Protein 3J0A (pdb70)

Organism: Homo sapiens (NCBI:txid9606)

Foldseek 3Di:
DPDPQAADEDDAPADAADDLPDAQSHAAYYDANYEPADQDAPRPLGHQNYAHAAPQHCNQHAEADANRCQSHQNHEEYANAQYAYDDDDQRRPPNHANYAEYHCHNNNPPVQDCQSPHCQSHQNHAEYEDELEAHAALQDHLSCLSNQNHAEYAAYNHEHAEDELNSQVSQLVDPDHEYAANHQAHYAYFAYDADDPAQSQAPGEYEHYHNNHHYDDLQRVLRVLRRNAHHHYAEYEPEQFAQEFDPQDTPDPPSSVSNVVRCLRYAYAEYEYENRQHAEQDAAGQQSHCNHQEYEYEDYAYAHQDPRRVPNPQHYEYYEPEEHDDHDDDAARCQRYANYAYYHHADYDYEDDDQRHPPNYENHAEAEQHLNYQDEADPDYLHQEYEYENHEEYDAHDYAQSHQYYEYEQYAYEQHNQQNVQQHHLNHEAYDYAQHAYDEDDQARGNPHHANHAEEEDHRYEYDQAQAHAHCQRHANYAYEAHAHAHDQVNVVPHPLNRCQNHAQYAEYEYELYEHAADDDDQNHANHAEYHYENYAYEHDDPDDHDNYFEYHDFHYAYAQAQPDPPRLVVQVVCPPRRYYPQQRHWHDPDPVGTRDGSVPRDNDHPCVVVVVVVVVVVVVVPVVPVCVVVPQADQVVDPDRADALEEEQEDPVPVVCCVPPVCCLQCVPCVVVCGHGYHYQPVDFDPPDDNLCRVVVVLVRYQAYEYEDEQVCLVPVCVSVLVCCVPDNDDDAPKLRYAYEYADDHDDVSDDPRPVVVRNVVSPRYQYDDPDPVCVPVSSVVVSVSSSDDIDDDDD/DPDPQAADEDDADADQADDLPHAQSHAAYHDANYEHQDQDAPRPLGHQNYAHYAPQHCNAHAEADANRCQSHQNHAEYANALYAYDDDDQRRPPNHANYAEYHCHNNNPPVQDCQSPHCQNYQNHAEYEDELEAHAALQDHLSVLSNQNHAEYAAYNHEHAEDELNSQDSQQVDPDHEYAANHLAPYAYQAYDADDPAASQAPGEYEHYHNNHHYDDLQRVLRVLQRNAHHRYAEYEDEDFAQEFDPQDTPDPPSRVSNVVRCLRHAYQEYEYENRQHEEQDADGQASHQNNQEYEYHDYAYQEADPRRPPRHQHYEEYENEEHDDNDYDAARPQRYANYAHYHHADYDYEDDDQRHPPNYENHAEAEQHLNYQDEAHPDYQHQEYEDEVHEEYDAHDYAQSHQYYEYEHYAYEQRNQQNVQQHHLNHEAYDYAQHAYDEDDQARGNPHHANYAEEEDHHYEYDQAQAHAHCQNHANYAYEAHAHAHDQVRVVPHDLNRCQRHAQYAEYENELYEHAEDDDDQNHANHAEYAYENYAYEYDDPDDHDNYFEYHDAHYAYALAQPRPVRLVVQVVCPPRRYYPQQRHWYDPDDQRTGDGSVPRDHDHPVPSNVVSVVVVVCVVVPVVPPVPDD

Radius of gyration: 40.68 Å; Cα contacts (8 Å, |Δi|>4): 3605; chains: 2; bounding box: 82×103×115 Å

Nearest PDB structures (foldseek):
  3j0a-assembly1_A  TM=1.001E+00  e=0.000E+00  Homo sapiens
  3j0a-assembly1_B  TM=9.655E-01  e=2.016E-99  Homo sapiens
  7nuw-assembly1_A  TM=9.642E-01  e=1.017E-09  Homo sapiens
  3v47-assembly1_B  TM=5.702E-01  e=4.342E-14  Danio rerio
  1fyw-assembly1_A  TM=8.691E-01  e=1.331E-07  Homo sapiens

B-factor: mean 50.0, std 0.0, range [50.0, 50.0]

Sequence (1429 aa):
SCSFDGRIAFYRFCNLTQVPQVLNTTERLLLSFNYIRTVTASSFPFLEQLQLLELGSQYTPLTIDKEAFRNLPNLRILDLGSSKIYFLHPDAFQGLFHLFELRLYFCGLSDAVLKDGYFRNLKALTRLDLSKNQIRSLYLHPSFGKLNSLKSIDFSSNQIFLVCEHELEPLQGKTLSFFSLAANSLYSRVSVDWGKCMNPFRNMVLEILDVSGNGWTVDITGNFSNAISKSQAFSLILAHHIMGAGFGFHNIKDPDQNTFAGLARSSVRHLDLSHGFVFSLNSRVFETLKDLKVLNLAYNKINKIADEAFYGLDNLQVLNLSYNLLGELYSSNFYGLPKVAYIDLQKNHIAIIQDQTFKFLEKLQTLDLRDNALTTIHFIPSIPDIFLSGNKLVTLPKINLTANLIHLSENRLENLDILYFLLRVPHLQILILNQNRFSSCSGDQTPSENPSLEQLFLGENMLQLAWETELCWDVFEGLSHLQVLYLNHNYLNSLPPGVFSHLTALRGLSLNSNRLTVLSHNDLPANLEILDISRNQLLAPNPDVFVSLSVLDITHNKFICECELSTFINWLNHTNVTIAGPPADIYCVYPDSFSGVSLFSLSTEGCFSLFIVCTVTLTLFLMTILTVTKFRDHPQGTEPDMYKYDAYLCFSSKDFTWVQNALLKHLDTQYSDQNRFNLCFEERDFVPGENRIANIQDAIWNSRKIVCLVSRHFLRDGWCLEAFSYAQGRCLSDLNSALIMVVVGSLSQYQLMKHQSIRGFVQKQQYLRWPEDFQDVGWFLHKLSQQILKKEKEKKKSCSFDGRIAFYRFCNLTQVPQVLNTTERLLLSFNYIRTVTASSFPFLEQLQLLELGSQYTPLTIDKEAFRNLPNLRILDLGSSKIYFLHPDAFQGLFHLFELRLYFCGLSDAVLKDGYFRNLKALTRLDLSKNQIRSLYLHPSFGKLNSLKSIDFSSNQIFLVCEHELEPLQGKTLSFFSLAANSLYSRVSVDWGKCMNPFRNMVLEILDVSGNGWTVDITGNFSNAISKSQAFSLILAHHIMGAGFGFHNIKDPDQNTFAGLARSSVRHLDLSHGFVFSLNSRVFETLKDLKVLNLAYNKINKIADEAFYGLDNLQVLNLSYNLLGELYSSNFYGLPKVAYIDLQKNHIAIIQDQTFKFLEKLQTLDLRDNALTTIHFIPSIPDIFLSGNKLVTLPKINLTANLIHLSENRLENLDILYFLLRVPHLQILILNQNRFSSCSGDQTPSENPSLEQLFLGENMLQLAWETELCWDVFEGLSHLQVLYLNHNYLNSLPPGVFSHLTALRGLSLNSNRLTVLSHNDLPANLEILDISRNQLLAPNPDVFVSLSVLDITHNKFICECELSTFINWLNHTNVTIAGPPADIYCVYPDSFSGVSLFSLSTEGCFSLFIVCTVTLTLFLMTILTVTKFR

Secondary structure (DSSP, 8-state):
--BTTTEEEEES---SS---SS-TT--EEEEES----EE-SSS-SS--S-SEEEE-TT----EE-TTTTSS-TT--EEE-TT----EE-TTSS-S-SS---EE-TT---SS--STT---SS-SS--EEEEES---------GGGGT-SS--EEEEESS------SGGGHHHHH-SS---EE--SBS---------SSS-TTTT--BSEEB-SS--SSTTTTSGGGGTS-S--BSEEE--SS--B-SSS-SSSTTGGGTTTTTTTTS---EEE-TT----EE-S--SSS-----EEEEES----EE-TTTTTT-SS--EEEEES---S---S-S-SS-TT--EEE--S-------SS-S-S-----EEEEET--S---SS--S-SEEEEES----------TT--EEE--S----SSTTHHHHTT-TT--EEEEES-------SSSSS-S-TT--B-EEES---SSS--S---SS-SS-B--EE-----HHHHTT--TTSSSS--S-SEEEEES---SS-------S---EEEEEEE------S---SS--EEEEEEE----SSS--SHHHHHHHTTTTT---GGG---SS-SSS-S--TTT-------HHHHHHHHHHHHHHHTTTSHHHH----GGGSSS----SEEEE--STTHHHIIIIIHHHHHSTTTTTT-S-EE-SSSS--SSS-HHHHHHHHHHHSSEEEEEE-TTHHHHTSTTHHHHHHHS----SS-TTEEEEESS---SSS--S-SSTTHHHHTT------SSSTTTTHHHHHHTTTTTSPPPPS--/--SSSSEEEEES---SS--TTS-TT--EEEEES----EE-SSS-SS--S-SEEEE-TT----EE-SSTTSS-TT--EEE-TT----B--TTSS-S-SS---EE-TT---SS--STT---SS-SS--EEEEES---------GGGGT-SS--EEEEESS------SGGGHHHHH-SS---EE--SBS---------SSS-TTTT--BSEEB-SS--SSHHHHTTGGGTS-S--BSEEE--S---B-SSS-SSSTTTTTTTHHHHTTS---EEE-TT----BB-S--SSS-----EEE--S-----B-TTTTTT-SS--EEE--S---S---S-S-SS-TT--EEE--S-------SSSS-S-----EEEEET--S---SS----SEEEEES----------TT--EEE--S----SSHHHHHHTT-TT--EEE-SS-------SSSSS-S-TT--EEE--S---SSS--S---SS-SS-B--EE-----HHHHTT--TTSTTT--S--EEEEES---SS-------S---EEEEEEE------S---SS--EEEEEEE----SSS--HHHHHHHHTTGGG---GGG----S-SSS-S--TTT-------HHHHHHHHHHHTTTHHHHHHSS--

InterPro domains:
  IPR000157 Toll/interleukin-1 receptor homology (TIR) domain [PF01582] (692-846)
  IPR000157 Toll/interleukin-1 receptor homology (TIR) domain [PS50104] (691-836)
  IPR000157 Toll/interleukin-1 receptor homology (TIR) domain [SM00255] (692-837)
  IPR000483 Cysteine-rich flanking region, C-terminal [SM00082] (579-630)
  IPR001611 Leucine-rich repeat [PF00560] (549-570)
  IPR001611 Leucine-rich repeat [PF13855] (85-128)
  IPR001611 Leucine-rich repeat [PF13855] (135-182)
  IPR001611 Leucine-rich repeat [PF13855] (289-348)
  IPR001611 Leucine-rich repeat [PF13855] (360-415)
  IPR001611 Leucine-rich repeat [PF13855] (491-538)
  IPR001611 Leucine-rich repeat [PS51450] (313-334)
  IPR001611 Leucine-rich repeat [PS51450] (337-358)
  IPR001611 Leucine-rich repeat [PS51450] (385-406)
  IPR001611 Leucine-rich repeat [PS51450] (503-524)
  IPR003591 Leucine-rich repeat, typical subtype [SM00369] (94-117)
  IPR003591 Leucine-rich repeat, typical subtype [SM00369] (144-163)
  IPR003591 Leucine-rich repeat, typical subtype [SM00369] (169-192)
  IPR003591 Leucine-rich repeat, typical subtype [SM00369] (311-334)
  IPR003591 Leucine-rich repeat, typical subtype [SM00369] (335-358)
  IPR003591 Leucine-rich repeat, typical subtype [SM00369] (359-382)

Solvent-accessible surface area: 75652 Å² total; per-residue (Å²): 104,98,47,202,101,4,109,30,31,38,136,118,128,64,59,105,81,40,23,77,170,15,92,78,66,1,57,77,5,51,7,3,60,6,100,40,112,85,24,88,23,67,8,21,61,94,4,77,94,0,56,59,0,57,14,4,22,85,14,54,10,79,49,12,55,90,56,3,12,124,57,2,55,75,1,98,32,1,27,15,10,42,0,105,15,128,121,44,51,86,82,0,14,62,14,3,152,82,0,64,72,1,93,10,87,84,10,24,24,92,57,21,48,18,102,59,19,32,26,165,105,3,103,20,0,17,97,6,7,8,10,93,2,98,0,143,18,9,83,5,11,99,18,22,30,108,6,87,44,11,117,28,3,36,2,14,31,12,75,1,94,68,11,41,49,112,23,3,87,24,32,120,62,60,124,152,45,141,16,6,9,9,6,9,14,121,25,66,7,74,38,6,45,111,41,143,122,108,27,2,12,99,102,16,109,6,50,66,16,38,17,19,16,13,20,239,55,7,88,46,26,8,61,23,14,72,4,18,20,120,12,73,13,96,10,13,33,42,4,84,63,14,114,4,8,4,126,12,77,22,50,96,170,114,30,8,141,88,14,36,56,7,14,40,178,11,53,9,63,41,5,13,12,14,82,2,107,3,109,36,14,58,34,87,8,21,65,37,5,105,48,0,106,26,2,28,10,19,127,5,109,18,47,93,37,18,88,71,2,22,108,18,3,92,48,1,68,49,1,38,15,21,84,4,29,71,31,145,42,54,42,20,16,6,63,22,1,50,80,0,12,74,1,17,13,59,121,11,108,27,33,112,11,81,83,88,3,6,39,118,15,108,111,2,103,26,1,21,2,114,65,7,8,53,4,20,20,56,98,18,26,62,5,35,30,12,66,15,22,32,19,127,77,31,56,93,20,111,34,94,63,44,1,48,53,8,34,17,25,84,6,97,5,64,35,89,9,7,22,124,13,4,64,141,1,46,117,2,88,69,3,33,8,41,90,3,155,17,63,44,18,22,34,71,113,8,8,9,81,2,69,50,1,55,54,10,63,26,0,47,12,105,17,110,119,4,25,80,38,68,25,3,126,25,0,107,82,0,36,11,28,6,55,28,2,118,6,39,27,66,95,10,104,90,42,34,97,20,4,40,42,50,5,74,36,1,155,10,2,21,29,23,34,8,44,22,41,54,9,60,21,61,50,123,4,55,81,4,82,84,13,43,0,8,154,7,41,4,41,19,41,41,124,73,58,30,124,41,19,60,85,12,29,4,14,121,4,69,3,27,18,102,61,129,44,49,94,8,28,95,39,7,99,141,12,92,126,94,50,18,8,79,54,73,72,2,122,7,68,106,19,140,99,137,77,43,48,29,15,79,76,54,77,104,131,73,144,183,84,102,67,86,87,41,47,69,59,25,71,116,127,52,98,70,118,72,65,70,115,163,189,213,52,76,62,58,76,98,16,128,87,179,37,117,42,10,0,0,0,6,18,6,101,149,33,91,110,40,2,62,84,22,4,31,121,83,6,62,92,94,114,51,121,106,92,99,5,43,14,7,11,55,83,147,77,114,78,120,68,76,104,154,86,18,18,21,112,75,4,40,185,19,2,35,3,12,0,8,6,7,5,102,43,2,1,144,84,13,9,48,66,18,14,133,47,45,82,154,43,223,88,23,64,90,121,50,46,16,20,7,4,0,27,36,26,101,43,33,154,165,24,44,98,198,44,158,22,2,154,27,14,60,154,40,132,97,76,17,169,70,29,150,76,187,155,59,58,36,183,7,41,116,80,3,31,74,53,1,61,112,169,66,124,114,194,158,232,98,103,45,200,98,3,111,28,28,36,132,28,104,37,65,107,85,38,23,82,168,16,97,82,67,0,61,77,6,51,8,2,49,8,70,34,119,85,22,88,23,68,6,20,61,92,4,73,95,1,60,59,0,58,12,4,20,67,16,50,8,81,52,11,56,93,55,4,11,118,60,1,55,72,1,100,28,0,26,14,9,41,0,106,16,127,116,44,51,87,87,0,14,56,11,3,152,80,1,67,72,0,96,10,89,83,9,24,24,90,58,21,52,16,102,53,19,34,24,166,107,2,105,17,0,14,99,6,7,10,10,91,3,97,1,139,18,8,84,4,10,100,18,22,30,103,6,88,45,11,121,27,2,36,2,16,30,13,75,1,94,70,10,45,42,111,22,4,84,26,31,122,62,64,124,153,44,140,15,6,8,8,5,7,14,121,26,60,7,77,28,6,46,115,44,139,124,95,30,3,10,96,97,16,109,5,49,68,14,40,16,20,15,13,19,169,53,8,88,43,27,9,54,22,15,71,4,19,19,116,12,73,10,98,9,14,31,44,6,84,63,14,104,4,10,3,125,9,79,25,50,49,171,110,30,12,143,85,14,35,54,7,14,35,175,13,54,9,68,44,6,15,12,16,78,1,99,5,124,42,20,74,36,85,11,22,67,39,5,106,46,0,106,27,2,26,13,17,124,4,122,9,58,144,24,31,84,70,2,21,110,18,6,89,42,1,66,50,1,39,14,21,85,6,23,95,25,154,42,51,44,22,13,8,63,22,1,52,80,0,12,76,2,17,11,62,122,11,116,28,79,108,13,80,83,85,4,8,38,120,14,101,110,2,105,27,2,20,4,116,62,7,9,45,5,21,23,57,99,21,25,62,5,35,30,13,69,14,20,34,16,129,77,30,61,93,21,112,34,88,64,43,1,49,51,8,30,16,25,84,7,103,5,65,35,90,8,8,24,120,12,4,65,140,1,46,118,0,88,68,2,34,8,41,88,3,162,19,62,49,18,19,32,73,114,9,7,8,80,1,65,50,1,52,56,10,63,24,0,45,13,103,16,107,119,3,24,85,35,72,25,4,125,24,0,106,84,0,37,10,28,6,53,32,2,126,6,53,78,96,94,8,106,88,35,32,99,21,3,36,40,48,6,74,40,1,158,8,2,23,24,20,35,8,120,19,41,54,9,55,23,55,52,118,3,58,81,3,78,88,11,47,0,4,147,8,80,2,37,19,41,42,125,77,58,31,122,43,16,59,88,15,29,7,14,128,6,75,3,26,16,91,54,128,47,49,98,6,32,95,48,14,98,151,14,95,136,92,49,21,7,80,58,74,76,2,125,8,70,123,17,139,67,135,48,35,31,26,16,88,75,48,85,103,135,72,146,188,82,64,111,72,18,52,66,47,39,106,62,74,111,99,95,26,131,110,82,45,123,168,167,218

GO terms:
  GO:0034146 toll-like receptor 5 signaling pathway (P, IDA)
  GO:0005886 plasma membrane (C, IDA)
  GO:0038187 pattern recognition receptor activity (F, IDA)
  GO:0005886 plasma membrane (C, TAS)
  GO:0005515 protein binding (F, IPI)
  GO:0032757 positive regulation of interleukin-8 production (P, IDA)
  GO:0071260 cellular response to mechanical stimulus (P, IEP)
  GO:0005149 interleukin-1 receptor binding (F, IPI)

Structure (mmCIF, N/CA/C/O backbone):
data_3J0A
#
_entry.id   3J0A
#
_cell.length_a   1.000
_cell.length_b   1.000
_cell.length_c   1.000
_cell.angle_alpha   90.00
_cell.angle_beta   90.00
_cell.angle_gamma   90.00
#
_symmetry.space_group_name_H-M   'P 1'
#
loop_
_entity.id
_entity.type
_entity.pdbx_description
1 polymer 'Toll-like receptor 5'
2 branched alpha-L-fucopyranose-(1-6)-2-acetamido-2-deoxy-beta-D-glucopyranose
#
loop_
_atom_site.group_PDB
_atom_site.id
_atom_site.type_symbol
_atom_site.label_atom_id
_atom_site.label_alt_id
_atom_site.label_comp_id
_atom_site.label_asym_id
_atom_site.label_entity_id
_atom_site.label_seq_id
_atom_site.pdbx_PDB_ins_code
_atom_site.Cartn_x
_atom_site.Cartn_y
_atom_site.Cartn_z
_atom_site.occupancy
_atom_site.B_iso_or_equiv
_atom_site.auth_seq_id
_atom_site.auth_comp_id
_atom_site.auth_asym_id
_atom_site.auth_atom_id
_atom_site.pdbx_PDB_model_num
ATOM 1 N N . SER A 1 1 ? 116.700 103.969 82.882 1.00 50.00 23 SER A N 1
ATOM 2 C CA . SER A 1 1 ? 116.383 105.353 82.425 1.00 50.00 23 SER A CA 1
ATOM 3 C C . SER A 1 1 ? 115.268 105.949 83.281 1.00 50.00 23 SER A C 1
ATOM 4 O O . SER A 1 1 ? 114.338 105.243 83.675 1.00 50.00 23 SER A O 1
ATOM 7 N N . CYS A 1 2 ? 115.368 107.246 83.567 1.00 50.00 24 CYS A N 1
ATOM 8 C CA . CYS A 1 2 ? 114.371 107.923 84.378 1.00 50.00 24 CYS A CA 1
ATOM 9 C C . CYS A 1 2 ? 113.148 108.306 83.552 1.00 50.00 24 CYS A C 1
ATOM 10 O O . CYS A 1 2 ? 112.032 107.861 83.837 1.00 50.00 24 CYS A O 1
ATOM 13 N N . SER A 1 3 ? 113.361 109.134 82.534 1.00 50.00 25 SER A N 1
ATOM 14 C CA . SER A 1 3 ? 112.282 109.578 81.655 1.00 50.00 25 SER A CA 1
ATOM 15 C C . SER A 1 3 ? 112.575 109.225 80.201 1.00 50.00 25 SER A C 1
ATOM 16 O O . SER A 1 3 ? 113.718 109.293 79.771 1.00 50.00 25 SER A O 1
ATOM 19 N N . PHE A 1 4 ? 111.536 108.842 79.460 1.00 50.00 26 PHE A N 1
ATOM 20 C CA . PHE A 1 4 ? 111.697 108.485 78.055 1.00 50.00 26 PHE A CA 1
ATOM 21 C C . PHE A 1 4 ? 112.019 109.728 77.224 1.00 50.00 26 PHE A C 1
ATOM 22 O O . PHE A 1 4 ? 111.318 110.739 77.311 1.00 50.00 26 PHE A O 1
ATOM 30 N N . ASP A 1 5 ? 113.070 109.633 76.412 1.00 50.00 27 ASP A N 1
ATOM 31 C CA . ASP A 1 5 ? 113.511 110.730 75.556 1.00 50.00 27 ASP A CA 1
ATOM 32 C C . ASP A 1 5 ? 113.749 112.005 76.364 1.00 50.00 27 ASP A C 1
ATOM 33 O O . ASP A 1 5 ? 112.924 112.916 76.367 1.00 50.00 27 ASP A O 1
ATOM 38 N N . GLY A 1 6 ? 114.882 112.051 77.066 1.00 50.00 28 GLY A N 1
ATOM 39 C CA . GLY A 1 6 ? 115.221 113.219 77.872 1.00 50.00 28 GLY A CA 1
ATOM 40 C C . GLY A 1 6 ? 116.139 112.934 79.046 1.00 50.00 28 GLY A C 1
ATOM 41 O O . GLY A 1 6 ? 117.258 113.444 79.111 1.00 50.00 28 GLY A O 1
ATOM 42 N N . ARG A 1 7 ? 115.661 112.114 79.976 1.00 50.00 29 ARG A N 1
ATOM 43 C CA . ARG A 1 7 ? 116.433 111.768 81.167 1.00 50.00 29 ARG A CA 1
ATOM 44 C C . ARG A 1 7 ? 116.918 110.330 81.159 1.00 50.00 29 ARG A C 1
ATOM 45 O O . ARG A 1 7 ? 116.119 109.395 81.258 1.00 50.00 29 ARG A O 1
ATOM 53 N N . ILE A 1 8 ? 118.226 110.157 81.045 1.00 50.00 30 ILE A N 1
ATOM 54 C CA . ILE A 1 8 ? 118.851 108.838 81.022 1.00 50.00 30 ILE A CA 1
ATOM 55 C C . ILE A 1 8 ? 119.999 108.788 82.030 1.00 50.00 30 ILE A C 1
ATOM 56 O O . ILE A 1 8 ? 120.863 109.673 82.044 1.00 50.00 30 ILE A O 1
ATOM 61 N N . ALA A 1 9 ? 120.012 107.746 82.861 1.00 50.00 31 ALA A N 1
ATOM 62 C CA . ALA A 1 9 ? 121.048 107.593 83.869 1.00 50.00 31 ALA A CA 1
ATOM 63 C C . ALA A 1 9 ? 121.797 106.270 83.741 1.00 50.00 31 ALA A C 1
ATOM 64 O O . ALA A 1 9 ? 121.236 105.276 83.286 1.00 50.00 31 ALA A O 1
ATOM 66 N N . PHE A 1 10 ? 123.073 106.287 84.119 1.00 50.00 32 PHE A N 1
ATOM 67 C CA . PHE A 1 10 ? 123.925 105.109 84.074 1.00 50.00 32 PHE A CA 1
ATOM 68 C C . PHE A 1 10 ? 124.701 105.069 85.394 1.00 50.00 32 PHE A C 1
ATOM 69 O O . PHE A 1 10 ? 125.820 105.607 85.509 1.00 50.00 32 PHE A O 1
ATOM 77 N N . TYR A 1 11 ? 124.075 104.463 86.397 1.00 50.00 33 TYR A N 1
ATOM 78 C CA . TYR A 1 11 ? 124.658 104.371 87.729 1.00 50.00 33 TYR A CA 1
ATOM 79 C C . TYR A 1 11 ? 125.477 103.098 87.902 1.00 50.00 33 TYR A C 1
ATOM 80 O O . TYR A 1 11 ? 124.921 102.020 88.148 1.00 50.00 33 TYR A O 1
ATOM 89 N N . ARG A 1 12 ? 126.798 103.239 87.780 1.00 50.00 34 ARG A N 1
ATOM 90 C CA . ARG A 1 12 ? 127.725 102.112 87.888 1.00 50.00 34 ARG A CA 1
ATOM 91 C C . ARG A 1 12 ? 127.429 100.971 86.934 1.00 50.00 34 ARG A C 1
ATOM 92 O O . ARG A 1 12 ? 126.568 100.116 87.190 1.00 50.00 34 ARG A O 1
ATOM 100 N N . PHE A 1 13 ? 128.137 100.948 85.819 1.00 50.00 35 PHE A N 1
ATOM 101 C CA . PHE A 1 13 ? 127.970 99.903 84.799 1.00 50.00 35 PHE A CA 1
ATOM 102 C C . PHE A 1 13 ? 129.373 99.519 84.267 1.00 50.00 35 PHE A C 1
ATOM 103 O O . PHE A 1 13 ? 129.488 98.661 83.371 1.00 50.00 35 PHE A O 1
ATOM 111 N N . CYS A 1 14 ? 130.393 100.184 84.831 1.00 50.00 36 CYS A N 1
ATOM 112 C CA . CYS A 1 14 ? 131.794 99.934 84.476 1.00 50.00 36 CYS A CA 1
ATOM 113 C C . CYS A 1 14 ? 132.119 100.005 82.984 1.00 50.00 36 CYS A C 1
ATOM 114 O O . CYS A 1 14 ? 132.574 99.003 82.411 1.00 50.00 36 CYS A O 1
ATOM 117 N N . ASN A 1 15 ? 131.838 101.143 82.385 1.00 50.00 37 ASN A N 1
ATOM 118 C CA . ASN A 1 15 ? 132.143 101.254 80.968 1.00 50.00 37 ASN A CA 1
ATOM 119 C C . ASN A 1 15 ? 133.474 101.991 80.714 1.00 50.00 37 ASN A C 1
ATOM 120 O O . ASN A 1 15 ? 133.954 102.751 81.575 1.00 50.00 37 ASN A O 1
ATOM 125 N N . LEU A 1 16 ? 134.064 101.718 79.547 1.00 50.00 38 LEU A N 1
ATOM 126 C CA . LEU A 1 16 ? 135.353 102.323 79.223 1.00 50.00 38 LEU A CA 1
ATOM 127 C C . LEU A 1 16 ? 135.137 103.671 78.458 1.00 50.00 38 LEU A C 1
ATOM 128 O O . LEU A 1 16 ? 135.659 104.684 78.844 1.00 50.00 38 LEU A O 1
ATOM 133 N N . THR A 1 17 ? 134.360 103.579 77.389 1.00 50.00 39 THR A N 1
ATOM 134 C CA . THR A 1 17 ? 134.061 104.788 76.605 1.00 50.00 39 THR A CA 1
ATOM 135 C C . THR A 1 17 ? 132.601 105.179 76.860 1.00 50.00 39 THR A C 1
ATOM 136 O O . THR A 1 17 ? 131.802 104.362 77.335 1.00 50.00 39 THR A O 1
ATOM 140 N N . GLN A 1 18 ? 132.299 106.435 76.571 1.00 50.00 40 GLN A N 1
ATOM 141 C CA . GLN A 1 18 ? 130.945 106.961 76.748 1.00 50.00 40 GLN A CA 1
ATOM 142 C C . GLN A 1 18 ? 129.892 106.150 75.995 1.00 50.00 40 GLN A C 1
ATOM 143 O O . GLN A 1 18 ? 130.203 105.442 75.029 1.00 50.00 40 GLN A O 1
ATOM 149 N N . VAL A 1 19 ? 128.643 106.271 76.423 1.00 50.00 41 VAL A N 1
ATOM 150 C CA . VAL A 1 19 ? 127.535 105.553 75.808 1.00 50.00 41 VAL A CA 1
ATOM 151 C C . VAL A 1 19 ? 126.981 106.282 74.585 1.00 50.00 41 VAL A C 1
ATOM 152 O O . VAL A 1 19 ? 126.388 107.362 74.711 1.00 50.00 41 VAL A O 1
ATOM 156 N N . PRO A 1 20 ? 127.173 105.704 73.375 1.00 50.00 42 PRO A N 1
ATOM 157 C CA . PRO A 1 20 ? 126.661 106.336 72.156 1.00 50.00 42 PRO A CA 1
ATOM 158 C C . PRO A 1 20 ? 125.188 106.037 71.879 1.00 50.00 42 PRO A C 1
ATOM 159 O O . PRO A 1 20 ? 124.523 106.794 71.172 1.00 50.00 42 PRO A O 1
ATOM 163 N N . GLN A 1 21 ? 124.688 104.939 72.449 1.00 50.00 43 GLN A N 1
ATOM 164 C CA . GLN A 1 21 ? 123.308 104.514 72.270 1.00 50.00 43 GLN A CA 1
ATOM 165 C C . GLN A 1 21 ? 122.272 105.578 72.649 1.00 50.00 43 GLN A C 1
ATOM 166 O O . GLN A 1 21 ? 121.131 105.539 72.186 1.00 50.00 43 GLN A O 1
ATOM 172 N N . VAL A 1 22 ? 122.677 106.520 73.495 1.00 50.00 44 VAL A N 1
ATOM 173 C CA . VAL A 1 22 ? 121.788 107.600 73.931 1.00 50.00 44 VAL A CA 1
ATOM 174 C C . VAL A 1 22 ? 121.407 108.514 72.758 1.00 50.00 44 VAL A C 1
ATOM 175 O O . VAL A 1 22 ? 122.152 108.620 71.791 1.00 50.00 44 VAL A O 1
ATOM 179 N N . LEU A 1 23 ? 120.256 109.182 72.861 1.00 50.00 45 LEU A N 1
ATOM 180 C CA . LEU A 1 23 ? 119.810 110.075 71.796 1.00 50.00 45 LEU A CA 1
ATOM 181 C C . LEU A 1 23 ? 120.410 111.451 71.951 1.00 50.00 45 LEU A C 1
ATOM 182 O O . LEU A 1 23 ? 120.939 111.804 73.007 1.00 50.00 45 LEU A O 1
ATOM 187 N N . ASN A 1 24 ? 120.349 112.243 70.882 1.00 50.00 46 ASN A N 1
ATOM 188 C CA . ASN A 1 24 ? 120.887 113.591 70.917 1.00 50.00 46 ASN A CA 1
ATOM 189 C C . ASN A 1 24 ? 120.004 114.586 71.645 1.00 50.00 46 ASN A C 1
ATOM 190 O O . ASN A 1 24 ? 120.395 115.723 71.860 1.00 50.00 46 ASN A O 1
ATOM 195 N N . THR A 1 25 ? 118.823 114.129 72.065 1.00 50.00 47 THR A N 1
ATOM 196 C CA . THR A 1 25 ? 117.904 115.017 72.771 1.00 50.00 47 THR A CA 1
ATOM 197 C C . THR A 1 25 ? 117.980 114.809 74.279 1.00 50.00 47 THR A C 1
ATOM 198 O O . THR A 1 25 ? 117.209 115.414 75.027 1.00 50.00 47 THR A O 1
ATOM 202 N N . THR A 1 26 ? 118.901 113.954 74.715 1.00 50.00 48 THR A N 1
ATOM 203 C CA . THR A 1 26 ? 119.062 113.670 76.135 1.00 50.00 48 THR A CA 1
ATOM 204 C C . THR A 1 26 ? 119.514 114.926 76.888 1.00 50.00 48 THR A C 1
ATOM 205 O O . THR A 1 26 ? 120.641 115.387 76.694 1.00 50.00 48 THR A O 1
ATOM 209 N N . GLU A 1 27 ? 118.651 115.476 77.735 1.00 50.00 49 GLU A N 1
ATOM 210 C CA . GLU A 1 27 ? 119.008 116.676 78.493 1.00 50.00 49 GLU A CA 1
ATOM 211 C C . GLU A 1 27 ? 119.754 116.380 79.792 1.00 50.00 49 GLU A C 1
ATOM 212 O O . GLU A 1 27 ? 120.635 117.144 80.178 1.00 50.00 49 GLU A O 1
ATOM 218 N N . ARG A 1 28 ? 119.413 115.276 80.458 1.00 50.00 50 ARG A N 1
ATOM 219 C CA . ARG A 1 28 ? 120.062 114.896 81.710 1.00 50.00 50 ARG A CA 1
ATOM 220 C C . ARG A 1 28 ? 120.810 113.564 81.584 1.00 50.00 50 ARG A C 1
ATOM 221 O O . ARG A 1 28 ? 120.187 112.501 81.506 1.00 50.00 50 ARG A O 1
ATOM 229 N N . LEU A 1 29 ? 122.140 113.644 81.587 1.00 50.00 51 LEU A N 1
ATOM 230 C CA . LEU A 1 29 ? 122.990 112.459 81.471 1.00 50.00 51 LEU A CA 1
ATOM 231 C C . LEU A 1 29 ? 123.801 112.297 82.749 1.00 50.00 51 LEU A C 1
ATOM 232 O O . LEU A 1 29 ? 124.339 113.277 83.272 1.00 50.00 51 LEU A O 1
ATOM 237 N N . LEU A 1 30 ? 123.889 111.063 83.241 1.00 50.00 52 LEU A N 1
ATOM 238 C CA . LEU A 1 30 ? 124.636 110.786 84.458 1.00 50.00 52 LEU A CA 1
ATOM 239 C C . LEU A 1 30 ? 125.576 109.587 84.335 1.00 50.00 52 LEU A C 1
ATOM 240 O O . LEU A 1 30 ? 125.127 108.443 84.279 1.00 50.00 52 LEU A O 1
ATOM 245 N N . LEU A 1 31 ? 126.875 109.871 84.286 1.00 50.00 53 LEU A N 1
ATOM 246 C CA . LEU A 1 31 ? 127.888 108.829 84.187 1.00 50.00 53 LEU A CA 1
ATOM 247 C C . LEU A 1 31 ? 128.784 108.901 85.416 1.00 50.00 53 LEU A C 1
ATOM 248 O O . LEU A 1 31 ? 129.666 109.751 85.503 1.00 50.00 53 LEU A O 1
ATOM 253 N N . SER A 1 32 ? 128.527 108.015 86.374 1.00 50.00 54 SER A N 1
ATOM 254 C CA . SER A 1 32 ? 129.307 107.964 87.605 1.00 50.00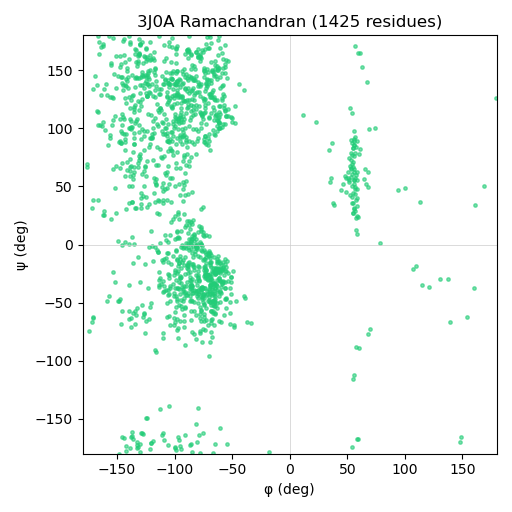 54 SER A CA 1
ATOM 255 C C . SER A 1 32 ? 129.698 106.525 87.917 1.00 50.00 54 SER A C 1
ATOM 256 O O . SER A 1 32 ? 129.174 105.593 87.306 1.00 50.00 54 SER A O 1
ATOM 259 N N . PHE A 1 33 ? 130.623 106.364 88.857 1.00 50.00 55 PHE A N 1
ATOM 260 C CA . PHE A 1 33 ? 131.097 105.039 89.258 1.00 50.00 55 PHE A CA 1
ATOM 261 C C . PHE A 1 33 ? 131.689 104.257 88.088 1.00 50.00 55 PHE A C 1
ATOM 262 O O . PHE A 1 33 ? 131.589 103.035 88.032 1.00 50.00 55 PHE A O 1
ATOM 270 N N . ASN A 1 34 ? 132.312 104.970 87.150 1.00 50.00 56 ASN A N 1
ATOM 271 C CA . ASN A 1 34 ? 132.916 104.345 85.979 1.00 50.00 56 ASN A CA 1
ATOM 272 C C . ASN A 1 34 ? 134.345 104.846 85.802 1.00 50.00 56 ASN A C 1
ATOM 273 O O . ASN A 1 34 ? 134.874 105.540 86.676 1.00 50.00 56 ASN A O 1
ATOM 278 N N . TYR A 1 35 ? 134.969 104.492 84.679 1.00 50.00 57 TYR A N 1
ATOM 279 C CA . TYR A 1 35 ? 136.331 104.929 84.411 1.00 50.00 57 TYR A CA 1
ATOM 280 C C . TYR A 1 35 ? 136.578 105.199 82.926 1.00 50.00 57 TYR A C 1
ATOM 281 O O . TYR A 1 35 ? 136.193 104.406 82.068 1.00 50.00 57 TYR A O 1
ATOM 290 N N . ILE A 1 36 ? 137.194 106.347 82.644 1.00 50.00 58 ILE A N 1
ATOM 291 C CA . ILE A 1 36 ? 137.503 106.740 81.273 1.00 50.00 58 ILE A CA 1
ATOM 292 C C . ILE A 1 36 ? 138.979 107.150 81.252 1.00 50.00 58 ILE A C 1
ATOM 293 O O . ILE A 1 36 ? 139.670 106.957 80.247 1.00 50.00 58 ILE A O 1
ATOM 298 N N . ARG A 1 37 ? 139.445 107.709 82.374 1.00 50.00 59 ARG A N 1
ATOM 299 C CA . ARG A 1 37 ? 140.829 108.152 82.536 1.00 50.00 59 ARG A CA 1
ATOM 300 C C . ARG A 1 37 ? 141.257 109.226 81.551 1.00 50.00 59 ARG A C 1
ATOM 301 O O . ARG A 1 37 ? 141.136 110.415 81.836 1.00 50.00 59 ARG A O 1
ATOM 309 N N . THR A 1 38 ? 141.767 108.812 80.389 1.00 50.00 60 THR A N 1
ATOM 310 C CA . THR A 1 38 ? 142.215 109.767 79.371 1.00 50.00 60 THR A CA 1
ATOM 311 C C . THR A 1 38 ? 141.064 110.394 78.579 1.00 50.00 60 THR A C 1
ATOM 312 O O . THR A 1 38 ? 140.381 109.716 77.801 1.00 50.00 60 THR A O 1
ATOM 316 N N . VAL A 1 39 ? 140.861 111.693 78.788 1.00 50.00 61 VAL A N 1
ATOM 317 C CA . VAL A 1 39 ? 139.800 112.413 78.106 1.00 50.00 61 VAL A CA 1
ATOM 318 C C . VAL A 1 39 ? 140.373 113.176 76.913 1.00 50.00 61 VAL A C 1
ATOM 319 O O . VAL A 1 39 ? 140.978 114.237 77.069 1.00 50.00 61 VAL A O 1
ATOM 323 N N . THR A 1 40 ? 140.181 112.622 75.716 1.00 50.00 62 THR A N 1
ATOM 324 C CA . THR A 1 40 ? 140.676 113.237 74.490 1.00 50.00 62 THR A CA 1
ATOM 325 C C . THR A 1 40 ? 139.642 114.179 73.868 1.00 50.00 62 THR A C 1
ATOM 326 O O . THR A 1 40 ? 138.462 114.133 74.214 1.00 50.00 62 THR A O 1
ATOM 330 N N . ALA A 1 41 ? 140.100 115.035 72.958 1.00 50.00 63 ALA A N 1
ATOM 331 C CA . ALA A 1 41 ? 139.232 115.994 72.288 1.00 50.00 63 ALA A CA 1
ATOM 332 C C . ALA A 1 41 ? 138.036 115.293 71.637 1.00 50.00 63 ALA A C 1
ATOM 333 O O . ALA A 1 41 ? 138.090 114.095 71.346 1.00 50.00 63 ALA A O 1
ATOM 335 N N . SER A 1 42 ? 136.965 116.055 71.409 1.00 50.00 64 SER A N 1
ATOM 336 C CA . SER A 1 42 ? 135.741 115.532 70.797 1.00 50.00 64 SER A CA 1
ATOM 337 C C . SER A 1 42 ? 135.211 114.353 71.616 1.00 50.00 64 SER A C 1
ATOM 338 O O . SER A 1 42 ? 135.029 113.242 71.107 1.00 50.00 64 SER A O 1
ATOM 341 N N . SER A 1 43 ? 134.965 114.604 72.893 1.00 50.00 65 SER A N 1
ATOM 342 C CA . SER A 1 43 ? 134.470 113.574 73.801 1.00 50.00 65 SER A CA 1
ATOM 343 C C . SER A 1 43 ? 132.995 113.262 73.595 1.00 50.00 65 SER A C 1
ATOM 344 O O . SER A 1 43 ? 132.610 112.103 73.469 1.00 50.00 65 SER A O 1
ATOM 347 N N . PHE A 1 44 ? 132.172 114.304 73.557 1.00 50.00 66 PHE A N 1
ATOM 348 C CA . PHE A 1 44 ? 130.730 114.128 73.397 1.00 50.00 66 PHE A CA 1
ATOM 349 C C . PHE A 1 44 ? 130.136 114.935 72.244 1.00 50.00 66 PHE A C 1
ATOM 350 O O . PHE A 1 44 ? 129.284 115.803 72.455 1.00 50.00 66 PHE A O 1
ATOM 358 N N . PRO A 1 45 ? 130.563 114.642 70.998 1.00 50.00 67 PRO A N 1
ATOM 359 C CA . PRO A 1 45 ? 129.973 115.402 69.876 1.00 50.00 67 PRO A CA 1
ATOM 360 C C . PRO A 1 45 ? 128.578 114.883 69.554 1.00 50.00 67 PRO A C 1
ATOM 361 O O . PRO A 1 45 ? 127.924 115.383 68.624 1.00 50.00 67 PRO A O 1
ATOM 365 N N . PHE A 1 46 ? 128.133 113.885 70.309 1.00 50.00 68 PHE A N 1
ATOM 366 C CA . PHE A 1 46 ? 126.812 113.284 70.116 1.00 50.00 68 PHE A CA 1
ATOM 367 C C . PHE A 1 46 ? 125.722 114.163 70.713 1.00 50.00 68 PHE A C 1
ATOM 368 O O . PHE A 1 46 ? 124.968 114.826 69.992 1.00 50.00 68 PHE A O 1
ATOM 376 N N . LEU A 1 47 ? 125.628 114.156 72.041 1.00 50.00 69 LEU A N 1
ATOM 377 C CA . LEU A 1 47 ? 124.628 114.934 72.757 1.00 50.00 69 LEU A CA 1
ATOM 378 C C . LEU A 1 47 ? 125.003 116.412 72.694 1.00 50.00 69 LEU A C 1
ATOM 379 O O . LEU A 1 47 ? 126.160 116.778 72.901 1.00 50.00 69 LEU A O 1
ATOM 384 N N . GLU A 1 48 ? 124.023 117.262 72.407 1.00 50.00 70 GLU A N 1
ATOM 385 C CA . GLU A 1 48 ? 124.256 118.704 72.317 1.00 50.00 70 GLU A CA 1
ATOM 386 C C . GLU A 1 48 ? 123.171 119.491 73.044 1.00 50.00 70 GLU A C 1
ATOM 387 O O . GLU A 1 48 ? 123.194 120.724 73.065 1.00 50.00 70 GLU A O 1
ATOM 393 N N . GLN A 1 49 ? 122.223 118.763 73.630 1.00 50.00 71 GLN A N 1
ATOM 394 C CA . GLN A 1 49 ? 121.118 119.373 74.357 1.00 50.00 71 GLN A CA 1
ATOM 395 C C . GLN A 1 49 ? 121.188 119.048 75.845 1.00 50.00 71 GLN A C 1
ATOM 396 O O . GLN A 1 49 ? 120.167 118.848 76.501 1.00 50.00 71 GLN A O 1
ATOM 402 N N . LEU A 1 50 ? 122.415 119.014 76.370 1.00 50.00 72 LEU A N 1
ATOM 403 C CA . LEU A 1 50 ? 122.646 118.699 77.773 1.00 50.00 72 LEU A CA 1
ATOM 404 C C . LEU A 1 50 ? 122.533 119.893 78.702 1.00 50.00 72 LEU A C 1
ATOM 405 O O . LEU A 1 50 ? 122.747 121.029 78.303 1.00 50.00 72 LEU A O 1
ATOM 410 N N . GLN A 1 51 ? 122.202 119.596 79.956 1.00 50.00 73 GLN A N 1
ATOM 411 C CA . GLN A 1 51 ? 122.048 120.601 81.000 1.00 50.00 73 GLN A CA 1
ATOM 412 C C . GLN A 1 51 ? 122.660 120.040 82.287 1.00 50.00 73 GLN A C 1
ATOM 413 O O . GLN A 1 51 ? 123.565 120.629 82.878 1.00 50.00 73 GLN A O 1
ATOM 419 N N . LEU A 1 52 ? 122.157 118.885 82.705 1.00 50.00 74 LEU A N 1
ATOM 420 C CA . LEU A 1 52 ? 122.653 118.215 83.905 1.00 50.00 74 LEU A CA 1
ATOM 421 C C . LEU A 1 52 ? 123.634 117.112 83.491 1.00 50.00 74 LEU A C 1
ATOM 422 O O . LEU A 1 52 ? 123.251 115.945 83.328 1.00 50.00 74 LEU A O 1
ATOM 427 N N . LEU A 1 53 ? 124.898 117.487 83.327 1.00 50.00 75 LEU A N 1
ATOM 428 C CA . LEU A 1 53 ? 125.931 116.546 82.922 1.00 50.00 75 LEU A CA 1
ATOM 429 C C . LEU A 1 53 ? 126.911 116.285 84.065 1.00 50.00 75 LEU A C 1
ATOM 430 O O . LEU A 1 53 ? 128.044 116.771 84.052 1.00 50.00 75 LEU A O 1
ATOM 435 N N . GLU A 1 54 ? 126.457 115.517 85.049 1.00 50.00 76 GLU A N 1
ATOM 436 C CA . GLU A 1 54 ? 127.277 115.175 86.208 1.00 50.00 76 GLU A CA 1
ATOM 437 C C . GLU A 1 54 ? 128.369 114.174 85.843 1.00 50.00 76 GLU A C 1
ATOM 438 O O . GLU A 1 54 ? 128.185 112.957 85.957 1.00 50.00 76 GLU A O 1
ATOM 444 N N . LEU A 1 55 ? 129.500 114.701 85.380 1.00 50.00 77 LEU A N 1
ATOM 445 C CA . LEU A 1 55 ? 130.638 113.878 84.988 1.00 50.00 77 LEU A CA 1
ATOM 446 C C . LEU A 1 55 ? 131.831 114.185 85.885 1.00 50.00 77 LEU A C 1
ATOM 447 O O . LEU A 1 55 ? 132.228 115.340 86.026 1.00 50.00 77 LEU A O 1
ATOM 452 N N . GLY A 1 56 ? 132.399 113.141 86.482 1.00 50.00 78 GLY A N 1
ATOM 453 C CA . GLY A 1 56 ? 133.531 113.324 87.368 1.00 50.00 78 GLY A CA 1
ATOM 454 C C . GLY A 1 56 ? 133.449 112.484 88.632 1.00 50.00 78 GLY A C 1
ATOM 455 O O . GLY A 1 56 ? 134.479 112.111 89.194 1.00 50.00 78 GLY A O 1
ATOM 456 N N . SER A 1 57 ? 132.221 112.212 89.085 1.00 50.00 79 SER A N 1
ATOM 457 C CA . SER A 1 57 ? 131.972 111.423 90.283 1.00 50.00 79 SER A CA 1
ATOM 458 C C . SER A 1 57 ? 132.808 110.142 90.257 1.00 50.00 79 SER A C 1
ATOM 459 O O . SER A 1 57 ? 132.484 109.195 89.541 1.00 50.00 79 SER A O 1
ATOM 462 N N . GLN A 1 58 ? 133.872 110.133 91.058 1.00 50.00 80 GLN A N 1
ATOM 463 C CA . GLN A 1 58 ? 134.819 109.022 91.155 1.00 50.00 80 GLN A CA 1
ATOM 464 C C . GLN A 1 58 ? 135.111 108.326 89.822 1.00 50.00 80 GLN A C 1
ATOM 465 O O . GLN A 1 58 ? 135.305 107.108 89.760 1.00 50.00 80 GLN A O 1
ATOM 471 N N . TYR A 1 59 ? 135.150 109.118 88.754 1.00 50.00 81 TYR A N 1
ATOM 472 C CA . TYR A 1 59 ? 135.414 108.618 87.407 1.00 50.00 81 TYR A CA 1
ATOM 473 C C . TYR A 1 59 ? 136.924 108.535 87.215 1.00 50.00 81 TYR A C 1
ATOM 474 O O . TYR A 1 59 ? 137.403 108.266 86.107 1.00 50.00 81 TYR A O 1
ATOM 483 N N . THR A 1 60 ? 137.652 108.765 88.303 1.00 50.00 82 THR A N 1
ATOM 484 C CA . THR A 1 60 ? 139.120 108.738 88.327 1.00 50.00 82 THR A CA 1
ATOM 485 C C . THR A 1 60 ? 139.825 109.247 87.060 1.00 50.00 82 THR A C 1
ATOM 486 O O . THR A 1 60 ? 140.674 108.559 86.472 1.00 50.00 82 THR A O 1
ATOM 490 N N . PRO A 1 61 ? 139.486 110.480 86.619 1.00 50.00 83 PRO A N 1
ATOM 491 C CA . PRO A 1 61 ? 140.124 111.016 85.410 1.00 50.00 83 PRO A CA 1
ATOM 492 C C . PRO A 1 61 ? 141.563 111.429 85.675 1.00 50.00 83 PRO A C 1
ATOM 493 O O . PRO A 1 61 ? 141.847 112.115 86.653 1.00 50.00 83 PRO A O 1
ATOM 497 N N . LEU A 1 62 ? 142.467 111.002 84.797 1.00 50.00 84 LEU A N 1
ATOM 498 C CA . LEU A 1 62 ? 143.885 111.316 84.930 1.00 50.00 84 LEU A CA 1
ATOM 499 C C . LEU A 1 62 ? 144.231 112.667 84.310 1.00 50.00 84 LEU A C 1
ATOM 500 O O . LEU A 1 62 ? 144.763 113.558 84.990 1.00 50.00 84 LEU A O 1
ATOM 505 N N . THR A 1 63 ? 143.929 112.821 83.022 1.00 50.00 85 THR A N 1
ATOM 506 C CA . THR A 1 63 ? 144.207 114.067 82.327 1.00 50.00 85 THR A CA 1
ATOM 507 C C . THR A 1 63 ? 142.998 114.570 81.549 1.00 50.00 85 THR A C 1
ATOM 508 O O . THR A 1 63 ? 142.043 113.829 81.307 1.00 50.00 85 THR A O 1
ATOM 512 N N . ILE A 1 64 ? 143.055 115.838 81.156 1.00 50.00 86 ILE A N 1
ATOM 513 C CA . ILE A 1 64 ? 141.967 116.450 80.402 1.00 50.00 86 ILE A CA 1
ATOM 514 C C . ILE A 1 64 ? 142.500 117.277 79.230 1.00 50.00 86 ILE A C 1
ATOM 515 O O . ILE A 1 64 ? 143.215 118.265 79.414 1.00 50.00 86 ILE A O 1
ATOM 520 N N . ASP A 1 65 ? 142.148 116.863 78.020 1.00 50.00 87 ASP A N 1
ATOM 521 C CA . ASP A 1 65 ? 142.577 117.553 76.810 1.00 50.00 87 ASP A CA 1
ATOM 522 C C . ASP A 1 65 ? 141.607 118.652 76.406 1.00 50.00 87 ASP A C 1
ATOM 523 O O . ASP A 1 65 ? 140.487 118.712 76.911 1.00 50.00 87 ASP A O 1
ATOM 528 N N . LYS A 1 66 ? 142.042 119.499 75.482 1.00 50.00 88 LYS A N 1
ATOM 529 C CA . LYS A 1 66 ? 141.222 120.595 74.977 1.00 50.00 88 LYS A CA 1
ATOM 530 C C . LYS A 1 66 ? 140.074 120.082 74.110 1.00 50.00 88 LYS A C 1
ATOM 531 O O . LYS A 1 66 ? 140.031 118.909 73.745 1.00 50.00 88 LYS A O 1
ATOM 537 N N . GLU A 1 67 ? 139.143 120.984 73.795 1.00 50.00 89 GLU A N 1
ATOM 538 C CA . GLU A 1 67 ? 137.981 120.668 72.968 1.00 50.00 89 GLU A CA 1
ATOM 539 C C . GLU A 1 67 ? 137.151 119.525 73.556 1.00 50.00 89 GLU A C 1
ATOM 540 O O . GLU A 1 67 ? 136.409 118.852 72.840 1.00 50.00 89 GLU A O 1
ATOM 546 N N . ALA A 1 68 ? 137.283 119.313 74.861 1.00 50.00 90 ALA A N 1
ATOM 547 C CA . ALA A 1 68 ? 136.541 118.259 75.548 1.00 50.00 90 ALA A CA 1
ATOM 548 C C . ALA A 1 68 ? 135.046 118.545 75.520 1.00 50.00 90 ALA A C 1
ATOM 549 O O . ALA A 1 68 ? 134.251 117.668 75.170 1.00 50.00 90 ALA A O 1
ATOM 551 N N . PHE A 1 69 ? 134.675 119.771 75.886 1.00 50.00 91 PHE A N 1
ATOM 552 C CA . PHE A 1 69 ? 133.278 120.183 75.911 1.00 50.00 91 PHE A CA 1
ATOM 553 C C . PHE A 1 69 ? 133.003 121.332 74.926 1.00 50.00 91 PHE A C 1
ATOM 554 O O . PHE A 1 69 ? 132.528 122.405 75.302 1.00 50.00 91 PHE A O 1
ATOM 562 N N . ARG A 1 70 ? 133.315 121.075 73.660 1.00 50.00 92 ARG A N 1
ATOM 563 C CA . ARG A 1 70 ? 133.125 122.044 72.585 1.00 50.00 92 ARG A CA 1
ATOM 564 C C . ARG A 1 70 ? 131.691 122.045 72.060 1.00 50.00 92 ARG A C 1
ATOM 565 O O . ARG A 1 70 ? 131.144 123.095 71.730 1.00 50.00 92 ARG A O 1
ATOM 573 N N . ASN A 1 71 ? 131.103 120.854 71.967 1.00 50.00 93 ASN A N 1
ATOM 574 C CA . ASN A 1 71 ? 129.737 120.723 71.465 1.00 50.00 93 ASN A CA 1
ATOM 575 C C . ASN A 1 71 ? 128.698 120.678 72.583 1.00 50.00 93 ASN A C 1
ATOM 576 O O . ASN A 1 71 ? 127.757 119.878 72.543 1.00 50.00 93 ASN A O 1
ATOM 581 N N . LEU A 1 72 ? 128.864 121.542 73.581 1.00 50.00 94 LEU A N 1
ATOM 582 C CA . LEU A 1 72 ? 127.923 121.615 74.700 1.00 50.00 94 LEU A CA 1
ATOM 583 C C . LEU A 1 72 ? 127.629 123.068 75.102 1.00 50.00 94 LEU A C 1
ATOM 584 O O . LEU A 1 72 ? 127.942 123.485 76.210 1.00 50.00 94 LEU A O 1
ATOM 589 N N . PRO A 1 73 ? 127.030 123.860 74.190 1.00 50.00 95 PRO A N 1
ATOM 590 C CA . PRO A 1 73 ? 126.726 125.262 74.520 1.00 50.00 95 PRO A CA 1
ATOM 591 C C . PRO A 1 73 ? 125.698 125.397 75.651 1.00 50.00 95 PRO A C 1
ATOM 592 O O . PRO A 1 73 ? 125.892 126.169 76.592 1.00 50.00 95 PRO A O 1
ATOM 596 N N . ASN A 1 74 ? 124.609 124.634 75.539 1.00 50.00 96 ASN A N 1
ATOM 597 C CA . ASN A 1 74 ? 123.539 124.665 76.528 1.00 50.00 96 ASN A CA 1
ATOM 598 C C . ASN A 1 74 ? 123.894 123.939 77.822 1.00 50.00 96 ASN A C 1
ATOM 599 O O . ASN A 1 74 ? 123.022 123.705 78.661 1.00 50.00 96 ASN A O 1
ATOM 604 N N . LEU A 1 75 ? 125.162 123.585 77.978 1.00 50.00 97 LEU A N 1
ATOM 605 C CA . LEU A 1 75 ? 125.615 122.891 79.178 1.00 50.00 97 LEU A CA 1
ATOM 606 C C . LEU A 1 75 ? 125.437 123.809 80.388 1.00 50.00 97 LEU A C 1
ATOM 607 O O . LEU A 1 75 ? 126.124 124.829 80.506 1.00 50.00 97 LEU A O 1
ATOM 612 N N . ARG A 1 76 ? 124.519 123.440 81.278 1.00 50.00 98 ARG A N 1
ATOM 613 C CA . ARG A 1 76 ? 124.241 124.231 82.473 1.00 50.00 98 ARG A CA 1
ATOM 614 C C . ARG A 1 76 ? 125.312 124.018 83.535 1.00 50.00 98 ARG A C 1
ATOM 615 O O . ARG A 1 76 ? 126.168 124.888 83.748 1.00 50.00 98 ARG A O 1
ATOM 623 N N . ILE A 1 77 ? 125.250 122.869 84.205 1.00 50.00 99 ILE A N 1
ATOM 624 C CA . ILE A 1 77 ? 126.207 122.554 85.262 1.00 50.00 99 ILE A CA 1
ATOM 625 C C . ILE A 1 77 ? 127.018 121.290 84.996 1.00 50.00 99 ILE A C 1
ATOM 626 O O . ILE A 1 77 ? 126.618 120.431 84.200 1.00 50.00 99 ILE A O 1
ATOM 631 N N . LEU A 1 78 ? 128.157 121.182 85.679 1.00 50.00 100 LEU A N 1
ATOM 632 C CA . LEU A 1 78 ? 129.059 120.044 85.536 1.00 50.00 100 LEU A CA 1
ATOM 633 C C . LEU A 1 78 ? 129.638 119.754 86.919 1.00 50.00 100 LEU A C 1
ATOM 634 O O . LEU A 1 78 ? 130.193 120.644 87.564 1.00 50.00 100 LEU A O 1
ATOM 639 N N . ASP A 1 79 ? 129.507 118.512 87.372 1.00 50.00 101 ASP A N 1
ATOM 640 C CA . ASP A 1 79 ? 129.989 118.134 88.694 1.00 50.00 101 ASP A CA 1
ATOM 641 C C . ASP A 1 79 ? 131.140 117.140 88.641 1.00 50.00 101 ASP A C 1
ATOM 642 O O . ASP A 1 79 ? 130.937 115.951 88.406 1.00 50.00 101 ASP A O 1
ATOM 647 N N . LEU A 1 80 ? 132.350 117.645 88.839 1.00 50.00 102 LEU A N 1
ATOM 648 C CA . LEU A 1 80 ? 133.556 116.818 88.839 1.00 50.00 102 LEU A CA 1
ATOM 649 C C . LEU A 1 80 ? 133.911 116.426 90.274 1.00 50.00 102 LEU A C 1
ATOM 650 O O . LEU A 1 80 ? 134.939 116.839 90.810 1.00 50.00 102 LEU A O 1
ATOM 655 N N . GLY A 1 81 ? 133.045 115.627 90.887 1.00 50.00 103 GLY A N 1
ATOM 656 C CA . GLY A 1 81 ? 133.237 115.210 92.266 1.00 50.00 103 GLY A CA 1
ATOM 657 C C . GLY A 1 81 ? 134.163 114.024 92.439 1.00 50.00 103 GLY A C 1
ATOM 658 O O . GLY A 1 81 ? 134.144 113.088 91.636 1.00 50.00 103 GLY A O 1
ATOM 659 N N . SER A 1 82 ? 134.963 114.075 93.499 1.00 50.00 104 SER A N 1
ATOM 660 C CA . SER A 1 82 ? 135.926 113.026 93.841 1.00 50.00 104 SER A CA 1
ATOM 661 C C . SER A 1 82 ? 136.760 112.544 92.653 1.00 50.00 104 SER A C 1
ATOM 662 O O . SER A 1 82 ? 136.837 111.345 92.377 1.00 50.00 104 SER A O 1
ATOM 665 N N . SER A 1 83 ? 137.372 113.490 91.952 1.00 50.00 105 SER A N 1
ATOM 666 C CA . SER A 1 83 ? 138.205 113.189 90.798 1.00 50.00 105 SER A CA 1
ATOM 667 C C . SER A 1 83 ? 139.670 113.333 91.167 1.00 50.00 105 SER A C 1
ATOM 668 O O . SER A 1 83 ? 139.997 113.819 92.249 1.00 50.00 105 SER A O 1
ATOM 671 N N . LYS A 1 84 ? 140.557 112.905 90.276 1.00 50.00 106 LYS A N 1
ATOM 672 C CA . LYS A 1 84 ? 141.993 112.996 90.523 1.00 50.00 106 LYS A CA 1
ATOM 673 C C . LYS A 1 84 ? 142.745 113.458 89.279 1.00 50.00 106 LYS A C 1
ATOM 674 O O . LYS A 1 84 ? 143.523 112.697 88.695 1.00 50.00 106 LYS A O 1
ATOM 680 N N . ILE A 1 85 ? 142.520 114.703 88.886 1.00 50.00 107 ILE A N 1
ATOM 681 C CA . ILE A 1 85 ? 143.175 115.276 87.715 1.00 50.00 107 ILE A CA 1
ATOM 682 C C . ILE A 1 85 ? 144.552 115.823 88.087 1.00 50.00 107 ILE A C 1
ATOM 683 O O . ILE A 1 85 ? 144.696 116.543 89.072 1.00 50.00 107 ILE A O 1
ATOM 688 N N . TYR A 1 86 ? 145.555 115.488 87.280 1.00 50.00 108 TYR A N 1
ATOM 689 C CA . TYR A 1 86 ? 146.924 115.947 87.502 1.00 50.00 108 TYR A CA 1
ATOM 690 C C . TYR A 1 86 ? 147.261 117.128 86.598 1.00 50.00 108 TYR A C 1
ATOM 691 O O . TYR A 1 86 ? 147.632 118.203 87.078 1.00 50.00 108 TYR A O 1
ATOM 700 N N . PHE A 1 87 ? 147.133 116.919 85.290 1.00 50.00 109 PHE A N 1
ATOM 701 C CA . PHE A 1 87 ? 147.436 117.948 84.302 1.00 50.00 109 PHE A CA 1
ATOM 702 C C . PHE A 1 87 ? 146.189 118.737 83.921 1.00 50.00 109 PHE A C 1
ATOM 703 O O . PHE A 1 87 ? 145.158 118.159 83.560 1.00 50.00 109 PHE A O 1
ATOM 711 N N . LEU A 1 88 ? 146.273 120.056 84.022 1.00 50.00 110 LEU A N 1
ATOM 712 C CA . LEU A 1 88 ? 145.162 120.933 83.686 1.00 50.00 110 LEU A CA 1
ATOM 713 C C . LEU A 1 88 ? 145.503 121.736 82.436 1.00 50.00 110 LEU A C 1
ATOM 714 O O . LEU A 1 88 ? 146.430 122.546 82.439 1.00 50.00 110 LEU A O 1
ATOM 719 N N . HIS A 1 89 ? 144.739 121.509 81.361 1.00 50.00 111 HIS A N 1
ATOM 720 C CA . HIS A 1 89 ? 144.974 122.199 80.102 1.00 50.00 111 HIS A CA 1
ATOM 721 C C . HIS A 1 89 ? 144.239 123.542 80.050 1.00 50.00 111 HIS A C 1
ATOM 722 O O . HIS A 1 89 ? 143.048 123.607 80.347 1.00 50.00 111 HIS A O 1
ATOM 729 N N . PRO A 1 90 ? 144.946 124.632 79.682 1.00 50.00 112 PRO A N 1
ATOM 730 C CA . PRO A 1 90 ? 144.359 125.975 79.599 1.00 50.00 112 PRO A CA 1
ATOM 731 C C . PRO A 1 90 ? 143.010 126.083 78.870 1.00 50.00 112 PRO A C 1
ATOM 732 O O . PRO A 1 90 ? 142.074 126.694 79.394 1.00 50.00 112 PRO A O 1
ATOM 736 N N . ASP A 1 91 ? 142.917 125.499 77.682 1.00 50.00 113 ASP A N 1
ATOM 737 C CA . ASP A 1 91 ? 141.685 125.555 76.901 1.00 50.00 113 ASP A CA 1
ATOM 738 C C . ASP A 1 91 ? 140.894 124.252 76.970 1.00 50.00 113 ASP A C 1
ATOM 739 O O . ASP A 1 91 ? 140.602 123.636 75.942 1.00 50.00 113 ASP A O 1
ATOM 744 N N . ALA A 1 92 ? 140.539 123.836 78.180 1.00 50.00 114 ALA A N 1
ATOM 745 C CA . ALA A 1 92 ? 139.785 122.599 78.367 1.00 50.00 114 ALA A CA 1
ATOM 746 C C . ALA A 1 92 ? 138.289 122.882 78.398 1.00 50.00 114 ALA A C 1
ATOM 747 O O . ALA A 1 92 ? 137.516 122.214 77.728 1.00 50.00 114 ALA A O 1
ATOM 749 N N . PHE A 1 93 ? 137.885 123.875 79.188 1.00 50.00 115 PHE A N 1
ATOM 750 C CA . PHE A 1 93 ? 136.482 124.247 79.298 1.00 50.00 115 PHE A CA 1
ATOM 751 C C . PHE A 1 93 ? 136.088 125.335 78.306 1.00 50.00 115 PHE A C 1
ATOM 752 O O . PHE A 1 93 ? 135.483 126.343 78.676 1.00 50.00 115 PHE A O 1
ATOM 760 N N . GLN A 1 94 ? 136.417 125.121 77.036 1.00 50.00 116 GLN A N 1
ATOM 761 C CA . GLN A 1 94 ? 136.076 126.096 76.001 1.00 50.00 116 GLN A CA 1
ATOM 762 C C . GLN A 1 94 ? 134.806 125.655 75.271 1.00 50.00 116 GLN A C 1
ATOM 763 O O . GLN A 1 94 ? 134.649 124.472 74.961 1.00 50.00 116 GLN A O 1
ATOM 769 N N . GLY A 1 95 ? 133.905 126.594 75.018 1.00 50.00 117 GLY A N 1
ATOM 770 C CA . GLY A 1 95 ? 132.657 126.268 74.346 1.00 50.00 117 GLY A CA 1
ATOM 771 C C . GLY A 1 95 ? 131.472 126.358 75.293 1.00 50.00 117 GLY A C 1
ATOM 772 O O . GLY A 1 95 ? 130.325 126.456 74.849 1.00 50.00 117 GLY A O 1
ATOM 773 N N . LEU A 1 96 ? 131.751 126.322 76.600 1.00 50.00 118 LEU A N 1
ATOM 774 C CA . LEU A 1 96 ? 130.693 126.398 77.607 1.00 50.00 118 LEU A CA 1
ATOM 775 C C . LEU A 1 96 ? 130.268 127.848 77.782 1.00 50.00 118 LEU A C 1
ATOM 776 O O . LEU A 1 96 ? 130.900 128.603 78.513 1.00 50.00 118 LEU A O 1
ATOM 781 N N . PHE A 1 97 ? 129.186 128.236 77.116 1.00 50.00 119 PHE A N 1
ATOM 782 C CA . PHE A 1 97 ? 128.693 129.601 77.215 1.00 50.00 119 PHE A CA 1
ATOM 783 C C . PHE A 1 97 ? 127.613 129.759 78.280 1.00 50.00 119 PHE A C 1
ATOM 784 O O . PHE A 1 97 ? 127.507 130.808 78.918 1.00 50.00 119 PHE A O 1
ATOM 792 N N . HIS A 1 98 ? 126.816 128.713 78.461 1.00 50.00 120 HIS A N 1
ATOM 793 C CA . HIS A 1 98 ? 125.724 128.734 79.432 1.00 50.00 120 HIS A CA 1
ATOM 794 C C . HIS A 1 98 ? 126.085 127.960 80.707 1.00 50.00 120 HIS A C 1
ATOM 795 O O . HIS A 1 98 ? 125.232 127.307 81.314 1.00 50.00 120 HIS A O 1
ATOM 802 N N . LEU A 1 99 ? 127.350 128.047 81.110 1.00 50.00 121 LEU A N 1
ATOM 803 C CA . LEU A 1 99 ? 127.813 127.352 82.308 1.00 50.00 121 LEU A CA 1
ATOM 804 C C . LEU A 1 99 ? 127.654 128.233 83.540 1.00 50.00 121 LEU A C 1
ATOM 805 O O . LEU A 1 99 ? 128.318 129.277 83.659 1.00 50.00 121 LEU A O 1
ATOM 810 N N . PHE A 1 100 ? 126.769 127.828 84.446 1.00 50.00 122 PHE A N 1
ATOM 811 C CA . PHE A 1 100 ? 126.523 128.574 85.662 1.00 50.00 122 PHE A CA 1
ATOM 812 C C . PHE A 1 100 ? 127.330 128.005 86.831 1.00 50.00 122 PHE A C 1
ATOM 813 O O . PHE A 1 100 ? 128.384 128.538 87.170 1.00 50.00 122 PHE A O 1
ATOM 821 N N . GLU A 1 101 ? 126.835 126.928 87.438 1.00 50.00 123 GLU A N 1
ATOM 822 C CA . GLU A 1 101 ? 127.517 126.300 88.569 1.00 50.00 123 GLU A CA 1
ATOM 823 C C . GLU A 1 101 ? 128.561 125.300 88.086 1.00 50.00 123 GLU A C 1
ATOM 824 O O . GLU A 1 101 ? 128.535 124.875 86.930 1.00 50.00 123 GLU A O 1
ATOM 830 N N . LEU A 1 102 ? 129.477 124.927 88.975 1.00 50.00 124 LEU A N 1
ATOM 831 C CA . LEU A 1 102 ? 130.539 123.975 88.658 1.00 50.00 124 LEU A CA 1
ATOM 832 C C . LEU A 1 102 ? 131.124 123.426 89.955 1.00 50.00 124 LEU A C 1
ATOM 833 O O . LEU A 1 102 ? 131.870 124.111 90.649 1.00 50.00 124 LEU A O 1
ATOM 838 N N . ARG A 1 103 ? 130.789 122.181 90.273 1.00 50.00 125 ARG A N 1
ATOM 839 C CA . ARG A 1 103 ? 131.271 121.542 91.494 1.00 50.00 125 ARG A CA 1
ATOM 840 C C . ARG A 1 103 ? 132.614 120.847 91.285 1.00 50.00 125 ARG A C 1
ATOM 841 O O . ARG A 1 103 ? 132.722 119.915 90.489 1.00 50.00 125 ARG A O 1
ATOM 849 N N . LEU A 1 104 ? 133.632 121.302 92.006 1.00 50.00 126 LEU A N 1
ATOM 850 C CA . LEU A 1 104 ? 134.971 120.734 91.916 1.00 50.00 126 LEU A CA 1
ATOM 851 C C . LEU A 1 104 ? 135.355 120.071 93.244 1.00 50.00 126 LEU A C 1
ATOM 852 O O . LEU A 1 104 ? 136.505 120.156 93.691 1.00 50.00 126 LEU A O 1
ATOM 857 N N . TYR A 1 105 ? 134.374 119.418 93.860 1.00 50.00 127 TYR A N 1
ATOM 858 C CA . TYR A 1 105 ? 134.578 118.733 95.130 1.00 50.00 127 TYR A CA 1
ATOM 859 C C . TYR A 1 105 ? 135.637 117.650 94.952 1.00 50.00 127 TYR A C 1
ATOM 860 O O . TYR A 1 105 ? 135.461 116.725 94.155 1.00 50.00 127 TYR A O 1
ATOM 869 N N . PHE A 1 106 ? 136.738 117.778 95.695 1.00 50.00 128 PHE A N 1
ATOM 870 C CA . PHE A 1 106 ? 137.839 116.820 95.659 1.00 50.00 128 PHE A CA 1
ATOM 871 C C . PHE A 1 106 ? 138.258 116.487 94.226 1.00 50.00 128 PHE A C 1
ATOM 872 O O . PHE A 1 106 ? 138.228 115.327 93.811 1.00 50.00 128 PHE A O 1
ATOM 880 N N . CYS A 1 107 ? 138.655 117.514 93.480 1.00 50.00 129 CYS A N 1
ATOM 881 C CA . CYS A 1 107 ? 139.084 117.335 92.099 1.00 50.00 129 CYS A CA 1
ATOM 882 C C . CYS A 1 107 ? 140.547 116.910 92.064 1.00 50.00 129 CYS A C 1
ATOM 883 O O . CYS A 1 107 ? 141.142 116.734 90.995 1.00 50.00 129 CYS A O 1
ATOM 886 N N . GLY A 1 108 ? 141.129 116.729 93.254 1.00 50.00 130 GLY A N 1
ATOM 887 C CA . GLY A 1 108 ? 142.524 116.324 93.343 1.00 50.00 130 GLY A CA 1
ATOM 888 C C . GLY A 1 108 ? 143.458 117.411 92.854 1.00 50.00 130 GLY A C 1
ATOM 889 O O . GLY A 1 108 ? 144.194 117.222 91.883 1.00 50.00 130 GLY A O 1
ATOM 890 N N . LEU A 1 109 ? 143.441 118.551 93.540 1.00 50.00 131 LEU A N 1
ATOM 891 C CA . LEU A 1 109 ? 144.269 119.690 93.166 1.00 50.00 131 LEU A CA 1
ATOM 892 C C . LEU A 1 109 ? 145.706 119.598 93.653 1.00 50.00 131 LEU A C 1
ATOM 893 O O . LEU A 1 109 ? 146.085 120.229 94.656 1.00 50.00 131 LEU A O 1
ATOM 898 N N . SER A 1 110 ? 146.518 118.802 92.956 1.00 50.00 132 SER A N 1
ATOM 899 C CA . SER A 1 110 ? 147.931 118.651 93.293 1.00 50.00 132 SER A CA 1
ATOM 900 C C . SER A 1 110 ? 148.650 119.919 92.840 1.00 50.00 132 SER A C 1
ATOM 901 O O . SER A 1 110 ? 149.806 120.142 93.208 1.00 50.00 132 SER A O 1
ATOM 904 N N . ASP A 1 111 ? 147.950 120.729 92.051 1.00 50.00 133 ASP A N 1
ATOM 905 C CA . ASP A 1 111 ? 148.465 121.992 91.555 1.00 50.00 133 ASP A CA 1
ATOM 906 C C . ASP A 1 111 ? 147.574 123.051 92.214 1.00 50.00 133 ASP A C 1
ATOM 907 O O . ASP A 1 111 ? 146.785 123.743 91.557 1.00 50.00 133 ASP A O 1
ATOM 912 N N . ALA A 1 112 ? 147.736 123.163 93.528 1.00 50.00 134 ALA A N 1
ATOM 913 C CA . ALA A 1 112 ? 146.979 124.072 94.377 1.00 50.00 134 ALA A CA 1
ATOM 914 C C . ALA A 1 112 ? 146.612 125.447 93.824 1.00 50.00 134 ALA A C 1
ATOM 915 O O . ALA A 1 112 ? 145.441 125.724 93.581 1.00 50.00 134 ALA A O 1
ATOM 917 N N . VAL A 1 113 ? 147.622 126.285 93.602 1.00 50.00 135 VAL A N 1
ATOM 918 C CA . VAL A 1 113 ? 147.427 127.652 93.108 1.00 50.00 135 VAL A CA 1
ATOM 919 C C . VAL A 1 113 ? 146.352 127.796 92.030 1.00 50.00 135 VAL A C 1
ATOM 920 O O . VAL A 1 113 ? 146.304 127.029 91.071 1.00 50.00 135 VAL A O 1
ATOM 924 N N . LEU A 1 114 ? 145.482 128.784 92.204 1.00 50.00 136 LEU A N 1
ATOM 925 C CA . LEU A 1 114 ? 144.384 129.040 91.294 1.00 50.00 136 LEU A CA 1
ATOM 926 C C . LEU A 1 114 ? 144.735 129.962 90.138 1.00 50.00 136 LEU A C 1
ATOM 927 O O . LEU A 1 114 ? 143.902 130.214 89.274 1.00 50.00 136 LEU A O 1
ATOM 932 N N . LYS A 1 115 ? 145.971 130.458 90.116 1.00 50.00 137 LYS A N 1
ATOM 933 C CA . LYS A 1 115 ? 146.421 131.339 89.046 1.00 50.00 137 LYS A CA 1
ATOM 934 C C . LYS A 1 115 ? 146.326 130.632 87.697 1.00 50.00 137 LYS A C 1
ATOM 935 O O . LYS A 1 115 ? 145.904 131.219 86.702 1.00 50.00 137 LYS A O 1
ATOM 941 N N . ASP A 1 116 ? 146.714 129.365 87.685 1.00 50.00 138 ASP A N 1
ATOM 942 C CA . ASP A 1 116 ? 146.698 128.557 86.473 1.00 50.00 138 ASP A CA 1
ATOM 943 C C . ASP A 1 116 ? 145.268 128.195 86.076 1.00 50.00 138 ASP A 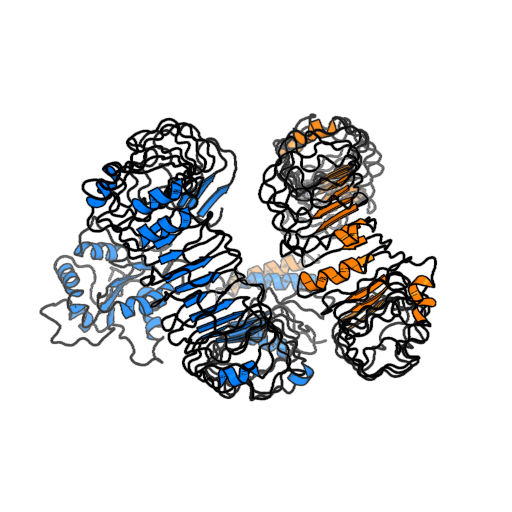C 1
ATOM 944 O O . ASP A 1 116 ? 145.046 127.628 84.997 1.00 50.00 138 ASP A O 1
ATOM 949 N N . GLY A 1 117 ? 144.311 128.502 86.954 1.00 50.00 139 GLY A N 1
ATOM 950 C CA . GLY A 1 117 ? 142.916 128.204 86.676 1.00 50.00 139 GLY A CA 1
ATOM 951 C C . GLY A 1 117 ? 142.478 128.835 85.371 1.00 50.00 139 GLY A C 1
ATOM 952 O O . GLY A 1 117 ? 143.031 129.842 84.943 1.00 50.00 139 GLY A O 1
ATOM 953 N N . TYR A 1 118 ? 141.487 128.231 84.736 1.00 50.00 140 TYR A N 1
ATOM 954 C CA . TYR A 1 118 ? 140.978 128.732 83.471 1.00 50.00 140 TYR A CA 1
ATOM 955 C C . TYR A 1 118 ? 139.466 128.852 83.460 1.00 50.00 140 TYR A C 1
ATOM 956 O O . TYR A 1 118 ? 138.765 128.023 82.874 1.00 50.00 140 TYR A O 1
ATOM 965 N N . PHE A 1 119 ? 138.975 129.891 84.127 1.00 50.00 141 PHE A N 1
ATOM 966 C CA . PHE A 1 119 ? 137.544 130.158 84.221 1.00 50.00 141 PHE A CA 1
ATOM 967 C C . PHE A 1 119 ? 137.284 131.585 83.731 1.00 50.00 141 PHE A C 1
ATOM 968 O O . PHE A 1 119 ? 136.483 132.323 84.306 1.00 50.00 141 PHE A O 1
ATOM 976 N N . ARG A 1 120 ? 137.979 131.966 82.662 1.00 50.00 142 ARG A N 1
ATOM 977 C CA . ARG A 1 120 ? 137.866 133.301 82.099 1.00 50.00 142 ARG A CA 1
ATOM 978 C C . ARG A 1 120 ? 136.745 133.412 81.070 1.00 50.00 142 ARG A C 1
ATOM 979 O O . ARG A 1 120 ? 136.008 134.401 81.052 1.00 50.00 142 ARG A O 1
ATOM 987 N N . ASN A 1 121 ? 136.610 132.398 80.218 1.00 50.00 143 ASN A N 1
ATOM 988 C CA . ASN A 1 121 ? 135.574 132.406 79.193 1.00 50.00 143 ASN A CA 1
ATOM 989 C C . ASN A 1 121 ? 134.217 132.016 79.761 1.00 50.00 143 ASN A C 1
ATOM 990 O O . ASN A 1 121 ? 133.267 131.787 79.014 1.00 50.00 143 ASN A O 1
ATOM 995 N N . LEU A 1 122 ? 134.118 131.950 81.089 1.00 50.00 144 LEU A N 1
ATOM 996 C CA . LEU A 1 122 ? 132.863 131.590 81.745 1.00 50.00 144 LEU A CA 1
ATOM 997 C C . LEU A 1 122 ? 132.227 132.842 82.353 1.00 50.00 144 LEU A C 1
ATOM 998 O O . LEU A 1 122 ? 132.462 133.164 83.515 1.00 50.00 144 LEU A O 1
ATOM 1003 N N . LYS A 1 123 ? 131.421 133.546 81.559 1.00 50.00 145 LYS A N 1
ATOM 1004 C CA . LYS A 1 123 ? 130.758 134.766 82.020 1.00 50.00 145 LYS A CA 1
ATOM 1005 C C . LYS A 1 123 ? 129.520 134.452 82.844 1.00 50.00 145 LYS A C 1
ATOM 1006 O O . LYS A 1 123 ? 129.199 135.158 83.797 1.00 50.00 145 LYS A O 1
ATOM 1012 N N . ALA A 1 124 ? 128.825 133.385 82.467 1.00 50.00 146 ALA A N 1
ATOM 1013 C CA . ALA A 1 124 ? 127.619 132.973 83.176 1.00 50.00 146 ALA A CA 1
ATOM 1014 C C . ALA A 1 124 ? 127.963 132.177 84.428 1.00 50.00 146 ALA A C 1
ATOM 1015 O O . ALA A 1 124 ? 127.071 131.669 85.114 1.00 50.00 146 ALA A O 1
ATOM 1017 N N . LEU A 1 125 ? 129.258 132.072 84.718 1.00 50.00 147 LEU A N 1
ATOM 1018 C CA . LEU A 1 125 ? 129.725 131.351 85.889 1.00 50.00 147 LEU A CA 1
ATOM 1019 C C . LEU A 1 125 ? 129.204 132.036 87.146 1.00 50.00 147 LEU A C 1
ATOM 1020 O O . LEU A 1 125 ? 129.726 133.067 87.566 1.00 50.00 147 LEU A O 1
ATOM 1025 N N . THR A 1 126 ? 128.168 131.458 87.745 1.00 50.00 148 THR A N 1
ATOM 1026 C CA . THR A 1 126 ? 127.562 132.020 88.955 1.00 50.00 148 THR A CA 1
ATOM 1027 C C . THR A 1 126 ? 128.092 131.397 90.239 1.00 50.00 148 THR A C 1
ATOM 1028 O O . THR A 1 126 ? 128.739 132.064 91.039 1.00 50.00 148 THR A O 1
ATOM 1032 N N . ARG A 1 127 ? 127.816 130.113 90.430 1.00 50.00 149 ARG A N 1
ATOM 1033 C CA . ARG A 1 127 ? 128.266 129.416 91.632 1.00 50.00 149 ARG A CA 1
ATOM 1034 C C . ARG A 1 127 ? 129.419 128.457 91.358 1.00 50.00 149 ARG A C 1
ATOM 1035 O O . ARG A 1 127 ? 129.203 127.293 91.008 1.00 50.00 149 ARG A O 1
ATOM 1043 N N . LEU A 1 128 ? 130.634 128.956 91.533 1.00 50.00 150 LEU A N 1
ATOM 1044 C CA . LEU A 1 128 ? 131.832 128.155 91.319 1.00 50.00 150 LEU A CA 1
ATOM 1045 C C . LEU A 1 128 ? 132.265 127.577 92.668 1.00 50.00 150 LEU A C 1
ATOM 1046 O O . LEU A 1 128 ? 132.723 128.309 93.543 1.00 50.00 150 LEU A O 1
ATOM 1051 N N . ASP A 1 129 ? 132.102 126.269 92.833 1.00 50.00 151 ASP A N 1
ATOM 1052 C CA . ASP A 1 129 ? 132.449 125.599 94.078 1.00 50.00 151 ASP A CA 1
ATOM 1053 C C . ASP A 1 129 ? 133.826 124.938 94.041 1.00 50.00 151 ASP A C 1
ATOM 1054 O O . ASP A 1 129 ? 134.224 124.360 93.026 1.00 50.00 151 ASP A O 1
ATOM 1059 N N . LEU A 1 130 ? 134.543 125.039 95.159 1.00 50.00 152 LEU A N 1
ATOM 1060 C CA . LEU A 1 130 ? 135.871 124.456 95.286 1.00 50.00 152 LEU A CA 1
ATOM 1061 C C . LEU A 1 130 ? 136.052 123.919 96.706 1.00 50.00 152 LEU A C 1
ATOM 1062 O O . LEU A 1 130 ? 136.555 124.633 97.585 1.00 50.00 152 LEU A O 1
ATOM 1067 N N . SER A 1 131 ? 135.660 122.665 96.924 1.00 50.00 153 SER A N 1
ATOM 1068 C CA . SER A 1 131 ? 135.778 122.052 98.243 1.00 50.00 153 SER A CA 1
ATOM 1069 C C . SER A 1 131 ? 136.711 120.851 98.243 1.00 50.00 153 SER A C 1
ATOM 1070 O O . SER A 1 131 ? 136.971 120.258 97.202 1.00 50.00 153 SER A O 1
ATOM 1073 N N . LYS A 1 132 ? 137.209 120.512 99.428 1.00 50.00 154 LYS A N 1
ATOM 1074 C CA . LYS A 1 132 ? 138.115 119.382 99.618 1.00 50.00 154 LYS A CA 1
ATOM 1075 C C . LYS A 1 132 ? 139.395 119.490 98.779 1.00 50.00 154 LYS A C 1
ATOM 1076 O O . LYS A 1 132 ? 140.037 118.477 98.469 1.00 50.00 154 LYS A O 1
ATOM 1082 N N . ASN A 1 133 ? 139.769 120.708 98.413 1.00 50.00 155 ASN A N 1
ATOM 1083 C CA . ASN A 1 133 ? 140.965 120.952 97.605 1.00 50.00 155 ASN A CA 1
ATOM 1084 C C . ASN A 1 133 ? 142.196 121.190 98.496 1.00 50.00 155 ASN A C 1
ATOM 1085 O O . ASN A 1 133 ? 142.176 120.873 99.688 1.00 50.00 155 ASN A O 1
ATOM 1090 N N . GLN A 1 134 ? 143.268 121.735 97.921 1.00 50.00 156 GLN A N 1
ATOM 1091 C CA . GLN A 1 134 ? 144.495 122.001 98.669 1.00 50.00 156 GLN A CA 1
ATOM 1092 C C . GLN A 1 134 ? 145.051 123.401 98.399 1.00 50.00 156 GLN A C 1
ATOM 1093 O O . GLN A 1 134 ? 146.262 123.610 98.439 1.00 50.00 156 GLN A O 1
ATOM 1099 N N . ILE A 1 135 ? 144.153 124.337 98.128 1.00 50.00 157 ILE A N 1
ATOM 1100 C CA . ILE A 1 135 ? 144.516 125.722 97.841 1.00 50.00 157 ILE A CA 1
ATOM 1101 C C . ILE A 1 135 ? 145.279 126.319 99.021 1.00 50.00 157 ILE A C 1
ATOM 1102 O O . ILE A 1 135 ? 144.775 126.323 100.148 1.00 50.00 157 ILE A O 1
ATOM 1107 N N . ARG A 1 136 ? 146.482 126.834 98.766 1.00 50.00 158 ARG A N 1
ATOM 1108 C CA . ARG A 1 136 ? 147.304 127.431 99.811 1.00 50.00 158 ARG A CA 1
ATOM 1109 C C . ARG A 1 136 ? 147.169 128.946 99.898 1.00 50.00 158 ARG A C 1
ATOM 1110 O O . ARG A 1 136 ? 147.281 129.522 100.979 1.00 50.00 158 ARG A O 1
ATOM 1118 N N . SER A 1 137 ? 146.933 129.590 98.759 1.00 50.00 159 SER A N 1
ATOM 1119 C CA . SER A 1 137 ? 146.797 131.041 98.708 1.00 50.00 159 SER A CA 1
ATOM 1120 C C . SER A 1 137 ? 145.383 131.469 98.334 1.00 50.00 159 SER A C 1
ATOM 1121 O O . SER A 1 137 ? 144.815 130.991 97.354 1.00 50.00 159 SER A O 1
ATOM 1124 N N . LEU A 1 138 ? 144.825 132.368 99.137 1.00 50.00 160 LEU A N 1
ATOM 1125 C CA . LEU A 1 138 ? 143.481 132.890 98.928 1.00 50.00 160 LEU A CA 1
ATOM 1126 C C . LEU A 1 138 ? 143.536 133.999 97.884 1.00 50.00 160 LEU A C 1
ATOM 1127 O O . LEU A 1 138 ? 142.508 134.539 97.481 1.00 50.00 160 LEU A O 1
ATOM 1132 N N . TYR A 1 139 ? 144.755 134.305 97.441 1.00 50.00 161 TYR A N 1
ATOM 1133 C CA . TYR A 1 139 ? 145.008 135.342 96.449 1.00 50.00 161 TYR A CA 1
ATOM 1134 C C . TYR A 1 139 ? 144.118 135.180 95.225 1.00 50.00 161 TYR A C 1
ATOM 1135 O O . TYR A 1 139 ? 144.292 134.266 94.434 1.00 50.00 161 TYR A O 1
ATOM 1144 N N . LEU A 1 140 ? 143.163 136.091 95.087 1.00 50.00 162 LEU A N 1
ATOM 1145 C CA . LEU A 1 140 ? 142.222 136.068 93.969 1.00 50.00 162 LEU A CA 1
ATOM 1146 C C . LEU A 1 140 ? 142.904 136.506 92.678 1.00 50.00 162 LEU A C 1
ATOM 1147 O O . LEU A 1 140 ? 143.496 137.584 92.611 1.00 50.00 162 LEU A O 1
ATOM 1152 N N . HIS A 1 141 ? 142.816 135.665 91.652 1.00 50.00 163 HIS A N 1
ATOM 1153 C CA . HIS A 1 141 ? 143.424 135.986 90.366 1.00 50.00 163 HIS A CA 1
ATOM 1154 C C . HIS A 1 141 ? 142.595 137.050 89.643 1.00 50.00 163 HIS A C 1
ATOM 1155 O O . HIS A 1 141 ? 141.383 137.135 89.847 1.00 50.00 163 HIS A O 1
ATOM 1162 N N . PRO A 1 142 ? 143.239 137.896 88.807 1.00 50.00 164 PRO A N 1
ATOM 1163 C CA . PRO A 1 142 ? 142.523 138.951 88.074 1.00 50.00 164 PRO A CA 1
ATOM 1164 C C . PRO A 1 142 ? 141.346 138.468 87.229 1.00 50.00 164 PRO A C 1
ATOM 1165 O O . PRO A 1 142 ? 140.518 139.273 86.797 1.00 50.00 164 PRO A O 1
ATOM 1169 N N . SER A 1 143 ? 141.264 137.158 87.010 1.00 50.00 165 SER A N 1
ATOM 1170 C CA . SER A 1 143 ? 140.179 136.591 86.212 1.00 50.00 165 SER A CA 1
ATOM 1171 C C . SER A 1 143 ? 138.796 136.776 86.855 1.00 50.00 165 SER A C 1
ATOM 1172 O O . SER A 1 143 ? 137.775 136.776 86.155 1.00 50.00 165 SER A O 1
ATOM 1175 N N . PHE A 1 144 ? 138.762 136.948 88.183 1.00 50.00 166 PHE A N 1
ATOM 1176 C CA . PHE A 1 144 ? 137.507 137.147 88.911 1.00 50.00 166 PHE A CA 1
ATOM 1177 C C . PHE A 1 144 ? 136.857 138.459 88.459 1.00 50.00 166 PHE A C 1
ATOM 1178 O O . PHE A 1 144 ? 135.643 138.631 88.568 1.00 50.00 166 PHE A O 1
ATOM 1186 N N . GLY A 1 145 ? 137.679 139.365 87.936 1.00 50.00 167 GLY A N 1
ATOM 1187 C CA . GLY A 1 145 ? 137.181 140.649 87.463 1.00 50.00 167 GLY A CA 1
ATOM 1188 C C . GLY A 1 145 ? 136.160 140.501 86.353 1.00 50.00 167 GLY A C 1
ATOM 1189 O O . GLY A 1 145 ? 135.169 141.226 86.319 1.00 50.00 167 GLY A O 1
ATOM 1190 N N . LYS A 1 146 ? 136.401 139.560 85.448 1.00 50.00 168 LYS A N 1
ATOM 1191 C CA . LYS A 1 146 ? 135.501 139.309 84.338 1.00 50.00 168 LYS A CA 1
ATOM 1192 C C . LYS A 1 146 ? 134.239 138.611 84.826 1.00 50.00 168 LYS A C 1
ATOM 1193 O O . LYS A 1 146 ? 133.183 138.706 84.203 1.00 50.00 168 LYS A O 1
ATOM 1199 N N . LEU A 1 147 ? 134.369 137.912 85.949 1.00 50.00 169 LEU A N 1
ATOM 1200 C CA . LEU A 1 147 ? 133.249 137.196 86.539 1.00 50.00 169 LEU A CA 1
ATOM 1201 C C . LEU A 1 147 ? 132.272 138.165 87.198 1.00 50.00 169 LEU A C 1
ATOM 1202 O O . LEU A 1 147 ? 132.429 138.529 88.370 1.00 50.00 169 LEU A O 1
ATOM 1207 N N . ASN A 1 148 ? 131.260 138.568 86.438 1.00 50.00 170 ASN A N 1
ATOM 1208 C CA . ASN A 1 148 ? 130.238 139.493 86.914 1.00 50.00 170 ASN A CA 1
ATOM 1209 C C . ASN A 1 148 ? 129.080 138.733 87.554 1.00 50.00 170 ASN A C 1
ATOM 1210 O O . ASN A 1 148 ? 128.596 139.104 88.620 1.00 50.00 170 ASN A O 1
ATOM 1215 N N . SER A 1 149 ? 128.662 137.658 86.904 1.00 50.00 171 SER A N 1
ATOM 1216 C CA . SER A 1 149 ? 127.562 136.821 87.376 1.00 50.00 171 SER A CA 1
ATOM 1217 C C . SER A 1 149 ? 127.975 135.946 88.559 1.00 50.00 171 SER A C 1
ATOM 1218 O O . SER A 1 149 ? 127.145 135.234 89.131 1.00 50.00 171 SER A O 1
ATOM 1221 N N . LEU A 1 150 ? 129.260 135.998 88.902 1.00 50.00 172 LEU A N 1
ATOM 1222 C CA . LEU A 1 150 ? 129.807 135.226 90.015 1.00 50.00 172 LEU A CA 1
ATOM 1223 C C . LEU A 1 150 ? 129.124 135.640 91.318 1.00 50.00 172 LEU A C 1
ATOM 1224 O O . LEU A 1 150 ? 129.423 136.704 91.871 1.00 50.00 172 LEU A O 1
ATOM 1229 N N . LYS A 1 151 ? 128.214 134.794 91.804 1.00 50.00 173 LYS A N 1
ATOM 1230 C CA . LYS A 1 151 ? 127.465 135.083 93.021 1.00 50.00 173 LYS A CA 1
ATOM 1231 C C . LYS A 1 151 ? 127.975 134.380 94.270 1.00 50.00 173 LYS A C 1
ATOM 1232 O O . LYS A 1 151 ? 128.060 134.996 95.334 1.00 50.00 173 LYS A O 1
ATOM 1238 N N . SER A 1 152 ? 128.294 133.095 94.154 1.00 50.00 174 SER A N 1
ATOM 1239 C CA . SER A 1 152 ? 128.755 132.338 95.311 1.00 50.00 174 SER A CA 1
ATOM 1240 C C . SER A 1 152 ? 129.875 131.345 95.014 1.00 50.00 174 SER A C 1
ATOM 1241 O O . SER A 1 152 ? 129.964 130.785 93.920 1.00 50.00 174 SER A O 1
ATOM 1244 N N . ILE A 1 153 ? 130.718 131.130 96.019 1.00 50.00 175 ILE A N 1
ATOM 1245 C CA . ILE A 1 153 ? 131.838 130.201 95.944 1.00 50.00 175 ILE A CA 1
ATOM 1246 C C . ILE A 1 153 ? 132.007 129.598 97.343 1.00 50.00 175 ILE A C 1
ATOM 1247 O O . ILE A 1 153 ? 131.803 130.277 98.349 1.00 50.00 175 ILE A O 1
ATOM 1252 N N . ASP A 1 154 ? 132.368 128.321 97.408 1.00 50.00 176 ASP A N 1
ATOM 1253 C CA . ASP A 1 154 ? 132.545 127.647 98.698 1.00 50.00 176 ASP A CA 1
ATOM 1254 C C . ASP A 1 154 ? 133.977 127.133 98.881 1.00 50.00 176 ASP A C 1
ATOM 1255 O O . ASP A 1 154 ? 134.305 126.018 98.452 1.00 50.00 176 ASP A O 1
ATOM 1260 N N . PHE A 1 155 ? 134.832 127.956 99.489 1.00 50.00 177 PHE A N 1
ATOM 1261 C CA . PHE A 1 155 ? 136.218 127.570 99.732 1.00 50.00 177 PHE A CA 1
ATOM 1262 C C . PHE A 1 155 ? 136.303 126.831 101.055 1.00 50.00 177 PHE A C 1
ATOM 1263 O O . PHE A 1 155 ? 136.522 127.452 102.094 1.00 50.00 177 PHE A O 1
ATOM 1271 N N . SER A 1 156 ? 136.139 125.512 101.020 1.00 50.00 178 SER A N 1
ATOM 1272 C CA . SER A 1 156 ? 136.207 124.719 102.238 1.00 50.00 178 SER A CA 1
ATOM 1273 C C . SER A 1 156 ? 137.165 123.546 102.102 1.00 50.00 178 SER A C 1
ATOM 1274 O O . SER A 1 156 ? 137.312 122.960 101.027 1.00 50.00 178 SER A O 1
ATOM 1277 N N . SER A 1 157 ? 137.827 123.221 103.210 1.00 50.00 179 SER A N 1
ATOM 1278 C CA . SER A 1 157 ? 138.795 122.128 103.270 1.00 50.00 179 SER A CA 1
ATOM 1279 C C . SER A 1 157 ? 139.933 122.296 102.261 1.00 50.00 179 SER A C 1
ATOM 1280 O O . SER A 1 157 ? 140.133 121.448 101.402 1.00 50.00 179 SER A O 1
ATOM 1283 N N . ASN A 1 158 ? 140.666 123.394 102.375 1.00 50.00 180 ASN A N 1
ATOM 1284 C CA . ASN A 1 158 ? 141.791 123.657 101.484 1.00 50.00 180 ASN A CA 1
ATOM 1285 C C . ASN A 1 158 ? 143.093 123.704 102.290 1.00 50.00 180 ASN A C 1
ATOM 1286 O O . ASN A 1 158 ? 143.732 122.676 102.478 1.00 50.00 180 ASN A O 1
ATOM 1291 N N . GLN A 1 159 ? 143.475 124.894 102.765 1.00 50.00 181 GLN A N 1
ATOM 1292 C CA . GLN A 1 159 ? 144.695 125.065 103.557 1.00 50.00 181 GLN A CA 1
ATOM 1293 C C . GLN A 1 159 ? 144.784 126.510 104.058 1.00 50.00 181 GLN A C 1
ATOM 1294 O O . GLN A 1 159 ? 144.538 126.767 105.242 1.00 50.00 181 GLN A O 1
ATOM 1300 N N . ILE A 1 160 ? 145.125 127.421 103.145 1.00 50.00 182 ILE A N 1
ATOM 1301 C CA . ILE A 1 160 ? 145.264 128.865 103.375 1.00 50.00 182 ILE A CA 1
ATOM 1302 C C . ILE A 1 160 ? 145.539 129.321 104.820 1.00 50.00 182 ILE A C 1
ATOM 1303 O O . ILE A 1 160 ? 144.635 129.332 105.663 1.00 50.00 182 ILE A O 1
ATOM 1308 N N . PHE A 1 161 ? 146.780 129.724 105.084 1.00 50.00 183 PHE A N 1
ATOM 1309 C CA . PHE A 1 161 ? 147.173 130.186 106.409 1.00 50.00 183 PHE A CA 1
ATOM 1310 C C . PHE A 1 161 ? 147.032 131.699 106.616 1.00 50.00 183 PHE A C 1
ATOM 1311 O O . PHE A 1 161 ? 146.271 132.149 107.483 1.00 50.00 183 PHE A O 1
ATOM 1319 N N . LEU A 1 162 ? 147.753 132.481 105.819 1.00 50.00 184 LEU A N 1
ATOM 1320 C CA . LEU A 1 162 ? 147.698 133.933 105.938 1.00 50.00 184 LEU A CA 1
ATOM 1321 C C . LEU A 1 162 ? 146.759 134.546 104.899 1.00 50.00 184 LEU A C 1
ATOM 1322 O O . LEU A 1 162 ? 146.626 134.027 103.786 1.00 50.00 184 LEU A O 1
ATOM 1327 N N . VAL A 1 163 ? 146.108 135.643 105.272 1.00 50.00 185 VAL A N 1
ATOM 1328 C CA . VAL A 1 163 ? 145.191 136.347 104.380 1.00 50.00 185 VAL A CA 1
ATOM 1329 C C . VAL A 1 163 ? 145.585 137.819 104.290 1.00 50.00 185 VAL A C 1
ATOM 1330 O O . VAL A 1 163 ? 144.987 138.673 104.948 1.00 50.00 185 VAL A O 1
ATOM 1334 N N . CYS A 1 164 ? 146.575 138.119 103.459 1.00 50.00 186 CYS A N 1
ATOM 1335 C CA . CYS A 1 164 ? 147.037 139.490 103.289 1.00 50.00 186 CYS A CA 1
ATOM 1336 C C . CYS A 1 164 ? 145.987 140.380 102.637 1.00 50.00 186 CYS A C 1
ATOM 1337 O O . CYS A 1 164 ? 144.883 139.930 102.302 1.00 50.00 186 CYS A O 1
ATOM 1340 N N . GLU A 1 165 ? 146.357 141.638 102.454 1.00 50.00 187 GLU A N 1
ATOM 1341 C CA . GLU A 1 165 ? 145.491 142.634 101.837 1.00 50.00 187 GLU A CA 1
ATOM 1342 C C . GLU A 1 165 ? 145.573 142.489 100.327 1.00 50.00 187 GLU A C 1
ATOM 1343 O O . GLU A 1 165 ? 144.567 142.559 99.621 1.00 50.00 187 GLU A O 1
ATOM 1349 N N . HIS A 1 166 ? 146.786 142.268 99.841 1.00 50.00 188 HIS A N 1
ATOM 1350 C CA . HIS A 1 166 ? 147.041 142.107 98.416 1.00 50.00 188 HIS A CA 1
ATOM 1351 C C . HIS A 1 166 ? 146.276 140.942 97.798 1.00 50.00 188 HIS A C 1
ATOM 1352 O O . HIS A 1 166 ? 146.112 140.884 96.579 1.00 50.00 188 HIS A O 1
ATOM 1359 N N . GLU A 1 167 ? 145.788 140.030 98.643 1.00 50.00 189 GLU A N 1
ATOM 1360 C CA . GLU A 1 167 ? 145.026 138.884 98.159 1.00 50.00 189 GLU A CA 1
ATOM 1361 C C . GLU A 1 167 ? 143.536 139.211 98.031 1.00 50.00 189 GLU A C 1
ATOM 1362 O O . GLU A 1 167 ? 142.709 138.305 97.942 1.00 50.00 189 GLU A O 1
ATOM 1368 N N . LEU A 1 168 ? 143.196 140.495 98.025 1.00 50.00 190 LEU A N 1
ATOM 1369 C CA . LEU A 1 168 ? 141.806 140.907 97.912 1.00 50.00 190 LEU A CA 1
ATOM 1370 C C . LEU A 1 168 ? 141.664 142.154 97.039 1.00 50.00 190 LEU A C 1
ATOM 1371 O O . LEU A 1 168 ? 140.758 142.962 97.230 1.00 50.00 190 LEU A O 1
ATOM 1376 N N . GLU A 1 169 ? 142.566 142.289 96.069 1.00 50.00 191 GLU A N 1
ATOM 1377 C CA . GLU A 1 169 ? 142.548 143.438 95.158 1.00 50.00 191 GLU A CA 1
ATOM 1378 C C . GLU A 1 169 ? 141.375 143.394 94.160 1.00 50.00 191 GLU A C 1
ATOM 1379 O O . GLU A 1 169 ? 140.672 144.395 94.004 1.00 50.00 191 GLU A O 1
ATOM 1385 N N . PRO A 1 170 ? 141.150 142.249 93.479 1.00 50.00 192 PRO A N 1
ATOM 1386 C CA . PRO A 1 170 ? 140.036 142.183 92.523 1.00 50.00 192 PRO A CA 1
ATOM 1387 C C . PRO A 1 170 ? 138.679 142.525 93.140 1.00 50.00 192 PRO A C 1
ATOM 1388 O O . PRO A 1 170 ? 137.749 142.914 92.435 1.00 50.00 192 PRO A O 1
ATOM 1392 N N . LEU A 1 171 ? 138.574 142.374 94.460 1.00 50.00 193 LEU A N 1
ATOM 1393 C CA . LEU A 1 171 ? 137.334 142.660 95.173 1.00 50.00 193 LEU A CA 1
ATOM 1394 C C . LEU A 1 171 ? 136.929 144.119 95.084 1.00 50.00 193 LEU A C 1
ATOM 1395 O O . LEU A 1 171 ? 135.792 144.437 94.742 1.00 50.00 193 LEU A O 1
ATOM 1400 N N . GLN A 1 172 ? 137.870 145.002 95.396 1.00 50.00 194 GLN A N 1
ATOM 1401 C CA . GLN A 1 172 ? 137.611 146.439 95.372 1.00 50.00 194 GLN A CA 1
ATOM 1402 C C . GLN A 1 172 ? 137.417 146.936 93.944 1.00 50.00 194 GLN A C 1
ATOM 1403 O O . GLN A 1 172 ? 136.909 148.033 93.723 1.00 50.00 194 GLN A O 1
ATOM 1409 N N . GLY A 1 173 ? 137.812 146.115 92.976 1.00 50.00 195 GLY A N 1
ATOM 1410 C CA . GLY A 1 173 ? 137.667 146.488 91.579 1.00 50.00 195 GLY A CA 1
ATOM 1411 C C . GLY A 1 173 ? 136.227 146.549 91.095 1.00 50.00 195 GLY A C 1
ATOM 1412 O O . GLY A 1 173 ? 135.906 147.338 90.207 1.00 50.00 195 GLY A O 1
ATOM 1413 N N . LYS A 1 174 ? 135.359 145.737 91.687 1.00 50.00 196 LYS A N 1
ATOM 1414 C CA . LYS A 1 174 ? 133.952 145.707 91.311 1.00 50.00 196 LYS A CA 1
ATOM 1415 C C . LYS A 1 174 ? 133.122 146.575 92.242 1.00 50.00 196 LYS A C 1
ATOM 1416 O O . LYS A 1 174 ? 133.209 146.442 93.463 1.00 50.00 196 LYS A O 1
ATOM 1422 N N . THR A 1 175 ? 132.308 147.457 91.659 1.00 50.00 197 THR A N 1
ATOM 1423 C CA . THR A 1 175 ? 131.464 148.361 92.438 1.00 50.00 197 THR A CA 1
ATOM 1424 C C . THR A 1 175 ? 130.139 147.713 92.838 1.00 50.00 197 THR A C 1
ATOM 1425 O O . THR A 1 175 ? 129.573 148.032 93.884 1.00 50.00 197 THR A O 1
ATOM 1429 N N . LEU A 1 176 ? 129.662 146.795 92.008 1.00 50.00 198 LEU A N 1
ATOM 1430 C CA . LEU A 1 176 ? 128.412 146.097 92.263 1.00 50.00 198 LEU A CA 1
ATOM 1431 C C . LEU A 1 176 ? 128.502 144.613 91.913 1.00 50.00 198 LEU A C 1
ATOM 1432 O O . LEU A 1 176 ? 128.402 144.236 90.742 1.00 50.00 198 LEU A O 1
ATOM 1437 N N . SER A 1 177 ? 128.693 143.778 92.931 1.00 50.00 199 SER A N 1
ATOM 1438 C CA . SER A 1 177 ? 128.792 142.337 92.736 1.00 50.00 199 SER A CA 1
ATOM 1439 C C . SER A 1 177 ? 128.709 141.562 94.050 1.00 50.00 199 SER A C 1
ATOM 1440 O O . SER A 1 177 ? 129.583 141.693 94.920 1.00 50.00 199 SER A O 1
ATOM 1443 N N . PHE A 1 178 ? 127.650 140.765 94.193 1.00 50.00 200 PHE A N 1
ATOM 1444 C CA . PHE A 1 178 ? 127.455 139.960 95.399 1.00 50.00 200 PHE A CA 1
ATOM 1445 C C . PHE A 1 178 ? 128.534 138.880 95.466 1.00 50.00 200 PHE A C 1
ATOM 1446 O O . PHE A 1 178 ? 129.010 138.417 94.437 1.00 50.00 200 PHE A O 1
ATOM 1454 N N . PHE A 1 179 ? 128.926 138.480 96.674 1.00 50.00 201 PHE A N 1
ATOM 1455 C CA . PHE A 1 179 ? 129.955 137.457 96.831 1.00 50.00 201 PHE A CA 1
ATOM 1456 C C . PHE A 1 179 ? 129.772 136.691 98.133 1.00 50.00 201 PHE A C 1
ATOM 1457 O O . PHE A 1 179 ? 129.977 137.240 99.220 1.00 50.00 201 PHE A O 1
ATOM 1465 N N . SER A 1 180 ? 129.377 135.426 98.025 1.00 50.00 202 SER A N 1
ATOM 1466 C CA . SER A 1 180 ? 129.177 134.591 99.196 1.00 50.00 202 SER A CA 1
ATOM 1467 C C . SER A 1 180 ? 130.466 133.864 99.572 1.00 50.00 202 SER A C 1
ATOM 1468 O O . SER A 1 180 ? 130.570 132.639 99.438 1.00 50.00 202 SER A O 1
ATOM 1471 N N . LEU A 1 181 ? 131.449 134.629 100.039 1.00 50.00 203 LEU A N 1
ATOM 1472 C CA . LEU A 1 181 ? 132.742 134.079 100.440 1.00 50.00 203 LEU A CA 1
ATOM 1473 C C . LEU A 1 181 ? 132.548 133.088 101.583 1.00 50.00 203 LEU A C 1
ATOM 1474 O O . LEU A 1 181 ? 132.299 133.481 102.720 1.00 50.00 203 LEU A O 1
ATOM 1479 N N . ALA A 1 182 ? 132.659 131.804 101.260 1.00 50.00 204 ALA A N 1
ATOM 1480 C CA . ALA A 1 182 ? 132.497 130.744 102.252 1.00 50.00 204 ALA A CA 1
ATOM 1481 C C . ALA A 1 182 ? 133.837 130.078 102.532 1.00 50.00 204 ALA A C 1
ATOM 1482 O O . ALA A 1 182 ? 133.944 128.855 102.573 1.00 50.00 204 ALA A O 1
ATOM 1484 N N . ALA A 1 183 ? 134.857 130.907 102.729 1.00 50.00 205 ALA A N 1
ATOM 1485 C CA . ALA A 1 183 ? 136.209 130.428 102.998 1.00 50.00 205 ALA A CA 1
ATOM 1486 C C . ALA A 1 183 ? 136.426 130.137 104.474 1.00 50.00 205 ALA A C 1
ATOM 1487 O O . ALA A 1 183 ? 135.514 130.272 105.287 1.00 50.00 205 ALA A O 1
ATOM 1489 N N . ASN A 1 184 ? 137.654 129.730 104.810 1.00 50.00 206 ASN A N 1
ATOM 1490 C CA . ASN A 1 184 ? 138.037 129.413 106.178 1.00 50.00 206 ASN A CA 1
ATOM 1491 C C . ASN A 1 184 ? 137.143 128.372 106.850 1.00 50.00 206 ASN A C 1
ATOM 1492 O O . ASN A 1 184 ? 137.018 128.353 108.072 1.00 50.00 206 ASN A O 1
ATOM 1497 N N . SER A 1 185 ? 136.538 127.504 106.050 1.00 50.00 207 SER A N 1
ATOM 1498 C CA . SER A 1 185 ? 135.676 126.458 106.584 1.00 50.00 207 SER A CA 1
ATOM 1499 C C . SER A 1 185 ? 136.462 125.158 106.701 1.00 50.00 207 SER A C 1
ATOM 1500 O O . SER A 1 185 ? 136.780 124.527 105.693 1.00 50.00 207 SER A O 1
ATOM 1503 N N . LEU A 1 186 ? 136.769 124.780 107.945 1.00 50.00 208 LEU A N 1
ATOM 1504 C CA . LEU A 1 186 ? 137.522 123.565 108.262 1.00 50.00 208 LEU A CA 1
ATOM 1505 C C . LEU A 1 186 ? 138.948 123.658 107.743 1.00 50.00 208 LEU A C 1
ATOM 1506 O O . LEU A 1 186 ? 139.423 122.785 107.022 1.00 50.00 208 LEU A O 1
ATOM 1511 N N . TYR A 1 187 ? 139.623 124.746 108.101 1.00 50.00 209 TYR A N 1
ATOM 1512 C CA . TYR A 1 187 ? 141.004 124.983 107.691 1.00 50.00 209 TYR A CA 1
ATOM 1513 C C . TYR A 1 187 ? 141.923 124.831 108.902 1.00 50.00 209 TYR A C 1
ATOM 1514 O O . TYR A 1 187 ? 141.498 124.344 109.952 1.00 50.00 209 TYR A O 1
ATOM 1523 N N . SER A 1 188 ? 143.173 125.255 108.751 1.00 50.00 210 SER A N 1
ATOM 1524 C CA . SER A 1 188 ? 144.166 125.188 109.819 1.00 50.00 210 SER A CA 1
ATOM 1525 C C . SER A 1 188 ? 144.974 126.484 109.868 1.00 50.00 210 SER A C 1
ATOM 1526 O O . SER A 1 188 ? 146.170 126.469 110.142 1.00 50.00 210 SER A O 1
ATOM 1529 N N . ARG A 1 189 ? 144.299 127.605 109.606 1.00 50.00 211 ARG A N 1
ATOM 1530 C CA . ARG A 1 189 ? 144.920 128.932 109.614 1.00 50.00 211 ARG A CA 1
ATOM 1531 C C . ARG A 1 189 ? 145.538 129.279 110.961 1.00 50.00 211 ARG A C 1
ATOM 1532 O O . ARG A 1 189 ? 145.245 128.643 111.967 1.00 50.00 211 ARG A O 1
ATOM 1540 N N . VAL A 1 190 ? 146.384 130.303 110.973 1.00 50.00 212 VAL A N 1
ATOM 1541 C CA . VAL A 1 190 ? 147.054 130.749 112.200 1.00 50.00 212 VAL A CA 1
ATOM 1542 C C . VAL A 1 190 ? 146.842 132.241 112.460 1.00 50.00 212 VAL A C 1
ATOM 1543 O O . VAL A 1 190 ? 146.325 132.628 113.506 1.00 50.00 212 VAL A O 1
ATOM 1547 N N . SER A 1 191 ? 147.259 133.077 111.511 1.00 50.00 213 SER A N 1
ATOM 1548 C CA . SER A 1 191 ? 147.120 134.521 111.660 1.00 50.00 213 SER A CA 1
ATOM 1549 C C . SER A 1 191 ? 146.814 135.220 110.341 1.00 50.00 213 SER A C 1
ATOM 1550 O O . SER A 1 191 ? 146.793 134.591 109.281 1.00 50.00 213 SER A O 1
ATOM 1553 N N . VAL A 1 192 ? 146.569 136.526 110.425 1.00 50.00 214 VAL A N 1
ATOM 1554 C CA . VAL A 1 192 ? 146.258 137.355 109.268 1.00 50.00 214 VAL A CA 1
ATOM 1555 C C . VAL A 1 192 ? 146.909 138.735 109.401 1.00 50.00 214 VAL A C 1
ATOM 1556 O O . VAL A 1 192 ? 147.673 138.966 110.333 1.00 50.00 214 VAL A O 1
ATOM 1560 N N . ASP A 1 193 ? 146.597 139.640 108.476 1.00 50.00 215 ASP A N 1
ATOM 1561 C CA . ASP A 1 193 ? 147.137 140.992 108.515 1.00 50.00 215 ASP A CA 1
ATOM 1562 C C . ASP A 1 193 ? 146.079 142.019 108.911 1.00 50.00 215 ASP A C 1
ATOM 1563 O O . ASP A 1 193 ? 144.897 141.842 108.627 1.00 50.00 215 ASP A O 1
ATOM 1568 N N . TRP A 1 194 ? 146.514 143.084 109.586 1.00 50.00 216 TRP A N 1
ATOM 1569 C CA . TRP A 1 194 ? 145.615 144.141 110.042 1.00 50.00 216 TRP A CA 1
ATOM 1570 C C . TRP A 1 194 ? 146.198 145.508 109.684 1.00 50.00 216 TRP A C 1
ATOM 1571 O O . TRP A 1 194 ? 147.235 145.592 109.025 1.00 50.00 216 TRP A O 1
ATOM 1582 N N . GLY A 1 195 ? 145.527 146.571 110.128 1.00 50.00 217 GLY A N 1
ATOM 1583 C CA . GLY A 1 195 ? 145.997 147.919 109.866 1.00 50.00 217 GLY A CA 1
ATOM 1584 C C . GLY A 1 195 ? 146.245 148.279 108.412 1.00 50.00 217 GLY A C 1
ATOM 1585 O O . GLY A 1 195 ? 145.319 148.309 107.596 1.00 50.00 217 GLY A O 1
ATOM 1586 N N . LYS A 1 196 ? 147.511 148.551 108.101 1.00 50.00 218 LYS A N 1
ATOM 1587 C CA . LYS A 1 196 ? 147.946 148.926 106.752 1.00 50.00 218 LYS A CA 1
ATOM 1588 C C . LYS A 1 196 ? 147.226 150.196 106.292 1.00 50.00 218 LYS A C 1
ATOM 1589 O O . LYS A 1 196 ? 146.588 150.877 107.106 1.00 50.00 218 LYS A O 1
ATOM 1595 N N . CYS A 1 197 ? 147.322 150.511 105.003 1.00 50.00 219 CYS A N 1
ATOM 1596 C CA . CYS A 1 197 ? 146.670 151.685 104.440 1.00 50.00 219 CYS A CA 1
ATOM 1597 C C . CYS A 1 197 ? 145.157 151.514 104.531 1.00 50.00 219 CYS A C 1
ATOM 1598 O O . CYS A 1 197 ? 144.440 152.415 104.977 1.00 50.00 219 CYS A O 1
ATOM 1601 N N . MET A 1 198 ? 144.677 150.355 104.084 1.00 50.00 220 MET A N 1
ATOM 1602 C CA . MET A 1 198 ? 143.246 150.034 104.128 1.00 50.00 220 MET A CA 1
ATOM 1603 C C . MET A 1 198 ? 143.079 148.568 104.523 1.00 50.00 220 MET A C 1
ATOM 1604 O O . MET A 1 198 ? 143.787 147.693 104.015 1.00 50.00 220 MET A O 1
ATOM 1609 N N . ASN A 1 199 ? 142.155 148.300 105.437 1.00 50.00 221 ASN A N 1
ATOM 1610 C CA . ASN A 1 199 ? 141.889 146.938 105.914 1.00 50.00 221 ASN A CA 1
ATOM 1611 C C . ASN A 1 199 ? 141.550 146.012 104.748 1.00 50.00 221 ASN A C 1
ATOM 1612 O O . ASN A 1 199 ? 140.983 146.453 103.739 1.00 50.00 221 ASN A O 1
ATOM 1617 N N . PRO A 1 200 ? 141.918 144.719 104.845 1.00 50.00 222 PRO A N 1
ATOM 1618 C CA . PRO A 1 200 ? 141.621 143.769 103.764 1.00 50.00 222 PRO A CA 1
ATOM 1619 C C . PRO A 1 200 ? 140.132 143.693 103.447 1.00 50.00 222 PRO A C 1
ATOM 1620 O O . PRO A 1 200 ? 139.741 143.347 102.334 1.00 50.00 222 PRO A O 1
ATOM 1624 N N . PHE A 1 201 ? 139.303 144.003 104.443 1.00 50.00 223 PHE A N 1
ATOM 1625 C CA . PHE A 1 201 ? 137.858 143.971 104.263 1.00 50.00 223 PHE A CA 1
ATOM 1626 C C . PHE A 1 201 ? 137.256 145.366 104.356 1.00 50.00 223 PHE A C 1
ATOM 1627 O O . PHE A 1 201 ? 136.087 145.522 104.698 1.00 50.00 223 PHE A O 1
ATOM 1635 N N . ARG A 1 202 ? 138.060 146.373 104.037 1.00 50.00 224 ARG A N 1
ATOM 1636 C CA . ARG A 1 202 ? 137.617 147.757 104.059 1.00 50.00 224 ARG A CA 1
ATOM 1637 C C . ARG A 1 202 ? 137.013 148.103 102.700 1.00 50.00 224 ARG A C 1
ATOM 1638 O O . ARG A 1 202 ? 137.572 147.758 101.662 1.00 50.00 224 ARG A O 1
ATOM 1646 N N . ASN A 1 203 ? 135.864 148.772 102.725 1.00 50.00 225 ASN A N 1
ATOM 1647 C CA . ASN A 1 203 ? 135.156 149.178 101.517 1.00 50.00 225 ASN A CA 1
ATOM 1648 C C . ASN A 1 203 ? 134.855 147.969 100.632 1.00 50.00 225 ASN A C 1
ATOM 1649 O O . ASN A 1 203 ? 135.102 147.979 99.418 1.00 50.00 225 ASN A O 1
ATOM 1654 N N . MET A 1 204 ? 134.328 146.918 101.250 1.00 50.00 226 MET A N 1
ATOM 1655 C CA . MET A 1 204 ? 133.989 145.695 100.539 1.00 50.00 226 MET A CA 1
ATOM 1656 C C . MET A 1 204 ? 132.725 145.024 101.073 1.00 50.00 226 MET A C 1
ATOM 1657 O O . MET A 1 204 ? 132.723 144.451 102.168 1.00 50.00 226 MET A O 1
ATOM 1662 N N . VAL A 1 205 ? 131.660 145.107 100.283 1.00 50.00 227 VAL A N 1
ATOM 1663 C CA . VAL A 1 205 ? 130.380 144.513 100.644 1.00 50.00 227 VAL A CA 1
ATOM 1664 C C . VAL A 1 205 ? 130.287 143.082 100.103 1.00 50.00 227 VAL A C 1
ATOM 1665 O O . VAL A 1 205 ? 130.441 142.851 98.903 1.00 50.00 227 VAL A O 1
ATOM 1669 N N . LEU A 1 206 ? 130.046 142.134 101.006 1.00 50.00 228 LEU A N 1
ATOM 1670 C CA . LEU A 1 206 ? 129.932 140.736 100.627 1.00 50.00 228 LEU A CA 1
ATOM 1671 C C . LEU A 1 206 ? 128.538 140.214 100.937 1.00 50.00 228 LEU A C 1
ATOM 1672 O O . LEU A 1 206 ? 127.876 140.701 101.854 1.00 50.00 228 LEU A O 1
ATOM 1677 N N . GLU A 1 207 ? 128.093 139.230 100.159 1.00 50.00 229 GLU A N 1
ATOM 1678 C CA . GLU A 1 207 ? 126.775 138.641 100.340 1.00 50.00 229 GLU A CA 1
ATOM 1679 C C . GLU A 1 207 ? 126.747 137.738 101.563 1.00 50.00 229 GLU A C 1
ATOM 1680 O O . GLU A 1 207 ? 125.976 137.967 102.495 1.00 50.00 229 GLU A O 1
ATOM 1686 N N . ILE A 1 208 ? 127.599 136.716 101.554 1.00 50.00 230 ILE A N 1
ATOM 1687 C CA . ILE A 1 208 ? 127.670 135.762 102.657 1.00 50.00 230 ILE A CA 1
ATOM 1688 C C . ILE A 1 208 ? 129.117 135.507 103.071 1.00 50.00 230 ILE A C 1
ATOM 1689 O O . ILE A 1 208 ? 130.012 135.478 102.232 1.00 50.00 230 ILE A O 1
ATOM 1694 N N . LEU A 1 209 ? 129.330 135.319 104.370 1.00 50.00 231 LEU A N 1
ATOM 1695 C CA . LEU A 1 209 ? 130.667 135.053 104.894 1.00 50.00 231 LEU A CA 1
ATOM 1696 C C . LEU A 1 209 ? 130.620 133.951 105.959 1.00 50.00 231 LEU A C 1
ATOM 1697 O O . LEU A 1 209 ? 130.181 134.184 107.083 1.00 50.00 231 LEU A O 1
ATOM 1702 N N . ASP A 1 210 ? 131.090 132.760 105.599 1.00 50.00 232 ASP A N 1
ATOM 1703 C CA . ASP A 1 210 ? 131.088 131.630 106.519 1.00 50.00 232 ASP A CA 1
ATOM 1704 C C . ASP A 1 210 ? 132.466 131.382 107.114 1.00 50.00 232 ASP A C 1
ATOM 1705 O O . ASP A 1 210 ? 133.483 131.520 106.432 1.00 50.00 232 ASP A O 1
ATOM 1710 N N . VAL A 1 211 ? 132.489 131.015 108.393 1.00 50.00 233 VAL A N 1
ATOM 1711 C CA . VAL A 1 211 ? 133.734 130.706 109.102 1.00 50.00 233 VAL A CA 1
ATOM 1712 C C . VAL A 1 211 ? 133.540 129.452 109.959 1.00 50.00 233 VAL A C 1
ATOM 1713 O O . VAL A 1 211 ? 133.852 129.431 111.154 1.00 50.00 233 VAL A O 1
ATOM 1717 N N . SER A 1 212 ? 133.009 128.416 109.322 1.00 50.00 234 SER A N 1
ATOM 1718 C CA . SER A 1 212 ? 132.751 127.147 109.985 1.00 50.00 234 SER A CA 1
ATOM 1719 C C . SER A 1 212 ? 134.065 126.484 110.405 1.00 50.00 234 SER A C 1
ATOM 1720 O O . SER A 1 212 ? 134.685 125.777 109.615 1.00 50.00 234 SER A O 1
ATOM 1723 N N . GLY A 1 213 ? 134.472 126.707 111.652 1.00 50.00 235 GLY A N 1
ATOM 1724 C CA . GLY A 1 213 ? 135.713 126.128 112.141 1.00 50.00 235 GLY A CA 1
ATOM 1725 C C . GLY A 1 213 ? 136.929 126.754 111.476 1.00 50.00 235 GLY A C 1
ATOM 1726 O O . GLY A 1 213 ? 137.285 126.387 110.355 1.00 50.00 235 GLY A O 1
ATOM 1727 N N . ASN A 1 214 ? 137.569 127.689 112.172 1.00 50.00 236 ASN A N 1
ATOM 1728 C CA . ASN A 1 214 ? 138.737 128.381 111.635 1.00 50.00 236 ASN A CA 1
ATOM 1729 C C . ASN A 1 214 ? 140.043 128.010 112.330 1.00 50.00 236 ASN A C 1
ATOM 1730 O O . ASN A 1 214 ? 140.846 127.240 111.800 1.00 50.00 236 ASN A O 1
ATOM 1735 N N . GLY A 1 215 ? 140.242 128.551 113.527 1.00 50.00 237 GLY A N 1
ATOM 1736 C CA . GLY A 1 215 ? 141.454 128.301 114.285 1.00 50.00 237 GLY A CA 1
ATOM 1737 C C . GLY A 1 215 ? 141.446 127.053 115.139 1.00 50.00 237 GLY A C 1
ATOM 1738 O O . GLY A 1 215 ? 140.536 126.230 115.045 1.00 50.00 237 GLY A O 1
ATOM 1739 N N . TRP A 1 216 ? 142.475 126.911 115.973 1.00 50.00 238 TRP A N 1
ATOM 1740 C CA . TRP A 1 216 ? 142.630 125.760 116.856 1.00 50.00 238 TRP A CA 1
ATOM 1741 C C . TRP A 1 216 ? 142.311 126.184 118.287 1.00 50.00 238 TRP A C 1
ATOM 1742 O O . TRP A 1 216 ? 141.673 125.438 119.032 1.00 50.00 238 TRP A O 1
ATOM 1753 N N . THR A 1 217 ? 142.747 127.389 118.653 1.00 50.00 239 THR A N 1
ATOM 1754 C CA . THR A 1 217 ? 142.526 127.935 119.985 1.00 50.00 239 THR 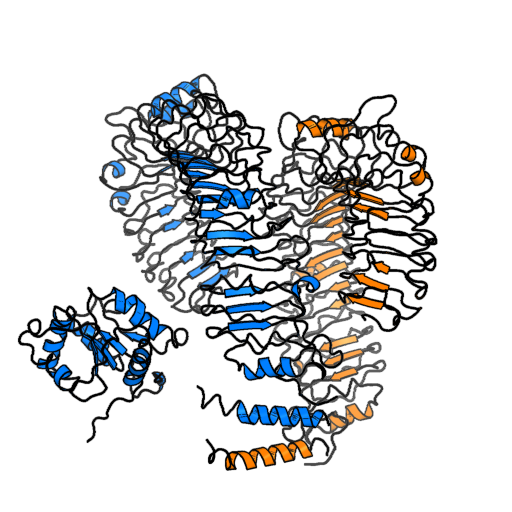A CA 1
ATOM 1755 C C . THR A 1 217 ? 141.894 129.319 119.922 1.00 50.00 239 THR A C 1
ATOM 1756 O O . THR A 1 217 ? 142.023 130.028 118.917 1.00 50.00 239 THR A O 1
ATOM 1760 N N . VAL A 1 218 ? 141.219 129.696 120.999 1.00 50.00 240 VAL A N 1
ATOM 1761 C CA . VAL A 1 218 ? 140.546 130.988 121.087 1.00 50.00 240 VAL A CA 1
ATOM 1762 C C . VAL A 1 218 ? 141.500 132.183 121.047 1.00 50.00 240 VAL A C 1
ATOM 1763 O O . VAL A 1 218 ? 141.110 133.287 120.668 1.00 50.00 240 VAL A O 1
ATOM 1767 N N . ASP A 1 219 ? 142.748 131.953 121.419 1.00 50.00 241 ASP A N 1
ATOM 1768 C CA . ASP A 1 219 ? 143.741 133.027 121.425 1.00 50.00 241 ASP A CA 1
ATOM 1769 C C . ASP A 1 219 ? 144.134 133.491 120.024 1.00 50.00 241 ASP A C 1
ATOM 1770 O O . ASP A 1 219 ? 144.314 134.689 119.788 1.00 50.00 241 ASP A O 1
ATOM 1775 N N . ILE A 1 220 ? 144.272 132.541 119.095 1.00 50.00 242 ILE A N 1
ATOM 1776 C CA . ILE A 1 220 ? 144.633 132.879 117.727 1.00 50.00 242 ILE A CA 1
ATOM 1777 C C . ILE A 1 220 ? 143.463 133.283 116.851 1.00 50.00 242 ILE A C 1
ATOM 1778 O O . ILE A 1 220 ? 143.655 133.764 115.728 1.00 50.00 242 ILE A O 1
ATOM 1783 N N . THR A 1 221 ? 142.250 133.075 117.357 1.00 50.00 243 THR A N 1
ATOM 1784 C CA . THR A 1 221 ? 141.037 133.401 116.601 1.00 50.00 243 THR A CA 1
ATOM 1785 C C . THR A 1 221 ? 140.551 134.817 116.947 1.00 50.00 243 THR A C 1
ATOM 1786 O O . THR A 1 221 ? 139.567 135.303 116.369 1.00 50.00 243 THR A O 1
ATOM 1790 N N . GLY A 1 222 ? 141.253 135.495 117.845 1.00 50.00 244 GLY A N 1
ATOM 1791 C CA . GLY A 1 222 ? 140.869 136.838 118.225 1.00 50.00 244 GLY A CA 1
ATOM 1792 C C . GLY A 1 222 ? 141.466 137.848 117.265 1.00 50.00 244 GLY A C 1
ATOM 1793 O O . GLY A 1 222 ? 140.807 138.865 116.946 1.00 50.00 244 GLY A O 1
ATOM 1794 N N . ASN A 1 223 ? 142.662 137.561 116.810 1.00 50.00 245 ASN A N 1
ATOM 1795 C CA . ASN A 1 223 ? 143.410 138.449 115.838 1.00 50.00 245 ASN A CA 1
ATOM 1796 C C . ASN A 1 223 ? 142.651 138.541 114.539 1.00 50.00 245 ASN A C 1
ATOM 1797 O O . ASN A 1 223 ? 142.757 139.546 113.831 1.00 50.00 245 ASN A O 1
ATOM 1802 N N . PHE A 1 224 ? 141.930 137.473 114.198 1.00 50.00 246 PHE A N 1
ATOM 1803 C CA . PHE A 1 224 ? 141.174 137.430 112.940 1.00 50.00 246 PHE A CA 1
ATOM 1804 C C . PHE A 1 224 ? 139.989 138.352 112.981 1.00 50.00 246 PHE A C 1
ATOM 1805 O O . PHE A 1 224 ? 139.561 138.865 111.961 1.00 50.00 246 PHE A O 1
ATOM 1813 N N . SER A 1 225 ? 139.443 138.541 114.179 1.00 50.00 247 SER A N 1
ATOM 1814 C CA . SER A 1 225 ? 138.270 139.403 114.348 1.00 50.00 247 SER A CA 1
ATOM 1815 C C . SER A 1 225 ? 138.686 140.868 114.316 1.00 50.00 247 SER A C 1
ATOM 1816 O O . SER A 1 225 ? 137.843 141.749 114.235 1.00 50.00 247 SER A O 1
ATOM 1819 N N . ASN A 1 226 ? 139.996 141.094 114.375 1.00 50.00 248 ASN A N 1
ATOM 1820 C CA . ASN A 1 226 ? 140.548 142.440 114.337 1.00 50.00 248 ASN A CA 1
ATOM 1821 C C . ASN A 1 226 ? 140.839 142.827 112.885 1.00 50.00 248 ASN A C 1
ATOM 1822 O O . ASN A 1 226 ? 141.134 143.986 112.611 1.00 50.00 248 ASN A O 1
ATOM 1827 N N . ALA A 1 227 ? 140.760 141.850 111.978 1.00 50.00 249 ALA A N 1
ATOM 1828 C CA . ALA A 1 227 ? 141.025 142.098 110.566 1.00 50.00 249 ALA A CA 1
ATOM 1829 C C . ALA A 1 227 ? 139.743 142.261 109.764 1.00 50.00 249 ALA A C 1
ATOM 1830 O O . ALA A 1 227 ? 139.742 142.853 108.685 1.00 50.00 249 ALA A O 1
ATOM 1832 N N . ILE A 1 228 ? 138.653 141.725 110.299 1.00 50.00 250 ILE A N 1
ATOM 1833 C CA . ILE A 1 228 ? 137.350 141.809 109.638 1.00 50.00 250 ILE A CA 1
ATOM 1834 C C . ILE A 1 228 ? 136.645 143.102 110.017 1.00 50.00 250 ILE A C 1
ATOM 1835 O O . ILE A 1 228 ? 135.443 143.258 109.777 1.00 50.00 250 ILE A O 1
ATOM 1840 N N . SER A 1 229 ? 137.394 144.025 110.614 1.00 50.00 251 SER A N 1
ATOM 1841 C CA . SER A 1 229 ? 136.862 145.311 111.032 1.00 50.00 251 SER A CA 1
ATOM 1842 C C . SER A 1 229 ? 136.483 146.171 109.830 1.00 50.00 251 SER A C 1
ATOM 1843 O O . SER A 1 229 ? 137.089 146.067 108.755 1.00 50.00 251 SER A O 1
ATOM 1846 N N . LYS A 1 230 ? 135.480 147.026 110.016 1.00 50.00 252 LYS A N 1
ATOM 1847 C CA . LYS A 1 230 ? 135.001 147.923 108.961 1.00 50.00 252 LYS A CA 1
ATOM 1848 C C . LYS A 1 230 ? 134.645 147.163 107.686 1.00 50.00 252 LYS A C 1
ATOM 1849 O O . LYS A 1 230 ? 135.223 147.394 106.622 1.00 50.00 252 LYS A O 1
ATOM 1855 N N . SER A 1 231 ? 133.681 146.255 107.796 1.00 50.00 253 SER A N 1
ATOM 1856 C CA . SER A 1 231 ? 133.233 145.458 106.658 1.00 50.00 253 SER A CA 1
ATOM 1857 C C . SER A 1 231 ? 131.714 145.352 106.617 1.00 50.00 253 SER A C 1
ATOM 1858 O O . SER A 1 231 ? 131.084 144.988 107.614 1.00 50.00 253 SER A O 1
ATOM 1861 N N . GLN A 1 232 ? 131.126 145.677 105.471 1.00 50.00 254 GLN A N 1
ATOM 1862 C CA . GLN A 1 232 ? 129.675 145.615 105.306 1.00 50.00 254 GLN A CA 1
ATOM 1863 C C . GLN A 1 232 ? 129.235 144.281 104.725 1.00 50.00 254 GLN A C 1
ATOM 1864 O O . GLN A 1 232 ? 129.190 144.108 103.504 1.00 50.00 254 GLN A O 1
ATOM 1870 N N . ALA A 1 233 ? 128.905 143.336 105.597 1.00 50.00 255 ALA A N 1
ATOM 1871 C CA . ALA A 1 233 ? 128.462 142.010 105.161 1.00 50.00 255 ALA A CA 1
ATOM 1872 C C . ALA A 1 233 ? 127.023 141.735 105.568 1.00 50.00 255 ALA A C 1
ATOM 1873 O O . ALA A 1 233 ? 126.603 142.088 106.666 1.00 50.00 255 ALA A O 1
ATOM 1875 N N . PHE A 1 234 ? 126.276 141.098 104.673 1.00 50.00 256 PHE A N 1
ATOM 1876 C CA . PHE A 1 234 ? 124.873 140.778 104.938 1.00 50.00 256 PHE A CA 1
ATOM 1877 C C . PHE A 1 234 ? 124.764 139.758 106.060 1.00 50.00 256 PHE A C 1
ATOM 1878 O O . PHE A 1 234 ? 124.106 139.995 107.069 1.00 50.00 256 PHE A O 1
ATOM 1886 N N . SER A 1 235 ? 125.421 138.616 105.865 1.00 50.00 257 SER A N 1
ATOM 1887 C CA . SER A 1 235 ? 125.417 137.531 106.844 1.00 50.00 257 SER A CA 1
ATOM 1888 C C . SER A 1 235 ? 126.803 137.190 107.374 1.00 50.00 257 SER A C 1
ATOM 1889 O O . SER A 1 235 ? 127.816 137.503 106.745 1.00 50.00 257 SER A O 1
ATOM 1892 N N . LEU A 1 236 ? 126.829 136.516 108.520 1.00 50.00 258 LEU A N 1
ATOM 1893 C CA . LEU A 1 236 ? 128.065 136.108 109.170 1.00 50.00 258 LEU A CA 1
ATOM 1894 C C . LEU A 1 236 ? 127.782 134.970 110.161 1.00 50.00 258 LEU A C 1
ATOM 1895 O O . LEU A 1 236 ? 127.351 135.219 111.289 1.00 50.00 258 LEU A O 1
ATOM 1900 N N . ILE A 1 237 ? 128.039 133.736 109.726 1.00 50.00 259 ILE A N 1
ATOM 1901 C CA . ILE A 1 237 ? 127.803 132.554 110.556 1.00 50.00 259 ILE A CA 1
ATOM 1902 C C . ILE A 1 237 ? 129.058 132.121 111.317 1.00 50.00 259 ILE A C 1
ATOM 1903 O O . ILE A 1 237 ? 130.089 131.844 110.718 1.00 50.00 259 ILE A O 1
ATOM 1908 N N . LEU A 1 238 ? 128.954 132.070 112.643 1.00 50.00 260 LEU A N 1
ATOM 1909 C CA . LEU A 1 238 ? 130.072 131.636 113.476 1.00 50.00 260 LEU A CA 1
ATOM 1910 C C . LEU A 1 238 ? 129.669 130.263 114.013 1.00 50.00 260 LEU A C 1
ATOM 1911 O O . LEU A 1 238 ? 129.311 130.115 115.176 1.00 50.00 260 LEU A O 1
ATOM 1916 N N . ALA A 1 239 ? 129.756 129.259 113.150 1.00 50.00 261 ALA A N 1
ATOM 1917 C CA . ALA A 1 239 ? 129.367 127.904 113.507 1.00 50.00 261 ALA A CA 1
ATOM 1918 C C . ALA A 1 239 ? 130.510 126.998 113.914 1.00 50.00 261 ALA A C 1
ATOM 1919 O O . ALA A 1 239 ? 131.674 127.353 113.761 1.00 50.00 261 ALA A O 1
ATOM 1921 N N . HIS A 1 240 ? 130.155 125.820 114.431 1.00 50.00 262 HIS A N 1
ATOM 1922 C CA . HIS A 1 240 ? 131.119 124.808 114.862 1.00 50.00 262 HIS A CA 1
ATOM 1923 C C . HIS A 1 240 ? 132.223 125.284 115.792 1.00 50.00 262 HIS A C 1
ATOM 1924 O O . HIS A 1 240 ? 133.413 125.118 115.495 1.00 50.00 262 HIS A O 1
ATOM 1931 N N . HIS A 1 241 ? 131.835 125.860 116.920 1.00 50.00 263 HIS A N 1
ATOM 1932 C CA . HIS A 1 241 ? 132.801 126.361 117.900 1.00 50.00 263 HIS A CA 1
ATOM 1933 C C . HIS A 1 241 ? 132.138 126.806 119.205 1.00 50.00 263 HIS A C 1
ATOM 1934 O O . HIS A 1 241 ? 132.355 126.204 120.262 1.00 50.00 263 HIS A O 1
ATOM 1941 N N . ILE A 1 242 ? 131.341 127.871 119.127 1.00 50.00 264 ILE A N 1
ATOM 1942 C CA . ILE A 1 242 ? 130.656 128.430 120.291 1.00 50.00 264 ILE A CA 1
ATOM 1943 C C . ILE A 1 242 ? 129.808 127.387 121.006 1.00 50.00 264 ILE A C 1
ATOM 1944 O O . ILE A 1 242 ? 128.805 126.930 120.469 1.00 50.00 264 ILE A O 1
ATOM 1949 N N . MET A 1 243 ? 130.234 127.001 122.207 1.00 50.00 265 MET A N 1
ATOM 1950 C CA . MET A 1 243 ? 129.522 126.007 123.014 1.00 50.00 265 MET A CA 1
ATOM 1951 C C . MET A 1 243 ? 128.632 126.696 124.055 1.00 50.00 265 MET A C 1
ATOM 1952 O O . MET A 1 243 ? 127.783 126.054 124.675 1.00 50.00 265 MET A O 1
ATOM 1957 N N . GLY A 1 244 ? 128.836 127.999 124.236 1.00 50.00 266 GLY A N 1
ATOM 1958 C CA . GLY A 1 244 ? 128.048 128.754 125.187 1.00 50.00 266 GLY A CA 1
ATOM 1959 C C . GLY A 1 244 ? 127.922 130.217 124.812 1.00 50.00 266 GLY A C 1
ATOM 1960 O O . GLY A 1 244 ? 128.837 130.790 124.219 1.00 50.00 266 GLY A O 1
ATOM 1961 N N . ALA A 1 245 ? 126.770 130.808 125.137 1.00 50.00 267 ALA A N 1
ATOM 1962 C CA . ALA A 1 245 ? 126.510 132.210 124.834 1.00 50.00 267 ALA A CA 1
ATOM 1963 C C . ALA A 1 245 ? 126.864 133.079 126.039 1.00 50.00 267 ALA A C 1
ATOM 1964 O O . ALA A 1 245 ? 127.373 132.580 127.045 1.00 50.00 267 ALA A O 1
ATOM 1966 N N . GLY A 1 246 ? 126.597 134.374 125.936 1.00 50.00 268 GLY A N 1
ATOM 1967 C CA . GLY A 1 246 ? 126.912 135.282 127.020 1.00 50.00 268 GLY A CA 1
ATOM 1968 C C . GLY A 1 246 ? 127.296 136.691 126.603 1.00 50.00 268 GLY A C 1
ATOM 1969 O O . GLY A 1 246 ? 127.135 137.066 125.439 1.00 50.00 268 GLY A O 1
ATOM 1970 N N . PHE A 1 247 ? 127.787 137.470 127.564 1.00 50.00 269 PHE A N 1
ATOM 1971 C CA . PHE A 1 247 ? 128.208 138.854 127.339 1.00 50.00 269 PHE A CA 1
ATOM 1972 C C . PHE A 1 247 ? 129.209 138.917 126.191 1.00 50.00 269 PHE A C 1
ATOM 1973 O O . PHE A 1 247 ? 129.291 139.909 125.457 1.00 50.00 269 PHE A O 1
ATOM 1981 N N . GLY A 1 248 ? 129.970 137.839 126.069 1.00 50.00 270 GLY A N 1
ATOM 1982 C CA . GLY A 1 248 ? 130.969 137.719 125.028 1.00 50.00 270 GLY A CA 1
ATOM 1983 C C . GLY A 1 248 ? 131.823 136.516 125.363 1.00 50.00 270 GLY A C 1
ATOM 1984 O O . GLY A 1 248 ? 133.046 136.589 125.414 1.00 50.00 270 GLY A O 1
ATOM 1985 N N . PHE A 1 249 ? 131.161 135.397 125.625 1.00 50.00 271 PHE A N 1
ATOM 1986 C CA . PHE A 1 249 ? 131.839 134.162 125.986 1.00 50.00 271 PHE A CA 1
ATOM 1987 C C . PHE A 1 249 ? 131.946 133.197 124.810 1.00 50.00 271 PHE A C 1
ATOM 1988 O O . PHE A 1 249 ? 130.994 133.023 124.047 1.00 50.00 271 PHE A O 1
ATOM 1996 N N . HIS A 1 250 ? 133.110 132.577 124.679 1.00 50.00 272 HIS A N 1
ATOM 1997 C CA . HIS A 1 250 ? 133.360 131.621 123.606 1.00 50.00 272 HIS A CA 1
ATOM 1998 C C . HIS A 1 250 ? 134.031 130.362 124.142 1.00 50.00 272 HIS A C 1
ATOM 1999 O O . HIS A 1 250 ? 133.481 129.263 124.048 1.00 50.00 272 HIS A O 1
ATOM 2006 N N . ASN A 1 251 ? 135.215 130.537 124.719 1.00 50.00 273 ASN A N 1
ATOM 2007 C CA . ASN A 1 251 ? 135.969 129.410 125.277 1.00 50.00 273 ASN A CA 1
ATOM 2008 C C . ASN A 1 251 ? 136.588 129.771 126.629 1.00 50.00 273 ASN A C 1
ATOM 2009 O O . ASN A 1 251 ? 136.154 129.280 127.670 1.00 50.00 273 ASN A O 1
ATOM 2014 N N . ILE A 1 252 ? 137.601 130.634 126.601 1.00 50.00 274 ILE A N 1
ATOM 2015 C CA . ILE A 1 252 ? 138.261 131.079 127.816 1.00 50.00 274 ILE A CA 1
ATOM 2016 C C . ILE A 1 252 ? 137.738 132.475 128.158 1.00 50.00 274 ILE A C 1
ATOM 2017 O O . ILE A 1 252 ? 137.660 133.351 127.292 1.00 50.00 274 ILE A O 1
ATOM 2022 N N . LYS A 1 253 ? 137.400 132.676 129.431 1.00 50.00 275 LYS A N 1
ATOM 2023 C CA . LYS A 1 253 ? 136.845 133.934 129.910 1.00 50.00 275 LYS A CA 1
ATOM 2024 C C . LYS A 1 253 ? 137.744 135.157 129.782 1.00 50.00 275 LYS A C 1
ATOM 2025 O O . LYS A 1 253 ? 137.294 136.285 129.978 1.00 50.00 275 LYS A O 1
ATOM 2031 N N . ASP A 1 254 ? 139.020 134.942 129.442 1.00 50.00 276 ASP A N 1
ATOM 2032 C CA . ASP A 1 254 ? 139.935 136.067 129.308 1.00 50.00 276 ASP A CA 1
ATOM 2033 C C . ASP A 1 254 ? 140.101 136.585 127.875 1.00 50.00 276 ASP A C 1
ATOM 2034 O O . ASP A 1 254 ? 139.928 137.789 127.636 1.00 50.00 276 ASP A O 1
ATOM 2039 N N . PRO A 1 255 ? 140.408 135.716 126.887 1.00 50.00 277 PRO A N 1
ATOM 2040 C CA . PRO A 1 255 ? 140.554 136.254 125.522 1.00 50.00 277 PRO A CA 1
ATOM 2041 C C . PRO A 1 255 ? 139.252 136.364 124.737 1.00 50.00 277 PRO A C 1
ATOM 2042 O O . PRO A 1 255 ? 139.258 136.757 123.570 1.00 50.00 277 PRO A O 1
ATOM 2046 N N . ASP A 1 256 ? 138.130 136.031 125.393 1.00 50.00 278 ASP A N 1
ATOM 2047 C CA . ASP A 1 256 ? 136.826 136.074 124.745 1.00 50.00 278 ASP A CA 1
ATOM 2048 C C . ASP A 1 256 ? 136.220 137.478 124.695 1.00 50.00 278 ASP A C 1
ATOM 2049 O O . ASP A 1 256 ? 135.129 137.667 124.157 1.00 50.00 278 ASP A O 1
ATOM 2054 N N . GLN A 1 257 ? 136.932 138.452 125.255 1.00 50.00 279 GLN A N 1
ATOM 2055 C CA . GLN A 1 257 ? 136.448 139.831 125.271 1.00 50.00 279 GLN A CA 1
ATOM 2056 C C . GLN A 1 257 ? 136.923 140.616 124.043 1.00 50.00 279 GLN A C 1
ATOM 2057 O O . GLN A 1 257 ? 136.278 141.584 123.626 1.00 50.00 279 GLN A O 1
ATOM 2063 N N . ASN A 1 258 ? 138.048 140.195 123.466 1.00 50.00 280 ASN A N 1
ATOM 2064 C CA . ASN A 1 258 ? 138.610 140.856 122.287 1.00 50.00 280 ASN A CA 1
ATOM 2065 C C . ASN A 1 258 ? 137.937 140.439 120.987 1.00 50.00 280 ASN A C 1
ATOM 2066 O O . ASN A 1 258 ? 138.277 140.939 119.918 1.00 50.00 280 ASN A O 1
ATOM 2071 N N . THR A 1 259 ? 136.986 139.516 121.081 1.00 50.00 281 THR A N 1
ATOM 2072 C CA . THR A 1 259 ? 136.255 139.033 119.912 1.00 50.00 281 THR A CA 1
ATOM 2073 C C . THR A 1 259 ? 135.177 140.023 119.470 1.00 50.00 281 THR A C 1
ATOM 2074 O O . THR A 1 259 ? 135.220 140.528 118.346 1.00 50.00 281 THR A O 1
ATOM 2078 N N . PHE A 1 260 ? 134.236 140.310 120.369 1.00 50.00 282 PHE A N 1
ATOM 2079 C CA . PHE A 1 260 ? 133.150 141.238 120.071 1.00 50.00 282 PHE A CA 1
ATOM 2080 C C . PHE A 1 260 ? 133.649 142.677 119.967 1.00 50.00 282 PHE A C 1
ATOM 2081 O O . PHE A 1 260 ? 132.894 143.584 119.613 1.00 50.00 282 PHE A O 1
ATOM 2089 N N . ALA A 1 261 ? 134.926 142.881 120.276 1.00 50.00 283 ALA A N 1
ATOM 2090 C CA . ALA A 1 261 ? 135.522 144.205 120.232 1.00 50.00 283 ALA A CA 1
ATOM 2091 C C . ALA A 1 261 ? 135.726 144.682 118.798 1.00 50.00 283 ALA A C 1
ATOM 2092 O O . ALA A 1 261 ? 135.754 145.879 118.532 1.00 50.00 283 ALA A O 1
ATOM 2094 N N . GLY A 1 262 ? 135.877 143.732 117.875 1.00 50.00 284 GLY A N 1
ATOM 2095 C CA . GLY A 1 262 ? 136.084 144.077 116.476 1.00 50.00 284 GLY A CA 1
ATOM 2096 C C . GLY A 1 262 ? 134.802 144.083 115.672 1.00 50.00 284 GLY A C 1
ATOM 2097 O O . GLY A 1 262 ? 134.695 144.784 114.666 1.00 50.00 284 GLY A O 1
ATOM 2098 N N . LEU A 1 263 ? 133.833 143.285 116.103 1.00 50.00 285 LEU A N 1
ATOM 2099 C CA . LEU A 1 263 ? 132.540 143.200 115.429 1.00 50.00 285 LEU A CA 1
ATOM 2100 C C . LEU A 1 263 ? 131.579 144.281 115.921 1.00 50.00 285 LEU A C 1
ATOM 2101 O O . LEU A 1 263 ? 130.445 144.364 115.459 1.00 50.00 285 LEU A O 1
ATOM 2106 N N . ALA A 1 264 ? 132.050 145.107 116.853 1.00 50.00 286 ALA A N 1
ATOM 2107 C CA . ALA A 1 264 ? 131.242 146.180 117.411 1.00 50.00 286 ALA A CA 1
ATOM 2108 C C . ALA A 1 264 ? 131.172 147.359 116.438 1.00 50.00 286 ALA A C 1
ATOM 2109 O O . ALA A 1 264 ? 130.135 148.013 116.320 1.00 50.00 286 ALA A O 1
ATOM 2111 N N . ARG A 1 265 ? 132.275 147.635 115.759 1.00 50.00 287 ARG A N 1
ATOM 2112 C CA . ARG A 1 265 ? 132.322 148.733 114.795 1.00 50.00 287 ARG A CA 1
ATOM 2113 C C . ARG A 1 265 ? 131.538 148.374 113.539 1.00 50.00 287 ARG A C 1
ATOM 2114 O O . ARG A 1 265 ? 130.787 149.195 113.001 1.00 50.00 287 ARG A O 1
ATOM 2122 N N . SER A 1 266 ? 131.711 147.142 113.069 1.00 50.00 288 SER A N 1
ATOM 2123 C CA . SER A 1 266 ? 131.007 146.668 111.883 1.00 50.00 288 SER A CA 1
ATOM 2124 C C . SER A 1 266 ? 129.539 146.452 112.197 1.00 50.00 288 SER A C 1
ATOM 2125 O O . SER A 1 266 ? 129.187 145.986 113.278 1.00 50.00 288 SER A O 1
ATOM 2128 N N . SER A 1 267 ? 128.676 146.799 111.250 1.00 50.00 289 SER A N 1
ATOM 2129 C CA . SER A 1 267 ? 127.238 146.651 111.437 1.00 50.00 289 SER A CA 1
ATOM 2130 C C . SER A 1 267 ? 126.748 145.337 110.843 1.00 50.00 289 SER A C 1
ATOM 2131 O O . SER A 1 267 ? 126.452 145.251 109.650 1.00 50.00 289 SER A O 1
ATOM 2134 N N . VAL A 1 268 ? 126.664 144.315 111.694 1.00 50.00 290 VAL A N 1
ATOM 2135 C CA . VAL A 1 268 ? 126.211 142.996 111.279 1.00 50.00 290 VAL A CA 1
ATOM 2136 C C . VAL A 1 268 ? 124.692 142.980 111.142 1.00 50.00 290 VAL A C 1
ATOM 2137 O O . VAL A 1 268 ? 123.981 143.527 111.983 1.00 50.00 290 VAL A O 1
ATOM 2141 N N . ARG A 1 269 ? 124.212 142.360 110.069 1.00 50.00 291 ARG A N 1
ATOM 2142 C CA . ARG A 1 269 ? 122.783 142.285 109.803 1.00 50.00 291 ARG A CA 1
ATOM 2143 C C . ARG A 1 269 ? 122.240 140.888 110.086 1.00 50.00 291 ARG A C 1
ATOM 2144 O O . ARG A 1 269 ? 121.179 140.729 110.688 1.00 50.00 291 ARG A O 1
ATOM 2152 N N . HIS A 1 270 ? 122.987 139.877 109.641 1.00 50.00 292 HIS A N 1
ATOM 2153 C CA . HIS A 1 270 ? 122.603 138.487 109.824 1.00 50.00 292 HIS A CA 1
ATOM 2154 C C . HIS A 1 270 ? 123.669 137.713 110.593 1.00 50.00 292 HIS A C 1
ATOM 2155 O O . HIS A 1 270 ? 124.844 137.762 110.269 1.00 50.00 292 HIS A O 1
ATOM 2162 N N . LEU A 1 271 ? 123.220 136.999 111.623 1.00 50.00 293 LEU A N 1
ATOM 2163 C CA . LEU A 1 271 ? 124.121 136.201 112.444 1.00 50.00 293 LEU A CA 1
ATOM 2164 C C . LEU A 1 271 ? 123.527 134.819 112.689 1.00 50.00 293 LEU A C 1
ATOM 2165 O O . LEU A 1 271 ? 122.437 134.694 113.255 1.00 50.00 293 LEU A O 1
ATOM 2170 N N . ASP A 1 272 ? 124.237 133.785 112.253 1.00 50.00 294 ASP A N 1
ATOM 2171 C CA . ASP A 1 272 ? 123.770 132.409 112.423 1.00 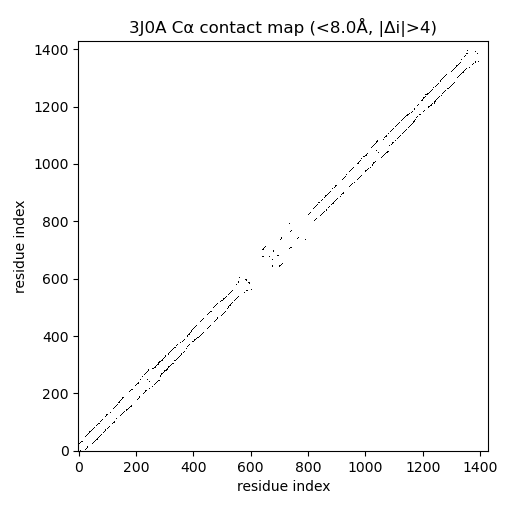50.00 294 ASP A CA 1
ATOM 2172 C C . ASP A 1 272 ? 124.778 131.560 113.183 1.00 50.00 294 ASP A C 1
ATOM 2173 O O . ASP A 1 272 ? 125.985 131.746 113.039 1.00 50.00 294 ASP A O 1
ATOM 2178 N N . LEU A 1 273 ? 124.263 130.639 114.003 1.00 50.00 295 LEU A N 1
ATOM 2179 C CA . LEU A 1 273 ? 125.110 129.753 114.793 1.00 50.00 295 LEU A CA 1
ATOM 2180 C C . LEU A 1 273 ? 124.561 128.333 114.697 1.00 50.00 295 LEU A C 1
ATOM 2181 O O . LEU A 1 273 ? 124.090 127.765 115.680 1.00 50.00 295 LEU A O 1
ATOM 2186 N N . SER A 1 274 ? 124.633 127.768 113.496 1.00 50.00 296 SER A N 1
ATOM 2187 C CA . SER A 1 274 ? 124.139 126.417 113.240 1.00 50.00 296 SER A CA 1
ATOM 2188 C C . SER A 1 274 ? 125.184 125.357 113.560 1.00 50.00 296 SER A C 1
ATOM 2189 O O . SER A 1 274 ? 126.370 125.570 113.332 1.00 50.00 296 SER A O 1
ATOM 2192 N N . HIS A 1 275 ? 124.741 124.219 114.087 1.00 50.00 297 HIS A N 1
ATOM 2193 C CA . HIS A 1 275 ? 125.630 123.108 114.458 1.00 50.00 297 HIS A CA 1
ATOM 2194 C C . HIS A 1 275 ? 126.694 123.571 115.456 1.00 50.00 297 HIS A C 1
ATOM 2195 O O . HIS A 1 275 ? 127.801 123.021 115.498 1.00 50.00 297 HIS A O 1
ATOM 2202 N N . GLY A 1 276 ? 126.357 124.574 116.257 1.00 50.00 298 GLY A N 1
ATOM 2203 C CA . GLY A 1 276 ? 127.305 125.091 117.226 1.00 50.00 298 GLY A CA 1
ATOM 2204 C C . GLY A 1 276 ? 127.292 124.381 118.564 1.00 50.00 298 GLY A C 1
ATOM 2205 O O . GLY A 1 276 ? 128.228 124.528 119.348 1.00 50.00 298 GLY A O 1
ATOM 2206 N N . PHE A 1 277 ? 126.241 123.601 118.807 1.00 50.00 299 PHE A N 1
ATOM 2207 C CA . PHE A 1 277 ? 126.090 122.846 120.049 1.00 50.00 299 PHE A CA 1
ATOM 2208 C C . PHE A 1 277 ? 126.093 123.788 121.258 1.00 50.00 299 PHE A C 1
ATOM 2209 O O . PHE A 1 277 ? 126.785 123.543 122.253 1.00 50.00 299 PHE A O 1
ATOM 2217 N N . VAL A 1 278 ? 125.300 124.855 121.171 1.00 50.00 300 VAL A N 1
ATOM 2218 C CA . VAL A 1 278 ? 125.199 125.832 122.251 1.00 50.00 300 VAL A CA 1
ATOM 2219 C C . VAL A 1 278 ? 124.323 125.252 123.364 1.00 50.00 300 VAL A C 1
ATOM 2220 O O . VAL A 1 278 ? 123.096 125.251 123.255 1.00 50.00 300 VAL A O 1
ATOM 2224 N N . PHE A 1 279 ? 124.971 124.747 124.415 1.00 50.00 301 PHE A N 1
ATOM 2225 C CA . PHE A 1 279 ? 124.267 124.154 125.548 1.00 50.00 301 PHE A CA 1
ATOM 2226 C C . PHE A 1 279 ? 123.499 125.214 126.342 1.00 50.00 301 PHE A C 1
ATOM 2227 O O . PHE A 1 279 ? 122.265 125.190 126.383 1.00 50.00 301 PHE A O 1
ATOM 2235 N N . SER A 1 280 ? 124.233 126.139 126.958 1.00 50.00 302 SER A N 1
ATOM 2236 C CA . SER A 1 280 ? 123.624 127.200 127.766 1.00 50.00 302 SER A CA 1
ATOM 2237 C C . SER A 1 280 ? 123.719 128.541 127.062 1.00 50.00 302 SER A C 1
ATOM 2238 O O . SER A 1 280 ? 124.724 128.844 126.419 1.00 50.00 302 SER A O 1
ATOM 2241 N N . LEU A 1 281 ? 122.669 129.344 127.187 1.00 50.00 303 LEU A N 1
ATOM 2242 C CA . LEU A 1 281 ? 122.630 130.662 126.558 1.00 50.00 303 LEU A CA 1
ATOM 2243 C C . LEU A 1 281 ? 122.458 131.707 127.649 1.00 50.00 303 LEU A C 1
ATOM 2244 O O . LEU A 1 281 ? 121.339 132.069 128.031 1.00 50.00 303 LEU A O 1
ATOM 2249 N N . ASN A 1 282 ? 123.589 132.204 128.128 1.00 50.00 304 ASN A N 1
ATOM 2250 C CA . ASN A 1 282 ? 123.621 133.201 129.198 1.00 50.00 304 ASN A CA 1
ATOM 2251 C C . ASN A 1 282 ? 122.827 134.450 128.894 1.00 50.00 304 ASN A C 1
ATOM 2252 O O . ASN A 1 282 ? 122.355 134.641 127.784 1.00 50.00 304 ASN A O 1
ATOM 2257 N N . SER A 1 283 ? 122.691 135.303 129.906 1.00 50.00 305 SER A N 1
ATOM 2258 C CA . SER A 1 283 ? 121.950 136.548 129.782 1.00 50.00 305 SER A CA 1
ATOM 2259 C C . SER A 1 283 ? 122.691 137.586 128.947 1.00 50.00 305 SER A C 1
ATOM 2260 O O . SER A 1 283 ? 123.905 137.762 129.086 1.00 50.00 305 SER A O 1
ATOM 2263 N N . ARG A 1 284 ? 121.942 138.271 128.084 1.00 50.00 306 ARG A N 1
ATOM 2264 C CA . ARG A 1 284 ? 122.474 139.306 127.210 1.00 50.00 306 ARG A CA 1
ATOM 2265 C C . ARG A 1 284 ? 123.636 138.807 126.340 1.00 50.00 306 ARG A C 1
ATOM 2266 O O . ARG A 1 284 ? 124.803 138.865 126.736 1.00 50.00 306 ARG A O 1
ATOM 2274 N N . VAL A 1 285 ? 123.299 138.315 125.153 1.00 50.00 307 VAL A N 1
ATOM 2275 C CA . VAL A 1 285 ? 124.287 137.793 124.213 1.00 50.00 307 VAL A CA 1
ATOM 2276 C C . VAL A 1 285 ? 124.591 138.832 123.135 1.00 50.00 307 VAL A C 1
ATOM 2277 O O . VAL A 1 285 ? 125.686 139.404 123.094 1.00 50.00 307 VAL A O 1
ATOM 2281 N N . PHE A 1 286 ? 123.604 139.081 122.280 1.00 50.00 308 PHE A N 1
ATOM 2282 C CA . PHE A 1 286 ? 123.740 140.044 121.196 1.00 50.00 308 PHE A CA 1
ATOM 2283 C C . PHE A 1 286 ? 123.300 141.424 121.688 1.00 50.00 308 PHE A C 1
ATOM 2284 O O . PHE A 1 286 ? 122.136 141.803 121.564 1.00 50.00 308 PHE A O 1
ATOM 2292 N N . GLU A 1 287 ? 124.252 142.167 122.248 1.00 50.00 309 GLU A N 1
ATOM 2293 C CA . GLU A 1 287 ? 123.980 143.496 122.778 1.00 50.00 309 GLU A CA 1
ATOM 2294 C C . GLU A 1 287 ? 124.703 144.547 121.956 1.00 50.00 309 GLU A C 1
ATOM 2295 O O . GLU A 1 287 ? 124.194 145.642 121.751 1.00 50.00 309 GLU A O 1
ATOM 2301 N N . THR A 1 288 ? 125.890 144.193 121.477 1.00 50.00 310 THR A N 1
ATOM 2302 C CA . THR A 1 288 ? 126.694 145.098 120.662 1.00 50.00 310 THR A CA 1
ATOM 2303 C C . THR A 1 288 ? 126.128 145.209 119.251 1.00 50.00 310 THR A C 1
ATOM 2304 O O . THR A 1 288 ? 126.319 146.218 118.574 1.00 50.00 310 THR A O 1
ATOM 2308 N N . LEU A 1 289 ? 125.443 144.156 118.806 1.00 50.00 311 LEU A N 1
ATOM 2309 C CA . LEU A 1 289 ? 124.860 144.120 117.470 1.00 50.00 311 LEU A CA 1
ATOM 2310 C C . LEU A 1 289 ? 123.353 144.347 117.524 1.00 50.00 311 LEU A C 1
ATOM 2311 O O . LEU A 1 289 ? 122.566 143.399 117.649 1.00 50.00 311 LEU A O 1
ATOM 2316 N N . LYS A 1 290 ? 122.949 145.607 117.413 1.00 50.00 312 LYS A N 1
ATOM 2317 C CA . LYS A 1 290 ? 121.540 145.970 117.458 1.00 50.00 312 LYS A CA 1
ATOM 2318 C C . LYS A 1 290 ? 120.991 146.093 116.038 1.00 50.00 312 LYS A C 1
ATOM 2319 O O . LYS A 1 290 ? 119.777 146.114 115.823 1.00 50.00 312 LYS A O 1
ATOM 2325 N N . ASP A 1 291 ? 121.901 146.184 115.072 1.00 50.00 313 ASP A N 1
ATOM 2326 C CA . ASP A 1 291 ? 121.531 146.313 113.672 1.00 50.00 313 ASP A CA 1
ATOM 2327 C C . ASP A 1 291 ? 121.174 144.965 113.066 1.00 50.00 313 ASP A C 1
ATOM 2328 O O . ASP A 1 291 ? 120.848 144.890 111.883 1.00 50.00 313 ASP A O 1
ATOM 2333 N N . LEU A 1 292 ? 121.244 143.916 113.875 1.00 50.00 314 LEU A N 1
ATOM 2334 C CA . LEU A 1 292 ? 120.915 142.572 113.415 1.00 50.00 314 LEU A CA 1
ATOM 2335 C C . LEU A 1 292 ? 119.457 142.534 112.964 1.00 50.00 314 LEU A C 1
ATOM 2336 O O . LEU A 1 292 ? 118.544 142.446 113.790 1.00 50.00 314 LEU A O 1
ATOM 2341 N N . LYS A 1 293 ? 119.239 142.611 111.656 1.00 50.00 315 LYS A N 1
ATOM 2342 C CA . LYS A 1 293 ? 117.892 142.582 111.096 1.00 50.00 315 LYS A CA 1
ATOM 2343 C C . LYS A 1 293 ? 117.314 141.168 111.156 1.00 50.00 315 LYS A C 1
ATOM 2344 O O . LYS A 1 293 ? 116.124 140.991 111.396 1.00 50.00 315 LYS A O 1
ATOM 2350 N N . VAL A 1 294 ? 118.162 140.166 110.925 1.00 50.00 316 VAL A N 1
ATOM 2351 C CA . VAL A 1 294 ? 117.735 138.767 110.958 1.00 50.00 316 VAL A CA 1
ATOM 2352 C C . VAL A 1 294 ? 118.768 137.838 111.592 1.00 50.00 316 VAL A C 1
ATOM 2353 O O . VAL A 1 294 ? 119.968 137.996 111.379 1.00 50.00 316 VAL A O 1
ATOM 2357 N N . LEU A 1 295 ? 118.291 136.875 112.377 1.00 50.00 317 LEU A N 1
ATOM 2358 C CA . LEU A 1 295 ? 119.165 135.916 113.054 1.00 50.00 317 LEU A CA 1
ATOM 2359 C C . LEU A 1 295 ? 118.821 134.490 112.640 1.00 50.00 317 LEU A C 1
ATOM 2360 O O . LEU A 1 295 ? 117.832 134.266 111.939 1.00 50.00 317 LEU A O 1
ATOM 2365 N N . ASN A 1 296 ? 119.620 133.520 113.088 1.00 50.00 318 ASN A N 1
ATOM 2366 C CA . ASN A 1 296 ? 119.369 132.123 112.756 1.00 50.00 318 ASN A CA 1
ATOM 2367 C C . ASN A 1 296 ? 120.076 131.149 113.704 1.00 50.00 318 ASN A C 1
ATOM 2368 O O . ASN A 1 296 ? 121.255 131.321 114.019 1.00 50.00 318 ASN A O 1
ATOM 2373 N N . LEU A 1 297 ? 119.348 130.136 114.168 1.00 50.00 319 LEU A N 1
ATOM 2374 C CA . LEU A 1 297 ? 119.901 129.140 115.079 1.00 50.00 319 LEU A CA 1
ATOM 2375 C C . LEU A 1 297 ? 119.335 127.755 114.754 1.00 50.00 319 LEU A C 1
ATOM 2376 O O . LEU A 1 297 ? 118.288 127.375 115.267 1.00 50.00 319 LEU A O 1
ATOM 2381 N N . ALA A 1 298 ? 120.026 127.018 113.887 1.00 50.00 320 ALA A N 1
ATOM 2382 C CA . ALA A 1 298 ? 119.579 125.684 113.501 1.00 50.00 320 ALA A CA 1
ATOM 2383 C C . ALA A 1 298 ? 120.424 124.581 114.144 1.00 50.00 320 ALA A C 1
ATOM 2384 O O . ALA A 1 298 ? 121.649 124.690 114.213 1.00 50.00 320 ALA A O 1
ATOM 2386 N N . TYR A 1 299 ? 119.753 123.517 114.586 1.00 50.00 321 TYR A N 1
ATOM 2387 C CA . TYR A 1 299 ? 120.390 122.365 115.217 1.00 50.00 321 TYR A CA 1
ATOM 2388 C C . TYR A 1 299 ? 121.255 122.724 116.427 1.00 50.00 321 TYR A C 1
ATOM 2389 O O . TYR A 1 299 ? 122.491 122.753 116.349 1.00 50.00 321 TYR A O 1
ATOM 2398 N N . ASN A 1 300 ? 120.599 123.006 117.548 1.00 50.00 322 ASN A N 1
ATOM 2399 C CA . ASN A 1 300 ? 121.307 123.347 118.770 1.00 50.00 322 ASN A CA 1
ATOM 2400 C C . ASN A 1 300 ? 120.643 122.669 119.983 1.00 50.00 322 ASN A C 1
ATOM 2401 O O . ASN A 1 300 ? 119.747 121.842 119.804 1.00 50.00 322 ASN A O 1
ATOM 2406 N N . LYS A 1 301 ? 121.117 122.970 121.191 1.00 50.00 323 LYS A N 1
ATOM 2407 C CA . LYS A 1 301 ? 120.572 122.397 122.426 1.00 50.00 323 LYS A CA 1
ATOM 2408 C C . LYS A 1 301 ? 120.554 123.466 123.509 1.00 50.00 323 LYS A C 1
ATOM 2409 O O . LYS A 1 301 ? 121.337 123.429 124.446 1.00 50.00 323 LYS A O 1
ATOM 2415 N N . ILE A 1 302 ? 119.662 124.428 123.350 1.00 50.00 324 ILE A N 1
ATOM 2416 C CA . ILE A 1 302 ? 119.528 125.523 124.285 1.00 50.00 324 ILE A CA 1
ATOM 2417 C C . ILE A 1 302 ? 118.895 124.981 125.564 1.00 50.00 324 ILE A C 1
ATOM 2418 O O . ILE A 1 302 ? 118.108 124.021 125.531 1.00 50.00 324 ILE A O 1
ATOM 2423 N N . ASN A 1 303 ? 119.204 125.603 126.693 1.00 50.00 325 ASN A N 1
ATOM 2424 C CA . ASN A 1 303 ? 118.601 125.140 127.932 1.00 50.00 325 ASN A CA 1
ATOM 2425 C C . ASN A 1 303 ? 118.510 126.285 128.882 1.00 50.00 325 ASN A C 1
ATOM 2426 O O . ASN A 1 303 ? 117.591 126.335 129.679 1.00 50.00 325 ASN A O 1
ATOM 2431 N N . LYS A 1 304 ? 119.462 127.195 128.811 1.00 50.00 326 LYS A N 1
ATOM 2432 C CA . LYS A 1 304 ? 119.505 128.379 129.685 1.00 50.00 326 LYS A CA 1
ATOM 2433 C C . LYS A 1 304 ? 118.955 129.536 128.867 1.00 50.00 326 LYS A C 1
ATOM 2434 O O . LYS A 1 304 ? 119.643 129.962 127.916 1.00 50.00 326 LYS A O 1
ATOM 2440 N N . ILE A 1 305 ? 117.757 130.024 129.210 1.00 50.00 327 ILE A N 1
ATOM 2441 C CA . ILE A 1 305 ? 117.130 131.153 128.516 1.00 50.00 327 ILE A CA 1
ATOM 2442 C C . ILE A 1 305 ? 116.747 132.248 129.558 1.00 50.00 327 ILE A C 1
ATOM 2443 O O . ILE A 1 305 ? 115.711 132.131 130.251 1.00 50.00 327 ILE A O 1
ATOM 2448 N N . ALA A 1 306 ? 117.596 133.273 129.706 1.00 50.00 328 ALA A N 1
ATOM 2449 C CA . ALA A 1 306 ? 117.327 134.381 130.630 1.00 50.00 328 ALA A CA 1
ATOM 2450 C C . ALA A 1 306 ? 116.287 135.363 130.093 1.00 50.00 328 ALA A C 1
ATOM 2451 O O . ALA A 1 306 ? 115.931 135.336 128.917 1.00 50.00 328 ALA A O 1
ATOM 2453 N N . ASP A 1 307 ? 115.794 136.233 130.961 1.00 50.00 329 ASP A N 1
ATOM 2454 C CA . ASP A 1 307 ? 114.830 137.213 130.537 1.00 50.00 329 ASP A CA 1
ATOM 2455 C C . ASP A 1 307 ? 115.573 138.387 129.862 1.00 50.00 329 ASP A C 1
ATOM 2456 O O . ASP A 1 307 ? 114.972 139.335 129.348 1.00 50.00 329 ASP A O 1
ATOM 2461 N N . GLU A 1 308 ? 116.899 138.314 129.831 1.00 50.00 330 GLU A N 1
ATOM 2462 C CA . GLU A 1 308 ? 117.692 139.384 129.208 1.00 50.00 330 GLU A CA 1
ATOM 2463 C C . GLU A 1 308 ? 118.537 138.815 128.064 1.00 50.00 330 GLU A C 1
ATOM 2464 O O . GLU A 1 308 ? 119.402 139.499 127.524 1.00 50.00 330 GLU A O 1
ATOM 2470 N N . ALA A 1 309 ? 118.255 137.574 127.677 1.00 50.00 331 ALA A N 1
ATOM 2471 C CA . ALA A 1 309 ? 118.978 136.878 126.626 1.00 50.00 331 ALA A CA 1
ATOM 2472 C C . ALA A 1 309 ? 118.835 137.470 125.218 1.00 50.00 331 ALA A C 1
ATOM 2473 O O . ALA A 1 309 ? 119.845 137.734 124.557 1.00 50.00 331 ALA A O 1
ATOM 2475 N N . PHE A 1 310 ? 117.601 137.667 124.760 1.00 50.00 332 PHE A N 1
ATOM 2476 C CA . PHE A 1 310 ? 117.372 138.223 123.421 1.00 50.00 332 PHE A CA 1
ATOM 2477 C C . PHE A 1 310 ? 117.450 139.746 123.398 1.00 50.00 332 PHE A C 1
ATOM 2478 O O . PHE A 1 310 ? 117.106 140.377 122.390 1.00 50.00 332 PHE A O 1
ATOM 2486 N N . TYR A 1 311 ? 117.893 140.329 124.507 1.00 50.00 333 TYR A N 1
ATOM 2487 C CA . TYR A 1 311 ? 118.030 141.784 124.663 1.00 50.00 333 TYR A CA 1
ATOM 2488 C C . TYR A 1 311 ? 119.146 142.320 123.761 1.00 50.00 333 TYR A C 1
ATOM 2489 O O . TYR A 1 311 ? 120.200 141.689 123.639 1.00 50.00 333 TYR A O 1
ATOM 2498 N N . GLY A 1 312 ? 118.902 143.468 123.133 1.00 50.00 334 GLY A N 1
ATOM 2499 C CA . GLY A 1 312 ? 119.885 144.047 122.239 1.00 50.00 334 GLY A CA 1
ATOM 2500 C C . GLY A 1 312 ? 119.318 144.037 120.835 1.00 50.00 334 GLY A C 1
ATOM 2501 O O . GLY A 1 312 ? 119.570 144.943 120.035 1.00 50.00 334 GLY A O 1
ATOM 2502 N N . LEU A 1 313 ? 118.545 142.994 120.534 1.00 50.00 335 LEU A N 1
ATOM 2503 C CA . LEU A 1 313 ? 117.906 142.859 119.226 1.00 50.00 335 LEU A CA 1
ATOM 2504 C C . LEU A 1 313 ? 116.746 143.850 119.209 1.00 50.00 335 LEU A C 1
ATOM 2505 O O . LEU A 1 313 ? 115.631 143.531 119.630 1.00 50.00 335 LEU A O 1
ATOM 2510 N N . ASP A 1 314 ? 117.021 145.062 118.743 1.00 50.00 336 ASP A N 1
ATOM 2511 C CA . ASP A 1 314 ? 116.004 146.109 118.689 1.00 50.00 336 ASP A CA 1
ATOM 2512 C C . ASP A 1 314 ? 115.102 145.975 117.465 1.00 50.00 336 ASP A C 1
ATOM 2513 O O . ASP A 1 314 ? 113.925 146.345 117.509 1.00 50.00 336 ASP A O 1
ATOM 2518 N N . ASN A 1 315 ? 115.662 145.452 116.372 1.00 50.00 337 ASN A N 1
ATOM 2519 C CA . ASN A 1 315 ? 114.906 145.278 115.135 1.00 50.00 337 ASN A CA 1
ATOM 2520 C C . ASN A 1 315 ? 115.148 143.928 114.470 1.00 50.00 337 ASN A C 1
ATOM 2521 O O . ASN A 1 315 ? 115.923 143.817 113.515 1.00 50.00 337 ASN A O 1
ATOM 2526 N N . LEU A 1 316 ? 114.476 142.894 114.980 1.00 50.00 338 LEU A N 1
ATOM 2527 C CA . LEU A 1 316 ? 114.606 141.546 114.436 1.00 50.00 338 LEU A CA 1
ATOM 2528 C C . LEU A 1 316 ? 113.393 141.255 113.556 1.00 50.00 338 LEU A C 1
ATOM 2529 O O . LEU A 1 316 ? 112.300 141.766 113.817 1.00 50.00 338 LEU A O 1
ATOM 2534 N N . GLN A 1 317 ? 113.590 140.434 112.525 1.00 50.00 339 GLN A N 1
ATOM 2535 C CA . GLN A 1 317 ? 112.526 140.066 111.602 1.00 50.00 339 GLN A CA 1
ATOM 2536 C C . GLN A 1 317 ? 112.418 138.547 111.492 1.00 50.00 339 GLN A C 1
ATOM 2537 O O . GLN A 1 317 ? 111.370 137.975 111.801 1.00 50.00 339 GLN A O 1
ATOM 2543 N N . VAL A 1 318 ? 113.504 137.911 111.059 1.00 50.00 340 VAL A N 1
ATOM 2544 C CA . VAL A 1 318 ? 113.547 136.463 110.901 1.00 50.00 340 VAL A CA 1
ATOM 2545 C C . VAL A 1 318 ? 114.309 135.799 112.056 1.00 50.00 340 VAL A C 1
ATOM 2546 O O . VAL A 1 318 ? 115.266 136.374 112.581 1.00 50.00 340 VAL A O 1
ATOM 2550 N N . LEU A 1 319 ? 113.892 134.592 112.421 1.00 50.00 341 LEU A N 1
ATOM 2551 C CA . LEU A 1 319 ? 114.548 133.826 113.493 1.00 50.00 341 LEU A CA 1
ATOM 2552 C C . LEU A 1 319 ? 114.095 132.359 113.481 1.00 50.00 341 LEU A C 1
ATOM 2553 O O . LEU A 1 319 ? 112.990 132.025 113.929 1.00 50.00 341 LEU A O 1
ATOM 2558 N N . ASN A 1 320 ? 114.959 131.482 112.959 1.00 50.00 342 ASN A N 1
ATOM 2559 C CA . ASN A 1 320 ? 114.618 130.071 112.905 1.00 50.00 342 ASN A CA 1
ATOM 2560 C C . ASN A 1 320 ? 115.246 129.300 114.048 1.00 50.00 342 ASN A C 1
ATOM 2561 O O . ASN A 1 320 ? 116.444 129.081 114.069 1.00 50.00 342 ASN A O 1
ATOM 2566 N N . LEU A 1 321 ? 114.404 128.927 115.025 1.00 50.00 343 LEU A N 1
ATOM 2567 C CA . LEU A 1 321 ? 114.863 128.180 116.175 1.00 50.00 343 LEU A CA 1
ATOM 2568 C C . LEU A 1 321 ? 114.539 126.701 115.916 1.00 50.00 343 LEU A C 1
ATOM 2569 O O . LEU A 1 321 ? 113.672 126.104 116.592 1.00 50.00 343 LEU A O 1
ATOM 2574 N N . SER A 1 322 ? 115.195 126.141 114.929 1.00 50.00 344 SER A N 1
ATOM 2575 C CA . SER A 1 322 ? 114.976 124.746 114.530 1.00 50.00 344 SER A CA 1
ATOM 2576 C C . SER A 1 322 ? 115.750 123.722 115.340 1.00 50.00 344 SER A C 1
ATOM 2577 O O . SER A 1 322 ? 116.986 123.697 115.304 1.00 50.00 344 SER A O 1
ATOM 2580 N N . TYR A 1 323 ? 115.025 122.877 116.050 1.00 50.00 345 TYR A N 1
ATOM 2581 C CA . TYR A 1 323 ? 115.599 121.811 116.881 1.00 50.00 345 TYR A CA 1
ATOM 2582 C C . TYR A 1 323 ? 116.641 122.324 117.860 1.00 50.00 345 TYR A C 1
ATOM 2583 O O . TYR A 1 323 ? 117.837 122.107 117.703 1.00 50.00 345 TYR A O 1
ATOM 2592 N N . ASN A 1 324 ? 116.167 123.020 118.898 1.00 50.00 346 ASN A N 1
ATOM 2593 C CA . ASN A 1 324 ? 117.059 123.566 119.918 1.00 50.00 346 ASN A CA 1
ATOM 2594 C C . ASN A 1 324 ? 116.314 123.905 121.206 1.00 50.00 346 ASN A C 1
ATOM 2595 O O . ASN A 1 324 ? 116.705 124.807 121.938 1.00 50.00 346 ASN A O 1
ATOM 2600 N N . LEU A 1 325 ? 115.236 123.170 121.471 1.00 50.00 347 LEU A N 1
ATOM 2601 C CA . LEU A 1 325 ? 114.434 123.376 122.673 1.00 50.00 347 LEU A CA 1
ATOM 2602 C C . LEU A 1 325 ? 114.691 122.273 123.704 1.00 50.00 347 LEU A C 1
ATOM 2603 O O . LEU A 1 325 ? 115.836 121.871 123.899 1.00 50.00 347 LEU A O 1
ATOM 2608 N N . LEU A 1 326 ? 113.627 121.800 124.352 1.00 50.00 348 LEU A N 1
ATOM 2609 C CA . LEU A 1 326 ? 113.686 120.729 125.355 1.00 50.00 348 LEU A CA 1
ATOM 2610 C C . LEU A 1 326 ? 114.435 121.173 126.607 1.00 50.00 348 LEU A C 1
ATOM 2611 O O . LEU A 1 326 ? 115.439 121.879 126.535 1.00 50.00 348 LEU A O 1
ATOM 2616 N N . GLY A 1 327 ? 113.911 120.769 127.760 1.00 50.00 349 GLY A N 1
ATOM 2617 C CA . GLY A 1 327 ? 114.530 121.111 129.025 1.00 50.00 349 GLY A CA 1
ATOM 2618 C C . GLY A 1 327 ? 113.852 122.276 129.722 1.00 50.00 349 GLY A C 1
ATOM 2619 O O . GLY A 1 327 ? 114.525 123.196 130.185 1.00 50.00 349 GLY A O 1
ATOM 2620 N N . GLU A 1 328 ? 112.524 122.217 129.817 1.00 50.00 350 GLU A N 1
ATOM 2621 C CA . GLU A 1 328 ? 111.724 123.248 130.470 1.00 50.00 350 GLU A CA 1
ATOM 2622 C C . GLU A 1 328 ? 111.846 124.628 129.808 1.00 50.00 350 GLU A C 1
ATOM 2623 O O . GLU A 1 328 ? 112.759 124.869 129.020 1.00 50.00 350 GLU A O 1
ATOM 2629 N N . LEU A 1 329 ? 110.923 125.531 130.143 1.00 50.00 351 LEU A N 1
ATOM 2630 C CA . LEU A 1 329 ? 110.919 126.880 129.581 1.00 50.00 351 LEU A CA 1
ATOM 2631 C C . LEU A 1 329 ? 110.375 127.837 130.638 1.00 50.00 351 LEU A C 1
ATOM 2632 O O . LEU A 1 329 ? 109.719 127.403 131.596 1.00 50.00 351 LEU A O 1
ATOM 2637 N N . TYR A 1 330 ? 110.625 129.134 130.462 1.00 50.00 352 TYR A N 1
ATOM 2638 C CA . TYR A 1 330 ? 110.141 130.129 131.412 1.00 50.00 352 TYR A CA 1
ATOM 2639 C C . TYR A 1 330 ? 109.018 130.977 130.789 1.00 50.00 352 TYR A C 1
ATOM 2640 O O . TYR A 1 330 ? 108.421 130.571 129.790 1.00 50.00 352 TYR A O 1
ATOM 2649 N N . SER A 1 331 ? 108.723 132.137 131.373 1.00 50.00 353 SER A N 1
ATOM 2650 C CA . SER A 1 331 ? 107.654 132.992 130.868 1.00 50.00 353 SER A CA 1
ATOM 2651 C C . SER A 1 331 ? 108.222 134.165 130.091 1.00 50.00 353 SER A C 1
ATOM 2652 O O . SER A 1 331 ? 109.266 134.694 130.452 1.00 50.00 353 SER A O 1
ATOM 2655 N N . SER A 1 332 ? 107.533 134.561 129.022 1.00 50.00 354 SER A N 1
ATOM 2656 C CA . SER A 1 332 ? 107.947 135.703 128.215 1.00 50.00 354 SER A CA 1
ATOM 2657 C C . SER A 1 332 ? 109.334 135.527 127.593 1.00 50.00 354 SER A C 1
ATOM 2658 O O . SER A 1 332 ? 110.329 136.083 128.076 1.00 50.00 354 SER A O 1
ATOM 2661 N N . ASN A 1 333 ? 109.388 134.749 126.515 1.00 50.00 355 ASN A N 1
ATOM 2662 C CA . ASN A 1 333 ? 110.637 134.480 125.811 1.00 50.00 355 ASN A CA 1
ATOM 2663 C C . ASN A 1 333 ? 111.202 135.744 125.165 1.00 50.00 355 ASN A C 1
ATOM 2664 O O . ASN A 1 333 ? 112.224 136.267 125.604 1.00 50.00 355 ASN A O 1
ATOM 2669 N N . PHE A 1 334 ? 110.514 136.234 124.137 1.00 50.00 356 PHE A N 1
ATOM 2670 C CA . PHE A 1 334 ? 110.951 137.424 123.411 1.00 50.00 356 PHE A CA 1
ATOM 2671 C C . PHE A 1 334 ? 110.246 138.659 123.969 1.00 50.00 356 PHE A C 1
ATOM 2672 O O . PHE A 1 334 ? 109.146 139.010 123.532 1.00 50.00 356 PHE A O 1
ATOM 2680 N N . TYR A 1 335 ? 110.872 139.325 124.938 1.00 50.00 357 TYR A N 1
ATOM 2681 C CA . TYR A 1 335 ? 110.291 140.511 125.551 1.00 50.00 357 TYR A CA 1
ATOM 2682 C C . TYR A 1 335 ? 110.759 141.765 124.832 1.00 50.00 357 TYR A C 1
ATOM 2683 O O . TYR A 1 335 ? 110.175 142.842 124.986 1.00 50.00 357 TYR A O 1
ATOM 2692 N N . GLY A 1 336 ? 111.842 141.620 124.077 1.00 50.00 358 GLY A N 1
ATOM 2693 C CA . GLY A 1 336 ? 112.407 142.743 123.354 1.00 50.00 358 GLY A CA 1
ATOM 2694 C C . GLY A 1 336 ? 112.399 142.590 121.840 1.00 50.00 358 GLY A C 1
ATOM 2695 O O . GLY A 1 336 ? 113.335 143.025 121.170 1.00 50.00 358 GLY A O 1
ATOM 2696 N N . LEU A 1 337 ? 111.347 141.985 121.308 1.00 50.00 359 LEU A N 1
ATOM 2697 C CA . LEU A 1 337 ? 111.235 141.792 119.862 1.00 50.00 359 LEU A CA 1
ATOM 2698 C C . LEU A 1 337 ? 109.861 142.213 119.337 1.00 50.00 359 LEU A C 1
ATOM 2699 O O . LEU A 1 337 ? 109.076 141.377 118.899 1.00 50.00 359 LEU A O 1
ATOM 2704 N N . PRO A 1 338 ? 109.547 143.522 119.390 1.00 50.00 360 PRO A N 1
ATOM 2705 C CA . PRO A 1 338 ? 108.242 143.981 118.893 1.00 50.00 360 PRO A CA 1
ATOM 2706 C C . PRO A 1 338 ? 108.102 143.824 117.379 1.00 50.00 360 PRO A C 1
ATOM 2707 O O . PRO A 1 338 ? 107.024 143.491 116.879 1.00 50.00 360 PRO A O 1
ATOM 2711 N N . LYS A 1 339 ? 109.197 144.046 116.666 1.00 50.00 361 LYS A N 1
ATOM 2712 C CA . LYS A 1 339 ? 109.211 143.947 115.216 1.00 50.00 361 LYS A CA 1
ATOM 2713 C C . LYS A 1 339 ? 109.420 142.541 114.660 1.00 50.00 361 LYS A C 1
ATOM 2714 O O . LYS A 1 339 ? 109.517 142.370 113.441 1.00 50.00 361 LYS A O 1
ATOM 2720 N N . VAL A 1 340 ? 109.463 141.536 115.538 1.00 50.00 362 VAL A N 1
ATOM 2721 C CA . VAL A 1 340 ? 109.658 140.156 115.087 1.00 50.00 362 VAL A CA 1
ATOM 2722 C C . VAL A 1 340 ? 108.483 139.778 114.182 1.00 50.00 362 VAL A C 1
ATOM 2723 O O . VAL A 1 340 ? 107.386 140.302 114.328 1.00 50.00 362 VAL A O 1
ATOM 2727 N N . ALA A 1 341 ? 108.729 138.858 113.256 1.00 50.00 363 ALA A N 1
ATOM 2728 C CA . ALA A 1 341 ? 107.685 138.429 112.340 1.00 50.00 363 ALA A CA 1
ATOM 2729 C C . ALA A 1 341 ? 107.714 136.924 112.092 1.00 50.00 363 ALA A C 1
ATOM 2730 O O . ALA A 1 341 ? 106.757 136.221 112.428 1.00 50.00 363 ALA A O 1
ATOM 2732 N N . TYR A 1 342 ? 108.795 136.429 111.490 1.00 50.00 364 TYR A N 1
ATOM 2733 C CA . TYR A 1 342 ? 108.932 134.999 111.190 1.00 50.00 364 TYR A CA 1
ATOM 2734 C C . TYR A 1 342 ? 109.817 134.244 112.186 1.00 50.00 364 TYR A C 1
ATOM 2735 O O . TYR A 1 342 ? 110.959 134.611 112.424 1.00 50.00 364 TYR A O 1
ATOM 2744 N N . ILE A 1 343 ? 109.250 133.177 112.749 1.00 50.00 365 ILE A N 1
ATOM 2745 C CA . ILE A 1 343 ? 109.933 132.319 113.700 1.00 50.00 365 ILE A CA 1
ATOM 2746 C C . ILE A 1 343 ? 109.675 130.863 113.328 1.00 50.00 365 ILE A C 1
ATOM 2747 O O . ILE A 1 343 ? 108.539 130.486 113.006 1.00 50.00 365 ILE A O 1
ATOM 2752 N N . ASP A 1 344 ? 110.723 130.044 113.350 1.00 50.00 366 ASP A N 1
ATOM 2753 C CA . ASP A 1 344 ? 110.580 128.640 112.984 1.00 50.00 366 ASP A CA 1
ATOM 2754 C C . ASP A 1 344 ? 111.064 127.705 114.080 1.00 50.00 366 ASP A C 1
ATOM 2755 O O . ASP A 1 344 ? 112.261 127.422 114.183 1.00 50.00 366 ASP A O 1
ATOM 2760 N N . LEU A 1 345 ? 110.135 127.197 114.887 1.00 50.00 367 LEU A N 1
ATOM 2761 C CA . LEU A 1 345 ? 110.456 126.278 115.980 1.00 50.00 367 LEU A CA 1
ATOM 2762 C C . LEU A 1 345 ? 110.003 124.872 115.593 1.00 50.00 367 LEU A C 1
ATOM 2763 O O . LEU A 1 345 ? 109.144 124.276 116.235 1.00 50.00 367 LEU A O 1
ATOM 2768 N N . GLN A 1 346 ? 110.603 124.355 114.527 1.00 50.00 368 GLN A N 1
ATOM 2769 C CA . GLN A 1 346 ? 110.277 123.029 114.024 1.00 50.00 368 GLN A CA 1
ATOM 2770 C C . GLN A 1 346 ? 111.114 121.946 114.700 1.00 50.00 368 GLN A C 1
ATOM 2771 O O . GLN A 1 346 ? 112.282 122.158 115.037 1.00 50.00 368 GLN A O 1
ATOM 2777 N N . LYS A 1 347 ? 110.495 120.787 114.900 1.00 50.00 369 LYS A N 1
ATOM 2778 C CA . LYS A 1 347 ? 111.129 119.619 115.512 1.00 50.00 369 LYS A CA 1
ATOM 2779 C C . LYS A 1 347 ? 111.743 119.908 116.884 1.00 50.00 369 LYS A C 1
ATOM 2780 O O . LYS A 1 347 ? 112.948 120.138 117.008 1.00 50.00 369 LYS A O 1
ATOM 2786 N N . ASN A 1 348 ? 110.910 119.868 117.919 1.00 50.00 370 ASN A N 1
ATOM 2787 C CA . ASN A 1 348 ? 111.375 120.121 119.282 1.00 50.00 370 ASN A CA 1
ATOM 2788 C C . ASN A 1 348 ? 110.725 119.152 120.263 1.00 50.00 370 ASN A C 1
ATOM 2789 O O . ASN A 1 348 ? 109.828 118.398 119.904 1.00 50.00 370 ASN A O 1
ATOM 2794 N N . HIS A 1 349 ? 111.186 119.189 121.512 1.00 50.00 371 HIS A N 1
ATOM 2795 C CA . HIS A 1 349 ? 110.664 118.322 122.563 1.00 50.00 371 HIS A CA 1
ATOM 2796 C C . HIS A 1 349 ? 110.219 119.104 123.787 1.00 50.00 371 HIS A C 1
ATOM 2797 O O . HIS A 1 349 ? 110.603 118.792 124.910 1.00 50.00 371 HIS A O 1
ATOM 2804 N N . ILE A 1 350 ? 109.397 120.132 123.562 1.00 50.00 372 ILE A N 1
ATOM 2805 C CA . ILE A 1 350 ? 108.881 120.972 124.641 1.00 50.00 372 ILE A CA 1
ATOM 2806 C C . ILE A 1 350 ? 107.731 120.229 125.311 1.00 50.00 372 ILE A C 1
ATOM 2807 O O . ILE A 1 350 ? 106.896 119.623 124.637 1.00 50.00 372 ILE A O 1
ATOM 2812 N N . ALA A 1 351 ? 107.686 120.286 126.637 1.00 50.00 373 ALA A N 1
ATOM 2813 C CA . ALA A 1 351 ? 106.636 119.615 127.400 1.00 50.00 373 ALA A CA 1
ATOM 2814 C C . ALA A 1 351 ? 105.312 120.377 127.341 1.00 50.00 373 ALA A C 1
ATOM 2815 O O . ALA A 1 351 ? 104.445 120.065 126.521 1.00 50.00 373 ALA A O 1
ATOM 2817 N N . ILE A 1 352 ? 105.158 121.371 128.216 1.00 50.00 374 ILE A N 1
ATOM 2818 C CA . ILE A 1 352 ? 103.942 122.166 128.264 1.00 50.00 374 ILE A CA 1
ATOM 2819 C C . ILE A 1 352 ? 104.271 123.663 128.249 1.00 50.00 374 ILE A C 1
ATOM 2820 O O . ILE A 1 352 ? 104.995 124.160 129.117 1.00 50.00 374 ILE A O 1
ATOM 2825 N N . ILE A 1 353 ? 103.730 124.368 127.264 1.00 50.00 375 ILE A N 1
ATOM 2826 C CA . ILE A 1 353 ? 103.960 125.800 127.124 1.00 50.00 375 ILE A CA 1
ATOM 2827 C C . ILE A 1 353 ? 103.070 126.557 128.112 1.00 50.00 375 ILE A C 1
ATOM 2828 O O . ILE A 1 353 ? 101.863 126.305 128.205 1.00 50.00 375 ILE A O 1
ATOM 2833 N N . GLN A 1 354 ? 103.673 127.492 128.843 1.00 50.00 376 GLN A N 1
ATOM 2834 C CA . GLN A 1 354 ? 102.952 128.282 129.833 1.00 50.00 376 GLN A CA 1
ATOM 2835 C C . GLN A 1 354 ? 101.986 129.265 129.174 1.00 50.00 376 GLN A C 1
ATOM 2836 O O . GLN A 1 354 ? 101.884 129.320 127.944 1.00 50.00 376 GLN A O 1
ATOM 2842 N N . ASP A 1 355 ? 101.277 130.033 129.994 1.00 50.00 377 ASP A N 1
ATOM 2843 C CA . ASP A 1 355 ? 100.315 131.023 129.500 1.00 50.00 377 ASP A CA 1
ATOM 2844 C C . ASP A 1 355 ? 101.068 132.152 128.805 1.00 50.00 377 ASP A C 1
ATOM 2845 O O . ASP A 1 355 ? 101.072 132.247 127.572 1.00 50.00 377 ASP A O 1
ATOM 2850 N N . GLN A 1 356 ? 101.697 133.017 129.598 1.00 50.00 378 GLN A N 1
ATOM 2851 C CA . GLN A 1 356 ? 102.460 134.137 129.062 1.00 50.00 378 GLN A CA 1
ATOM 2852 C C . GLN A 1 356 ? 103.759 133.619 128.462 1.00 50.00 378 GLN A C 1
ATOM 2853 O O . GLN A 1 356 ? 104.755 133.452 129.169 1.00 50.00 378 GLN A O 1
ATOM 2859 N N . THR A 1 357 ? 103.744 133.351 127.164 1.00 50.00 379 THR A N 1
ATOM 2860 C CA . THR A 1 357 ? 104.925 132.839 126.490 1.00 50.00 379 THR A CA 1
ATOM 2861 C C . THR A 1 357 ? 105.354 133.775 125.363 1.00 50.00 379 THR A C 1
ATOM 2862 O O . THR A 1 357 ? 106.510 134.196 125.310 1.00 50.00 379 THR A O 1
ATOM 2866 N N . PHE A 1 358 ? 104.427 134.091 124.464 1.00 50.00 380 PHE A N 1
ATOM 2867 C CA . PHE A 1 358 ? 104.705 134.981 123.341 1.00 50.00 380 PHE A CA 1
ATOM 2868 C C . PHE A 1 358 ? 104.355 136.421 123.713 1.00 50.00 380 PHE A C 1
ATOM 2869 O O . PHE A 1 358 ? 103.610 137.107 123.012 1.00 50.00 380 PHE A O 1
ATOM 2877 N N . LYS A 1 359 ? 104.923 136.880 124.825 1.00 50.00 381 LYS A N 1
ATOM 2878 C CA . LYS A 1 359 ? 104.692 138.226 125.336 1.00 50.00 381 LYS A CA 1
ATOM 2879 C C . LYS A 1 359 ? 105.531 139.267 124.598 1.00 50.00 381 LYS A C 1
ATOM 2880 O O . LYS A 1 359 ? 106.516 138.933 123.938 1.00 50.00 381 LYS A O 1
ATOM 2886 N N . PHE A 1 360 ? 105.117 140.527 124.713 1.00 50.00 382 PHE A N 1
ATOM 2887 C CA . PHE A 1 360 ? 105.794 141.671 124.105 1.00 50.00 382 PHE A CA 1
ATOM 2888 C C . PHE A 1 360 ? 106.068 141.488 122.614 1.00 50.00 382 PHE A C 1
ATOM 2889 O O . PHE A 1 360 ? 107.208 141.596 122.153 1.00 50.00 382 PHE A O 1
ATOM 2897 N N . LEU A 1 361 ? 105.009 141.218 121.855 1.00 50.00 383 LEU A N 1
ATOM 2898 C CA . LEU A 1 361 ? 105.135 141.032 120.415 1.00 50.00 383 LEU A CA 1
ATOM 2899 C C . LEU A 1 361 ? 103.953 141.700 119.731 1.00 50.00 383 LEU A C 1
ATOM 2900 O O . LEU A 1 361 ? 102.918 141.939 120.361 1.00 50.00 383 LEU A O 1
ATOM 2905 N N . GLU A 1 362 ? 104.101 142.005 118.443 1.00 50.00 384 GLU A N 1
ATOM 2906 C CA . GLU A 1 362 ? 103.031 142.668 117.696 1.00 50.00 384 GLU A CA 1
ATOM 2907 C C . GLU A 1 362 ? 103.087 142.458 116.178 1.00 50.00 384 GLU A C 1
ATOM 2908 O O . GLU A 1 362 ? 102.056 142.182 115.555 1.00 50.00 384 GLU A O 1
ATOM 2914 N N . LYS A 1 363 ? 104.274 142.572 115.591 1.00 50.00 385 LYS A N 1
ATOM 2915 C CA . LYS A 1 363 ? 104.428 142.418 114.142 1.00 50.00 385 LYS A CA 1
ATOM 2916 C C . LYS A 1 363 ? 104.652 140.964 113.704 1.00 50.00 385 LYS A C 1
ATOM 2917 O O . LYS A 1 363 ? 105.161 140.709 112.609 1.00 50.00 385 LYS A O 1
ATOM 2923 N N . LEU A 1 364 ? 104.272 140.014 114.547 1.00 50.00 386 LEU A N 1
ATOM 2924 C CA . LEU A 1 364 ? 104.428 138.599 114.237 1.00 50.00 386 LEU A CA 1
ATOM 2925 C C . LEU A 1 364 ? 103.364 138.225 113.216 1.00 50.00 386 LEU A C 1
ATOM 2926 O O . LEU A 1 364 ? 102.168 138.235 113.518 1.00 50.00 386 LEU A O 1
ATOM 2931 N N . GLN A 1 365 ? 103.798 137.888 112.001 1.00 50.00 387 GLN A N 1
ATOM 2932 C CA . GLN A 1 365 ? 102.871 137.556 110.926 1.00 50.00 387 GLN A CA 1
ATOM 2933 C C . GLN A 1 365 ? 102.941 136.116 110.432 1.00 50.00 387 GLN A C 1
ATOM 2934 O O . GLN A 1 365 ? 102.136 135.704 109.598 1.00 50.00 387 GLN A O 1
ATOM 2940 N N . THR A 1 366 ? 103.892 135.342 110.944 1.00 50.00 388 THR A N 1
ATOM 2941 C CA . THR A 1 366 ? 104.033 133.950 110.519 1.00 50.00 388 THR A CA 1
ATOM 2942 C C . THR A 1 366 ? 104.681 133.083 111.591 1.00 50.00 388 THR A C 1
ATOM 2943 O O . THR A 1 366 ? 105.884 133.171 111.850 1.00 50.00 388 THR A O 1
ATOM 2947 N N . LEU A 1 367 ? 103.855 132.240 112.208 1.00 50.00 389 LEU A N 1
ATOM 2948 C CA . LEU A 1 367 ? 104.291 131.345 113.276 1.00 50.00 389 LEU A CA 1
ATOM 2949 C C . LEU A 1 367 ? 104.286 129.889 112.821 1.00 50.00 389 LEU A C 1
ATOM 2950 O O . LEU A 1 367 ? 103.224 129.277 112.693 1.00 50.00 389 LEU A O 1
ATOM 2955 N N . ASP A 1 368 ? 105.473 129.345 112.567 1.00 50.00 390 ASP A N 1
ATOM 2956 C CA . ASP A 1 368 ? 105.599 127.957 112.133 1.00 50.00 390 ASP A CA 1
ATOM 2957 C C . ASP A 1 368 ? 106.024 127.071 113.295 1.00 50.00 390 ASP A C 1
ATOM 2958 O O . ASP A 1 368 ? 107.194 127.076 113.699 1.00 50.00 390 ASP A O 1
ATOM 2963 N N . LEU A 1 369 ? 105.066 126.326 113.843 1.00 50.00 391 LEU A N 1
ATOM 2964 C CA . LEU A 1 369 ? 105.327 125.431 114.968 1.00 50.00 391 LEU A CA 1
ATOM 2965 C C . LEU A 1 369 ? 105.033 123.974 114.625 1.00 50.00 391 LEU A C 1
ATOM 2966 O O . LEU A 1 369 ? 104.039 123.408 115.071 1.00 50.00 391 LEU A O 1
ATOM 2971 N N . ARG A 1 370 ? 105.904 123.379 113.811 1.00 50.00 392 ARG A N 1
ATOM 2972 C CA . ARG A 1 370 ? 105.747 121.988 113.412 1.00 50.00 392 ARG A CA 1
ATOM 2973 C C . ARG A 1 370 ? 106.391 121.097 114.465 1.00 50.00 392 ARG A C 1
ATOM 2974 O O . ARG A 1 370 ? 107.589 121.194 114.716 1.00 50.00 392 ARG A O 1
ATOM 2982 N N . ASP A 1 371 ? 105.583 120.226 115.073 1.00 50.00 393 ASP A N 1
ATOM 2983 C CA . ASP A 1 371 ? 106.056 119.318 116.121 1.00 50.00 393 ASP A CA 1
ATOM 2984 C C . ASP A 1 371 ? 106.705 120.108 117.253 1.00 50.00 393 ASP A C 1
ATOM 2985 O O . ASP A 1 371 ? 107.625 119.633 117.913 1.00 50.00 393 ASP A O 1
ATOM 2990 N N . ASN A 1 372 ? 106.216 121.324 117.463 1.00 50.00 394 ASN A N 1
ATOM 2991 C CA . ASN A 1 372 ? 106.730 122.205 118.506 1.00 50.00 394 ASN A CA 1
ATOM 2992 C C . ASN A 1 372 ? 106.397 121.704 119.910 1.00 50.00 394 ASN A C 1
ATOM 2993 O O . ASN A 1 372 ? 107.223 121.055 120.553 1.00 50.00 394 ASN A O 1
ATOM 2998 N N . ALA A 1 373 ? 105.191 122.015 120.387 1.00 50.00 395 ALA A N 1
ATOM 2999 C CA . ALA A 1 373 ? 104.760 121.608 121.728 1.00 50.00 395 ALA A CA 1
ATOM 3000 C C . ALA A 1 373 ? 103.268 121.295 121.788 1.00 50.00 395 ALA A C 1
ATOM 3001 O O . ALA A 1 373 ? 102.606 121.150 120.750 1.00 50.00 395 ALA A O 1
ATOM 3003 N N . LEU A 1 374 ? 102.737 121.204 123.005 1.00 50.00 396 LEU A N 1
ATOM 3004 C CA . LEU A 1 374 ? 101.320 120.912 123.213 1.00 50.00 396 LEU A CA 1
ATOM 3005 C C . LEU A 1 374 ? 100.457 122.106 122.808 1.00 50.00 396 LEU A C 1
ATOM 3006 O O . LEU A 1 374 ? 99.233 122.008 122.790 1.00 50.00 396 LEU A O 1
ATOM 3011 N N . THR A 1 375 ? 101.116 123.218 122.487 1.00 50.00 397 THR A N 1
ATOM 3012 C CA . THR A 1 375 ? 100.473 124.453 122.058 1.00 50.00 397 THR A CA 1
ATOM 3013 C C . THR A 1 375 ? 99.368 125.010 122.963 1.00 50.00 397 THR A C 1
ATOM 3014 O O . THR A 1 375 ? 98.315 124.393 123.150 1.00 50.00 397 THR A O 1
ATOM 3018 N N . THR A 1 376 ? 99.614 126.206 123.498 1.00 50.00 398 THR A N 1
ATOM 3019 C CA . THR A 1 376 ? 98.666 126.885 124.380 1.00 50.00 398 THR A CA 1
ATOM 3020 C C . THR A 1 376 ? 98.578 128.356 123.957 1.00 50.00 398 THR A C 1
ATOM 3021 O O . THR A 1 376 ? 99.399 129.182 124.378 1.00 50.00 398 THR A O 1
ATOM 3025 N N . ILE A 1 377 ? 97.579 128.675 123.138 1.00 50.00 399 ILE A N 1
ATOM 3026 C CA . ILE A 1 377 ? 97.393 130.033 122.629 1.00 50.00 399 ILE A CA 1
ATOM 3027 C C . ILE A 1 377 ? 96.610 130.922 123.590 1.00 50.00 399 ILE A C 1
ATOM 3028 O O . ILE A 1 377 ? 95.507 130.583 124.010 1.00 50.00 399 ILE A O 1
ATOM 3033 N N . HIS A 1 378 ? 97.208 132.059 123.927 1.00 50.00 400 HIS A N 1
ATOM 3034 C CA . HIS A 1 378 ? 96.602 133.044 124.823 1.00 50.00 400 HIS A CA 1
ATOM 3035 C C . HIS A 1 378 ? 96.983 134.468 124.415 1.00 50.00 400 HIS A C 1
ATOM 3036 O O . HIS A 1 378 ? 96.108 135.297 124.152 1.00 50.00 400 HIS A O 1
ATOM 3043 N N . PHE A 1 379 ? 98.275 134.743 124.360 1.00 50.00 401 PHE A N 1
ATOM 3044 C CA . PHE A 1 379 ? 98.763 136.060 123.995 1.00 50.00 401 PHE A CA 1
ATOM 3045 C C . PHE A 1 379 ? 99.558 135.994 122.680 1.00 50.00 401 PHE A C 1
ATOM 3046 O O . PHE A 1 379 ? 100.748 136.383 122.617 1.00 50.00 401 PHE A O 1
ATOM 3054 N N . ILE A 1 380 ? 98.896 135.472 121.633 1.00 50.00 402 ILE A N 1
ATOM 3055 C CA . ILE A 1 380 ? 99.506 135.339 120.309 1.00 50.00 402 ILE A CA 1
ATOM 3056 C C . ILE A 1 380 ? 99.028 136.497 119.425 1.00 50.00 402 ILE A C 1
ATOM 3057 O O . ILE A 1 380 ? 97.831 136.579 119.110 1.00 50.00 402 ILE A O 1
ATOM 3062 N N . PRO A 1 381 ? 99.936 137.422 119.055 1.00 50.00 403 PRO A N 1
ATOM 3063 C CA . PRO A 1 381 ? 99.597 138.583 118.201 1.00 50.00 403 PRO A CA 1
ATOM 3064 C C . PRO A 1 381 ? 98.928 138.292 116.857 1.00 50.00 403 PRO A C 1
ATOM 3065 O O . PRO A 1 381 ? 98.539 137.157 116.565 1.00 50.00 403 PRO A O 1
ATOM 3069 N N . SER A 1 382 ? 98.797 139.325 116.040 1.00 50.00 404 SER A N 1
ATOM 3070 C CA . SER A 1 382 ? 98.175 139.227 114.727 1.00 50.00 404 SER A CA 1
ATOM 3071 C C . SER A 1 382 ? 98.970 138.438 113.690 1.00 50.00 404 SER A C 1
ATOM 3072 O O . SER A 1 382 ? 99.668 138.991 112.855 1.00 50.00 404 SER A O 1
ATOM 3075 N N . ILE A 1 383 ? 98.846 137.095 113.762 1.00 50.00 405 ILE A N 1
ATOM 3076 C CA . ILE A 1 383 ? 99.553 136.218 112.843 1.00 50.00 405 ILE A CA 1
ATOM 3077 C C . ILE A 1 383 ? 98.577 135.605 111.837 1.00 50.00 405 ILE A C 1
ATOM 3078 O O . ILE A 1 383 ? 97.757 134.754 112.195 1.00 50.00 405 ILE A O 1
ATOM 3083 N N . PRO A 1 384 ? 98.629 136.042 110.565 1.00 50.00 406 PRO A N 1
ATOM 3084 C CA . PRO A 1 384 ? 97.737 135.511 109.529 1.00 50.00 406 PRO A CA 1
ATOM 3085 C C . PRO A 1 384 ? 97.815 133.993 109.354 1.00 50.00 406 PRO A C 1
ATOM 3086 O O . PRO A 1 384 ? 96.794 133.310 109.317 1.00 50.00 406 PRO A O 1
ATOM 3090 N N . ASP A 1 385 ? 99.037 133.455 109.276 1.00 50.00 407 ASP A N 1
ATOM 3091 C CA . ASP A 1 385 ? 99.224 132.017 109.087 1.00 50.00 407 ASP A CA 1
ATOM 3092 C C . ASP A 1 385 ? 100.043 131.350 110.183 1.00 50.00 407 ASP A C 1
ATOM 3093 O O . ASP A 1 385 ? 101.066 131.880 110.620 1.00 50.00 407 ASP A O 1
ATOM 3098 N N . ILE A 1 386 ? 99.579 130.185 110.624 1.00 50.00 408 ILE A N 1
ATOM 3099 C CA . ILE A 1 386 ? 100.250 129.412 111.666 1.00 50.00 408 ILE A CA 1
ATOM 3100 C C . ILE A 1 386 ? 100.135 127.917 111.375 1.00 50.00 408 ILE A C 1
ATOM 3101 O O . ILE A 1 386 ? 99.075 127.433 110.975 1.00 50.00 408 ILE A O 1
ATOM 3106 N N . PHE A 1 387 ? 101.237 127.195 111.577 1.00 50.00 409 PHE A N 1
ATOM 3107 C CA . PHE A 1 387 ? 101.276 125.757 111.336 1.00 50.00 409 PHE A CA 1
ATOM 3108 C C . PHE A 1 387 ? 101.451 125.006 112.652 1.00 50.00 409 PHE A C 1
ATOM 3109 O O . PHE A 1 387 ? 102.467 125.158 113.339 1.00 50.00 409 PHE A O 1
ATOM 3117 N N . LEU A 1 388 ? 100.459 124.185 112.991 1.00 50.00 410 LEU A N 1
ATOM 3118 C CA . LEU A 1 388 ? 100.493 123.399 114.219 1.00 50.00 410 LEU A CA 1
ATOM 3119 C C . LEU A 1 388 ? 100.208 121.930 113.921 1.00 50.00 410 LEU A C 1
ATOM 3120 O O . LEU A 1 388 ? 99.050 121.505 113.912 1.00 50.00 410 LEU A O 1
ATOM 3125 N N . SER A 1 389 ? 101.261 121.159 113.673 1.00 50.00 411 SER A N 1
ATOM 3126 C CA . SER A 1 389 ? 101.124 119.732 113.389 1.00 50.00 411 SER A CA 1
ATOM 3127 C C . SER A 1 389 ? 101.975 118.911 114.356 1.00 50.00 411 SER A C 1
ATOM 3128 O O . SER A 1 389 ? 102.800 119.456 115.090 1.00 50.00 411 SER A O 1
ATOM 3131 N N . GLY A 1 390 ? 101.756 117.598 114.349 1.00 50.00 412 GLY A N 1
ATOM 3132 C CA . GLY A 1 390 ? 102.487 116.700 115.220 1.00 50.00 412 GLY A CA 1
ATOM 3133 C C . GLY A 1 390 ? 102.364 117.082 116.685 1.00 50.00 412 GLY A C 1
ATOM 3134 O O . GLY A 1 390 ? 103.368 117.274 117.364 1.00 50.00 412 GLY A O 1
ATOM 3135 N N . ASN A 1 391 ? 101.129 117.178 117.170 1.00 50.00 413 ASN A N 1
ATOM 3136 C CA . ASN A 1 391 ? 100.868 117.557 118.549 1.00 50.00 413 ASN A CA 1
ATOM 3137 C C . ASN A 1 391 ? 99.787 116.680 119.167 1.00 50.00 413 ASN A C 1
ATOM 3138 O O . ASN A 1 391 ? 99.413 115.654 118.599 1.00 50.00 413 ASN A O 1
ATOM 3143 N N . LYS A 1 392 ? 99.287 117.094 120.330 1.00 50.00 414 LYS A N 1
ATOM 3144 C CA . LYS A 1 392 ? 98.242 116.361 121.043 1.00 50.00 414 LYS A CA 1
ATOM 3145 C C . LYS A 1 392 ? 97.035 117.261 121.313 1.00 50.00 414 LYS A C 1
ATOM 3146 O O . LYS A 1 392 ? 96.738 118.160 120.524 1.00 50.00 414 LYS A O 1
ATOM 3152 N N . LEU A 1 393 ? 96.325 117.011 122.411 1.00 50.00 415 LEU A N 1
ATOM 3153 C CA . LEU A 1 393 ? 95.146 117.789 122.784 1.00 50.00 415 LEU A CA 1
ATOM 3154 C C . LEU A 1 393 ? 95.492 119.270 122.928 1.00 50.00 415 LEU A C 1
ATOM 3155 O O . LEU A 1 393 ? 96.442 119.619 123.621 1.00 50.00 415 LEU A O 1
ATOM 3160 N N . VAL A 1 394 ? 94.705 120.123 122.277 1.00 50.00 416 VAL A N 1
ATOM 3161 C CA . VAL A 1 394 ? 94.925 121.561 122.302 1.00 50.00 416 VAL A CA 1
ATOM 3162 C C . VAL A 1 394 ? 93.894 122.265 123.184 1.00 50.00 416 VAL A C 1
ATOM 3163 O O . VAL A 1 394 ? 92.716 121.889 123.219 1.00 50.00 416 VAL A O 1
ATOM 3167 N N . THR A 1 395 ? 94.359 123.279 123.914 1.00 50.00 417 THR A N 1
ATOM 3168 C CA . THR A 1 395 ? 93.506 124.067 124.827 1.00 50.00 417 THR A CA 1
ATOM 3169 C C . THR A 1 395 ? 92.819 125.232 124.113 1.00 50.00 417 THR A C 1
ATOM 3170 O O . THR A 1 395 ? 93.033 125.434 122.923 1.00 50.00 417 THR A O 1
ATOM 3174 N N . LEU A 1 396 ? 92.029 125.985 124.860 1.00 50.00 418 LEU A N 1
ATOM 3175 C CA . LEU A 1 396 ? 91.308 127.120 124.309 1.00 50.00 418 LEU A CA 1
ATOM 3176 C C . LEU A 1 396 ? 92.167 128.053 123.436 1.00 50.00 418 LEU A C 1
ATOM 3177 O O . LEU A 1 396 ? 93.056 128.699 123.996 1.00 50.00 418 LEU A O 1
ATOM 3182 N N . PRO A 1 397 ? 91.820 128.193 122.215 1.00 50.00 419 PRO A N 1
ATOM 3183 C CA . PRO A 1 397 ? 92.592 129.081 121.348 1.00 50.00 419 PRO A CA 1
ATOM 3184 C C . PRO A 1 397 ? 92.246 130.553 121.544 1.00 50.00 419 PRO A C 1
ATOM 3185 O O . PRO A 1 397 ? 91.178 130.900 122.069 1.00 50.00 419 PRO A O 1
ATOM 3189 N N . LYS A 1 398 ? 93.144 131.429 121.103 1.00 50.00 420 LYS A N 1
ATOM 3190 C CA . LYS A 1 398 ? 92.920 132.863 121.197 1.00 50.00 420 LYS A CA 1
ATOM 3191 C C . LYS A 1 398 ? 93.544 133.645 120.032 1.00 50.00 420 LYS A C 1
ATOM 3192 O O . LYS A 1 398 ? 94.659 134.088 120.127 1.00 50.00 420 LYS A O 1
ATOM 3198 N N . ILE A 1 399 ? 92.794 133.791 118.930 1.00 50.00 421 ILE A N 1
ATOM 3199 C CA . ILE A 1 399 ? 93.252 134.469 117.753 1.00 50.00 421 ILE A CA 1
ATOM 3200 C C . ILE A 1 399 ? 92.265 135.497 117.280 1.00 50.00 421 ILE A C 1
ATOM 3201 O O . ILE A 1 399 ? 91.170 135.631 117.811 1.00 50.00 421 ILE A O 1
ATOM 3206 N N . ASN A 1 400 ? 92.654 136.315 116.274 1.00 50.00 422 ASN A N 1
ATOM 3207 C CA . ASN A 1 400 ? 91.798 137.359 115.741 1.00 50.00 422 ASN A CA 1
ATOM 3208 C C . ASN A 1 400 ? 91.488 137.223 114.227 1.00 50.00 422 ASN A C 1
ATOM 3209 O O . ASN A 1 400 ? 91.752 136.121 113.665 1.00 50.00 422 ASN A O 1
ATOM 3214 N N . LEU A 1 401 ? 90.896 138.198 113.654 1.00 50.00 423 LEU A N 1
ATOM 3215 C CA . LEU A 1 401 ? 90.501 138.246 112.253 1.00 50.00 423 LEU A CA 1
ATOM 3216 C C . LEU A 1 401 ? 91.640 138.031 111.285 1.00 50.00 423 LEU A C 1
ATOM 3217 O O . LEU A 1 401 ? 91.506 137.407 110.237 1.00 50.00 423 LEU A O 1
ATOM 3222 N N . THR A 1 402 ? 92.790 138.572 111.652 1.00 50.00 424 THR A N 1
ATOM 3223 C CA . THR A 1 402 ? 93.996 138.498 110.849 1.00 50.00 424 THR A CA 1
ATOM 3224 C C . THR A 1 402 ? 94.408 137.105 110.354 1.00 50.00 424 THR A C 1
ATOM 3225 O O . THR A 1 402 ? 94.957 136.954 109.261 1.00 50.00 424 THR A O 1
ATOM 3229 N N . ALA A 1 403 ? 94.027 136.105 111.124 1.00 50.00 425 ALA A N 1
ATOM 3230 C CA . ALA A 1 403 ? 94.313 134.739 110.737 1.00 50.00 425 ALA A CA 1
ATOM 3231 C C . ALA A 1 403 ? 93.486 134.302 109.542 1.00 50.00 425 ALA A C 1
ATOM 3232 O O . ALA A 1 403 ? 92.283 134.160 109.663 1.00 50.00 425 ALA A O 1
ATOM 3234 N N . ASN A 1 404 ? 94.174 134.150 108.405 1.00 50.00 426 ASN A N 1
ATOM 3235 C CA . ASN A 1 404 ? 93.521 133.754 107.166 1.00 50.00 426 ASN A CA 1
ATOM 3236 C C . ASN A 1 404 ? 93.998 132.381 106.702 1.00 50.00 426 ASN A C 1
ATOM 3237 O O . ASN A 1 404 ? 93.477 131.829 105.731 1.00 50.00 426 ASN A O 1
ATOM 3242 N N . LEU A 1 405 ? 94.998 131.850 107.402 1.00 50.00 427 LEU A N 1
ATOM 3243 C CA . LEU A 1 405 ? 95.578 130.545 107.093 1.00 50.00 427 LEU A CA 1
ATOM 3244 C C . LEU A 1 405 ? 95.923 129.813 108.384 1.00 50.00 427 LEU A C 1
ATOM 3245 O O . LEU A 1 405 ? 96.459 130.418 109.320 1.00 50.00 427 LEU A O 1
ATOM 3250 N N . ILE A 1 406 ? 95.725 128.510 108.406 1.00 50.00 428 ILE A N 1
ATOM 3251 C CA . ILE A 1 406 ? 95.962 127.702 109.602 1.00 50.00 428 ILE A CA 1
ATOM 3252 C C . ILE A 1 406 ? 95.948 126.219 109.223 1.00 50.00 428 ILE A C 1
ATOM 3253 O O . ILE A 1 406 ? 95.095 125.773 108.452 1.00 50.00 428 ILE A O 1
ATOM 3258 N N . HIS A 1 407 ? 96.898 125.460 109.768 1.00 50.00 429 HIS A N 1
ATOM 3259 C CA . HIS A 1 407 ? 96.994 124.037 109.484 1.00 50.00 429 HIS A CA 1
ATOM 3260 C C . HIS A 1 407 ? 97.081 123.198 110.746 1.00 50.00 429 HIS A C 1
ATOM 3261 O O . HIS A 1 407 ? 97.677 123.607 111.754 1.00 50.00 429 HIS A O 1
ATOM 3268 N N . LEU A 1 408 ? 96.461 122.022 110.690 1.00 50.00 430 LEU A N 1
ATOM 3269 C CA . LEU A 1 408 ? 96.447 121.079 111.809 1.00 50.00 430 LEU A CA 1
ATOM 3270 C C . LEU A 1 408 ? 96.439 119.647 111.283 1.00 50.00 430 LEU A C 1
ATOM 3271 O O . LEU A 1 408 ? 95.384 119.127 110.905 1.00 50.00 430 LEU A O 1
ATOM 3276 N N . SER A 1 409 ? 97.612 119.026 111.230 1.00 50.00 431 SER A N 1
ATOM 3277 C CA . SER A 1 409 ? 97.731 117.655 110.750 1.00 50.00 431 SER A CA 1
ATOM 3278 C C . SER A 1 409 ? 98.403 116.765 111.781 1.00 50.00 431 SER A C 1
ATOM 3279 O O . SER A 1 409 ? 99.276 117.213 112.523 1.00 50.00 431 SER A O 1
ATOM 3282 N N . GLU A 1 410 ? 97.975 115.507 111.823 1.00 50.00 432 GLU A N 1
ATOM 3283 C CA . GLU A 1 410 ? 98.522 114.516 112.740 1.00 50.00 432 GLU A CA 1
ATOM 3284 C C . GLU A 1 410 ? 98.408 115.007 114.186 1.00 50.00 432 GLU A C 1
ATOM 3285 O O . GLU A 1 410 ? 99.410 115.239 114.860 1.00 50.00 432 GLU A O 1
ATOM 3291 N N . ASN A 1 411 ? 97.176 115.158 114.656 1.00 50.00 433 ASN A N 1
ATOM 3292 C CA . ASN A 1 411 ? 96.923 115.637 116.011 1.00 50.00 433 ASN A CA 1
ATOM 3293 C C . ASN A 1 411 ? 95.811 114.878 116.727 1.00 50.00 433 ASN A C 1
ATOM 3294 O O . ASN A 1 411 ? 95.402 113.798 116.306 1.00 50.00 433 ASN A O 1
ATOM 3299 N N . ARG A 1 412 ? 95.345 115.447 117.831 1.00 50.00 434 ARG A N 1
ATOM 3300 C CA . ARG A 1 412 ? 94.279 114.872 118.635 1.00 50.00 434 ARG A CA 1
ATOM 3301 C C . ARG A 1 412 ? 93.489 116.043 119.226 1.00 50.00 434 ARG A C 1
ATOM 3302 O O . ARG A 1 412 ? 93.791 116.520 120.321 1.00 50.00 434 ARG A O 1
ATOM 3310 N N . LEU A 1 413 ? 92.484 116.501 118.485 1.00 50.00 435 LEU A N 1
ATOM 3311 C CA . LEU A 1 413 ? 91.646 117.628 118.895 1.00 50.00 435 LEU A CA 1
ATOM 3312 C C . LEU A 1 413 ? 90.278 117.236 119.435 1.00 50.00 435 LEU A C 1
ATOM 3313 O O . LEU A 1 413 ? 89.902 116.065 119.441 1.00 50.00 435 LEU A O 1
ATOM 3318 N N . GLU A 1 414 ? 89.526 118.242 119.863 1.00 50.00 436 GLU A N 1
ATOM 3319 C CA . GLU A 1 414 ? 88.186 118.063 120.411 1.00 50.00 436 GLU A CA 1
ATOM 3320 C C . GLU A 1 414 ? 87.226 119.000 119.684 1.00 50.00 436 GLU A C 1
ATOM 3321 O O . GLU A 1 414 ? 87.547 119.504 118.605 1.00 50.00 436 GLU A O 1
ATOM 3327 N N . ASN A 1 415 ? 86.060 119.247 120.268 1.00 50.00 437 ASN A N 1
ATOM 3328 C CA . ASN A 1 415 ? 85.085 120.134 119.652 1.00 50.00 437 ASN A CA 1
ATOM 3329 C C . ASN A 1 415 ? 85.035 121.520 120.305 1.00 50.00 437 ASN A C 1
ATOM 3330 O O . ASN A 1 415 ? 84.062 122.259 120.154 1.00 50.00 437 ASN A O 1
ATOM 3335 N N . LEU A 1 416 ? 86.102 121.861 121.022 1.00 50.00 438 LEU A N 1
ATOM 3336 C CA . LEU A 1 416 ? 86.207 123.152 121.706 1.00 50.00 438 LEU A CA 1
ATOM 3337 C C . LEU A 1 416 ? 87.184 124.070 120.990 1.00 50.00 438 LEU A C 1
ATOM 3338 O O . LEU A 1 416 ? 86.807 125.131 120.503 1.00 50.00 438 LEU A O 1
ATOM 3343 N N . ASP A 1 417 ? 88.443 123.644 120.927 1.00 50.00 439 ASP A N 1
ATOM 3344 C CA . ASP A 1 417 ? 89.489 124.415 120.266 1.00 50.00 439 ASP A CA 1
ATOM 3345 C C . ASP A 1 417 ? 89.268 124.752 118.802 1.00 50.00 439 ASP A C 1
ATOM 3346 O O . ASP A 1 417 ? 89.946 125.625 118.269 1.00 50.00 439 ASP A O 1
ATOM 3351 N N . ILE A 1 418 ? 88.320 124.080 118.149 1.00 50.00 440 ILE A N 1
ATOM 3352 C CA . ILE A 1 418 ? 88.038 124.345 116.740 1.00 50.00 440 ILE A CA 1
ATOM 3353 C C . ILE A 1 418 ? 86.931 125.387 116.593 1.00 50.00 440 ILE A C 1
ATOM 3354 O O . ILE A 1 418 ? 86.982 126.246 115.706 1.00 50.00 440 ILE A O 1
ATOM 3359 N N . LEU A 1 419 ? 85.934 125.318 117.465 1.00 50.00 441 LEU A N 1
ATOM 3360 C CA . LEU A 1 419 ? 84.820 126.261 117.438 1.00 50.00 441 LEU A CA 1
ATOM 3361 C C . LEU A 1 419 ? 85.287 127.695 117.655 1.00 50.00 441 LEU A C 1
ATOM 3362 O O . LEU A 1 419 ? 85.198 128.526 116.742 1.00 50.00 441 LEU A O 1
ATOM 3367 N N . TYR A 1 420 ? 85.800 127.974 118.851 1.00 50.00 442 TYR A N 1
ATOM 3368 C CA . TYR A 1 420 ? 86.279 129.309 119.199 1.00 50.00 442 TYR A CA 1
ATOM 3369 C C . TYR A 1 420 ? 87.355 129.845 118.252 1.00 50.00 442 TYR A C 1
ATOM 3370 O O . TYR A 1 420 ? 87.439 131.053 118.025 1.00 50.00 442 TYR A O 1
ATOM 3379 N N . PHE A 1 421 ? 88.180 128.952 117.698 1.00 50.00 443 PHE A N 1
ATOM 3380 C CA . PHE A 1 421 ? 89.253 129.355 116.778 1.00 50.00 443 PHE A CA 1
ATOM 3381 C C . PHE A 1 421 ? 88.669 129.850 115.453 1.00 50.00 443 PHE A C 1
ATOM 3382 O O . PHE A 1 421 ? 89.237 130.733 114.804 1.00 50.00 443 PHE A O 1
ATOM 3390 N N . LEU A 1 422 ? 87.520 129.300 115.069 1.00 50.00 444 LEU A N 1
ATOM 3391 C CA . LEU A 1 422 ? 86.874 129.705 113.826 1.00 50.00 444 LEU A CA 1
ATOM 3392 C C . LEU A 1 422 ? 85.929 130.891 113.998 1.00 50.00 444 LEU A C 1
ATOM 3393 O O . LEU A 1 422 ? 85.594 131.562 113.023 1.00 50.00 444 LEU A O 1
ATOM 3398 N N . LEU A 1 423 ? 85.536 131.160 115.238 1.00 50.00 445 LEU A N 1
ATOM 3399 C CA . LEU A 1 423 ? 84.618 132.253 115.520 1.00 50.00 445 LEU A CA 1
ATOM 3400 C C . LEU A 1 423 ? 85.117 133.634 115.123 1.00 50.00 445 LEU A C 1
ATOM 3401 O O . LEU A 1 423 ? 84.331 134.575 115.027 1.00 50.00 445 LEU A O 1
ATOM 3406 N N . ARG A 1 424 ? 86.415 133.753 114.874 1.00 50.00 446 ARG A N 1
ATOM 3407 C CA . ARG A 1 424 ? 86.988 135.045 114.508 1.00 50.00 446 ARG A CA 1
ATOM 3408 C C . ARG A 1 424 ? 87.955 135.014 113.322 1.00 50.00 446 ARG A C 1
ATOM 3409 O O . ARG A 1 424 ? 88.902 135.808 113.268 1.00 50.00 446 ARG A O 1
ATOM 3417 N N . VAL A 1 425 ? 87.726 134.100 112.378 1.00 50.00 447 VAL A N 1
ATOM 3418 C CA . VAL A 1 425 ? 88.581 134.016 111.194 1.00 50.00 447 VAL A CA 1
ATOM 3419 C C . VAL A 1 425 ? 87.775 133.841 109.896 1.00 50.00 447 VAL A C 1
ATOM 3420 O O . VAL A 1 425 ? 87.939 132.848 109.183 1.00 50.00 447 VAL A O 1
ATOM 3424 N N . PRO A 1 426 ? 86.883 134.805 109.570 1.00 50.00 448 PRO A N 1
ATOM 3425 C CA . PRO A 1 426 ? 86.107 134.667 108.330 1.00 50.00 448 PRO A CA 1
ATOM 3426 C C . PRO A 1 426 ? 86.985 134.866 107.092 1.00 50.00 448 PRO A C 1
ATOM 3427 O O . PRO A 1 426 ? 86.542 134.634 105.967 1.00 50.00 448 PRO A O 1
ATOM 3431 N N . HIS A 1 427 ? 88.222 135.315 107.318 1.00 50.00 449 HIS A N 1
ATOM 3432 C CA . HIS A 1 427 ? 89.167 135.541 106.233 1.00 50.00 449 HIS A CA 1
ATOM 3433 C C . HIS A 1 427 ? 89.954 134.265 105.938 1.00 50.00 449 HIS A C 1
ATOM 3434 O O . HIS A 1 427 ? 90.836 134.248 105.073 1.00 50.00 449 HIS A O 1
ATOM 3441 N N . LEU A 1 428 ? 89.642 133.204 106.676 1.00 50.00 450 LEU A N 1
ATOM 3442 C CA . LEU A 1 428 ? 90.303 131.909 106.500 1.00 50.00 450 LEU A CA 1
ATOM 3443 C C . LEU A 1 428 ? 90.015 131.361 105.108 1.00 50.00 450 LEU A C 1
ATOM 3444 O O . LEU A 1 428 ? 88.911 131.532 104.586 1.00 50.00 450 LEU A O 1
ATOM 3449 N N . GLN A 1 429 ? 91.010 130.714 104.510 1.00 50.00 451 GLN A N 1
ATOM 3450 C CA . GLN A 1 429 ? 90.860 130.155 103.180 1.00 50.00 451 GLN A CA 1
ATOM 3451 C C . GLN A 1 429 ? 91.205 128.670 103.178 1.00 50.00 451 GLN A C 1
ATOM 3452 O O . GLN A 1 429 ? 90.342 127.825 102.949 1.00 50.00 451 GLN A O 1
ATOM 3458 N N . ILE A 1 430 ? 92.471 128.361 103.439 1.00 50.00 452 ILE A N 1
ATOM 3459 C CA . ILE A 1 430 ? 92.932 126.979 103.460 1.00 50.00 452 ILE A CA 1
ATOM 3460 C C . ILE A 1 430 ? 92.970 126.434 104.881 1.00 50.00 452 ILE A C 1
ATOM 3461 O O . ILE A 1 430 ? 93.407 127.117 105.810 1.00 50.00 452 ILE A O 1
ATOM 3466 N N . LEU A 1 431 ? 92.518 125.193 105.033 1.00 50.00 453 LEU A N 1
ATOM 3467 C CA . LEU A 1 431 ? 92.501 124.516 106.329 1.00 50.00 453 LEU A CA 1
ATOM 3468 C C . LEU A 1 431 ? 92.636 123.018 106.101 1.00 50.00 453 LEU A C 1
ATOM 3469 O O . LEU A 1 431 ? 91.980 122.448 105.224 1.00 50.00 453 LEU A O 1
ATOM 3474 N N . ILE A 1 432 ? 93.491 122.381 106.894 1.00 50.00 454 ILE A N 1
ATOM 3475 C CA . ILE A 1 432 ? 93.743 120.950 106.772 1.00 50.00 454 ILE A CA 1
ATOM 3476 C C . ILE A 1 432 ? 93.595 120.217 108.105 1.00 50.00 454 ILE A C 1
ATOM 3477 O O . ILE A 1 432 ? 94.045 120.706 109.142 1.00 50.00 454 ILE A O 1
ATOM 3482 N N . LEU A 1 433 ? 92.959 119.047 108.067 1.00 50.00 455 LEU A N 1
ATOM 3483 C CA . LEU A 1 433 ? 92.756 118.233 109.257 1.00 50.00 455 LEU A CA 1
ATOM 3484 C C . LEU A 1 433 ? 92.831 116.765 108.889 1.00 50.00 455 LEU A C 1
ATOM 3485 O O . LEU A 1 433 ? 91.817 116.055 108.894 1.00 50.00 455 LEU A O 1
ATOM 3490 N N . ASN A 1 434 ? 94.035 116.303 108.556 1.00 50.00 456 ASN A N 1
ATOM 3491 C CA . ASN A 1 434 ? 94.241 114.905 108.194 1.00 50.00 456 ASN A CA 1
ATOM 3492 C C . ASN A 1 434 ? 94.824 114.134 109.366 1.00 50.00 456 ASN A C 1
ATOM 3493 O O . ASN A 1 434 ? 95.825 114.546 109.956 1.00 50.00 456 ASN A O 1
ATOM 3498 N N . GLN A 1 435 ? 94.187 113.006 109.692 1.00 50.00 457 GLN A N 1
ATOM 3499 C CA . GLN A 1 435 ? 94.613 112.146 110.789 1.00 50.00 457 GLN A CA 1
ATOM 3500 C C . GLN A 1 435 ? 94.640 112.876 112.134 1.00 50.00 457 GLN A C 1
ATOM 3501 O O . GLN A 1 435 ? 95.667 112.907 112.816 1.00 50.00 457 GLN A O 1
ATOM 3507 N N . ASN A 1 436 ? 93.506 113.467 112.501 1.00 50.00 458 ASN A N 1
ATOM 3508 C CA . ASN A 1 436 ? 93.388 114.195 113.759 1.00 50.00 458 ASN A CA 1
ATOM 3509 C C . ASN A 1 436 ? 92.643 113.368 114.801 1.00 50.00 458 ASN A C 1
ATOM 3510 O O . ASN A 1 436 ? 92.717 113.664 115.998 1.00 50.00 458 ASN A O 1
ATOM 3515 N N . ARG A 1 437 ? 91.938 112.334 114.343 1.00 50.00 459 ARG A N 1
ATOM 3516 C CA . ARG A 1 437 ? 91.172 111.452 115.223 1.00 50.00 459 ARG A CA 1
ATOM 3517 C C . ARG A 1 437 ? 90.218 112.249 116.114 1.00 50.00 459 ARG A C 1
ATOM 3518 O O . ARG A 1 437 ? 90.373 112.295 117.339 1.00 50.00 459 ARG A O 1
ATOM 3526 N N . PHE A 1 438 ? 89.238 112.879 115.473 1.00 50.00 460 PHE A N 1
ATOM 3527 C CA . PHE A 1 438 ? 88.243 113.693 116.158 1.00 50.00 460 PHE A CA 1
ATOM 3528 C C . PHE A 1 438 ? 87.520 112.825 117.194 1.00 50.00 460 PHE A C 1
ATOM 3529 O O . PHE A 1 438 ? 87.169 111.681 116.917 1.00 50.00 460 PHE A O 1
ATOM 3537 N N . SER A 1 439 ? 87.305 113.372 118.388 1.00 50.00 461 SER A N 1
ATOM 3538 C CA . SER A 1 439 ? 86.643 112.643 119.460 1.00 50.00 461 SER A CA 1
ATOM 3539 C C . SER A 1 439 ? 85.114 112.741 119.407 1.00 50.00 461 SER A C 1
ATOM 3540 O O . SER A 1 439 ? 84.428 111.734 119.196 1.00 50.00 461 SER A O 1
ATOM 3543 N N . SER A 1 440 ? 84.588 113.952 119.596 1.00 50.00 462 SER A N 1
ATOM 3544 C CA . SER A 1 440 ? 83.153 114.187 119.576 1.00 50.00 462 SER A CA 1
ATOM 3545 C C . SER A 1 440 ? 82.794 115.282 118.579 1.00 50.00 462 SER A C 1
ATOM 3546 O O . SER A 1 440 ? 83.496 116.290 118.469 1.00 50.00 462 SER A O 1
ATOM 3549 N N . CYS A 1 441 ? 81.703 115.075 117.851 1.00 50.00 463 CYS A N 1
ATOM 3550 C CA . CYS A 1 441 ? 81.250 116.037 116.855 1.00 50.00 463 CYS A CA 1
ATOM 3551 C C . CYS A 1 441 ? 79.918 116.665 117.258 1.00 50.00 463 CYS A C 1
ATOM 3552 O O . CYS A 1 441 ? 78.890 115.981 117.328 1.00 50.00 463 CYS A O 1
ATOM 3555 N N . SER A 1 442 ? 79.946 117.967 117.522 1.00 50.00 464 SER A N 1
ATOM 3556 C CA . SER A 1 442 ? 78.750 118.695 117.920 1.00 50.00 464 SER A CA 1
ATOM 3557 C C . SER A 1 442 ? 77.793 118.834 116.744 1.00 50.00 464 SER A C 1
ATOM 3558 O O . SER A 1 442 ? 78.156 118.540 115.609 1.00 50.00 464 SER A O 1
ATOM 3561 N N . GLY A 1 443 ? 76.577 119.283 117.035 1.00 50.00 465 GLY A N 1
ATOM 3562 C CA . GLY A 1 443 ? 75.581 119.462 115.995 1.00 50.00 465 GLY A CA 1
ATOM 3563 C C . GLY A 1 443 ? 75.930 120.587 115.049 1.00 50.00 465 GLY A C 1
ATOM 3564 O O . GLY A 1 443 ? 75.941 120.397 113.837 1.00 50.00 465 GLY A O 1
ATOM 3565 N N . ASP A 1 444 ? 76.211 121.760 115.610 1.00 50.00 466 ASP A N 1
ATOM 3566 C CA . ASP A 1 444 ? 76.572 122.928 114.810 1.00 50.00 466 ASP A CA 1
ATOM 3567 C C . ASP A 1 444 ? 77.488 123.873 115.581 1.00 50.00 466 ASP A C 1
ATOM 3568 O O . ASP A 1 444 ? 77.518 125.080 115.312 1.00 50.00 466 ASP A O 1
ATOM 3573 N N . GLN A 1 445 ? 78.238 123.323 116.521 1.00 50.00 467 GLN A N 1
ATOM 3574 C CA . GLN A 1 445 ? 79.138 124.150 117.317 1.00 50.00 467 GLN A CA 1
ATOM 3575 C C . GLN A 1 445 ? 80.605 123.773 117.126 1.00 50.00 467 GLN A C 1
ATOM 3576 O O . GLN A 1 445 ? 81.317 123.530 118.098 1.00 50.00 467 GLN A O 1
ATOM 3582 N N . THR A 1 446 ? 81.061 123.743 115.876 1.00 50.00 468 THR A N 1
ATOM 3583 C CA . THR A 1 446 ? 82.451 123.423 115.582 1.00 50.00 468 THR A CA 1
ATOM 3584 C C . THR A 1 446 ? 82.942 124.158 114.334 1.00 50.00 468 THR A C 1
ATOM 3585 O O . THR A 1 446 ? 83.988 124.805 114.369 1.00 50.00 468 THR A O 1
ATOM 3589 N N . PRO A 1 447 ? 82.188 124.116 113.224 1.00 50.00 469 PRO A N 1
ATOM 3590 C CA . PRO A 1 447 ? 82.677 124.823 112.047 1.00 50.00 469 PRO A CA 1
ATOM 3591 C C . PRO A 1 447 ? 81.789 126.047 111.760 1.00 50.00 469 PRO A C 1
ATOM 3592 O O . PRO A 1 447 ? 81.322 126.233 110.631 1.00 50.00 469 PRO A O 1
ATOM 3596 N N . SER A 1 448 ? 81.545 126.847 112.780 1.00 50.00 470 SER A N 1
ATOM 3597 C CA . SER A 1 448 ? 80.700 128.036 112.669 1.00 50.00 470 SER A CA 1
ATOM 3598 C C . SER A 1 448 ? 81.501 129.291 112.343 1.00 50.00 470 SER A C 1
ATOM 3599 O O . SER A 1 448 ? 82.667 129.409 112.709 1.00 50.00 470 SER A O 1
ATOM 3602 N N . GLU A 1 449 ? 80.847 130.228 111.660 1.00 50.00 471 GLU A N 1
ATOM 3603 C CA . GLU A 1 449 ? 81.447 131.501 111.258 1.00 50.00 471 GLU A CA 1
ATOM 3604 C C . GLU A 1 449 ? 82.725 131.320 110.450 1.00 50.00 471 GLU A C 1
ATOM 3605 O O . GLU A 1 449 ? 83.830 131.324 111.001 1.00 50.00 471 GLU A O 1
ATOM 3611 N N . ASN A 1 450 ? 82.562 131.151 109.144 1.00 50.00 472 ASN A N 1
ATOM 3612 C CA . ASN A 1 450 ? 83.666 130.968 108.209 1.00 50.00 472 ASN A CA 1
ATOM 3613 C C . ASN A 1 450 ? 83.113 130.900 106.779 1.00 50.00 472 ASN A C 1
ATOM 3614 O O . ASN A 1 450 ? 83.151 129.848 106.136 1.00 50.00 472 ASN A O 1
ATOM 3619 N N . PRO A 1 451 ? 82.597 132.032 106.260 1.00 50.00 473 PRO A N 1
ATOM 3620 C CA . PRO A 1 451 ? 82.057 132.042 104.899 1.00 50.00 473 PRO A CA 1
ATOM 3621 C C . PRO A 1 451 ? 83.091 131.819 103.798 1.00 50.00 473 PRO A C 1
ATOM 3622 O O . PRO A 1 451 ? 82.832 131.082 102.837 1.00 50.00 473 PRO A O 1
ATOM 3626 N N . SER A 1 452 ? 84.257 132.453 103.942 1.00 50.00 474 SER A N 1
ATOM 3627 C CA . SER A 1 452 ? 85.322 132.337 102.948 1.00 50.00 474 SER A CA 1
ATOM 3628 C C . SER A 1 452 ? 86.070 131.002 103.067 1.00 50.00 474 SER A C 1
ATOM 3629 O O . SER A 1 452 ? 87.160 130.844 102.516 1.00 50.00 474 SER A O 1
ATOM 3632 N N . LEU A 1 453 ? 85.483 130.052 103.787 1.00 50.00 475 LEU A N 1
ATOM 3633 C CA . LEU A 1 453 ? 86.102 128.743 103.954 1.00 50.00 475 LEU A CA 1
ATOM 3634 C C . LEU A 1 453 ? 86.223 128.034 102.612 1.00 50.00 475 LEU A C 1
ATOM 3635 O O . LEU A 1 453 ? 85.229 127.565 102.056 1.00 50.00 475 LEU A O 1
ATOM 3640 N N . GLU A 1 454 ? 87.447 127.954 102.087 1.00 50.00 476 GLU A N 1
ATOM 3641 C CA . GLU A 1 454 ? 87.698 127.310 100.808 1.00 50.00 476 GLU A CA 1
ATOM 3642 C C . GLU A 1 454 ? 88.039 125.829 100.951 1.00 50.00 476 GLU A C 1
ATOM 3643 O O . GLU A 1 454 ? 87.240 124.964 100.582 1.00 50.00 476 GLU A O 1
ATOM 3649 N N . GLN A 1 455 ? 89.224 125.542 101.484 1.00 50.00 477 GLN A N 1
ATOM 3650 C CA . GLN A 1 455 ? 89.665 124.170 101.676 1.00 50.00 477 GLN A CA 1
ATOM 3651 C C . GLN A 1 455 ? 89.352 123.710 103.094 1.00 50.00 477 GLN A C 1
ATOM 3652 O O . GLN A 1 455 ? 89.564 124.444 104.064 1.00 50.00 477 GLN A O 1
ATOM 3658 N N . LEU A 1 456 ? 88.830 122.493 103.204 1.00 50.00 478 LEU A N 1
ATOM 3659 C CA . LEU A 1 456 ? 88.484 121.912 104.490 1.00 50.00 478 LEU A CA 1
ATOM 3660 C C . LEU A 1 456 ? 88.540 120.389 104.374 1.00 50.00 478 LEU A C 1
ATOM 3661 O O . LEU A 1 456 ? 87.635 119.765 103.815 1.00 50.00 478 LEU A O 1
ATOM 3666 N N . PHE A 1 457 ? 89.615 119.811 104.901 1.00 50.00 479 PHE A N 1
ATOM 3667 C CA . PHE A 1 457 ? 89.811 118.373 104.844 1.00 50.00 479 PHE A CA 1
ATOM 3668 C C . PHE A 1 457 ? 89.577 117.719 106.196 1.00 50.00 479 PHE A C 1
ATOM 3669 O O . PHE A 1 457 ? 90.164 118.127 107.191 1.00 50.00 479 PHE A O 1
ATOM 3677 N N . LEU A 1 458 ? 88.721 116.705 106.223 1.00 50.00 480 LEU A N 1
ATOM 3678 C CA . LEU A 1 458 ? 88.423 115.989 107.461 1.00 50.00 480 LEU A CA 1
ATOM 3679 C C . LEU A 1 458 ? 88.677 114.498 107.259 1.00 50.00 480 LEU A C 1
ATOM 3680 O O . LEU A 1 458 ? 87.782 113.674 107.429 1.00 50.00 480 LEU A O 1
ATOM 3685 N N . GLY A 1 459 ? 89.908 114.164 106.905 1.00 50.00 481 GLY A N 1
ATOM 3686 C CA . GLY A 1 459 ? 90.261 112.778 106.678 1.00 50.00 481 GLY A CA 1
ATOM 3687 C C . GLY A 1 459 ? 90.781 112.097 107.928 1.00 50.00 481 GLY A C 1
ATOM 3688 O O . GLY A 1 459 ? 91.461 112.714 108.743 1.00 50.00 481 GLY A O 1
ATOM 3689 N N . GLU A 1 460 ? 90.454 110.819 108.078 1.00 50.00 482 GLU A N 1
ATOM 3690 C CA . GLU A 1 460 ? 90.876 110.030 109.226 1.00 50.00 482 GLU A CA 1
ATOM 3691 C C . GLU A 1 460 ? 90.483 110.659 110.563 1.00 50.00 482 GLU A C 1
ATOM 3692 O O . GLU A 1 460 ? 91.287 111.340 111.191 1.00 50.00 482 GLU A O 1
ATOM 3698 N N . ASN A 1 461 ? 89.241 110.422 110.976 1.00 50.00 483 ASN A N 1
ATOM 3699 C CA . ASN A 1 461 ? 88.744 110.933 112.256 1.00 50.00 483 ASN A CA 1
ATOM 3700 C C . ASN A 1 461 ? 87.471 110.212 112.658 1.00 50.00 483 ASN A C 1
ATOM 3701 O O . ASN A 1 461 ? 86.892 109.463 111.874 1.00 50.00 483 ASN A O 1
ATOM 3706 N N . MET A 1 462 ? 87.039 110.439 113.893 1.00 50.00 484 MET A N 1
ATOM 3707 C CA . MET A 1 462 ? 85.838 109.799 114.419 1.00 50.00 484 MET A CA 1
ATOM 3708 C C . MET A 1 462 ? 84.827 110.856 114.859 1.00 50.00 484 MET A C 1
ATOM 3709 O O . MET A 1 462 ? 85.202 112.000 115.118 1.00 50.00 484 MET A O 1
ATOM 3714 N N . LEU A 1 463 ? 83.560 110.470 114.951 1.00 50.00 485 LEU A N 1
ATOM 3715 C CA . LEU A 1 463 ? 82.505 111.393 115.353 1.00 50.00 485 LEU A CA 1
ATOM 3716 C C . LEU A 1 463 ? 81.618 110.709 116.387 1.00 50.00 485 LEU A C 1
ATOM 3717 O O . LEU A 1 463 ? 81.727 109.503 116.588 1.00 50.00 485 LEU A O 1
ATOM 3722 N N . GLN A 1 464 ? 80.754 111.482 117.042 1.00 50.00 486 GLN A N 1
ATOM 3723 C CA . GLN A 1 464 ? 79.846 110.937 118.041 1.00 50.00 486 GLN A CA 1
ATOM 3724 C C . GLN A 1 464 ? 78.948 109.909 117.365 1.00 50.00 486 GLN A C 1
ATOM 3725 O O . GLN A 1 464 ? 77.986 110.278 116.691 1.00 50.00 486 GLN A O 1
ATOM 3731 N N . LEU A 1 465 ? 79.290 108.632 117.549 1.00 50.00 487 LEU A N 1
ATOM 3732 C CA . LEU A 1 465 ? 78.558 107.506 116.959 1.00 50.00 487 LEU A CA 1
ATOM 3733 C C . LEU A 1 465 ? 78.735 107.485 115.445 1.00 50.00 487 LEU A C 1
ATOM 3734 O O . LEU A 1 465 ? 79.502 106.675 114.905 1.00 50.00 487 LEU A O 1
ATOM 3739 N N . ALA A 1 466 ? 78.027 108.364 114.752 1.00 50.00 488 ALA A N 1
ATOM 3740 C CA . ALA A 1 466 ? 78.110 108.436 113.303 1.00 50.00 488 ALA A CA 1
ATOM 3741 C C . ALA A 1 466 ? 77.573 109.772 112.807 1.00 50.00 488 ALA A C 1
ATOM 3742 O O . ALA A 1 466 ? 77.008 110.532 113.584 1.00 50.00 488 ALA A O 1
ATOM 3744 N N . TRP A 1 467 ? 77.759 110.047 111.517 1.00 50.00 489 TRP A N 1
ATOM 3745 C CA . TRP A 1 467 ? 77.282 111.285 110.916 1.00 50.00 489 TRP A CA 1
ATOM 3746 C C . TRP A 1 467 ? 75.760 111.328 111.000 1.00 50.00 489 TRP A C 1
ATOM 3747 O O . TRP A 1 467 ? 75.075 110.418 110.528 1.00 50.00 489 TRP A O 1
ATOM 3758 N N . GLU A 1 468 ? 75.238 112.397 111.596 1.00 50.00 490 GLU A N 1
ATOM 3759 C CA . GLU A 1 468 ? 73.789 112.549 111.750 1.00 50.00 490 GLU A CA 1
ATOM 3760 C C . GLU A 1 468 ? 73.375 113.985 112.054 1.00 50.00 490 GLU A C 1
ATOM 3761 O O . GLU A 1 468 ? 72.327 114.214 112.649 1.00 50.00 490 GLU A O 1
ATOM 3767 N N . THR A 1 469 ? 74.201 114.936 111.635 1.00 50.00 491 THR A N 1
ATOM 3768 C CA . THR A 1 469 ? 73.916 116.346 111.863 1.00 50.00 491 THR A CA 1
ATOM 3769 C C . THR A 1 469 ? 74.615 117.211 110.824 1.00 50.00 491 THR A C 1
ATOM 3770 O O . THR A 1 469 ? 75.632 116.809 110.252 1.00 50.00 491 THR A O 1
ATOM 3774 N N . GLU A 1 470 ? 74.066 118.397 110.575 1.00 50.00 492 GLU A N 1
ATOM 3775 C CA . GLU A 1 470 ? 74.650 119.328 109.617 1.00 50.00 492 GLU A CA 1
ATOM 3776 C C . GLU A 1 470 ? 75.568 120.320 110.323 1.00 50.00 492 GLU A C 1
ATOM 3777 O O . GLU A 1 470 ? 75.128 121.078 111.196 1.00 50.00 492 GLU A O 1
ATOM 3783 N N . LEU A 1 471 ? 76.848 120.284 109.969 1.00 50.00 493 LEU A N 1
ATOM 3784 C CA . LEU A 1 471 ? 77.838 121.170 110.569 1.00 50.00 493 LEU A CA 1
ATOM 3785 C C . LEU A 1 471 ? 78.128 122.348 109.647 1.00 50.00 493 LEU A C 1
ATOM 3786 O O . LEU A 1 471 ? 78.327 123.477 110.106 1.00 50.00 493 LEU A O 1
ATOM 3791 N N . CYS A 1 472 ? 78.152 122.080 108.348 1.00 50.00 494 CYS A N 1
ATOM 3792 C CA . CYS A 1 472 ? 78.418 123.112 107.353 1.00 50.00 494 CYS A CA 1
ATOM 3793 C C . CYS A 1 472 ? 77.123 123.750 106.872 1.00 50.00 494 CYS A C 1
ATOM 3794 O O . CYS A 1 472 ? 76.653 123.466 105.771 1.00 50.00 494 CYS A O 1
ATOM 3797 N N . TRP A 1 473 ? 76.546 124.605 107.710 1.00 50.00 495 TRP A N 1
ATOM 3798 C CA . TRP A 1 473 ? 75.298 125.277 107.368 1.00 50.00 495 TRP A CA 1
ATOM 3799 C C . TRP A 1 473 ? 75.524 126.746 107.018 1.00 50.00 495 TRP A C 1
ATOM 3800 O O . TRP A 1 473 ? 74.608 127.434 106.566 1.00 50.00 495 TRP A O 1
ATOM 3811 N N . ASP A 1 474 ? 76.747 127.224 107.217 1.00 50.00 496 ASP A N 1
ATOM 3812 C CA . ASP A 1 474 ? 77.080 128.607 106.916 1.00 50.00 496 ASP A CA 1
ATOM 3813 C C . ASP A 1 474 ? 78.230 128.667 105.919 1.00 50.00 496 ASP A C 1
ATOM 3814 O O . ASP A 1 474 ? 78.626 129.755 105.490 1.00 50.00 496 ASP A O 1
ATOM 3819 N N . VAL A 1 475 ? 78.753 127.501 105.540 1.00 50.00 497 VAL A N 1
ATOM 3820 C CA . VAL A 1 475 ? 79.854 127.443 104.593 1.00 50.00 497 VAL A CA 1
ATOM 3821 C C . VAL A 1 475 ? 79.352 127.246 103.178 1.00 50.00 497 VAL A C 1
ATOM 3822 O O . VAL A 1 475 ? 78.879 126.163 102.823 1.00 50.00 497 VAL A O 1
ATOM 3826 N N . PHE A 1 476 ? 79.453 128.302 102.376 1.00 50.00 498 PHE A N 1
ATOM 3827 C CA . PHE A 1 476 ? 79.014 128.253 100.992 1.00 50.00 498 PHE A CA 1
ATOM 3828 C C . PHE A 1 476 ? 79.974 127.461 100.113 1.00 50.00 498 PHE A C 1
ATOM 3829 O O . PHE A 1 476 ? 79.606 126.429 99.539 1.00 50.00 498 PHE A O 1
ATOM 3837 N N . GLU A 1 477 ? 81.211 127.944 100.001 1.00 50.00 499 GLU A N 1
ATOM 3838 C CA . GLU A 1 477 ? 82.222 127.281 99.181 1.00 50.00 499 GLU A CA 1
ATOM 3839 C C . GLU A 1 477 ? 83.058 126.298 100.003 1.00 50.00 499 GLU A C 1
ATOM 3840 O O . GLU A 1 477 ? 84.289 126.292 99.915 1.00 50.00 499 GLU A O 1
ATOM 3846 N N . GLY A 1 478 ? 82.391 125.460 100.781 1.00 50.00 500 GLY A N 1
ATOM 3847 C CA . GLY A 1 478 ? 83.096 124.488 101.593 1.00 50.00 500 GLY A CA 1
ATOM 3848 C C . GLY A 1 478 ? 83.418 123.179 100.892 1.00 50.00 500 GLY A C 1
ATOM 3849 O O . GLY A 1 478 ? 82.530 122.361 100.639 1.00 50.00 500 GLY A O 1
ATOM 3850 N N . LEU A 1 479 ? 84.693 122.986 100.564 1.00 50.00 501 LEU A N 1
ATOM 3851 C CA . LEU A 1 479 ? 85.143 121.763 99.913 1.00 50.00 501 LEU A CA 1
ATOM 3852 C C . LEU A 1 479 ? 85.578 120.780 100.984 1.00 50.00 501 LEU A C 1
ATOM 3853 O O . LEU A 1 479 ? 86.717 120.810 101.446 1.00 50.00 501 LEU A O 1
ATOM 3858 N N . SER A 1 480 ? 84.654 119.915 101.389 1.00 50.00 502 SER A N 1
ATOM 3859 C CA . SER A 1 480 ? 84.925 118.926 102.423 1.00 50.00 502 SER A CA 1
ATOM 3860 C C . SER A 1 480 ? 85.683 117.719 101.902 1.00 50.00 502 SER A C 1
ATOM 3861 O O . SER A 1 480 ? 85.770 117.488 100.691 1.00 50.00 502 SER A O 1
ATOM 3864 N N . HIS A 1 481 ? 86.253 116.964 102.837 1.00 50.00 503 HIS A N 1
ATOM 3865 C CA . HIS A 1 481 ? 87.017 115.759 102.534 1.00 50.00 503 HIS A CA 1
ATOM 3866 C C . HIS A 1 481 ? 86.648 114.686 103.555 1.00 50.00 503 HIS A C 1
ATOM 3867 O O . HIS A 1 481 ? 87.159 114.695 104.671 1.00 50.00 503 HIS A O 1
ATOM 3874 N N . LEU A 1 482 ? 85.760 113.776 103.168 1.00 50.00 504 LEU A N 1
ATOM 3875 C CA . LEU A 1 482 ? 85.322 112.718 104.061 1.00 50.00 504 LEU A CA 1
ATOM 3876 C C . LEU A 1 482 ? 85.950 111.371 103.740 1.00 50.00 504 LEU A C 1
ATOM 3877 O O . LEU A 1 482 ? 85.340 110.538 103.063 1.00 50.00 504 LEU A O 1
ATOM 3882 N N . GLN A 1 483 ? 87.161 111.150 104.241 1.00 50.00 505 GLN A N 1
ATOM 3883 C CA . GLN A 1 483 ? 87.847 109.889 104.004 1.00 50.00 505 GLN A CA 1
ATOM 3884 C C . GLN A 1 483 ? 87.808 109.056 105.275 1.00 50.00 505 GLN A C 1
ATOM 3885 O O . GLN A 1 483 ? 88.280 109.491 106.321 1.00 50.00 505 GLN A O 1
ATOM 3891 N N . VAL A 1 484 ? 87.255 107.845 105.157 1.00 50.00 506 VAL A N 1
ATOM 3892 C CA . VAL A 1 484 ? 87.105 106.889 106.262 1.00 50.00 506 VAL A CA 1
ATOM 3893 C C . VAL A 1 484 ? 86.840 107.553 107.622 1.00 50.00 506 VAL A C 1
ATOM 3894 O O . VAL A 1 484 ? 87.740 107.726 108.450 1.00 50.00 506 VAL A O 1
ATOM 3898 N N . LEU A 1 485 ? 85.583 107.913 107.845 1.00 50.00 507 LEU A N 1
ATOM 3899 C CA . LEU A 1 485 ? 85.179 108.582 109.078 1.00 50.00 507 LEU A CA 1
ATOM 3900 C C . LEU A 1 485 ? 84.588 107.604 110.078 1.00 50.00 507 LEU A C 1
ATOM 3901 O O . LEU A 1 485 ? 84.028 108.015 111.093 1.00 50.00 507 LEU A O 1
ATOM 3906 N N . TYR A 1 486 ? 84.731 106.321 109.780 1.00 50.00 508 TYR A N 1
ATOM 3907 C CA . TYR A 1 486 ? 84.208 105.246 110.621 1.00 50.00 508 TYR A CA 1
ATOM 3908 C C . TYR A 1 486 ? 82.724 105.494 110.896 1.00 50.00 508 TYR A C 1
ATOM 3909 O O . TYR A 1 486 ? 82.254 105.316 112.025 1.00 50.00 508 TYR A O 1
ATOM 3918 N N . LEU A 1 487 ? 81.988 105.897 109.860 1.00 50.00 509 LEU A N 1
ATOM 3919 C CA . LEU A 1 487 ? 80.554 106.171 109.990 1.00 50.00 509 LEU A CA 1
ATOM 3920 C C . LEU A 1 487 ? 79.688 104.915 109.881 1.00 50.00 509 LEU A C 1
ATOM 3921 O O . LEU A 1 487 ? 79.753 104.184 108.888 1.00 50.00 509 LEU A O 1
ATOM 3926 N N . ASN A 1 488 ? 78.871 104.676 110.899 1.00 50.00 510 ASN A N 1
ATOM 3927 C CA . ASN A 1 488 ? 78.004 103.506 110.932 1.00 50.00 510 ASN A CA 1
ATOM 3928 C C . ASN A 1 488 ? 76.790 103.746 110.068 1.00 50.00 510 ASN A C 1
ATOM 3929 O O . ASN A 1 488 ? 76.010 104.665 110.302 1.00 50.00 510 ASN A O 1
ATOM 3934 N N . HIS A 1 489 ? 76.641 102.911 109.055 1.00 50.00 511 HIS A N 1
ATOM 3935 C CA . HIS A 1 489 ? 75.535 103.052 108.102 1.00 50.00 511 HIS A CA 1
ATOM 3936 C C . HIS A 1 489 ? 74.134 103.049 108.720 1.00 50.00 511 HIS A C 1
ATOM 3937 O O . HIS A 1 489 ? 73.173 103.470 108.080 1.00 50.00 511 HIS A O 1
ATOM 3944 N N . ASN A 1 490 ? 74.007 102.582 109.959 1.00 50.00 512 ASN A N 1
ATOM 3945 C CA . ASN A 1 490 ? 72.697 102.540 110.611 1.00 50.00 512 ASN A CA 1
ATOM 3946 C C . ASN A 1 490 ? 72.149 103.950 110.852 1.00 50.00 512 ASN A C 1
ATOM 3947 O O . ASN A 1 490 ? 70.939 104.173 110.800 1.00 50.00 512 ASN A O 1
ATOM 3952 N N . TYR A 1 491 ? 73.048 104.894 111.123 1.00 50.00 513 TYR A N 1
ATOM 3953 C CA . TYR A 1 491 ? 72.635 106.274 111.365 1.00 50.00 513 TYR A CA 1
ATOM 3954 C C . TYR A 1 491 ? 72.744 107.054 110.068 1.00 50.00 513 TYR A C 1
ATOM 3955 O O . TYR A 1 491 ? 72.288 108.192 109.973 1.00 50.00 513 TYR A O 1
ATOM 3964 N N . LEU A 1 492 ? 73.357 106.429 109.065 1.00 50.00 514 LEU A N 1
ATOM 3965 C CA . LEU A 1 492 ? 73.530 107.053 107.758 1.00 50.00 514 LEU A CA 1
ATOM 3966 C C . LEU A 1 492 ? 72.313 106.761 106.886 1.00 50.00 514 LEU A C 1
ATOM 3967 O O . LEU A 1 492 ? 72.110 107.413 105.859 1.00 50.00 514 LEU A O 1
ATOM 3972 N N . ASN A 1 493 ? 71.510 105.780 107.299 1.00 50.00 515 ASN A N 1
ATOM 3973 C CA . ASN A 1 493 ? 70.307 105.409 106.566 1.00 50.00 515 ASN A CA 1
ATOM 3974 C C . ASN A 1 493 ? 69.346 106.597 106.572 1.00 50.00 515 ASN A C 1
ATOM 3975 O O . ASN A 1 493 ? 68.695 106.878 105.570 1.00 50.00 515 ASN A O 1
ATOM 3980 N N . SER A 1 494 ? 69.284 107.275 107.705 1.00 50.00 516 SER A N 1
ATOM 3981 C CA . SER A 1 494 ? 68.433 108.443 107.874 1.00 50.00 516 SER A CA 1
ATOM 3982 C C . SER A 1 494 ? 69.346 109.662 107.970 1.00 50.00 516 SER A C 1
ATOM 3983 O O . SER A 1 494 ? 69.274 110.455 108.914 1.00 50.00 516 SER A O 1
ATOM 3986 N N . LEU A 1 495 ? 70.217 109.788 106.970 1.00 50.00 517 LEU A N 1
ATOM 3987 C CA . LEU A 1 495 ? 71.174 110.894 106.907 1.00 50.00 517 LEU A CA 1
ATOM 3988 C C . LEU A 1 495 ? 70.452 112.221 106.688 1.00 50.00 517 LEU A C 1
ATOM 3989 O O . LEU A 1 495 ? 69.669 112.363 105.744 1.00 50.00 517 LEU A O 1
ATOM 3994 N N . PRO A 1 496 ? 70.714 113.227 107.555 1.00 50.00 518 PRO A N 1
ATOM 3995 C CA . PRO A 1 496 ? 70.075 114.545 107.416 1.00 50.00 518 PRO A CA 1
ATOM 3996 C C . PRO A 1 496 ? 70.300 115.199 106.048 1.00 50.00 518 PRO A C 1
ATOM 3997 O O . PRO A 1 496 ? 71.424 115.535 105.698 1.00 50.00 518 PRO A O 1
ATOM 4001 N N . PRO A 1 497 ? 69.228 115.401 105.261 1.00 50.00 519 PRO A N 1
ATOM 4002 C CA . PRO A 1 497 ? 69.382 116.030 103.943 1.00 50.00 519 PRO A CA 1
ATOM 4003 C C . PRO A 1 497 ? 69.903 117.466 104.029 1.00 50.00 519 PRO A C 1
ATOM 4004 O O . PRO A 1 497 ? 70.312 118.055 103.024 1.00 50.00 519 PRO A O 1
ATOM 4008 N N . GLY A 1 498 ? 69.892 118.033 105.230 1.00 50.00 520 GLY A N 1
ATOM 4009 C CA . GLY A 1 498 ? 70.338 119.394 105.421 1.00 50.00 520 GLY A CA 1
ATOM 4010 C C . GLY A 1 498 ? 71.830 119.572 105.609 1.00 50.00 520 GLY A C 1
ATOM 4011 O O . GLY A 1 498 ? 72.279 120.610 106.110 1.00 50.00 520 GLY A O 1
ATOM 4012 N N . VAL A 1 499 ? 72.600 118.562 105.220 1.00 50.00 521 VAL A N 1
ATOM 4013 C CA . VAL A 1 499 ? 74.060 118.623 105.334 1.00 50.00 521 VAL A CA 1
ATOM 4014 C C . VAL A 1 499 ? 74.647 119.108 104.006 1.00 50.00 521 VAL A C 1
ATOM 4015 O O . VAL A 1 499 ? 75.495 120.001 103.976 1.00 50.00 521 VAL A O 1
ATOM 4019 N N . PHE A 1 500 ? 74.190 118.516 102.911 1.00 50.00 522 PHE A N 1
ATOM 4020 C CA . PHE A 1 500 ? 74.656 118.891 101.579 1.00 50.00 522 PHE A CA 1
ATOM 4021 C C . PHE A 1 500 ? 73.666 119.870 100.950 1.00 50.00 522 PHE A C 1
ATOM 4022 O O . PHE A 1 500 ? 73.573 119.971 99.725 1.00 50.00 522 PHE A O 1
ATOM 4030 N N . SER A 1 501 ? 72.941 120.595 101.793 1.00 50.00 523 SER A N 1
ATOM 4031 C CA . SER A 1 501 ? 71.947 121.552 101.325 1.00 50.00 523 SER A CA 1
ATOM 4032 C C . SER A 1 501 ? 72.507 122.966 101.149 1.00 50.00 523 SER A C 1
ATOM 4033 O O . SER A 1 501 ? 72.195 123.648 100.169 1.00 50.00 523 SER A O 1
ATOM 4036 N N . HIS A 1 502 ? 73.329 123.401 102.100 1.00 50.00 524 HIS A N 1
ATOM 4037 C CA . HIS A 1 502 ? 73.908 124.740 102.028 1.00 50.00 524 HIS A CA 1
ATOM 4038 C C . HIS A 1 502 ? 75.035 124.808 101.013 1.00 50.00 524 HIS A C 1
ATOM 4039 O O . HIS A 1 502 ? 75.202 125.815 100.324 1.00 50.00 524 HIS A O 1
ATOM 4046 N N . LEU A 1 503 ? 75.811 123.733 100.920 1.00 50.00 525 LEU A N 1
ATOM 4047 C CA . LEU A 1 503 ? 76.914 123.668 99.978 1.00 50.00 525 LEU A CA 1
ATOM 4048 C C . LEU A 1 503 ? 76.417 123.762 98.540 1.00 50.00 525 LEU A C 1
ATOM 4049 O O . LEU A 1 503 ? 75.818 122.829 98.008 1.00 50.00 525 LEU A O 1
ATOM 4054 N N . THR A 1 504 ? 76.685 124.900 97.909 1.00 50.00 526 THR A N 1
ATOM 4055 C CA . THR A 1 504 ? 76.261 125.137 96.533 1.00 50.00 526 THR A CA 1
ATOM 4056 C C . THR A 1 504 ? 77.456 125.196 95.582 1.00 50.00 526 THR A C 1
ATOM 4057 O O . THR A 1 504 ? 77.365 124.766 94.427 1.00 50.00 526 THR A O 1
ATOM 4061 N N . ALA A 1 505 ? 78.578 125.723 96.067 1.00 50.00 527 ALA A N 1
ATOM 4062 C CA . ALA A 1 505 ? 79.788 125.836 95.258 1.00 50.00 527 ALA A CA 1
ATOM 4063 C C . ALA A 1 505 ? 80.809 124.766 95.659 1.00 50.00 527 ALA A C 1
ATOM 4064 O O . ALA A 1 505 ? 81.945 125.068 96.043 1.00 50.00 527 ALA A O 1
ATOM 4066 N N . LEU A 1 506 ? 80.386 123.508 95.585 1.00 50.00 528 LEU A N 1
ATOM 4067 C CA . LEU A 1 506 ? 81.238 122.373 95.924 1.00 50.00 528 LEU A CA 1
ATOM 4068 C C . LEU A 1 506 ? 81.931 121.851 94.666 1.00 50.00 528 LEU A C 1
ATOM 4069 O O . LEU A 1 506 ? 81.282 121.533 93.679 1.00 50.00 528 LEU A O 1
ATOM 4074 N N . ARG A 1 507 ? 83.256 121.785 94.717 1.00 50.00 529 ARG A N 1
ATOM 4075 C CA . ARG A 1 507 ? 84.039 121.314 93.587 1.00 50.00 529 ARG A CA 1
ATOM 4076 C C . ARG A 1 507 ? 83.992 119.796 93.474 1.00 50.00 529 ARG A C 1
ATOM 4077 O O . ARG A 1 507 ? 83.916 119.250 92.373 1.00 50.00 529 ARG A O 1
ATOM 4085 N N . GLY A 1 508 ? 84.038 119.123 94.624 1.00 50.00 530 GLY A N 1
ATOM 4086 C CA . GLY A 1 508 ? 84.011 117.671 94.623 1.00 50.00 530 GLY A CA 1
ATOM 4087 C C . GLY A 1 508 ? 84.093 117.040 95.994 1.00 50.00 530 GLY A C 1
ATOM 4088 O O . GLY A 1 508 ? 85.017 117.310 96.769 1.00 50.00 530 GLY A O 1
ATOM 4089 N N . LEU A 1 509 ? 83.127 116.179 96.293 1.00 50.00 531 LEU A N 1
ATOM 4090 C CA . LEU A 1 509 ? 83.086 115.499 97.579 1.00 50.00 531 LEU A CA 1
ATOM 4091 C C . LEU A 1 509 ? 83.693 114.110 97.410 1.00 50.00 531 LEU A C 1
ATOM 4092 O O . LEU A 1 509 ? 83.310 113.363 96.508 1.00 50.00 531 LEU A O 1
ATOM 4097 N N . SER A 1 510 ? 84.623 113.773 98.299 1.00 50.00 532 SER A N 1
ATOM 4098 C CA . SER A 1 510 ? 85.285 112.479 98.249 1.00 50.00 532 SER A CA 1
ATOM 4099 C C . SER A 1 510 ? 84.911 111.562 99.406 1.00 50.00 532 SER A C 1
ATOM 4100 O O . SER A 1 510 ? 85.444 111.673 100.510 1.00 50.00 532 SER A O 1
ATOM 4103 N N . LEU A 1 511 ? 83.967 110.665 99.140 1.00 50.00 533 LEU A N 1
ATOM 4104 C CA . LEU A 1 511 ? 83.520 109.699 100.142 1.00 50.00 533 LEU A CA 1
ATOM 4105 C C . LEU A 1 511 ? 84.153 108.353 99.809 1.00 50.00 533 LEU A C 1
ATOM 4106 O O . LEU A 1 511 ? 83.518 107.495 99.194 1.00 50.00 533 LEU A O 1
ATOM 4111 N N . ASN A 1 512 ? 85.413 108.174 100.204 1.00 50.00 534 ASN A N 1
ATOM 4112 C CA . ASN A 1 512 ? 86.129 106.926 99.949 1.00 50.00 534 ASN A CA 1
ATOM 4113 C C . ASN A 1 512 ? 86.608 106.291 101.253 1.00 50.00 534 ASN A C 1
ATOM 4114 O O . ASN A 1 512 ? 86.654 106.949 102.292 1.00 50.00 534 ASN A O 1
ATOM 4119 N N . SER A 1 513 ? 86.947 105.006 101.182 1.00 50.00 535 SER A N 1
ATOM 4120 C CA . SER A 1 513 ? 87.418 104.243 102.333 1.00 50.00 535 SER A CA 1
ATOM 4121 C C . SER A 1 513 ? 86.400 104.248 103.471 1.00 50.00 535 SER A C 1
ATOM 4122 O O . SER A 1 513 ? 86.709 103.852 104.598 1.00 50.00 535 SER A O 1
ATOM 4125 N N . ASN A 1 514 ? 85.180 104.687 103.170 1.00 50.00 536 ASN A N 1
ATOM 4126 C CA . ASN A 1 514 ? 84.108 104.756 104.159 1.00 50.00 536 ASN A CA 1
ATOM 4127 C C . ASN A 1 514 ? 83.481 103.389 104.398 1.00 50.00 536 ASN A C 1
ATOM 4128 O O . ASN A 1 514 ? 84.053 102.363 104.039 1.00 50.00 536 ASN A O 1
ATOM 4133 N N . ARG A 1 515 ? 82.300 103.382 105.019 1.00 50.00 537 ARG A N 1
ATOM 4134 C CA . ARG A 1 515 ? 81.606 102.133 105.321 1.00 50.00 537 ARG A CA 1
ATOM 4135 C C . ARG A 1 515 ? 80.093 102.293 105.361 1.00 50.00 537 ARG A C 1
ATOM 4136 O O . ARG A 1 515 ? 79.470 102.182 106.416 1.00 50.00 537 ARG A O 1
ATOM 4144 N N . LEU A 1 516 ? 79.512 102.560 104.191 1.00 50.00 538 LEU A N 1
ATOM 4145 C CA . LEU A 1 516 ? 78.070 102.721 104.059 1.00 50.00 538 LEU A CA 1
ATOM 4146 C C . LEU A 1 516 ? 77.482 101.527 103.314 1.00 50.00 538 LEU A C 1
ATOM 4147 O O . LEU A 1 516 ? 78.219 100.690 102.800 1.00 50.00 538 LEU A O 1
ATOM 4152 N N . THR A 1 517 ? 76.153 101.449 103.266 1.00 50.00 539 THR A N 1
ATOM 4153 C CA . THR A 1 517 ? 75.470 100.349 102.591 1.00 50.00 539 THR A CA 1
ATOM 4154 C C . THR A 1 517 ? 74.537 100.885 101.519 1.00 50.00 539 THR A C 1
ATOM 4155 O O . THR A 1 517 ? 74.387 100.288 100.458 1.00 50.00 539 THR A O 1
ATOM 4159 N N . VAL A 1 518 ? 73.899 102.011 101.814 1.00 50.00 540 VAL A N 1
ATOM 4160 C CA . VAL A 1 518 ? 72.980 102.639 100.872 1.00 50.00 540 VAL A CA 1
ATOM 4161 C C . VAL A 1 518 ? 73.540 103.993 100.442 1.00 50.00 540 VAL A C 1
ATOM 4162 O O . VAL A 1 518 ? 73.773 104.872 101.265 1.00 50.00 540 VAL A O 1
ATOM 4166 N N . LEU A 1 519 ? 73.759 104.151 99.140 1.00 50.00 541 LEU A N 1
ATOM 4167 C CA . LEU A 1 519 ? 74.303 105.388 98.591 1.00 50.00 541 LEU A CA 1
ATOM 4168 C C . LEU A 1 519 ? 73.213 106.395 98.212 1.00 50.00 541 LEU A C 1
ATOM 4169 O O . LEU A 1 519 ? 72.700 106.381 97.099 1.00 50.00 541 LEU A O 1
ATOM 4174 N N . SER A 1 520 ? 72.888 107.279 99.150 1.00 50.00 542 SER A N 1
ATOM 4175 C CA . SER A 1 520 ? 71.880 108.314 98.918 1.00 50.00 542 SER A CA 1
ATOM 4176 C C . SER A 1 520 ? 72.386 109.322 97.897 1.00 50.00 542 SER A C 1
ATOM 4177 O O . SER A 1 520 ? 73.590 109.471 97.711 1.00 50.00 542 SER A O 1
ATOM 4180 N N . HIS A 1 521 ? 71.458 110.018 97.245 1.00 50.00 543 HIS A N 1
ATOM 4181 C CA . HIS A 1 521 ? 71.819 111.020 96.245 1.00 50.00 543 HIS A CA 1
ATOM 4182 C C . HIS A 1 521 ? 70.975 112.290 96.310 1.00 50.00 543 HIS A C 1
ATOM 4183 O O . HIS A 1 521 ? 69.845 112.331 95.826 1.00 50.00 543 HIS A O 1
ATOM 4190 N N . ASN A 1 522 ? 71.548 113.322 96.921 1.00 50.00 544 ASN A N 1
ATOM 4191 C CA . ASN A 1 522 ? 70.894 114.626 97.054 1.00 50.00 544 ASN A CA 1
ATOM 4192 C C . ASN A 1 522 ? 71.581 115.589 96.082 1.00 50.00 544 ASN A C 1
ATOM 4193 O O . ASN A 1 522 ? 72.524 116.288 96.452 1.00 50.00 544 ASN A O 1
ATOM 4198 N N . ASP A 1 523 ? 71.074 115.630 94.853 1.00 50.00 545 ASP A N 1
ATOM 4199 C CA . ASP A 1 523 ? 71.622 116.470 93.794 1.00 50.00 545 ASP A CA 1
ATOM 4200 C C . ASP A 1 523 ? 71.260 117.944 93.878 1.00 50.00 545 ASP A C 1
ATOM 4201 O O . ASP A 1 523 ? 71.192 118.625 92.844 1.00 50.00 545 ASP A O 1
ATOM 4206 N N . LEU A 1 524 ? 71.059 118.454 95.094 1.00 50.00 546 LEU A N 1
ATOM 4207 C CA . LEU A 1 524 ? 70.734 119.868 95.257 1.00 50.00 546 LEU A CA 1
ATOM 4208 C C . LEU A 1 524 ? 71.870 120.752 94.719 1.00 50.00 546 LEU A C 1
ATOM 4209 O O . LEU A 1 524 ? 71.600 121.737 94.030 1.00 50.00 546 LEU A O 1
ATOM 4214 N N . PRO A 1 525 ? 73.151 120.433 95.025 1.00 50.00 547 PRO A N 1
ATOM 4215 C CA . PRO A 1 525 ? 74.223 121.284 94.501 1.00 50.00 547 PRO A CA 1
ATOM 4216 C C . PRO A 1 525 ? 74.284 121.191 92.976 1.00 50.00 547 PRO A C 1
ATOM 4217 O O . PRO A 1 525 ? 74.030 120.140 92.403 1.00 50.00 547 PRO A O 1
ATOM 4221 N N . ALA A 1 526 ? 74.657 122.287 92.319 1.00 50.00 548 ALA A N 1
ATOM 4222 C CA . ALA A 1 526 ? 74.737 122.310 90.866 1.00 50.00 548 ALA A CA 1
ATOM 4223 C C . ALA A 1 526 ? 76.149 122.568 90.336 1.00 50.00 548 ALA A C 1
ATOM 4224 O O . ALA A 1 526 ? 76.369 122.559 89.118 1.00 50.00 548 ALA A O 1
ATOM 4226 N N . ASN A 1 527 ? 77.106 122.776 91.240 1.00 50.00 549 ASN A N 1
ATOM 4227 C CA . ASN A 1 527 ? 78.487 123.032 90.841 1.00 50.00 549 ASN A CA 1
ATOM 4228 C C . ASN A 1 527 ? 79.422 121.861 91.145 1.00 50.00 549 ASN A C 1
ATOM 4229 O O . ASN A 1 527 ? 80.637 121.979 91.008 1.00 50.00 549 ASN A O 1
ATOM 4234 N N . LEU A 1 528 ? 78.854 120.734 91.558 1.00 50.00 550 LEU A N 1
ATOM 4235 C CA . LEU A 1 528 ? 79.654 119.556 91.880 1.00 50.00 550 LEU A CA 1
ATOM 4236 C C . LEU A 1 528 ? 80.191 118.899 90.613 1.00 50.00 550 LEU A C 1
ATOM 4237 O O . LEU A 1 528 ? 79.432 118.424 89.775 1.00 50.00 550 LEU A O 1
ATOM 4242 N N . GLU A 1 529 ? 81.515 118.873 90.493 1.00 50.00 551 GLU A N 1
ATOM 4243 C CA . GLU A 1 529 ? 82.165 118.302 89.325 1.00 50.00 551 GLU A CA 1
ATOM 4244 C C . GLU A 1 529 ? 82.513 116.832 89.505 1.00 50.00 551 GLU A C 1
ATOM 4245 O O . GLU A 1 529 ? 82.375 116.040 88.582 1.00 50.00 551 GLU A O 1
ATOM 4251 N N . ILE A 1 530 ? 82.983 116.466 90.694 1.00 50.00 552 ILE A N 1
ATOM 4252 C CA . ILE A 1 530 ? 83.360 115.079 90.962 1.00 50.00 552 ILE A CA 1
ATOM 4253 C C . ILE A 1 530 ? 82.848 114.531 92.296 1.00 50.00 552 ILE A C 1
ATOM 4254 O O . ILE A 1 530 ? 82.441 115.295 93.182 1.00 50.00 552 ILE A O 1
ATOM 4259 N N . LEU A 1 531 ? 82.886 113.204 92.429 1.00 50.00 553 LEU A N 1
ATOM 4260 C CA . LEU A 1 531 ? 82.435 112.525 93.637 1.00 50.00 553 LEU A CA 1
ATOM 4261 C C . LEU A 1 531 ? 83.118 111.162 93.738 1.00 50.00 553 LEU A C 1
ATOM 4262 O O . LEU A 1 531 ? 82.648 110.177 93.165 1.00 50.00 553 LEU A O 1
ATOM 4267 N N . ASP A 1 532 ? 84.227 111.123 94.466 1.00 50.00 554 ASP A N 1
ATOM 4268 C CA . ASP A 1 532 ? 84.999 109.900 94.640 1.00 50.00 554 ASP A CA 1
ATOM 4269 C C . ASP A 1 532 ? 84.306 108.938 95.598 1.00 50.00 554 ASP A C 1
ATOM 4270 O O . ASP A 1 532 ? 84.017 109.276 96.745 1.00 50.00 554 ASP A O 1
ATOM 4275 N N . ILE A 1 533 ? 84.053 107.727 95.107 1.00 50.00 555 ILE A N 1
ATOM 4276 C CA . ILE A 1 533 ? 83.409 106.682 95.902 1.00 50.00 555 ILE A CA 1
ATOM 4277 C C . ILE A 1 533 ? 84.133 105.358 95.656 1.00 50.00 555 ILE A C 1
ATOM 4278 O O . ILE A 1 533 ? 83.942 104.715 94.621 1.00 50.00 555 ILE A O 1
ATOM 4283 N N . SER A 1 534 ? 84.982 104.979 96.606 1.00 50.00 556 SER A N 1
ATOM 4284 C CA . SER A 1 534 ? 85.757 103.741 96.503 1.00 50.00 556 SER A CA 1
ATOM 4285 C C . SER A 1 534 ? 85.906 103.107 97.885 1.00 50.00 556 SER A C 1
ATOM 4286 O O . SER A 1 5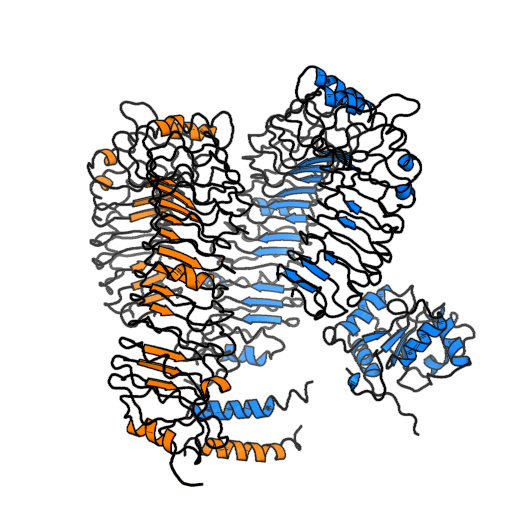34 ? 85.690 103.773 98.903 1.00 50.00 556 SER A O 1
ATOM 4289 N N . ARG A 1 535 ? 86.268 101.824 97.906 1.00 50.00 557 ARG A N 1
ATOM 4290 C CA . ARG A 1 535 ? 86.451 101.085 99.157 1.00 50.00 557 ARG A CA 1
ATOM 4291 C C . ARG A 1 535 ? 85.241 101.208 100.084 1.00 50.00 557 ARG A C 1
ATOM 4292 O O . ARG A 1 535 ? 85.380 101.587 101.252 1.00 50.00 557 ARG A O 1
ATOM 4300 N N . ASN A 1 536 ? 84.061 100.879 99.556 1.00 50.00 558 ASN A N 1
ATOM 4301 C CA . ASN A 1 536 ? 82.830 100.960 100.337 1.00 50.00 558 ASN A CA 1
ATOM 4302 C C . ASN A 1 536 ? 82.014 99.680 100.203 1.00 50.00 558 ASN A C 1
ATOM 4303 O O . ASN A 1 536 ? 82.466 98.697 99.607 1.00 50.00 558 ASN A O 1
ATOM 4308 N N . GLN A 1 537 ? 80.816 99.699 100.779 1.00 50.00 559 GLN A N 1
ATOM 4309 C CA . GLN A 1 537 ? 79.902 98.568 100.734 1.00 50.00 559 GLN A CA 1
ATOM 4310 C C . GLN A 1 537 ? 78.524 99.033 100.271 1.00 50.00 559 GLN A C 1
ATOM 4311 O O . GLN A 1 537 ? 77.504 98.594 100.785 1.00 50.00 559 GLN A O 1
ATOM 4317 N N . LEU A 1 538 ? 78.514 99.940 99.300 1.00 50.00 560 LEU A N 1
ATOM 4318 C CA . LEU A 1 538 ? 77.271 100.483 98.773 1.00 50.00 560 LEU A CA 1
ATOM 4319 C C . LEU A 1 538 ? 76.603 99.495 97.821 1.00 50.00 560 LEU A C 1
ATOM 4320 O O . LEU A 1 538 ? 77.257 98.602 97.284 1.00 50.00 560 LEU A O 1
ATOM 4325 N N . LEU A 1 539 ? 75.297 99.651 97.629 1.00 50.00 561 LEU A N 1
ATOM 4326 C CA . LEU A 1 539 ? 74.523 98.788 96.749 1.00 50.00 561 LEU A CA 1
ATOM 4327 C C . LEU A 1 539 ? 73.107 99.325 96.560 1.00 50.00 561 LEU A C 1
ATOM 4328 O O . LEU A 1 539 ? 72.161 98.566 96.362 1.00 50.00 561 LEU A O 1
ATOM 4333 N N . ALA A 1 540 ? 72.968 100.648 96.609 1.00 50.00 562 ALA A N 1
ATOM 4334 C CA . ALA A 1 540 ? 71.655 101.280 96.460 1.00 50.00 562 ALA A CA 1
ATOM 4335 C C . ALA A 1 540 ? 71.602 102.385 95.405 1.00 50.00 562 ALA A C 1
ATOM 4336 O O . ALA A 1 540 ? 72.369 103.344 95.458 1.00 50.00 562 ALA A O 1
ATOM 4338 N N . PRO A 1 541 ? 70.676 102.274 94.433 1.00 50.00 563 PRO A N 1
ATOM 4339 C CA . PRO A 1 541 ? 70.549 103.286 93.381 1.00 50.00 563 PRO A CA 1
ATOM 4340 C C . PRO A 1 541 ? 69.608 104.446 93.749 1.00 50.00 563 PRO A C 1
ATOM 4341 O O . PRO A 1 541 ? 68.857 104.359 94.718 1.00 50.00 563 PRO A O 1
ATOM 4345 N N . ASN A 1 542 ? 69.665 105.529 92.977 1.00 50.00 564 ASN A N 1
ATOM 4346 C CA . ASN A 1 542 ? 68.813 106.704 93.193 1.00 50.00 564 ASN A CA 1
ATOM 4347 C C . ASN A 1 542 ? 68.617 107.483 91.887 1.00 50.00 564 ASN A C 1
ATOM 4348 O O . ASN A 1 542 ? 69.592 107.843 91.221 1.00 50.00 564 ASN A O 1
ATOM 4353 N N . PRO A 1 543 ? 67.349 107.753 91.502 1.00 50.00 565 PRO A N 1
ATOM 4354 C CA . PRO A 1 543 ? 67.058 108.496 90.270 1.00 50.00 565 PRO A CA 1
ATOM 4355 C C . PRO A 1 543 ? 67.683 109.891 90.213 1.00 50.00 565 PRO A C 1
ATOM 4356 O O . PRO A 1 543 ? 68.049 110.378 89.138 1.00 50.00 565 PRO A O 1
ATOM 4360 N N . ASP A 1 544 ? 67.805 110.532 91.369 1.00 50.00 566 ASP A N 1
ATOM 4361 C CA . ASP A 1 544 ? 68.381 111.868 91.440 1.00 50.00 566 ASP A CA 1
ATOM 4362 C C . ASP A 1 544 ? 69.855 111.877 91.061 1.00 50.00 566 ASP A C 1
ATOM 4363 O O . ASP A 1 544 ? 70.682 111.273 91.736 1.00 50.00 566 ASP A O 1
ATOM 4368 N N . VAL A 1 545 ? 70.178 112.568 89.972 1.00 50.00 567 VAL A N 1
ATOM 4369 C CA . VAL A 1 545 ? 71.556 112.672 89.507 1.00 50.00 567 VAL A CA 1
ATOM 4370 C C . VAL A 1 545 ? 71.906 114.144 89.355 1.00 50.00 567 VAL A C 1
ATOM 4371 O O . VAL A 1 545 ? 71.046 114.955 89.007 1.00 50.00 567 VAL A O 1
ATOM 4375 N N . PHE A 1 546 ? 73.165 114.493 89.622 1.00 50.00 568 PHE A N 1
ATOM 4376 C CA . PHE A 1 546 ? 73.600 115.885 89.501 1.00 50.00 568 PHE A CA 1
ATOM 4377 C C . PHE A 1 546 ? 73.591 116.286 88.028 1.00 50.00 568 PHE A C 1
ATOM 4378 O O . PHE A 1 546 ? 73.361 115.450 87.151 1.00 50.00 568 PHE A O 1
ATOM 4386 N N . VAL A 1 547 ? 73.831 117.565 87.762 1.00 50.00 569 VAL A N 1
ATOM 4387 C CA . VAL A 1 547 ? 73.845 118.080 86.391 1.00 50.00 569 VAL A CA 1
ATOM 4388 C C . VAL A 1 547 ? 75.261 118.337 85.863 1.00 50.00 569 VAL A C 1
ATOM 4389 O O . VAL A 1 547 ? 75.534 118.139 84.679 1.00 50.00 569 VAL A O 1
ATOM 4393 N N . SER A 1 548 ? 76.148 118.791 86.745 1.00 50.00 570 SER A N 1
ATOM 4394 C CA . SER A 1 548 ? 77.527 119.079 86.360 1.00 50.00 570 SER A CA 1
ATOM 4395 C C . SER A 1 548 ? 78.475 117.933 86.697 1.00 50.00 570 SER A C 1
ATOM 4396 O O . SER A 1 548 ? 79.695 118.087 86.631 1.00 50.00 570 SER A O 1
ATOM 4399 N N . LEU A 1 549 ? 77.907 116.785 87.051 1.00 50.00 571 LEU A N 1
ATOM 4400 C CA . LEU A 1 549 ? 78.705 115.616 87.397 1.00 50.00 571 LEU A CA 1
ATOM 4401 C C . LEU A 1 549 ? 79.328 115.081 86.117 1.00 50.00 571 LEU A C 1
ATOM 4402 O O . LEU A 1 549 ? 78.665 114.994 85.081 1.00 50.00 571 LEU A O 1
ATOM 4407 N N . SER A 1 550 ? 80.606 114.721 86.186 1.00 50.00 572 SER A N 1
ATOM 4408 C CA . SER A 1 550 ? 81.311 114.194 85.030 1.00 50.00 572 SER A CA 1
ATOM 4409 C C . SER A 1 550 ? 82.097 112.933 85.378 1.00 50.00 572 SER A C 1
ATOM 4410 O O . SER A 1 550 ? 81.938 111.892 84.744 1.00 50.00 572 SER A O 1
ATOM 4413 N N . VAL A 1 551 ? 82.955 113.045 86.391 1.00 50.00 573 VAL A N 1
ATOM 4414 C CA . VAL A 1 551 ? 83.774 111.920 86.832 1.00 50.00 573 VAL A CA 1
ATOM 4415 C C . VAL A 1 551 ? 83.249 111.358 88.140 1.00 50.00 573 VAL A C 1
ATOM 4416 O O . VAL A 1 551 ? 83.451 111.944 89.208 1.00 50.00 573 VAL A O 1
ATOM 4420 N N . LEU A 1 552 ? 82.576 110.220 88.050 1.00 50.00 574 LEU A N 1
ATOM 4421 C CA . LEU A 1 552 ? 82.016 109.563 89.223 1.00 50.00 574 LEU A CA 1
ATOM 4422 C C . LEU A 1 552 ? 82.807 108.300 89.534 1.00 50.00 574 LEU A C 1
ATOM 4423 O O . LEU A 1 552 ? 82.615 107.259 88.906 1.00 50.00 574 LEU A O 1
ATOM 4428 N N . ASP A 1 553 ? 83.704 108.395 90.515 1.00 50.00 575 ASP A N 1
ATOM 4429 C CA . ASP A 1 553 ? 84.530 107.260 90.913 1.00 50.00 575 ASP A CA 1
ATOM 4430 C C . ASP A 1 553 ? 83.679 106.258 91.683 1.00 50.00 575 ASP A C 1
ATOM 4431 O O . ASP A 1 553 ? 83.120 106.590 92.724 1.00 50.00 575 ASP A O 1
ATOM 4436 N N . ILE A 1 554 ? 83.591 105.037 91.161 1.00 50.00 576 ILE A N 1
ATOM 4437 C CA . ILE A 1 554 ? 82.816 103.976 91.789 1.00 50.00 576 ILE A CA 1
ATOM 4438 C C . ILE A 1 554 ? 83.487 102.620 91.516 1.00 50.00 576 ILE A C 1
ATOM 4439 O O . ILE A 1 554 ? 82.953 101.751 90.809 1.00 50.00 576 ILE A O 1
ATOM 4444 N N . THR A 1 555 ? 84.688 102.457 92.070 1.00 50.00 577 THR A N 1
ATOM 4445 C CA . THR A 1 555 ? 85.459 101.235 91.893 1.00 50.00 577 THR A CA 1
ATOM 4446 C C . THR A 1 555 ? 85.780 100.565 93.225 1.00 50.00 577 THR A C 1
ATOM 4447 O O . THR A 1 555 ? 85.915 101.225 94.258 1.00 50.00 577 THR A O 1
ATOM 4451 N N . HIS A 1 556 ? 85.903 99.242 93.179 1.00 50.00 578 HIS A N 1
ATOM 4452 C CA . HIS A 1 556 ? 86.233 98.438 94.349 1.00 50.00 578 HIS A CA 1
ATOM 4453 C C . HIS A 1 556 ? 85.242 98.654 95.485 1.00 50.00 578 HIS A C 1
ATOM 4454 O O . HIS A 1 556 ? 85.495 99.392 96.434 1.00 50.00 578 HIS A O 1
ATOM 4461 N N . ASN A 1 557 ? 84.092 98.004 95.363 1.00 50.00 579 ASN A N 1
ATOM 4462 C CA . ASN A 1 557 ? 83.032 98.091 96.360 1.00 50.00 579 ASN A CA 1
ATOM 4463 C C . ASN A 1 557 ? 82.300 96.755 96.403 1.00 50.00 579 ASN A C 1
ATOM 4464 O O . ASN A 1 557 ? 82.274 96.008 95.425 1.00 50.00 579 ASN A O 1
ATOM 4469 N N . LYS A 1 558 ? 81.720 96.455 97.561 1.00 50.00 580 LYS A N 1
ATOM 4470 C CA . LYS A 1 558 ? 80.982 95.221 97.751 1.00 50.00 580 LYS A CA 1
ATOM 4471 C C . LYS A 1 558 ? 79.674 95.292 96.947 1.00 50.00 580 LYS A C 1
ATOM 4472 O O . LYS A 1 558 ? 78.639 95.654 97.505 1.00 50.00 580 LYS A O 1
ATOM 4478 N N . PHE A 1 559 ? 79.725 94.929 95.668 1.00 50.00 581 PHE A N 1
ATOM 4479 C CA . PHE A 1 559 ? 78.562 94.976 94.794 1.00 50.00 581 PHE A CA 1
ATOM 4480 C C . PHE A 1 559 ? 77.986 93.564 94.743 1.00 50.00 581 PHE A C 1
ATOM 4481 O O . PHE A 1 559 ? 78.713 92.591 94.512 1.00 50.00 581 PHE A O 1
ATOM 4489 N N . ILE A 1 560 ? 76.674 93.490 94.905 1.00 50.00 582 ILE A N 1
ATOM 4490 C CA . ILE A 1 560 ? 75.943 92.180 94.927 1.00 50.00 582 ILE A CA 1
ATOM 4491 C C . ILE A 1 560 ? 75.470 91.896 93.510 1.00 50.00 582 ILE A C 1
ATOM 4492 O O . ILE A 1 560 ? 74.473 92.669 92.984 1.00 50.00 582 ILE A O 1
ATOM 4497 N N . CYS A 1 561 ? 76.168 90.936 92.827 1.00 50.00 583 CYS A N 1
ATOM 4498 C CA . CYS A 1 561 ? 75.778 90.728 91.440 1.00 50.00 583 CYS A CA 1
ATOM 4499 C C . CYS A 1 561 ? 74.798 89.477 91.314 1.00 50.00 583 CYS A C 1
ATOM 4500 O O . CYS A 1 561 ? 75.283 88.375 90.905 1.00 50.00 583 CYS A O 1
ATOM 4503 N N . GLU A 1 562 ? 73.523 89.688 91.634 1.00 50.00 584 GLU A N 1
ATOM 4504 C CA . GLU A 1 562 ? 72.518 88.617 91.548 1.00 50.00 584 GLU A CA 1
ATOM 4505 C C . GLU A 1 562 ? 71.258 89.142 90.946 1.00 50.00 584 GLU A C 1
ATOM 4506 O O . GLU A 1 562 ? 71.265 90.171 90.250 1.00 50.00 584 GLU A O 1
ATOM 4512 N N . CYS A 1 563 ? 70.131 88.428 91.146 1.00 50.00 585 CYS A N 1
ATOM 4513 C CA . CYS A 1 563 ? 68.882 88.836 90.565 1.00 50.00 585 CYS A CA 1
ATOM 4514 C C . CYS A 1 563 ? 68.011 89.724 91.449 1.00 50.00 585 CYS A C 1
ATOM 4515 O O . CYS A 1 563 ? 66.949 90.157 91.030 1.00 50.00 585 CYS A O 1
ATOM 4518 N N . GLU A 1 564 ? 68.484 89.968 92.665 1.00 50.00 586 GLU A N 1
ATOM 4519 C CA . GLU A 1 564 ? 67.807 90.810 93.666 1.00 50.00 586 GLU A CA 1
ATOM 4520 C C . GLU A 1 564 ? 67.792 92.285 93.233 1.00 50.00 586 GLU A C 1
ATOM 4521 O O . GLU A 1 564 ? 66.733 92.877 93.005 1.00 50.00 586 GLU A O 1
ATOM 4527 N N . LEU A 1 565 ? 68.979 92.882 93.135 1.00 50.00 587 LEU A N 1
ATOM 4528 C CA . LEU A 1 565 ? 69.102 94.285 92.735 1.00 50.00 587 LEU A CA 1
ATOM 4529 C C . LEU A 1 565 ? 69.500 94.368 91.270 1.00 50.00 587 LEU A C 1
ATOM 4530 O O . LEU A 1 565 ? 70.671 94.194 90.916 1.00 50.00 587 LEU A O 1
ATOM 4535 N N . SER A 1 566 ? 68.521 94.620 90.416 1.00 50.00 588 SER A N 1
ATOM 4536 C CA . SER A 1 566 ? 68.772 94.744 88.985 1.00 50.00 588 SER A CA 1
ATOM 4537 C C . SER A 1 566 ? 68.623 96.197 88.537 1.00 50.00 588 SER A C 1
ATOM 4538 O O . SER A 1 566 ? 69.029 96.560 87.429 1.00 50.00 588 SER A O 1
ATOM 4541 N N . THR A 1 567 ? 68.053 97.023 89.411 1.00 50.00 589 THR A N 1
ATOM 4542 C CA . THR A 1 567 ? 67.832 98.433 89.140 1.00 50.00 589 THR A CA 1
ATOM 4543 C C . THR A 1 567 ? 69.116 99.246 89.315 1.00 50.00 589 THR A C 1
ATOM 4544 O O . THR A 1 567 ? 69.313 100.260 88.640 1.00 50.00 589 THR A O 1
ATOM 4548 N N . PHE A 1 568 ? 69.981 98.799 90.226 1.00 50.00 590 PHE A N 1
ATOM 4549 C CA . PHE A 1 568 ? 71.249 99.469 90.505 1.00 50.00 590 PHE A CA 1
ATOM 4550 C C . PHE A 1 568 ? 72.245 99.201 89.381 1.00 50.00 590 PHE A C 1
ATOM 4551 O O . PHE A 1 568 ? 72.907 100.116 88.892 1.00 50.00 590 PHE A O 1
ATOM 4559 N N . ILE A 1 569 ? 72.339 97.943 88.965 1.00 50.00 591 ILE A N 1
ATOM 4560 C CA . ILE A 1 569 ? 73.241 97.545 87.886 1.00 50.00 591 ILE A CA 1
ATOM 4561 C C . ILE A 1 569 ? 72.756 98.108 86.554 1.00 50.00 591 ILE A C 1
ATOM 4562 O O . ILE A 1 569 ? 73.497 98.146 85.563 1.00 50.00 591 ILE A O 1
ATOM 4567 N N . ASN A 1 570 ? 71.504 98.546 86.541 1.00 50.00 592 ASN A N 1
ATOM 4568 C CA . ASN A 1 570 ? 70.891 99.121 85.345 1.00 50.00 592 ASN A CA 1
ATOM 4569 C C . ASN A 1 570 ? 71.180 100.618 85.242 1.00 50.00 592 ASN A C 1
ATOM 4570 O O . ASN A 1 570 ? 71.281 101.158 84.143 1.00 50.00 592 ASN A O 1
ATOM 4575 N N . TRP A 1 571 ? 71.321 101.279 86.388 1.00 50.00 593 TRP A N 1
ATOM 4576 C CA . TRP A 1 571 ? 71.595 102.714 86.415 1.00 50.00 593 TRP A CA 1
ATOM 4577 C C . TRP A 1 571 ? 73.007 103.005 85.907 1.00 50.00 593 TRP A C 1
ATOM 4578 O O . TRP A 1 571 ? 73.213 103.861 85.035 1.00 50.00 593 TRP A O 1
ATOM 4589 N N . LEU A 1 572 ? 73.979 102.278 86.451 1.00 50.00 594 LEU A N 1
ATOM 4590 C CA . LEU A 1 572 ? 75.380 102.433 86.119 1.00 50.00 594 LEU A CA 1
ATOM 4591 C C . LEU A 1 572 ? 75.665 102.188 84.635 1.00 50.00 594 LEU A C 1
ATOM 4592 O O . LEU A 1 572 ? 76.657 102.655 84.096 1.00 50.00 594 LEU A O 1
ATOM 4597 N N . ASN A 1 573 ? 74.789 101.443 83.967 1.00 50.00 595 ASN A N 1
ATOM 4598 C CA . ASN A 1 573 ? 74.950 101.157 82.540 1.00 50.00 595 ASN A CA 1
ATOM 4599 C C . ASN A 1 573 ? 74.370 102.296 81.714 1.00 50.00 595 ASN A C 1
ATOM 4600 O O . ASN A 1 573 ? 74.870 102.647 80.648 1.00 50.00 595 ASN A O 1
ATOM 4605 N N . HIS A 1 574 ? 73.284 102.853 82.231 1.00 50.00 596 HIS A N 1
ATOM 4606 C CA . HIS A 1 574 ? 72.551 103.949 81.582 1.00 50.00 596 HIS A CA 1
ATOM 4607 C C . HIS A 1 574 ? 73.333 105.253 81.664 1.00 50.00 596 HIS A C 1
ATOM 4608 O O . HIS A 1 574 ? 73.180 106.147 80.826 1.00 50.00 596 HIS A O 1
ATOM 4615 N N . THR A 1 575 ? 74.188 105.352 82.684 1.00 50.00 597 THR A N 1
ATOM 4616 C CA . THR A 1 575 ? 75.017 106.540 82.917 1.00 50.00 597 THR A CA 1
ATOM 4617 C C . THR A 1 575 ? 76.180 106.625 81.928 1.00 50.00 597 THR A C 1
ATOM 4618 O O . THR A 1 575 ? 77.067 107.471 82.064 1.00 50.00 597 THR A O 1
ATOM 4622 N N . ASN A 1 576 ? 76.173 105.732 80.935 1.00 50.00 598 ASN A N 1
ATOM 4623 C CA . ASN A 1 576 ? 77.202 105.689 79.900 1.00 50.00 598 ASN A CA 1
ATOM 4624 C C . ASN A 1 576 ? 78.609 105.595 80.509 1.00 50.00 598 ASN A C 1
ATOM 4625 O O . ASN A 1 576 ? 78.772 105.428 81.713 1.00 50.00 598 ASN A O 1
ATOM 4630 N N . VAL A 1 577 ? 79.625 105.671 79.647 1.00 50.00 599 VAL A N 1
ATOM 4631 C CA . VAL A 1 577 ? 80.987 105.605 80.123 1.00 50.00 599 VAL A CA 1
ATOM 4632 C C . VAL A 1 577 ? 81.455 106.998 80.515 1.00 50.00 599 VAL A C 1
ATOM 4633 O O . VAL A 1 577 ? 82.374 107.140 81.320 1.00 50.00 599 VAL A O 1
ATOM 4637 N N . THR A 1 578 ? 80.827 108.019 79.941 1.00 50.00 600 THR A N 1
ATOM 4638 C CA . THR A 1 578 ? 81.155 109.409 80.239 1.00 50.00 600 THR A CA 1
ATOM 4639 C C . THR A 1 578 ? 80.922 109.766 81.701 1.00 50.00 600 THR A C 1
ATOM 4640 O O . THR A 1 578 ? 81.461 110.752 82.202 1.00 50.00 600 THR A O 1
ATOM 4644 N N . ILE A 1 579 ? 80.090 108.983 82.380 1.00 50.00 601 ILE A N 1
ATOM 4645 C CA . ILE A 1 579 ? 79.778 109.226 83.792 1.00 50.00 601 ILE A CA 1
ATOM 4646 C C . ILE A 1 579 ? 80.056 107.952 84.593 1.00 50.00 601 ILE A C 1
ATOM 4647 O O . ILE A 1 579 ? 79.139 107.296 85.108 1.00 50.00 601 ILE A O 1
ATOM 4652 N N . ALA A 1 580 ? 81.335 107.607 84.678 1.00 50.00 602 ALA A N 1
ATOM 4653 C CA . ALA A 1 580 ? 81.763 106.418 85.393 1.00 50.00 602 ALA A CA 1
ATOM 4654 C C . ALA A 1 580 ? 83.269 106.429 85.633 1.00 50.00 602 ALA A C 1
ATOM 4655 O O . ALA A 1 580 ? 84.008 107.187 85.003 1.00 50.00 602 ALA A O 1
ATOM 4657 N N . GLY A 1 581 ? 83.712 105.575 86.553 1.00 50.00 603 GLY A N 1
ATOM 4658 C CA . GLY A 1 581 ? 85.127 105.465 86.873 1.00 50.00 603 GLY A CA 1
ATOM 4659 C C . GLY A 1 581 ? 85.732 104.265 86.172 1.00 50.00 603 GLY A C 1
ATOM 4660 O O . GLY A 1 581 ? 85.040 103.620 85.378 1.00 50.00 603 GLY A O 1
ATOM 4661 N N . PRO A 1 582 ? 87.018 103.942 86.424 1.00 50.00 604 PRO A N 1
ATOM 4662 C CA . PRO A 1 582 ? 87.672 102.794 85.779 1.00 50.00 604 PRO A CA 1
ATOM 4663 C C . PRO A 1 582 ? 86.942 101.460 85.976 1.00 50.00 604 PRO A C 1
ATOM 4664 O O . PRO A 1 582 ? 86.903 100.924 87.079 1.00 50.00 604 PRO A O 1
ATOM 4668 N N . PRO A 1 583 ? 86.354 100.910 84.896 1.00 50.00 605 PRO A N 1
ATOM 4669 C CA . PRO A 1 583 ? 85.642 99.635 84.997 1.00 50.00 605 PRO A CA 1
ATOM 4670 C C . PRO A 1 583 ? 86.573 98.495 85.407 1.00 50.00 605 PRO A C 1
ATOM 4671 O O . PRO A 1 583 ? 86.137 97.475 85.934 1.00 50.00 605 PRO A O 1
ATOM 4675 N N . ALA A 1 584 ? 87.869 98.689 85.177 1.00 50.00 606 ALA A N 1
ATOM 4676 C CA . ALA A 1 584 ? 88.877 97.684 85.486 1.00 50.00 606 ALA A CA 1
ATOM 4677 C C . ALA A 1 584 ? 88.983 97.304 86.962 1.00 50.00 606 ALA A C 1
ATOM 4678 O O . ALA A 1 584 ? 89.311 96.147 87.295 1.00 50.00 606 ALA A O 1
ATOM 4680 N N . ASP A 1 585 ? 88.684 98.263 87.834 1.00 50.00 607 ASP A N 1
ATOM 4681 C CA . ASP A 1 585 ? 88.751 98.054 89.276 1.00 50.00 607 ASP A CA 1
ATOM 4682 C C . ASP A 1 585 ? 87.390 97.702 89.922 1.00 50.00 607 ASP A C 1
ATOM 4683 O O . ASP A 1 585 ? 87.203 97.973 91.117 1.00 50.00 607 ASP A O 1
ATOM 4688 N N . ILE A 1 586 ? 86.487 97.083 89.146 1.00 50.00 608 ILE A N 1
ATOM 4689 C CA . ILE A 1 586 ? 85.149 96.735 89.637 1.00 50.00 608 ILE A CA 1
ATOM 4690 C C . ILE A 1 586 ? 84.919 95.215 89.480 1.00 50.00 608 ILE A C 1
ATOM 4691 O O . ILE A 1 586 ? 84.856 94.731 88.311 1.00 50.00 608 ILE A O 1
ATOM 4696 N N . TYR A 1 587 ? 84.819 94.478 90.609 1.00 50.00 609 TYR A N 1
ATOM 4697 C CA . TYR A 1 587 ? 84.598 93.047 90.531 1.00 50.00 609 TYR A CA 1
ATOM 4698 C C . TYR A 1 587 ? 83.477 92.694 91.513 1.00 50.00 609 TYR A C 1
ATOM 4699 O O . TYR A 1 587 ? 83.363 93.312 92.584 1.00 50.00 609 TYR A O 1
ATOM 4708 N N . CYS A 1 588 ? 82.735 91.599 91.250 1.00 50.00 610 CYS A N 1
ATOM 4709 C CA . CYS A 1 588 ? 81.664 91.140 92.127 1.00 50.00 610 CYS A CA 1
ATOM 4710 C C . CYS A 1 588 ? 82.258 90.434 93.356 1.00 50.00 610 CYS A C 1
ATOM 4711 O O . CYS A 1 588 ? 83.289 89.702 93.212 1.00 50.00 610 CYS A O 1
ATOM 4714 N N . VAL A 1 589 ? 81.707 90.697 94.534 1.00 50.00 611 VAL A N 1
ATOM 4715 C CA . VAL A 1 589 ? 82.184 90.070 95.740 1.00 50.00 611 VAL A CA 1
ATOM 4716 C C . VAL A 1 589 ? 81.315 88.819 96.140 1.00 50.00 611 VAL A C 1
ATOM 4717 O O . VAL A 1 589 ? 81.854 87.699 96.101 1.00 50.00 611 VAL A O 1
ATOM 4721 N N . TYR A 1 590 ? 80.094 89.094 96.609 1.00 50.00 612 TYR A N 1
ATOM 4722 C CA . TYR A 1 590 ? 79.179 88.016 97.004 1.00 50.00 612 TYR A CA 1
ATOM 4723 C C . TYR A 1 590 ? 79.120 86.750 96.158 1.00 50.00 612 TYR A C 1
ATOM 4724 O O . TYR A 1 590 ? 79.192 85.644 96.710 1.00 50.00 612 TYR A O 1
ATOM 4733 N N . PRO A 1 591 ? 79.085 86.884 94.816 1.00 50.00 613 PRO A N 1
ATOM 4734 C CA . PRO A 1 591 ? 79.040 85.683 93.959 1.00 50.00 613 PRO A CA 1
ATOM 4735 C C . PRO A 1 591 ? 80.270 84.789 94.142 1.00 50.00 613 PRO A C 1
ATOM 4736 O O . PRO A 1 591 ? 81.421 85.206 93.900 1.00 50.00 613 PRO A O 1
ATOM 4740 N N . ASP A 1 592 ? 80.028 83.551 94.574 1.00 50.00 614 ASP A N 1
ATOM 4741 C CA . ASP A 1 592 ? 81.121 82.601 94.784 1.00 50.00 614 ASP A CA 1
ATOM 4742 C C . ASP A 1 592 ? 81.645 82.011 93.474 1.00 50.00 614 ASP A C 1
ATOM 4743 O O . ASP A 1 592 ? 82.851 81.862 93.300 1.00 50.00 614 ASP A O 1
ATOM 4748 N N . SER A 1 593 ? 80.729 81.700 92.568 1.00 50.00 615 SER A N 1
ATOM 4749 C CA . SER A 1 593 ? 81.097 81.119 91.281 1.00 50.00 615 SER A CA 1
ATOM 4750 C C . SER A 1 593 ? 81.843 82.116 90.416 1.00 50.00 615 SER A C 1
ATOM 4751 O O . SER A 1 593 ? 82.962 81.860 89.976 1.00 50.00 615 SER A O 1
ATOM 4754 N N . PHE A 1 594 ? 81.209 83.255 90.165 1.00 50.00 616 PHE A N 1
ATOM 4755 C CA . PHE A 1 594 ? 81.797 84.314 89.348 1.00 50.00 616 PHE A CA 1
ATOM 4756 C C . PHE A 1 594 ? 82.410 85.393 90.243 1.00 50.00 616 PHE A C 1
ATOM 4757 O O . PHE A 1 594 ? 81.703 86.145 90.912 1.00 50.00 616 PHE A O 1
ATOM 4765 N N . SER A 1 595 ? 83.735 85.443 90.253 1.00 50.00 617 SER A N 1
ATOM 4766 C CA . SER A 1 595 ? 84.464 86.424 91.049 1.00 50.00 617 SER A CA 1
ATOM 4767 C C . SER A 1 595 ? 85.578 87.039 90.219 1.00 50.00 617 SER A C 1
ATOM 4768 O O . SER A 1 595 ? 86.528 86.358 89.823 1.00 50.00 617 SER A O 1
ATOM 4771 N N . GLY A 1 596 ? 85.451 88.342 89.946 1.00 50.00 618 GLY A N 1
ATOM 4772 C CA . GLY A 1 596 ? 86.449 89.048 89.162 1.00 50.00 618 GLY A CA 1
ATOM 4773 C C . GLY A 1 596 ? 85.906 89.504 87.826 1.00 50.00 618 GLY A C 1
ATOM 4774 O O . GLY A 1 596 ? 86.626 89.488 86.819 1.00 50.00 618 GLY A O 1
ATOM 4775 N N . VAL A 1 597 ? 84.637 89.906 87.807 1.00 50.00 619 VAL A N 1
ATOM 4776 C CA . VAL A 1 597 ? 83.998 90.370 86.572 1.00 50.00 619 VAL A CA 1
ATOM 4777 C C . VAL A 1 597 ? 83.427 91.768 86.767 1.00 50.00 619 VAL A C 1
ATOM 4778 O O . VAL A 1 597 ? 82.820 92.065 87.802 1.00 50.00 619 VAL A O 1
ATOM 4782 N N . SER A 1 598 ? 83.604 92.614 85.759 1.00 50.00 620 SER A N 1
ATOM 4783 C CA . SER A 1 598 ? 83.109 93.981 85.835 1.00 50.00 620 SER A CA 1
ATOM 4784 C C . SER A 1 598 ? 81.601 94.025 85.672 1.00 50.00 620 SER A C 1
ATOM 4785 O O . SER A 1 598 ? 81.016 93.181 84.988 1.00 50.00 620 SER A O 1
ATOM 4788 N N . LEU A 1 599 ? 80.974 95.007 86.310 1.00 50.00 621 LEU A N 1
ATOM 4789 C CA . LEU A 1 599 ? 79.530 95.180 86.249 1.00 50.00 621 LEU A CA 1
ATOM 4790 C C . LEU A 1 599 ? 79.023 95.378 84.816 1.00 50.00 621 LEU A C 1
ATOM 4791 O O . LEU A 1 599 ? 77.840 95.138 84.525 1.00 50.00 621 LEU A O 1
ATOM 4796 N N . PHE A 1 600 ? 79.914 95.810 83.921 1.00 50.00 622 PHE A N 1
ATOM 4797 C CA . PHE A 1 600 ? 79.540 96.023 82.527 1.00 50.00 622 PHE A CA 1
ATOM 4798 C C . PHE A 1 600 ? 79.784 94.745 81.717 1.00 50.00 622 PHE A C 1
ATOM 4799 O O . PHE A 1 600 ? 80.269 94.801 80.569 1.00 50.00 622 PHE A O 1
ATOM 4807 N N . SER A 1 601 ? 79.420 93.597 82.295 1.00 50.00 623 SER A N 1
ATOM 4808 C CA . SER A 1 601 ? 79.615 92.285 81.645 1.00 50.00 623 SER A CA 1
ATOM 4809 C C . SER A 1 601 ? 78.585 91.258 82.156 1.00 50.00 623 SER A C 1
ATOM 4810 O O . SER A 1 601 ? 78.298 90.287 81.441 1.00 50.00 623 SER A O 1
ATOM 4813 N N . LEU A 1 602 ? 78.053 91.471 83.342 1.00 50.00 624 LEU A N 1
ATOM 4814 C CA . LEU A 1 602 ? 77.075 90.588 83.947 1.00 50.00 624 LEU A CA 1
ATOM 4815 C C . LEU A 1 602 ? 75.795 90.571 83.112 1.00 50.00 624 LEU A C 1
ATOM 4816 O O . LEU A 1 602 ? 75.408 91.581 82.549 1.00 50.00 624 LEU A O 1
ATOM 4821 N N . SER A 1 603 ? 75.155 89.408 83.059 1.00 50.00 625 SER A N 1
ATOM 4822 C CA . SER A 1 603 ? 73.914 89.221 82.324 1.00 50.00 625 SER A CA 1
ATOM 4823 C C . SER A 1 603 ? 72.714 89.416 83.226 1.00 50.00 625 SER A C 1
ATOM 4824 O O . SER A 1 603 ? 72.639 88.809 84.295 1.00 50.00 625 SER A O 1
ATOM 4827 N N . THR A 1 604 ? 71.791 90.263 82.805 1.00 50.00 626 THR A N 1
ATOM 4828 C CA . THR A 1 604 ? 70.588 90.496 83.592 1.00 50.00 626 THR A CA 1
ATOM 4829 C C . THR A 1 604 ? 69.526 89.444 83.259 1.00 50.00 626 THR A C 1
ATOM 4830 O O . THR A 1 604 ? 68.559 89.715 82.550 1.00 50.00 626 THR A O 1
ATOM 4834 N N . GLU A 1 605 ? 69.725 88.224 83.769 1.00 50.00 627 GLU A N 1
ATOM 4835 C CA . GLU A 1 605 ? 68.783 87.138 83.561 1.00 50.00 627 GLU A CA 1
ATOM 4836 C C . GLU A 1 605 ? 68.118 86.848 84.898 1.00 50.00 627 GLU A C 1
ATOM 4837 O O . GLU A 1 605 ? 68.749 86.958 85.960 1.00 50.00 627 GLU A O 1
ATOM 4843 N N . GLY A 1 606 ? 66.835 86.481 84.841 1.00 50.00 628 GLY A N 1
ATOM 4844 C CA . GLY A 1 606 ? 66.090 86.186 86.058 1.00 50.00 628 GLY A CA 1
ATOM 4845 C C . GLY A 1 606 ? 66.441 84.862 86.710 1.00 50.00 628 GLY A C 1
ATOM 4846 O O . GLY A 1 606 ? 66.710 83.877 85.959 1.00 50.00 628 GLY A O 1
ATOM 4847 N N . CYS A 1 607 ? 66.422 84.830 88.054 1.00 50.00 629 CYS A N 1
ATOM 4848 C CA . CYS A 1 607 ? 66.734 83.608 88.810 1.00 50.00 629 CYS A CA 1
ATOM 4849 C C . CYS A 1 607 ? 65.777 82.449 88.528 1.00 50.00 629 CYS A C 1
ATOM 4850 O O . CYS A 1 607 ? 66.275 81.407 88.057 1.00 50.00 629 CYS A O 1
ATOM 4853 N N . PHE A 1 618 ? 76.761 74.595 77.541 1.00 50.00 640 PHE A N 1
ATOM 4854 C CA . PHE A 1 618 ? 76.421 75.602 76.488 1.00 50.00 640 PHE A CA 1
ATOM 4855 C C . PHE A 1 618 ? 77.173 76.901 76.778 1.00 50.00 640 PHE A C 1
ATOM 4856 O O . PHE A 1 618 ? 77.037 77.886 76.047 1.00 50.00 640 PHE A O 1
ATOM 4864 N N . SER A 1 619 ? 77.968 76.897 77.835 1.00 50.00 641 SER A N 1
ATOM 4865 C CA . SER A 1 619 ? 78.752 78.063 78.219 1.00 50.00 641 SER A CA 1
ATOM 4866 C C . SER A 1 619 ? 79.841 78.350 77.195 1.00 50.00 641 SER A C 1
ATOM 4867 O O . SER A 1 619 ? 80.186 79.518 76.975 1.00 50.00 641 SER A O 1
ATOM 4870 N N . LEU A 1 620 ? 80.386 77.296 76.590 1.00 50.00 642 LEU A N 1
ATOM 4871 C CA . LEU A 1 620 ? 81.442 77.441 75.592 1.00 50.00 642 LEU A CA 1
ATOM 4872 C C . LEU A 1 620 ? 80.924 78.180 74.353 1.00 50.00 642 LEU A C 1
ATOM 4873 O O . LEU A 1 620 ? 81.701 78.801 73.626 1.00 50.00 642 LEU A O 1
ATOM 4878 N N . PHE A 1 621 ? 79.611 78.104 74.141 1.00 50.00 643 PHE A N 1
ATOM 4879 C CA . PHE A 1 621 ? 78.973 78.774 73.000 1.00 50.00 643 PHE A CA 1
ATOM 4880 C C . PHE A 1 621 ? 78.766 80.231 73.359 1.00 50.00 643 PHE A C 1
ATOM 4881 O O . PHE A 1 621 ? 78.930 81.112 72.516 1.00 50.00 643 PHE A O 1
ATOM 4889 N N . ILE A 1 622 ? 78.376 80.481 74.611 1.00 50.00 644 ILE A N 1
ATOM 4890 C CA . ILE A 1 622 ? 78.133 81.842 75.072 1.00 50.00 644 ILE A CA 1
ATOM 4891 C C . ILE A 1 622 ? 79.396 82.687 74.957 1.00 50.00 644 ILE A C 1
ATOM 4892 O O . ILE A 1 622 ? 79.387 83.775 74.414 1.00 50.00 644 ILE A O 1
ATOM 4897 N N . VAL A 1 623 ? 80.510 82.152 75.481 1.00 50.00 645 VAL A N 1
ATOM 4898 C CA . VAL A 1 623 ? 81.794 82.846 75.471 1.00 50.00 645 VAL A CA 1
ATOM 4899 C C . VAL A 1 623 ? 82.404 82.870 74.063 1.00 50.00 645 VAL A C 1
ATOM 4900 O O . VAL A 1 623 ? 83.399 83.590 73.864 1.00 50.00 645 VAL A O 1
ATOM 4904 N N . CYS A 1 624 ? 81.856 82.119 73.136 1.00 50.00 646 CYS A N 1
ATOM 4905 C CA . CYS A 1 624 ? 82.387 82.083 71.776 1.00 50.00 646 CYS A CA 1
ATOM 4906 C C . CYS A 1 624 ? 81.639 83.044 70.857 1.00 50.00 646 CYS A C 1
ATOM 4907 O O . CYS A 1 624 ? 82.176 83.531 69.861 1.00 50.00 646 CYS A O 1
ATOM 4910 N N . THR A 1 625 ? 80.362 83.286 71.171 1.00 50.00 647 THR A N 1
ATOM 4911 C CA . THR A 1 625 ? 79.538 84.185 70.386 1.00 50.00 647 THR A CA 1
ATOM 4912 C C . THR A 1 625 ? 79.770 85.631 70.833 1.00 50.00 647 THR A C 1
ATOM 4913 O O . THR A 1 625 ? 79.877 86.549 70.014 1.00 50.00 647 THR A O 1
ATOM 4917 N N . VAL A 1 626 ? 79.854 85.824 72.144 1.00 50.00 648 VAL A N 1
ATOM 4918 C CA . VAL A 1 626 ? 80.071 87.158 72.691 1.00 50.00 648 VAL A CA 1
ATOM 4919 C C . VAL A 1 626 ? 81.436 87.707 72.273 1.00 50.00 648 VAL A C 1
ATOM 4920 O O . VAL A 1 626 ? 81.580 88.903 72.040 1.00 50.00 648 VAL A O 1
ATOM 4924 N N . THR A 1 627 ? 82.433 86.832 72.153 1.00 50.00 649 THR A N 1
ATOM 4925 C CA . THR A 1 627 ? 83.760 87.292 71.756 1.00 50.00 649 THR A CA 1
ATOM 4926 C C . THR A 1 627 ? 83.739 87.633 70.259 1.00 50.00 649 THR A C 1
ATOM 4927 O O . THR A 1 627 ? 84.598 88.376 69.779 1.00 50.00 649 THR A O 1
ATOM 4931 N N . LEU A 1 628 ? 82.735 87.115 69.556 1.00 50.00 650 LEU A N 1
ATOM 4932 C CA . LEU A 1 628 ? 82.575 87.340 68.132 1.00 50.00 650 LEU A CA 1
ATOM 4933 C C . LEU A 1 628 ? 81.829 88.651 67.918 1.00 50.00 650 LEU A C 1
ATOM 4934 O O . LEU A 1 628 ? 82.105 89.407 66.980 1.00 50.00 650 LEU A O 1
ATOM 4939 N N . THR A 1 629 ? 80.885 88.920 68.816 1.00 50.00 651 THR A N 1
ATOM 4940 C CA . THR A 1 629 ? 80.093 90.143 68.752 1.00 50.00 651 THR A CA 1
ATOM 4941 C C . THR A 1 629 ? 81.009 91.270 69.200 1.00 50.00 651 THR A C 1
ATOM 4942 O O . THR A 1 629 ? 80.862 92.426 68.796 1.00 50.00 651 THR A O 1
ATOM 4946 N N . LEU A 1 630 ? 81.965 90.919 70.049 1.00 50.00 652 LEU A N 1
ATOM 4947 C CA . LEU A 1 630 ? 82.905 91.890 70.567 1.00 50.00 652 LEU A CA 1
ATOM 4948 C C . LEU A 1 630 ? 83.855 92.153 69.408 1.00 50.00 652 LEU A C 1
ATOM 4949 O O . LEU A 1 630 ? 84.182 93.299 69.095 1.00 50.00 652 LEU A O 1
ATOM 4954 N N . PHE A 1 631 ? 84.257 91.087 68.725 1.00 50.00 653 PHE A N 1
ATOM 4955 C CA . PHE A 1 631 ? 85.176 91.233 67.605 1.00 50.00 653 PHE A CA 1
ATOM 4956 C C . PHE A 1 631 ? 84.495 91.751 66.322 1.00 50.00 653 PHE A C 1
ATOM 4957 O O . PHE A 1 631 ? 85.154 91.971 65.300 1.00 50.00 653 PHE A O 1
ATOM 4965 N N . LEU A 1 632 ? 83.188 91.998 66.409 1.00 50.00 654 LEU A N 1
ATOM 4966 C CA . LEU A 1 632 ? 82.369 92.488 65.306 1.00 50.00 654 LEU A CA 1
ATOM 4967 C C . LEU A 1 632 ? 82.217 94.036 65.358 1.00 50.00 654 LEU A C 1
ATOM 4968 O O . LEU A 1 632 ? 82.069 94.725 64.318 1.00 50.00 654 LEU A O 1
ATOM 4973 N N . MET A 1 633 ? 82.290 94.548 66.592 1.00 50.00 655 MET A N 1
ATOM 4974 C CA . MET A 1 633 ? 82.205 95.978 66.896 1.00 50.00 655 MET A CA 1
ATOM 4975 C C . MET A 1 633 ? 83.548 96.692 67.241 1.00 50.00 655 MET A C 1
ATOM 4976 O O . MET A 1 633 ? 83.735 97.835 66.849 1.00 50.00 655 MET A O 1
ATOM 4981 N N . THR A 1 634 ? 84.459 96.022 67.955 1.00 50.00 656 THR A N 1
ATOM 4982 C CA . THR A 1 634 ? 85.732 96.642 68.357 1.00 50.00 656 THR A CA 1
ATOM 4983 C C . THR A 1 634 ? 86.652 96.906 67.177 1.00 50.00 656 THR A C 1
ATOM 4984 O O . THR A 1 634 ? 87.691 97.562 67.319 1.00 50.00 656 THR A O 1
ATOM 4988 N N . ILE A 1 635 ? 86.286 96.384 66.004 1.00 50.00 657 ILE A N 1
ATOM 4989 C CA . ILE A 1 635 ? 87.171 96.605 64.847 1.00 50.00 657 ILE A CA 1
ATOM 4990 C C . ILE A 1 635 ? 86.208 97.269 63.829 1.00 50.00 657 ILE A C 1
ATOM 4991 O O . ILE A 1 635 ? 86.238 96.977 62.634 1.00 50.00 657 ILE A O 1
ATOM 4996 N N . LEU A 1 636 ? 85.246 98.029 64.372 1.00 50.00 658 LEU A N 1
ATOM 4997 C CA . LEU A 1 636 ? 84.256 98.723 63.578 1.00 50.00 658 LEU A CA 1
ATOM 4998 C C . LEU A 1 636 ? 83.872 100.062 64.206 1.00 50.00 658 LEU A C 1
ATOM 4999 O O . LEU A 1 636 ? 83.026 100.862 63.680 1.00 50.00 658 LEU A O 1
ATOM 5004 N N . THR A 1 637 ? 84.478 100.341 65.340 1.00 50.00 659 THR A N 1
ATOM 5005 C CA . THR A 1 637 ? 84.141 101.555 66.007 1.00 50.00 659 THR A CA 1
ATOM 5006 C C . THR A 1 637 ? 85.353 102.408 66.292 1.00 50.00 659 THR A C 1
ATOM 5007 O O . THR A 1 637 ? 85.268 103.639 66.499 1.00 50.00 659 THR A O 1
ATOM 5011 N N . VAL A 1 638 ? 86.512 101.773 66.205 1.00 50.00 660 VAL A N 1
ATOM 5012 C CA . VAL A 1 638 ? 87.759 102.440 66.405 1.00 50.00 660 VAL A CA 1
ATOM 5013 C C . VAL A 1 638 ? 88.116 103.216 65.133 1.00 50.00 660 VAL A C 1
ATOM 5014 O O . VAL A 1 638 ? 88.930 104.135 65.169 1.00 50.00 660 VAL A O 1
ATOM 5018 N N . THR A 1 639 ? 87.480 102.798 64.050 1.00 50.00 661 THR A N 1
ATOM 5019 C CA . THR A 1 639 ? 87.734 103.488 62.823 1.00 50.00 661 THR A CA 1
ATOM 5020 C C . THR A 1 639 ? 86.834 104.685 62.690 1.00 50.00 661 THR A C 1
ATOM 5021 O O . THR A 1 639 ? 87.198 105.699 62.115 1.00 50.00 661 THR A O 1
ATOM 5025 N N . LYS A 1 640 ? 85.605 104.511 63.149 1.00 50.00 662 LYS A N 1
ATOM 5026 C CA . LYS A 1 640 ? 84.599 105.564 63.086 1.00 50.00 662 LYS A CA 1
ATOM 5027 C C . LYS A 1 640 ? 84.828 106.644 64.147 1.00 50.00 662 LYS A C 1
ATOM 5028 O O . LYS A 1 640 ? 84.800 107.828 63.852 1.00 50.00 662 LYS A O 1
ATOM 5034 N N . PHE A 1 641 ? 85.105 106.225 65.378 1.00 50.00 663 PHE A N 1
ATOM 5035 C CA . PHE A 1 641 ? 85.346 107.144 66.488 1.00 50.00 663 PHE A CA 1
ATOM 5036 C C . PHE A 1 641 ? 86.610 107.978 66.291 1.00 50.00 663 PHE A C 1
ATOM 5037 O O . PHE A 1 641 ? 86.567 109.211 66.372 1.00 50.00 663 PHE A O 1
ATOM 5045 N N . ARG A 1 642 ? 87.724 107.301 66.026 1.00 50.00 664 ARG A N 1
ATOM 5046 C CA . ARG A 1 642 ? 89.005 107.947 65.813 1.00 50.00 664 ARG A CA 1
ATOM 5047 C C . ARG A 1 642 ? 89.072 108.424 64.367 1.00 50.00 664 ARG A C 1
ATOM 5048 O O . ARG A 1 642 ? 88.064 108.206 63.660 1.00 50.00 664 ARG A O 1
ATOM 5056 N N . ASP A 1 659 ? 91.480 116.229 64.771 1.00 50.00 681 ASP A N 1
ATOM 5057 C CA . ASP A 1 659 ? 91.923 117.356 63.908 1.00 50.00 681 ASP A CA 1
ATOM 5058 C C . ASP A 1 659 ? 92.363 116.827 62.539 1.00 50.00 681 ASP A C 1
ATOM 5059 O O . ASP A 1 659 ? 92.298 115.619 62.290 1.00 50.00 681 ASP A O 1
ATOM 5064 N N . HIS A 1 660 ? 92.816 117.731 61.675 1.00 50.00 682 HIS A N 1
ATOM 5065 C CA . HIS A 1 660 ? 93.286 117.352 60.341 1.00 50.00 682 HIS A CA 1
ATOM 5066 C C . HIS A 1 660 ? 94.699 116.757 60.445 1.00 50.00 682 HIS A C 1
ATOM 5067 O O . HIS A 1 660 ? 95.635 117.464 60.799 1.00 50.00 682 HIS A O 1
ATOM 5074 N N . PRO A 1 661 ? 94.853 115.455 60.136 1.00 50.00 683 PRO A N 1
ATOM 5075 C CA . PRO A 1 661 ? 96.167 114.807 60.208 1.00 50.00 683 PRO A CA 1
ATOM 5076 C C . PRO A 1 661 ? 97.236 115.463 59.355 1.00 50.00 683 PRO A C 1
ATOM 5077 O O . PRO A 1 661 ? 97.095 115.575 58.145 1.00 50.00 683 PRO A O 1
ATOM 5081 N N . GLN A 1 662 ? 98.293 115.908 60.021 1.00 50.00 684 GLN A N 1
ATOM 5082 C CA . GLN A 1 662 ? 99.438 116.542 59.382 1.00 50.00 684 GLN A CA 1
ATOM 5083 C C . GLN A 1 662 ? 100.203 115.552 58.482 1.00 50.00 684 GLN A C 1
ATOM 5084 O O . GLN A 1 662 ? 100.741 115.936 57.444 1.00 50.00 684 GLN A O 1
ATOM 5090 N N . GLY A 1 663 ? 100.226 114.275 58.870 1.00 50.00 685 GLY A N 1
ATOM 5091 C CA . GLY A 1 663 ? 100.919 113.266 58.091 1.00 50.00 685 GLY A CA 1
ATOM 5092 C C . GLY A 1 663 ? 100.243 112.871 56.798 1.00 50.00 685 GLY A C 1
ATOM 5093 O O . GLY A 1 663 ? 100.860 112.247 55.936 1.00 50.00 685 GLY A O 1
ATOM 5094 N N . THR A 1 664 ? 98.961 113.220 56.646 1.00 50.00 686 THR A N 1
ATOM 5095 C CA . THR A 1 664 ? 98.220 112.881 55.427 1.00 50.00 686 THR A CA 1
ATOM 5096 C C . THR A 1 664 ? 98.183 114.088 54.478 1.00 50.00 686 THR A C 1
ATOM 5097 O O . THR A 1 664 ? 97.680 113.967 53.356 1.00 50.00 686 THR A O 1
ATOM 5101 N N . GLU A 1 665 ? 98.691 115.231 54.920 1.00 50.00 687 GLU A N 1
ATOM 5102 C CA . GLU A 1 665 ? 98.714 116.429 54.088 1.00 50.00 687 GLU A CA 1
ATOM 5103 C C . GLU A 1 665 ? 99.639 116.248 52.904 1.00 50.00 687 GLU A C 1
ATOM 5104 O O . GLU A 1 665 ? 100.643 115.541 52.991 1.00 50.00 687 GLU A O 1
ATOM 5110 N N . PRO A 1 666 ? 99.352 116.886 51.745 1.00 50.00 688 PRO A N 1
ATOM 5111 C CA . PRO A 1 666 ? 100.143 116.803 50.538 1.00 50.00 688 PRO A CA 1
ATOM 5112 C C . PRO A 1 666 ? 101.628 117.110 50.780 1.00 50.00 688 PRO A C 1
ATOM 5113 O O . PRO A 1 666 ? 102.522 116.329 50.470 1.00 50.00 688 PRO A O 1
ATOM 5117 N N . ASP A 1 667 ? 101.867 118.312 51.296 1.00 50.00 689 ASP A N 1
ATOM 5118 C CA . ASP A 1 667 ? 103.223 118.755 51.571 1.00 50.00 689 ASP A CA 1
ATOM 5119 C C . ASP A 1 667 ? 103.576 118.513 53.031 1.00 50.00 689 ASP A C 1
ATOM 5120 O O . ASP A 1 667 ? 102.842 117.825 53.753 1.00 50.00 689 ASP A O 1
ATOM 5125 N N . MET A 1 668 ? 104.698 119.091 53.462 1.00 50.00 690 MET A N 1
ATOM 5126 C CA . MET A 1 668 ? 105.164 118.931 54.834 1.00 50.00 690 MET A CA 1
ATOM 5127 C C . MET A 1 668 ? 104.952 120.173 55.687 1.00 50.00 690 MET A C 1
ATOM 5128 O O . MET A 1 668 ? 105.810 121.052 55.745 1.00 50.00 690 MET A O 1
ATOM 5133 N N . TYR A 1 669 ? 103.788 120.237 56.311 1.00 50.00 691 TYR A N 1
ATOM 5134 C CA . TYR A 1 669 ? 103.435 121.352 57.175 1.00 50.00 691 TYR A CA 1
ATOM 5135 C C . TYR A 1 669 ? 103.770 120.959 58.608 1.00 50.00 691 TYR A C 1
ATOM 5136 O O . TYR A 1 669 ? 103.579 119.815 59.020 1.00 50.00 691 TYR A O 1
ATOM 5145 N N . LYS A 1 670 ? 104.276 121.911 59.379 1.00 50.00 692 LYS A N 1
ATOM 5146 C CA . LYS A 1 670 ? 104.639 121.644 60.773 1.00 50.00 692 LYS A CA 1
ATOM 5147 C C . LYS A 1 670 ? 103.555 122.098 61.743 1.00 50.00 692 LYS A C 1
ATOM 5148 O O . LYS A 1 670 ? 103.389 121.518 62.829 1.00 50.00 692 LYS A O 1
ATOM 5154 N N . TYR A 1 671 ? 102.827 123.142 61.357 1.00 50.00 693 TYR A N 1
ATOM 5155 C CA . TYR A 1 671 ? 101.785 123.668 62.226 1.00 50.00 693 TYR A CA 1
ATOM 5156 C C . TYR A 1 671 ? 100.378 123.586 61.633 1.00 50.00 693 TYR A C 1
ATOM 5157 O O . TYR A 1 671 ? 100.213 123.343 60.434 1.00 50.00 693 TYR A O 1
ATOM 5166 N N . ASP A 1 672 ? 99.374 123.766 62.491 1.00 50.00 694 ASP A N 1
ATOM 5167 C CA . ASP A 1 672 ? 97.975 123.702 62.105 1.00 50.00 694 ASP A CA 1
ATOM 5168 C C . ASP A 1 672 ? 97.358 125.079 61.844 1.00 50.00 694 ASP A C 1
ATOM 5169 O O . ASP A 1 672 ? 96.538 125.232 60.931 1.00 50.00 694 ASP A O 1
ATOM 5174 N N . ALA A 1 673 ? 97.764 126.068 62.643 1.00 50.00 695 ALA A N 1
ATOM 5175 C CA . ALA A 1 673 ? 97.261 127.436 62.533 1.00 50.00 695 ALA A CA 1
ATOM 5176 C C . ALA A 1 673 ? 98.209 128.456 63.165 1.00 50.00 695 ALA A C 1
ATOM 5177 O O . ALA A 1 673 ? 98.597 128.291 64.335 1.00 50.00 695 ALA A O 1
ATOM 5179 N N . TYR A 1 674 ? 98.547 129.491 62.411 1.00 50.00 696 TYR A N 1
ATOM 5180 C CA . TYR A 1 674 ? 99.431 130.533 62.880 1.00 50.00 696 TYR A CA 1
ATOM 5181 C C . TYR A 1 674 ? 98.597 131.593 63.571 1.00 50.00 696 TYR A C 1
ATOM 5182 O O . TYR A 1 674 ? 97.703 132.186 62.969 1.00 50.00 696 TYR A O 1
ATOM 5191 N N . LEU A 1 675 ? 98.909 131.825 64.844 1.00 50.00 697 LEU A N 1
ATOM 5192 C CA . LEU A 1 675 ? 98.188 132.809 65.637 1.00 50.00 697 LEU A CA 1
ATOM 5193 C C . LEU A 1 675 ? 98.880 134.179 65.567 1.00 50.00 697 LEU A C 1
ATOM 5194 O O . LEU A 1 675 ? 99.920 134.419 66.192 1.00 50.00 697 LEU A O 1
ATOM 5199 N N . CYS A 1 676 ? 98.228 135.104 64.843 1.00 50.00 698 CYS A N 1
ATOM 5200 C CA . CYS A 1 676 ? 98.730 136.467 64.684 1.00 50.00 698 CYS A CA 1
ATOM 5201 C C . CYS A 1 676 ? 97.957 137.405 65.591 1.00 50.00 698 CYS A C 1
ATOM 5202 O O . CYS A 1 676 ? 96.736 137.505 65.463 1.00 50.00 698 CYS A O 1
ATOM 5205 N N . PHE A 1 677 ? 98.651 138.037 66.533 1.00 50.00 699 PHE A N 1
ATOM 5206 C CA . PHE A 1 677 ? 98.039 138.962 67.489 1.00 50.00 699 PHE A CA 1
ATOM 5207 C C . PHE A 1 677 ? 98.962 140.107 67.930 1.00 50.00 699 PHE A C 1
ATOM 5208 O O . PHE A 1 677 ? 100.115 140.194 67.462 1.00 50.00 699 PHE A O 1
ATOM 5216 N N . SER A 1 678 ? 98.451 140.967 68.795 1.00 50.00 700 SER A N 1
ATOM 5217 C CA . SER A 1 678 ? 99.193 142.119 69.308 1.00 50.00 700 SER A CA 1
ATOM 5218 C C . SER A 1 678 ? 99.793 141.823 70.688 1.00 50.00 700 SER A C 1
ATOM 5219 O O . SER A 1 678 ? 99.374 140.894 71.375 1.00 50.00 700 SER A O 1
ATOM 5222 N N . SER A 1 679 ? 100.746 142.649 71.102 1.00 50.00 701 SER A N 1
ATOM 5223 C CA . SER A 1 679 ? 101.401 142.478 72.387 1.00 50.00 701 SER A CA 1
ATOM 5224 C C . SER A 1 679 ? 100.575 142.980 73.562 1.00 50.00 701 SER A C 1
ATOM 5225 O O . SER A 1 679 ? 100.693 142.453 74.666 1.00 50.00 701 SER A O 1
ATOM 5228 N N . LYS A 1 680 ? 99.748 143.996 73.333 1.00 50.00 702 LYS A N 1
ATOM 5229 C CA . LYS A 1 680 ? 98.902 144.527 74.403 1.00 50.00 702 LYS A CA 1
ATOM 5230 C C . LYS A 1 680 ? 97.731 143.589 74.716 1.00 50.00 702 LYS A C 1
ATOM 5231 O O . LYS A 1 680 ? 97.123 143.675 75.781 1.00 50.00 702 LYS A O 1
ATOM 5237 N N . ASP A 1 681 ? 97.425 142.702 73.773 1.00 50.00 703 ASP A N 1
ATOM 5238 C CA . ASP A 1 681 ? 96.335 141.743 73.932 1.00 50.00 703 ASP A CA 1
ATOM 5239 C C . ASP A 1 681 ? 96.882 140.331 74.145 1.00 50.00 703 ASP A C 1
ATOM 5240 O O . ASP A 1 681 ? 96.438 139.375 73.511 1.00 50.00 703 ASP A O 1
ATOM 5245 N N . PHE A 1 682 ? 97.845 140.214 75.055 1.00 50.00 704 PHE A N 1
ATOM 5246 C CA . PHE A 1 682 ? 98.471 138.939 75.372 1.00 50.00 704 PHE A CA 1
ATOM 5247 C C . PHE A 1 682 ? 97.716 138.205 76.478 1.00 50.00 704 PHE A C 1
ATOM 5248 O O . PHE A 1 682 ? 97.829 136.987 76.619 1.00 50.00 704 PHE A O 1
ATOM 5256 N N . THR A 1 683 ? 96.938 138.948 77.266 1.00 50.00 705 THR A N 1
ATOM 5257 C CA . THR A 1 683 ? 96.180 138.366 78.372 1.00 50.00 705 THR A CA 1
ATOM 5258 C C . THR A 1 683 ? 95.108 137.386 77.909 1.00 50.00 705 THR A C 1
ATOM 5259 O O . THR A 1 683 ? 94.724 136.477 78.649 1.00 50.00 705 THR A O 1
ATOM 5263 N N . TRP A 1 684 ? 94.641 137.562 76.676 1.00 50.00 706 TRP A N 1
ATOM 5264 C CA . TRP A 1 684 ? 93.608 136.691 76.116 1.00 50.00 706 TRP A CA 1
ATOM 5265 C C . TRP A 1 684 ? 94.194 135.548 75.286 1.00 50.00 706 TRP A C 1
ATOM 5266 O O . TRP A 1 684 ? 93.744 134.411 75.374 1.00 50.00 706 TRP A O 1
ATOM 5277 N N . VAL A 1 685 ? 95.198 135.870 74.475 1.00 50.00 707 VAL A N 1
ATOM 5278 C CA . VAL A 1 685 ? 95.851 134.880 73.619 1.00 50.00 707 VAL A CA 1
ATOM 5279 C C . VAL A 1 685 ? 96.627 133.853 74.446 1.00 50.00 707 VAL A C 1
ATOM 5280 O O . VAL A 1 685 ? 96.870 132.737 73.990 1.00 50.00 707 VAL A O 1
ATOM 5284 N N . GLN A 1 686 ? 96.999 134.229 75.669 1.00 50.00 708 GLN A N 1
ATOM 5285 C CA . GLN A 1 686 ? 97.763 133.334 76.531 1.00 50.00 708 GLN A CA 1
ATOM 5286 C C . GLN A 1 686 ? 96.893 132.519 77.489 1.00 50.00 708 GLN A C 1
ATOM 5287 O O . GLN A 1 686 ? 97.269 131.407 77.874 1.00 50.00 708 GLN A O 1
ATOM 5293 N N . ASN A 1 687 ? 95.733 133.052 77.862 1.00 50.00 709 ASN A N 1
ATOM 5294 C CA . ASN A 1 687 ? 94.840 132.348 78.789 1.00 50.00 709 ASN A CA 1
ATOM 5295 C C . ASN A 1 687 ? 93.687 131.587 78.154 1.00 50.00 709 ASN A C 1
ATOM 5296 O O . ASN A 1 687 ? 93.401 130.469 78.546 1.00 50.00 709 ASN A O 1
ATOM 5301 N N . ALA A 1 688 ? 93.018 132.207 77.184 1.00 50.00 710 ALA A N 1
ATOM 5302 C CA . ALA A 1 688 ? 91.877 131.566 76.539 1.00 50.00 710 ALA A CA 1
ATOM 5303 C C . ALA A 1 688 ? 92.205 130.880 75.219 1.00 50.00 710 ALA A C 1
ATOM 5304 O O . ALA A 1 688 ? 92.079 129.663 75.096 1.00 50.00 710 ALA A O 1
ATOM 5306 N N . LEU A 1 689 ? 92.615 131.674 74.231 1.00 50.00 711 LEU A N 1
ATOM 5307 C CA . LEU A 1 689 ? 92.941 131.160 72.904 1.00 50.00 711 LEU A CA 1
ATOM 5308 C C . LEU A 1 689 ? 93.859 129.934 72.898 1.00 50.00 711 LEU A C 1
ATOM 5309 O O . LEU A 1 689 ? 93.421 128.837 72.555 1.00 50.00 711 LEU A O 1
ATOM 5314 N N . LEU A 1 690 ? 95.115 130.135 73.275 1.00 50.00 712 LEU A N 1
ATOM 5315 C CA . LEU A 1 690 ? 96.091 129.055 73.296 1.00 50.00 712 LEU A CA 1
ATOM 5316 C C . LEU A 1 690 ? 95.647 127.852 74.136 1.00 50.00 712 LEU A C 1
ATOM 5317 O O . LEU A 1 690 ? 95.624 126.718 73.643 1.00 50.00 712 LEU A O 1
ATOM 5322 N N . LYS A 1 691 ? 95.296 128.100 75.398 1.00 50.00 713 LYS A N 1
ATOM 5323 C CA . LYS A 1 691 ? 94.870 127.035 76.299 1.00 50.00 713 LYS A CA 1
ATOM 5324 C C . LYS A 1 691 ? 93.653 126.228 75.815 1.00 50.00 713 LYS A C 1
ATOM 5325 O O . LYS A 1 691 ? 93.539 125.035 76.112 1.00 50.00 713 LYS A O 1
ATOM 5331 N N . HIS A 1 692 ? 92.755 126.867 75.070 1.00 50.00 714 HIS A N 1
ATOM 5332 C CA . HIS A 1 692 ? 91.567 126.173 74.574 1.00 50.00 714 HIS A CA 1
ATOM 5333 C C . HIS A 1 692 ? 91.830 125.426 73.261 1.00 50.00 714 HIS A C 1
ATOM 5334 O O . HIS A 1 692 ? 91.050 124.557 72.873 1.00 50.00 714 HIS A O 1
ATOM 5341 N N . LEU A 1 693 ? 92.925 125.766 72.593 1.00 50.00 715 LEU A N 1
ATOM 5342 C CA . LEU A 1 693 ? 93.287 125.133 71.328 1.00 50.00 715 LEU A CA 1
ATOM 5343 C C . LEU A 1 693 ? 94.464 124.176 71.507 1.00 50.00 715 LEU A C 1
ATOM 5344 O O . LEU A 1 693 ? 94.832 123.447 70.583 1.00 50.00 715 LEU A O 1
ATOM 5349 N N . ASP A 1 694 ? 95.047 124.181 72.699 1.00 50.00 716 ASP A N 1
ATOM 5350 C CA . ASP A 1 694 ? 96.173 123.302 73.004 1.00 50.00 716 ASP A CA 1
ATOM 5351 C C . ASP A 1 694 ? 95.723 122.162 73.907 1.00 50.00 716 ASP A C 1
ATOM 5352 O O . ASP A 1 694 ? 96.332 121.089 73.920 1.00 50.00 716 ASP A O 1
ATOM 5357 N N . THR A 1 695 ? 94.654 122.400 74.663 1.00 50.00 717 THR A N 1
ATOM 5358 C CA . THR A 1 695 ? 94.114 121.398 75.584 1.00 50.00 717 THR A CA 1
ATOM 5359 C C . THR A 1 695 ? 93.690 120.110 74.883 1.00 50.00 717 THR A C 1
ATOM 5360 O O . THR A 1 695 ? 93.758 119.029 75.463 1.00 50.00 717 THR A O 1
ATOM 5364 N N . GLN A 1 696 ? 93.242 120.243 73.641 1.00 50.00 718 GLN A N 1
ATOM 5365 C CA . GLN A 1 696 ? 92.804 119.098 72.850 1.00 50.00 718 GLN A CA 1
ATOM 5366 C C . GLN A 1 696 ? 93.996 118.531 72.087 1.00 50.00 718 GLN A C 1
ATOM 5367 O O . GLN A 1 696 ? 94.755 119.276 71.452 1.00 50.00 718 GLN A O 1
ATOM 5373 N N . TYR A 1 697 ? 94.156 117.215 72.151 1.00 50.00 719 TYR A N 1
ATOM 5374 C CA . TYR A 1 697 ? 95.261 116.546 71.465 1.00 50.00 719 TYR A CA 1
ATOM 5375 C C . TYR A 1 697 ? 96.607 117.152 71.870 1.00 50.00 719 TYR A C 1
ATOM 5376 O O . TYR A 1 697 ? 97.520 117.277 71.051 1.00 50.00 719 TYR A O 1
ATOM 5385 N N . SER A 1 698 ? 96.712 117.549 73.131 1.00 50.00 720 SER A N 1
ATOM 5386 C CA . SER A 1 698 ? 97.932 118.133 73.673 1.00 50.00 720 SER A CA 1
ATOM 5387 C C . SER A 1 698 ? 99.046 117.102 73.653 1.00 50.00 720 SER A C 1
ATOM 5388 O O . SER A 1 698 ? 100.088 117.304 73.016 1.00 50.00 720 SER A O 1
ATOM 5391 N N . ASP A 1 699 ? 98.806 115.980 74.336 1.00 50.00 721 ASP A N 1
ATOM 5392 C CA . ASP A 1 699 ? 99.774 114.897 74.404 1.00 50.00 721 ASP A CA 1
ATOM 5393 C C . ASP A 1 699 ? 99.980 114.262 73.038 1.00 50.00 721 ASP A C 1
ATOM 5394 O O . ASP A 1 699 ? 101.015 113.634 72.789 1.00 50.00 721 ASP A O 1
ATOM 5399 N N . GLN A 1 700 ? 98.994 114.424 72.160 1.00 50.00 722 GLN A N 1
ATOM 5400 C CA . GLN A 1 700 ? 99.080 113.882 70.815 1.00 50.00 722 GLN A CA 1
ATOM 5401 C C . GLN A 1 700 ? 99.872 114.849 69.930 1.00 50.00 722 GLN A C 1
ATOM 5402 O O . GLN A 1 700 ? 100.391 114.458 68.883 1.00 50.00 722 GLN A O 1
ATOM 5408 N N . ASN A 1 701 ? 99.965 116.102 70.375 1.00 50.00 723 ASN A N 1
ATOM 5409 C CA . ASN A 1 701 ? 100.688 117.149 69.654 1.00 50.00 723 ASN A CA 1
ATOM 5410 C C . ASN A 1 701 ? 100.195 117.269 68.213 1.00 50.00 723 ASN A C 1
ATOM 5411 O O . ASN A 1 701 ? 100.988 117.262 67.281 1.00 50.00 723 ASN A O 1
ATOM 5416 N N . ARG A 1 702 ? 98.879 117.377 68.048 1.00 50.00 724 ARG A N 1
ATOM 5417 C CA . ARG A 1 702 ? 98.261 117.500 66.732 1.00 50.00 724 ARG A CA 1
ATOM 5418 C C . ARG A 1 702 ? 97.791 118.918 66.435 1.00 50.00 724 ARG A C 1
ATOM 5419 O O . ARG A 1 702 ? 97.959 119.414 65.314 1.00 50.00 724 ARG A O 1
ATOM 5427 N N . PHE A 1 703 ? 97.187 119.561 67.430 1.00 50.00 725 PHE A N 1
ATOM 5428 C CA . PHE A 1 703 ? 96.706 120.928 67.260 1.00 50.00 725 PHE A CA 1
ATOM 5429 C C . PHE A 1 703 ? 97.799 121.906 67.687 1.00 50.00 725 PHE A C 1
ATOM 5430 O O . PHE A 1 703 ? 97.750 122.481 68.772 1.00 50.00 725 PHE A O 1
ATOM 5438 N N . ASN A 1 704 ? 98.790 122.073 66.817 1.00 50.00 726 ASN A N 1
ATOM 5439 C CA . ASN A 1 704 ? 99.914 122.966 67.077 1.00 50.00 726 ASN A CA 1
ATOM 5440 C C . ASN A 1 704 ? 99.640 124.372 66.578 1.00 50.00 726 ASN A C 1
ATOM 5441 O O . ASN A 1 704 ? 98.967 124.563 65.572 1.00 50.00 726 ASN A O 1
ATOM 5446 N N . LEU A 1 705 ? 100.174 125.355 67.299 1.00 50.00 727 LEU A N 1
ATOM 5447 C CA . LEU A 1 705 ? 99.978 126.752 66.936 1.00 50.00 727 LEU A CA 1
ATOM 5448 C C . LEU A 1 705 ? 101.303 127.471 66.706 1.00 50.00 727 LEU A C 1
ATOM 5449 O O . LEU A 1 705 ? 102.217 127.395 67.525 1.00 50.00 727 LEU A O 1
ATOM 5454 N N . CYS A 1 706 ? 101.398 128.179 65.580 1.00 50.00 728 CYS A N 1
ATOM 5455 C CA . CYS A 1 706 ? 102.619 128.902 65.242 1.00 50.00 728 CYS A CA 1
ATOM 5456 C C . CYS A 1 706 ? 102.584 130.328 65.777 1.00 50.00 728 CYS A C 1
ATOM 5457 O O . CYS A 1 706 ? 101.584 131.022 65.667 1.00 50.00 728 CYS A O 1
ATOM 5460 N N . PHE A 1 707 ? 103.692 130.751 66.378 1.00 50.00 729 PHE A N 1
ATOM 5461 C CA . PHE A 1 707 ? 103.791 132.095 66.929 1.00 50.00 729 PHE A CA 1
ATOM 5462 C C . PHE A 1 707 ? 104.951 132.853 66.278 1.00 50.00 729 PHE A C 1
ATOM 5463 O O . PHE A 1 707 ? 105.616 132.338 65.380 1.00 50.00 729 PHE A O 1
ATOM 5471 N N . GLU A 1 708 ? 105.190 134.066 66.765 1.00 50.00 730 GLU A N 1
ATOM 5472 C CA . GLU A 1 708 ? 106.253 134.909 66.231 1.00 50.00 730 GLU A CA 1
ATOM 5473 C C . GLU A 1 708 ? 107.299 135.243 67.292 1.00 50.00 730 GLU A C 1
ATOM 5474 O O . GLU A 1 708 ? 108.395 135.712 66.970 1.00 50.00 730 GLU A O 1
ATOM 5480 N N . GLU A 1 709 ? 106.961 134.994 68.557 1.00 50.00 731 GLU A N 1
ATOM 5481 C CA . GLU A 1 709 ? 107.893 135.252 69.649 1.00 50.00 731 GLU A CA 1
ATOM 5482 C C . GLU A 1 709 ? 108.359 133.971 70.315 1.00 50.00 731 GLU A C 1
ATOM 5483 O O . GLU A 1 709 ? 109.477 133.907 70.836 1.00 50.00 731 GLU A O 1
ATOM 5489 N N . ARG A 1 710 ? 107.515 132.944 70.282 1.00 50.00 732 ARG A N 1
ATOM 5490 C CA . ARG A 1 710 ? 107.850 131.659 70.904 1.00 50.00 732 ARG A CA 1
ATOM 5491 C C . ARG A 1 710 ? 108.794 130.860 70.009 1.00 50.00 732 ARG A C 1
ATOM 5492 O O . ARG A 1 710 ? 109.743 130.231 70.487 1.00 50.00 732 ARG A O 1
ATOM 5500 N N . ASP A 1 711 ? 108.504 130.876 68.715 1.00 50.00 733 ASP A N 1
ATOM 5501 C CA . ASP A 1 711 ? 109.296 130.139 67.764 1.00 50.00 733 ASP A CA 1
ATOM 5502 C C . ASP A 1 711 ? 109.625 131.092 66.646 1.00 50.00 733 ASP A C 1
ATOM 5503 O O . ASP A 1 711 ? 108.754 131.370 65.811 1.00 50.00 733 ASP A O 1
ATOM 5508 N N . PHE A 1 712 ? 110.866 131.580 66.661 1.00 50.00 734 PHE A N 1
ATOM 5509 C CA . PHE A 1 712 ? 111.373 132.505 65.664 1.00 50.00 734 PHE A CA 1
ATOM 5510 C C . PHE A 1 712 ? 112.790 132.067 65.372 1.00 50.00 734 PHE A C 1
ATOM 5511 O O . PHE A 1 712 ? 113.323 131.097 65.919 1.00 50.00 734 PHE A O 1
ATOM 5519 N N . VAL A 1 713 ? 113.363 132.854 64.453 1.00 50.00 735 VAL A N 1
ATOM 5520 C CA . VAL A 1 713 ? 114.776 132.757 64.028 1.00 50.00 735 VAL A CA 1
ATOM 5521 C C . VAL A 1 713 ? 115.483 134.058 64.348 1.00 50.00 735 VAL A C 1
ATOM 5522 O O . VAL A 1 713 ? 114.981 135.138 63.989 1.00 50.00 735 VAL A O 1
ATOM 5526 N N . PRO A 1 714 ? 116.616 134.010 65.036 1.00 50.00 736 PRO A N 1
ATOM 5527 C CA . PRO A 1 714 ? 117.214 135.331 65.254 1.00 50.00 736 PRO A CA 1
ATOM 5528 C C . PRO A 1 714 ? 117.831 135.602 63.781 1.00 50.00 736 PRO A C 1
ATOM 5529 O O . PRO A 1 714 ? 117.807 136.678 63.305 1.00 50.00 736 PRO A O 1
ATOM 5533 N N . GLY A 1 715 ? 118.368 134.658 63.098 1.00 50.00 737 GLY A N 1
ATOM 5534 C CA . GLY A 1 715 ? 118.942 134.718 61.816 1.00 50.00 737 GLY A CA 1
ATOM 5535 C C . GLY A 1 715 ? 118.117 135.382 60.795 1.00 50.00 737 GLY A C 1
ATOM 5536 O O . GLY A 1 715 ? 118.640 135.762 59.833 1.00 50.00 737 GLY A O 1
ATOM 5537 N N . GLU A 1 716 ? 116.811 135.374 61.106 1.00 50.00 738 GLU A N 1
ATOM 5538 C CA . GLU A 1 716 ? 115.944 135.963 60.074 1.00 50.00 738 GLU A CA 1
ATOM 5539 C C . GLU A 1 716 ? 115.448 137.582 60.328 1.00 50.00 738 GLU A C 1
ATOM 5540 O O . GLU A 1 716 ? 116.041 138.350 61.231 1.00 50.00 738 GLU A O 1
ATOM 5546 N N . ASN A 1 717 ? 114.613 137.971 59.357 1.00 50.00 739 ASN A N 1
ATOM 5547 C CA . ASN A 1 717 ? 114.147 139.388 59.446 1.00 50.00 739 ASN A CA 1
ATOM 5548 C C . ASN A 1 717 ? 112.659 139.311 60.016 1.00 50.00 739 ASN A C 1
ATOM 5549 O O . ASN A 1 717 ? 112.018 138.269 60.121 1.00 50.00 739 ASN A O 1
ATOM 5554 N N . ARG A 1 718 ? 112.213 140.445 60.638 1.00 50.00 740 ARG A N 1
ATOM 5555 C CA . ARG A 1 718 ? 110.838 140.605 61.315 1.00 50.00 740 ARG A CA 1
ATOM 5556 C C . ARG A 1 718 ? 109.749 140.190 60.331 1.00 50.00 740 ARG A C 1
ATOM 5557 O O . ARG A 1 718 ? 109.169 139.032 60.432 1.00 50.00 740 ARG A O 1
ATOM 5565 N N . ILE A 1 719 ? 109.574 140.985 59.286 1.00 50.00 741 ILE A N 1
ATOM 5566 C CA . ILE A 1 719 ? 108.527 140.737 58.319 1.00 50.00 741 ILE A CA 1
ATOM 5567 C C . ILE A 1 719 ? 108.542 139.333 57.812 1.00 50.00 741 ILE A C 1
ATOM 5568 O O . ILE A 1 719 ? 107.471 138.735 57.649 1.00 50.00 741 ILE A O 1
ATOM 5573 N N . ALA A 1 720 ? 109.729 138.800 57.530 1.00 50.00 742 ALA A N 1
ATOM 5574 C CA . ALA A 1 720 ? 109.841 137.493 56.967 1.00 50.00 742 ALA A CA 1
ATOM 5575 C C . ALA A 1 720 ? 109.537 136.370 57.941 1.00 50.00 742 ALA A C 1
ATOM 5576 O O . ALA A 1 720 ? 109.227 135.266 57.547 1.00 50.00 742 ALA A O 1
ATOM 5578 N N . ASN A 1 721 ? 109.657 136.658 59.223 1.00 50.00 743 ASN A N 1
ATOM 5579 C CA . ASN A 1 721 ? 109.388 135.693 60.278 1.00 50.00 743 ASN A CA 1
ATOM 5580 C C . ASN A 1 721 ? 107.960 135.218 60.175 1.00 50.00 743 ASN A C 1
ATOM 5581 O O . ASN A 1 721 ? 107.646 134.055 60.399 1.00 50.00 743 ASN A O 1
ATOM 5586 N N . ILE A 1 722 ? 107.092 136.138 59.804 1.00 50.00 744 ILE A N 1
ATOM 5587 C CA . ILE A 1 722 ? 105.674 135.844 59.640 1.00 50.00 744 ILE A CA 1
ATOM 5588 C C . ILE A 1 722 ? 105.471 135.095 58.326 1.00 50.00 744 ILE A C 1
ATOM 5589 O O . ILE A 1 722 ? 104.671 134.176 58.242 1.00 50.00 744 ILE A O 1
ATOM 5594 N N . GLN A 1 723 ? 106.260 135.486 57.329 1.00 50.00 745 GLN A N 1
ATOM 5595 C CA . GLN A 1 723 ? 106.219 134.895 55.991 1.00 50.00 745 GLN A CA 1
ATOM 5596 C C . GLN A 1 723 ? 106.409 133.380 56.025 1.00 50.00 745 GLN A C 1
ATOM 5597 O O . GLN A 1 723 ? 105.653 132.641 55.393 1.00 50.00 745 GLN A O 1
ATOM 5603 N N . ASP A 1 724 ? 107.406 132.934 56.778 1.00 50.00 746 ASP A N 1
ATOM 5604 C CA . ASP A 1 724 ? 107.685 131.505 56.893 1.00 50.00 746 ASP A CA 1
ATOM 5605 C C . ASP A 1 724 ? 106.568 130.824 57.681 1.00 50.00 746 ASP A C 1
ATOM 5606 O O . ASP A 1 724 ? 106.185 129.693 57.379 1.00 50.00 746 ASP A O 1
ATOM 5611 N N . ALA A 1 725 ? 106.052 131.529 58.683 1.00 50.00 747 ALA A N 1
ATOM 5612 C CA . ALA A 1 725 ? 104.987 130.994 59.526 1.00 50.00 747 ALA A CA 1
ATOM 5613 C C . ALA A 1 725 ? 103.708 130.750 58.730 1.00 50.00 747 ALA A C 1
ATOM 5614 O O . ALA A 1 725 ? 102.850 129.977 59.144 1.00 50.00 747 ALA A O 1
ATOM 5616 N N . ILE A 1 726 ? 103.593 131.422 57.587 1.00 50.00 748 ILE A N 1
ATOM 5617 C CA . ILE A 1 726 ? 102.433 131.283 56.712 1.00 50.00 748 ILE A CA 1
ATOM 5618 C C . ILE A 1 726 ? 102.521 129.974 55.942 1.00 50.00 748 ILE A C 1
ATOM 5619 O O . ILE A 1 726 ? 101.537 129.240 55.818 1.00 50.00 748 ILE A O 1
ATOM 5624 N N . TRP A 1 727 ? 103.707 129.700 55.419 1.00 50.00 749 TRP A N 1
ATOM 5625 C CA . TRP A 1 727 ? 103.947 128.494 54.641 1.00 50.00 749 TRP A CA 1
ATOM 5626 C C . TRP A 1 727 ? 103.856 127.227 55.489 1.00 50.00 749 TRP A C 1
ATOM 5627 O O . TRP A 1 727 ? 103.281 126.226 55.054 1.00 50.00 749 TRP A O 1
ATOM 5638 N N . ASN A 1 728 ? 104.415 127.281 56.699 1.00 50.00 750 ASN A N 1
ATOM 5639 C CA . ASN A 1 728 ? 104.413 126.139 57.609 1.00 50.00 750 ASN A CA 1
ATOM 5640 C C . ASN A 1 728 ? 103.036 125.848 58.194 1.00 50.00 750 ASN A C 1
ATOM 5641 O O . ASN A 1 728 ? 102.620 124.687 58.285 1.00 50.00 750 ASN A O 1
ATOM 5646 N N . SER A 1 729 ? 102.316 126.903 58.590 1.00 50.00 751 SER A N 1
ATOM 5647 C CA . SER A 1 729 ? 100.982 126.739 59.159 1.00 50.00 751 SER A CA 1
ATOM 5648 C C . SER A 1 729 ? 99.972 126.319 58.087 1.00 50.00 751 SER A C 1
ATOM 5649 O O . SER A 1 729 ? 100.094 126.702 56.924 1.00 50.00 751 SER A O 1
ATOM 5652 N N . ARG A 1 730 ? 98.974 125.535 58.496 1.00 50.00 752 ARG A N 1
ATOM 5653 C CA . ARG A 1 730 ? 97.916 125.068 57.600 1.00 50.00 752 ARG A CA 1
ATOM 5654 C C . ARG A 1 730 ? 96.961 126.225 57.335 1.00 50.00 752 ARG A C 1
ATOM 5655 O O . ARG A 1 730 ? 96.518 126.432 56.203 1.00 50.00 752 ARG A O 1
ATOM 5663 N N . LYS A 1 731 ? 96.628 126.960 58.390 1.00 50.00 753 LYS A N 1
ATOM 5664 C CA . LYS A 1 731 ? 95.752 128.127 58.291 1.00 50.00 753 LYS A CA 1
ATOM 5665 C C . LYS A 1 731 ? 96.379 129.317 59.008 1.00 50.00 753 LYS A C 1
ATOM 5666 O O . LYS A 1 731 ? 97.446 129.210 59.596 1.00 50.00 753 LYS A O 1
ATOM 5672 N N . ILE A 1 732 ? 95.718 130.468 58.937 1.00 50.00 754 ILE A N 1
ATOM 5673 C CA . ILE A 1 732 ? 96.202 131.677 59.597 1.00 50.00 754 ILE A CA 1
ATOM 5674 C C . ILE A 1 732 ? 95.031 132.318 60.339 1.00 50.00 754 ILE A C 1
ATOM 5675 O O . ILE A 1 732 ? 94.150 132.920 59.730 1.00 50.00 754 ILE A O 1
ATOM 5680 N N . VAL A 1 733 ? 95.040 132.192 61.669 1.00 50.00 755 VAL A N 1
ATOM 5681 C CA . VAL A 1 733 ? 93.970 132.739 62.502 1.00 50.00 755 VAL A CA 1
ATOM 5682 C C . VAL A 1 733 ? 94.454 133.954 63.290 1.00 50.00 755 VAL A C 1
ATOM 5683 O O . VAL A 1 733 ? 95.048 133.832 64.378 1.00 50.00 755 VAL A O 1
ATOM 5687 N N . CYS A 1 734 ? 94.209 135.129 62.721 1.00 50.00 756 CYS A N 1
ATOM 5688 C CA . CYS A 1 734 ? 94.613 136.391 63.347 1.00 50.00 756 CYS A CA 1
ATOM 5689 C C . CYS A 1 734 ? 93.498 136.868 64.270 1.00 50.00 756 CYS A C 1
ATOM 5690 O O . CYS A 1 734 ? 92.339 136.447 64.137 1.00 50.00 756 CYS A O 1
ATOM 5693 N N . LEU A 1 735 ? 93.854 137.755 65.192 1.00 50.00 757 LEU A N 1
ATOM 5694 C CA . LEU A 1 735 ? 92.888 138.294 66.135 1.00 50.00 757 LEU A CA 1
ATOM 5695 C C . LEU A 1 735 ? 92.857 139.805 66.011 1.00 50.00 757 LEU A C 1
ATOM 5696 O O . LEU A 1 735 ? 93.510 140.513 66.781 1.00 50.00 757 LEU A O 1
ATOM 5701 N N . VAL A 1 736 ? 92.075 140.276 65.051 1.00 50.00 758 VAL A N 1
ATOM 5702 C CA . VAL A 1 736 ? 91.936 141.702 64.816 1.00 50.00 758 VAL A CA 1
ATOM 5703 C C . VAL A 1 736 ? 91.381 142.428 66.034 1.00 50.00 758 VAL A C 1
ATOM 5704 O O . VAL A 1 736 ? 90.440 141.967 66.676 1.00 50.00 758 VAL A O 1
ATOM 5708 N N . SER A 1 737 ? 92.007 143.555 66.360 1.00 50.00 759 SER A N 1
ATOM 5709 C CA . SER A 1 737 ? 91.590 144.356 67.504 1.00 50.00 759 SER A CA 1
ATOM 5710 C C . SER A 1 737 ? 91.967 145.828 67.316 1.00 50.00 759 SER A C 1
ATOM 5711 O O . SER A 1 737 ? 92.592 146.205 66.328 1.00 50.00 759 SER A O 1
ATOM 5714 N N . ARG A 1 738 ? 91.581 146.652 68.283 1.00 50.00 760 ARG A N 1
ATOM 5715 C CA . ARG A 1 738 ? 91.868 148.076 68.241 1.00 50.00 760 ARG A CA 1
ATOM 5716 C C . ARG A 1 738 ? 93.366 148.317 68.419 1.00 50.00 760 ARG A C 1
ATOM 5717 O O . ARG A 1 738 ? 93.833 149.448 68.285 1.00 50.00 760 ARG A O 1
ATOM 5725 N N . HIS A 1 739 ? 94.114 147.257 68.720 1.00 50.00 761 HIS A N 1
ATOM 5726 C CA . HIS A 1 739 ? 95.551 147.358 68.901 1.00 50.00 761 HIS A CA 1
ATOM 5727 C C . HIS A 1 739 ? 96.280 146.602 67.790 1.00 50.00 761 HIS A C 1
ATOM 5728 O O . HIS A 1 739 ? 97.389 146.967 67.414 1.00 50.00 761 HIS A O 1
ATOM 5735 N N . PHE A 1 740 ? 95.657 145.539 67.284 1.00 50.00 762 PHE A N 1
ATOM 5736 C CA . PHE A 1 740 ? 96.222 144.729 66.211 1.00 50.00 762 PHE A CA 1
ATOM 5737 C C . PHE A 1 740 ? 96.394 145.556 64.934 1.00 50.00 762 PHE A C 1
ATOM 5738 O O . PHE A 1 740 ? 97.185 145.190 64.062 1.00 50.00 762 PHE A O 1
ATOM 5746 N N . LEU A 1 741 ? 95.653 146.658 64.825 1.00 50.00 763 LEU A N 1
ATOM 5747 C CA . LEU A 1 741 ? 95.734 147.524 63.658 1.00 50.00 763 LEU A CA 1
ATOM 5748 C C . LEU A 1 741 ? 96.847 148.542 63.819 1.00 50.00 763 LEU A C 1
ATOM 5749 O O . LEU A 1 741 ? 97.431 148.989 62.836 1.00 50.00 763 LEU A O 1
ATOM 5754 N N . ARG A 1 742 ? 97.147 148.887 65.069 1.00 50.00 764 ARG A N 1
ATOM 5755 C CA . ARG A 1 742 ? 98.188 149.864 65.374 1.00 50.00 764 ARG A CA 1
ATOM 5756 C C . ARG A 1 742 ? 99.595 149.463 64.950 1.00 50.00 764 ARG A C 1
ATOM 5757 O O . ARG A 1 742 ? 100.353 150.302 64.469 1.00 50.00 764 ARG A O 1
ATOM 5765 N N . ASP A 1 743 ? 99.947 148.193 65.141 1.00 50.00 765 ASP A N 1
ATOM 5766 C CA . ASP A 1 743 ? 101.280 147.734 64.777 1.00 50.00 765 ASP A CA 1
ATOM 5767 C C . ASP A 1 743 ? 101.344 146.278 64.351 1.00 50.00 765 ASP A C 1
ATOM 5768 O O . ASP A 1 743 ? 102.431 145.765 64.072 1.00 50.00 765 ASP A O 1
ATOM 5773 N N . GLY A 1 744 ? 100.194 145.616 64.296 1.00 50.00 766 GLY A N 1
ATOM 5774 C CA . GLY A 1 744 ? 100.161 144.223 63.880 1.00 50.00 766 GLY A CA 1
ATOM 5775 C C . GLY A 1 744 ? 99.786 144.074 62.423 1.00 50.00 766 GLY A C 1
ATOM 5776 O O . GLY A 1 744 ? 100.141 143.088 61.778 1.00 50.00 766 GLY A O 1
ATOM 5777 N N . TRP A 1 745 ? 99.077 145.065 61.895 1.00 50.00 767 TRP A N 1
ATOM 5778 C CA . TRP A 1 745 ? 98.635 145.052 60.505 1.00 50.00 767 TRP A CA 1
ATOM 5779 C C . TRP A 1 745 ? 99.578 145.870 59.624 1.00 50.00 767 TRP A C 1
ATOM 5780 O O . TRP A 1 745 ? 99.534 145.778 58.395 1.00 50.00 767 TRP A O 1
ATOM 5791 N N . CYS A 1 746 ? 100.429 146.656 60.264 1.00 50.00 768 CYS A N 1
ATOM 5792 C CA . CYS A 1 746 ? 101.377 147.501 59.540 1.00 50.00 768 CYS A CA 1
ATOM 5793 C C . CYS A 1 746 ? 102.395 146.676 58.764 1.00 50.00 768 CYS A C 1
ATOM 5794 O O . CYS A 1 746 ? 103.020 147.163 57.817 1.00 50.00 768 CYS A O 1
ATOM 5797 N N . LEU A 1 747 ? 102.558 145.420 59.163 1.00 50.00 769 LEU A N 1
ATOM 5798 C CA . LEU A 1 747 ? 103.506 144.524 58.518 1.00 50.00 769 LEU A CA 1
ATOM 5799 C C . LEU A 1 747 ? 102.831 143.571 57.535 1.00 50.00 769 LEU A C 1
ATOM 5800 O O . LEU A 1 747 ? 103.454 143.107 56.579 1.00 50.00 769 LEU A O 1
ATOM 5805 N N . GLU A 1 748 ? 101.552 143.292 57.774 1.00 50.00 770 GLU A N 1
ATOM 5806 C CA . GLU A 1 748 ? 100.786 142.385 56.927 1.00 50.00 770 GLU A CA 1
ATOM 5807 C C . GLU A 1 748 ? 100.360 143.035 55.608 1.00 50.00 770 GLU A C 1
ATOM 5808 O O . GLU A 1 748 ? 100.658 142.523 54.535 1.00 50.00 770 GLU A O 1
ATOM 5814 N N . ALA A 1 749 ? 99.656 144.160 55.709 1.00 50.00 771 ALA A N 1
ATOM 5815 C CA . ALA A 1 749 ? 99.169 144.898 54.544 1.00 50.00 771 ALA A CA 1
ATOM 5816 C C . ALA A 1 749 ? 100.261 145.193 53.526 1.00 50.00 771 ALA A C 1
ATOM 5817 O O . ALA A 1 749 ? 100.026 145.149 52.316 1.00 50.00 771 ALA A O 1
ATOM 5819 N N . PHE A 1 750 ? 101.459 145.496 54.019 1.00 50.00 772 PHE A N 1
ATOM 5820 C CA . PHE A 1 750 ? 102.594 145.806 53.164 1.00 50.00 772 PHE A CA 1
ATOM 5821 C C . PHE A 1 750 ? 102.988 144.578 52.334 1.00 50.00 772 PHE A C 1
ATOM 5822 O O . PHE A 1 750 ? 103.372 144.698 51.166 1.00 50.00 772 PHE A O 1
ATOM 5830 N N . SER A 1 751 ? 102.890 143.406 52.947 1.00 50.00 773 SER A N 1
ATOM 5831 C CA . SER A 1 751 ? 103.246 142.157 52.283 1.00 50.00 773 SER A CA 1
ATOM 5832 C C . SER A 1 751 ? 102.253 141.794 51.173 1.00 50.00 773 SER A C 1
ATOM 5833 O O . SER A 1 751 ? 102.653 141.351 50.095 1.00 50.00 773 SER A O 1
ATOM 5836 N N . TYR A 1 752 ? 100.964 141.988 51.442 1.00 50.00 774 TYR A N 1
ATOM 5837 C CA . TYR A 1 752 ? 99.925 141.686 50.464 1.00 50.00 774 TYR A CA 1
ATOM 5838 C C . TYR A 1 752 ? 100.068 142.527 49.192 1.00 50.00 774 TYR A C 1
ATOM 5839 O O . TYR A 1 752 ? 99.679 142.090 48.109 1.00 50.00 774 TYR A O 1
ATOM 5848 N N . ALA A 1 753 ? 100.629 143.730 49.320 1.00 50.00 775 ALA A N 1
ATOM 5849 C CA . ALA A 1 753 ? 100.817 144.642 48.193 1.00 50.00 775 ALA A CA 1
ATOM 5850 C C . ALA A 1 753 ? 101.756 144.079 47.139 1.00 50.00 775 ALA A C 1
ATOM 5851 O O . ALA A 1 753 ? 101.406 143.987 45.953 1.00 50.00 775 ALA A O 1
ATOM 5853 N N . GLN A 1 754 ? 102.951 143.691 47.575 1.00 50.00 776 GLN A N 1
ATOM 5854 C CA . GLN A 1 754 ? 103.951 143.123 46.661 1.00 50.00 776 GLN A CA 1
ATOM 5855 C C . GLN A 1 754 ? 103.595 141.714 46.222 1.00 50.00 776 GLN A C 1
ATOM 5856 O O . GLN A 1 754 ? 103.357 141.462 45.032 1.00 50.00 776 GLN A O 1
ATOM 5862 N N . GLY A 1 755 ? 103.584 140.798 47.185 1.00 50.00 777 GLY A N 1
ATOM 5863 C CA . GLY A 1 755 ? 103.256 139.413 46.897 1.00 50.00 777 GLY A CA 1
ATOM 5864 C C . GLY A 1 755 ? 101.950 138.968 47.520 1.00 50.00 777 GLY A C 1
ATOM 5865 O O . GLY A 1 755 ? 101.712 139.161 48.719 1.00 50.00 777 GLY A O 1
ATOM 5866 N N . ARG A 1 756 ? 101.100 138.365 46.702 1.00 50.00 778 ARG A N 1
ATOM 5867 C CA . ARG A 1 756 ? 99.797 137.884 47.152 1.00 50.00 778 ARG A CA 1
ATOM 5868 C C . ARG A 1 756 ? 99.860 136.422 47.599 1.00 50.00 778 ARG A C 1
ATOM 5869 O O . ARG A 1 756 ? 100.636 135.619 47.076 1.00 50.00 778 ARG A O 1
ATOM 5877 N N . CYS A 1 757 ? 99.043 136.102 48.596 1.00 50.00 779 CYS A N 1
ATOM 5878 C CA . CYS A 1 757 ? 98.965 134.760 49.143 1.00 50.00 779 CYS A CA 1
ATOM 5879 C C . CYS A 1 757 ? 97.557 134.439 49.618 1.00 50.00 779 CYS A C 1
ATOM 5880 O O . CYS A 1 757 ? 97.061 133.376 49.288 1.00 50.00 779 CYS A O 1
ATOM 5883 N N . LEU A 1 758 ? 96.938 135.335 50.360 1.00 50.00 780 LEU A N 1
ATOM 5884 C CA . LEU A 1 758 ? 95.604 135.141 50.907 1.00 50.00 780 LEU A CA 1
ATOM 5885 C C . LEU A 1 758 ? 94.561 135.921 50.099 1.00 50.00 780 LEU A C 1
ATOM 5886 O O . LEU A 1 758 ? 94.588 137.135 50.018 1.00 50.00 780 LEU A O 1
ATOM 5891 N N . SER A 1 759 ? 93.646 135.161 49.510 1.00 50.00 781 SER A N 1
ATOM 5892 C CA . SER A 1 759 ? 92.652 135.798 48.696 1.00 50.00 781 SER A CA 1
ATOM 5893 C C . SER A 1 759 ? 91.514 136.379 49.551 1.00 50.00 781 SER A C 1
ATOM 5894 O O . SER A 1 759 ? 91.742 136.723 50.680 1.00 50.00 781 SER A O 1
ATOM 5897 N N . ASP A 1 760 ? 90.329 136.517 48.957 1.00 50.00 782 ASP A N 1
ATOM 5898 C CA . ASP A 1 760 ? 89.165 137.018 49.678 1.00 50.00 782 ASP A CA 1
ATOM 5899 C C . ASP A 1 760 ? 88.268 136.015 50.333 1.00 50.00 782 ASP A C 1
ATOM 5900 O O . ASP A 1 760 ? 88.121 136.005 51.550 1.00 50.00 782 ASP A O 1
ATOM 5905 N N . LEU A 1 761 ? 87.620 135.200 49.496 1.00 50.00 783 LEU A N 1
ATOM 5906 C CA . LEU A 1 761 ? 86.691 134.205 49.930 1.00 50.00 783 LEU A CA 1
ATOM 5907 C C . LEU A 1 761 ? 87.303 132.813 50.165 1.00 50.00 783 LEU A C 1
ATOM 5908 O O . LEU A 1 761 ? 86.663 131.788 49.905 1.00 50.00 783 LEU A O 1
ATOM 5913 N N . ASN A 1 762 ? 88.522 132.775 50.699 1.00 50.00 784 ASN A N 1
ATOM 5914 C CA . ASN A 1 762 ? 89.186 131.502 50.975 1.00 50.00 784 ASN A CA 1
ATOM 5915 C C . ASN A 1 762 ? 89.178 131.161 52.440 1.00 50.00 784 ASN A C 1
ATOM 5916 O O . ASN A 1 762 ? 89.272 132.038 53.290 1.00 50.00 784 ASN A O 1
ATOM 5921 N N . SER A 1 763 ? 89.116 129.867 52.726 1.00 50.00 785 SER A N 1
ATOM 5922 C CA . SER A 1 763 ? 89.097 129.381 54.101 1.00 50.00 785 SER A CA 1
ATOM 5923 C C . SER A 1 763 ? 90.510 129.366 54.670 1.00 50.00 785 SER A C 1
ATOM 5924 O O . SER A 1 763 ? 90.711 129.039 55.842 1.00 50.00 785 SER A O 1
ATOM 5927 N N . ALA A 1 764 ? 91.479 129.712 53.827 1.00 50.00 786 ALA A N 1
ATOM 5928 C CA . ALA A 1 764 ? 92.880 129.745 54.229 1.00 50.00 786 ALA A CA 1
ATOM 5929 C C . ALA A 1 764 ? 93.107 130.781 55.327 1.00 50.00 786 ALA A C 1
ATOM 5930 O O . ALA A 1 764 ? 93.932 130.574 56.217 1.00 50.00 786 ALA A O 1
ATOM 5932 N N . LEU A 1 765 ? 92.387 131.895 55.244 1.00 50.00 787 LEU A N 1
ATOM 5933 C CA . LEU A 1 765 ? 92.501 132.964 56.230 1.00 50.00 787 LEU A CA 1
ATOM 5934 C C . LEU A 1 765 ? 91.247 133.018 57.093 1.00 50.00 787 LEU A C 1
ATOM 5935 O O . LEU A 1 765 ? 90.130 132.908 56.579 1.00 50.00 787 LEU A O 1
ATOM 5940 N N . ILE A 1 766 ? 91.427 133.207 58.397 1.00 50.00 788 ILE A N 1
ATOM 5941 C CA . ILE A 1 766 ? 90.308 133.278 59.335 1.00 50.00 788 ILE A CA 1
ATOM 5942 C C . ILE A 1 766 ? 90.457 134.533 60.204 1.00 50.00 788 ILE A C 1
ATOM 5943 O O . ILE A 1 766 ? 91.440 134.683 60.933 1.00 50.00 788 ILE A O 1
ATOM 5948 N N . MET A 1 767 ? 89.469 135.426 60.112 1.00 50.00 789 MET A N 1
ATOM 5949 C CA . MET A 1 767 ? 89.468 136.658 60.901 1.00 50.00 789 MET A CA 1
ATOM 5950 C C . MET A 1 767 ? 88.701 136.434 62.201 1.00 50.00 789 MET A C 1
ATOM 5951 O O . MET A 1 767 ? 87.652 135.782 62.215 1.00 50.00 789 MET A O 1
ATOM 5956 N N . VAL A 1 768 ? 89.227 136.983 63.289 1.00 50.00 790 VAL A N 1
ATOM 5957 C CA . VAL A 1 768 ? 88.602 136.861 64.607 1.00 50.00 790 VAL A CA 1
ATOM 5958 C C . VAL A 1 768 ? 88.620 138.234 65.282 1.00 50.00 790 VAL A C 1
ATOM 5959 O O . VAL A 1 768 ? 89.695 138.793 65.547 1.00 50.00 790 VAL A O 1
ATOM 5963 N N . VAL A 1 769 ? 87.439 138.765 65.565 1.00 50.00 791 VAL A N 1
ATOM 5964 C CA . VAL A 1 769 ? 87.323 140.068 66.211 1.00 50.00 791 VAL A CA 1
ATOM 5965 C C . VAL A 1 769 ? 87.143 139.899 67.715 1.00 50.00 791 VAL A C 1
ATOM 5966 O O . VAL A 1 769 ? 86.058 139.542 68.180 1.00 50.00 791 VAL A O 1
ATOM 5970 N N . VAL A 1 770 ? 88.207 140.156 68.473 1.00 50.00 792 VAL A N 1
ATOM 5971 C CA . VAL A 1 770 ? 88.152 140.045 69.926 1.00 50.00 792 VAL A CA 1
ATOM 5972 C C . VAL A 1 770 ? 87.500 141.302 70.507 1.00 50.00 792 VAL A C 1
ATOM 5973 O O . VAL A 1 770 ? 86.905 141.272 71.587 1.00 50.00 792 VAL A O 1
ATOM 5977 N N . GLY A 1 771 ? 87.617 142.406 69.775 1.00 50.00 793 GLY A N 1
ATOM 5978 C CA . GLY A 1 771 ? 87.044 143.662 70.220 1.00 50.00 793 GLY A CA 1
ATOM 5979 C C . GLY A 1 771 ? 86.608 144.537 69.058 1.00 50.00 793 GLY A C 1
ATOM 5980 O O . GLY A 1 771 ? 87.241 144.548 68.004 1.00 50.00 793 GLY A O 1
ATOM 5981 N N . SER A 1 772 ? 85.514 145.266 69.252 1.00 50.00 794 SER A N 1
ATOM 5982 C CA . SER A 1 772 ? 84.983 146.142 68.211 1.00 50.00 794 SER A CA 1
ATOM 5983 C C . SER A 1 772 ? 86.017 147.185 67.798 1.00 50.00 794 SER A C 1
ATOM 5984 O O . SER A 1 772 ? 86.552 147.911 68.629 1.00 50.00 794 SER A O 1
ATOM 5987 N N . LEU A 1 773 ? 86.298 147.248 66.502 1.00 50.00 795 LEU A N 1
ATOM 5988 C CA . LEU A 1 773 ? 87.267 148.195 65.979 1.00 50.00 795 LEU A CA 1
ATOM 5989 C C . LEU A 1 773 ? 86.539 149.337 65.269 1.00 50.00 795 LEU A C 1
ATOM 5990 O O . LEU A 1 773 ? 85.747 149.114 64.358 1.00 50.00 795 LEU A O 1
ATOM 5995 N N . SER A 1 774 ? 86.819 150.568 65.696 1.00 50.00 796 SER A N 1
ATOM 5996 C CA . SER A 1 774 ? 86.186 151.747 65.106 1.00 50.00 796 SER A CA 1
ATOM 5997 C C . SER A 1 774 ? 86.568 151.947 63.638 1.00 50.00 796 SER A C 1
ATOM 5998 O O . SER A 1 774 ? 87.204 151.082 63.026 1.00 50.00 796 SER A O 1
ATOM 6001 N N . GLN A 1 775 ? 86.179 153.090 63.079 1.00 50.00 797 GLN A N 1
ATOM 6002 C CA . GLN A 1 775 ? 86.492 153.391 61.687 1.00 50.00 797 GLN A CA 1
ATOM 6003 C C . GLN A 1 775 ? 87.612 154.415 61.555 1.00 50.00 797 GLN A C 1
ATOM 6004 O O . GLN A 1 775 ? 88.312 154.442 60.548 1.00 50.00 797 GLN A O 1
ATOM 6010 N N . TYR A 1 776 ? 87.771 155.254 62.581 1.00 50.00 798 TYR A N 1
ATOM 6011 C CA . TYR A 1 776 ? 88.803 156.289 62.574 1.00 50.00 798 TYR A CA 1
ATOM 6012 C C . TYR A 1 776 ? 90.187 155.689 62.784 1.00 50.00 798 TYR A C 1
ATOM 6013 O O . TYR A 1 776 ? 91.202 156.317 62.481 1.00 50.00 798 TYR A O 1
ATOM 6022 N N . GLN A 1 777 ? 90.220 154.477 63.335 1.00 50.00 799 GLN A N 1
ATOM 6023 C CA . GLN A 1 777 ? 91.479 153.782 63.565 1.00 50.00 799 GLN A CA 1
ATOM 6024 C C . GLN A 1 777 ? 92.038 153.338 62.221 1.00 50.00 799 GLN A C 1
ATOM 6025 O O . GLN A 1 777 ? 93.245 153.428 61.975 1.00 50.00 799 GLN A O 1
ATOM 6031 N N . LEU A 1 778 ? 91.152 152.868 61.349 1.00 50.00 800 LEU A N 1
ATOM 6032 C CA . LEU A 1 778 ? 91.546 152.410 60.023 1.00 50.00 800 LEU A CA 1
ATOM 6033 C C . LEU A 1 778 ? 92.175 153.547 59.228 1.00 50.00 800 LEU A C 1
ATOM 6034 O O . LEU A 1 778 ? 91.506 154.522 58.887 1.00 50.00 800 LEU A O 1
ATOM 6039 N N . MET A 1 779 ? 93.465 153.415 58.937 1.00 50.00 801 MET A N 1
ATOM 6040 C CA . MET A 1 779 ? 94.176 154.429 58.178 1.00 50.00 801 MET A CA 1
ATOM 6041 C C . MET A 1 779 ? 93.882 154.277 56.679 1.00 50.00 801 MET A C 1
ATOM 6042 O O . MET A 1 779 ? 92.743 153.987 56.295 1.00 50.00 801 MET A O 1
ATOM 6047 N N . LYS A 1 780 ? 94.891 154.470 55.835 1.00 50.00 802 LYS A N 1
ATOM 6048 C CA . LYS A 1 780 ? 94.698 154.354 54.398 1.00 50.00 802 LYS A CA 1
ATOM 6049 C C . LYS A 1 780 ? 94.928 152.944 53.875 1.00 50.00 802 LYS A C 1
ATOM 6050 O O . LYS A 1 780 ? 95.119 152.742 52.675 1.00 50.00 802 LYS A O 1
ATOM 6056 N N . HIS A 1 781 ? 94.915 151.966 54.780 1.00 50.00 803 HIS A N 1
ATOM 6057 C CA . HIS A 1 781 ? 95.121 150.574 54.391 1.00 50.00 803 HIS A CA 1
ATOM 6058 C C . HIS A 1 781 ? 93.922 150.082 53.583 1.00 50.00 803 HIS A C 1
ATOM 6059 O O . HIS A 1 781 ? 92.766 150.245 53.999 1.00 50.00 803 HIS A O 1
ATOM 6066 N N . GLN A 1 782 ? 94.198 149.491 52.428 1.00 50.00 804 GLN A N 1
ATOM 6067 C CA . GLN A 1 782 ? 93.148 148.991 51.555 1.00 50.00 804 GLN A CA 1
ATOM 6068 C C . GLN A 1 782 ? 92.870 147.503 51.750 1.00 50.00 804 GLN A C 1
ATOM 6069 O O . GLN A 1 782 ? 91.837 146.997 51.306 1.00 50.00 804 GLN A O 1
ATOM 6075 N N . SER A 1 783 ? 93.789 146.807 52.407 1.00 50.00 805 SER A N 1
ATOM 6076 C CA . SER A 1 783 ? 93.636 145.376 52.639 1.00 50.00 805 SER A CA 1
ATOM 6077 C C . SER A 1 783 ? 92.899 145.068 53.943 1.00 50.00 805 SER A C 1
ATOM 6078 O O . SER A 1 783 ? 92.372 143.970 54.112 1.00 50.00 805 SER A O 1
ATOM 6081 N N . ILE A 1 784 ? 92.865 146.039 54.856 1.00 50.00 806 ILE A N 1
ATOM 6082 C CA . ILE A 1 784 ? 92.187 145.842 56.137 1.00 50.00 806 ILE A CA 1
ATOM 6083 C C . ILE A 1 784 ? 90.673 145.859 55.982 1.00 50.00 806 ILE A C 1
ATOM 6084 O O . ILE A 1 784 ? 89.967 145.112 56.661 1.00 50.00 806 ILE A O 1
ATOM 6089 N N . ARG A 1 785 ? 90.173 146.717 55.097 1.00 50.00 807 ARG A N 1
ATOM 6090 C CA . ARG A 1 785 ? 88.739 146.826 54.877 1.00 50.00 807 ARG A CA 1
ATOM 6091 C C . ARG A 1 785 ? 88.273 145.813 53.838 1.00 50.00 807 ARG A C 1
ATOM 6092 O O . ARG A 1 785 ? 87.094 145.764 53.500 1.00 50.00 807 ARG A O 1
ATOM 6100 N N . GLY A 1 786 ? 89.206 145.005 53.335 1.00 50.00 808 GLY A N 1
ATOM 6101 C CA . GLY A 1 786 ? 88.858 144.000 52.341 1.00 50.00 808 GLY A CA 1
ATOM 6102 C C . GLY A 1 786 ? 88.360 142.701 52.947 1.00 50.00 808 GLY A C 1
ATOM 6103 O O . GLY A 1 786 ? 87.503 142.033 52.365 1.00 50.00 808 GLY A O 1
ATOM 6104 N N . PHE A 1 787 ? 88.902 142.343 54.105 1.00 50.00 809 PHE A N 1
ATOM 6105 C CA . PHE A 1 787 ? 88.521 141.116 54.799 1.00 50.00 809 PHE A CA 1
ATOM 6106 C C . PHE A 1 787 ? 87.322 141.371 55.707 1.00 50.00 809 PHE A C 1
ATOM 6107 O O . PHE A 1 787 ? 86.786 140.439 56.322 1.00 50.00 809 PHE A O 1
ATOM 6115 N N . VAL A 1 788 ? 86.904 142.630 55.789 1.00 50.00 810 VAL A N 1
ATOM 6116 C CA . VAL A 1 788 ? 85.762 142.995 56.619 1.00 50.00 810 VAL A CA 1
ATOM 6117 C C . VAL A 1 788 ? 84.534 143.121 55.718 1.00 50.00 810 VAL A C 1
ATOM 6118 O O . VAL A 1 788 ? 83.401 142.983 56.170 1.00 50.00 810 VAL A O 1
ATOM 6122 N N . GLN A 1 789 ? 84.775 143.380 54.435 1.00 50.00 811 GLN A N 1
ATOM 6123 C CA . GLN A 1 789 ? 83.705 143.523 53.454 1.00 50.00 811 GLN A CA 1
ATOM 6124 C C . GLN A 1 789 ? 83.017 142.184 53.242 1.00 50.00 811 GLN A C 1
ATOM 6125 O O . GLN A 1 789 ? 81.799 142.121 53.068 1.00 50.00 811 GLN A O 1
ATOM 6131 N N . LYS A 1 790 ? 83.812 141.116 53.247 1.00 50.00 812 LYS A N 1
ATOM 6132 C CA . LYS A 1 790 ? 83.300 139.770 53.060 1.00 50.00 812 LYS A CA 1
ATOM 6133 C C . LYS A 1 790 ? 82.471 139.354 54.274 1.00 50.00 812 LYS A C 1
ATOM 6134 O O . LYS A 1 790 ? 81.565 138.530 54.160 1.00 50.00 812 LYS A O 1
ATOM 6140 N N . GLN A 1 791 ? 82.799 139.930 55.431 1.00 50.00 813 GLN A N 1
ATOM 6141 C CA . GLN A 1 791 ? 82.099 139.621 56.673 1.00 50.00 813 GLN A CA 1
ATOM 6142 C C . GLN A 1 791 ? 82.048 138.115 56.966 1.00 50.00 813 GLN A C 1
ATOM 6143 O O . GLN A 1 791 ? 80.975 137.508 56.971 1.00 50.00 813 GLN A O 1
ATOM 6149 N N . GLN A 1 792 ? 83.218 137.527 57.192 1.00 50.00 814 GLN A N 1
ATOM 6150 C CA . GLN A 1 792 ? 83.312 136.104 57.496 1.00 50.00 814 GLN A CA 1
ATOM 6151 C C . GLN A 1 792 ? 84.157 135.873 58.748 1.00 50.00 814 GLN A C 1
ATOM 6152 O O . GLN A 1 792 ? 84.824 134.849 58.881 1.00 50.00 814 GLN A O 1
ATOM 6158 N N . TYR A 1 793 ? 84.108 136.840 59.659 1.00 50.00 815 TYR A N 1
ATOM 6159 C CA . TYR A 1 793 ? 84.858 136.778 60.909 1.00 50.00 815 TYR A CA 1
ATOM 6160 C C . TYR A 1 793 ? 84.081 136.081 62.021 1.00 50.00 815 TYR A C 1
ATOM 6161 O O . TYR A 1 793 ? 82.884 135.837 61.883 1.00 50.00 815 TYR A O 1
ATOM 6170 N N . LEU A 1 794 ? 84.777 135.766 63.107 1.00 50.00 816 LEU A N 1
ATOM 6171 C CA . LEU A 1 794 ? 84.173 135.101 64.257 1.00 50.00 816 LEU A CA 1
ATOM 6172 C C . LEU A 1 794 ? 84.364 135.997 65.484 1.00 50.00 816 LEU A C 1
ATOM 6173 O O . LEU A 1 794 ? 85.383 135.922 66.175 1.00 50.00 816 LEU A O 1
ATOM 6178 N N . ARG A 1 795 ? 83.376 136.852 65.716 1.00 50.00 817 ARG A N 1
ATOM 6179 C CA . ARG A 1 795 ? 83.393 137.774 66.847 1.00 50.00 817 ARG A CA 1
ATOM 6180 C C . ARG A 1 795 ? 83.344 137.041 68.181 1.00 50.00 817 ARG A C 1
ATOM 6181 O O . ARG A 1 795 ? 82.785 135.945 68.281 1.00 50.00 817 ARG A O 1
ATOM 6189 N N . TRP A 1 796 ? 83.936 137.656 69.198 1.00 50.00 818 TRP A N 1
ATOM 6190 C CA . TRP A 1 796 ? 83.960 137.089 70.540 1.00 50.00 818 TRP A CA 1
ATOM 6191 C C . TRP A 1 796 ? 82.654 137.410 71.270 1.00 50.00 818 TRP A C 1
ATOM 6192 O O . TRP A 1 796 ? 82.387 138.578 71.578 1.00 50.00 818 TRP A O 1
ATOM 6203 N N . PRO A 1 797 ? 81.817 136.384 71.542 1.00 50.00 819 PRO A N 1
ATOM 6204 C CA . PRO A 1 797 ? 80.551 136.610 72.239 1.00 50.00 819 PRO A CA 1
ATOM 6205 C C . PRO A 1 797 ? 80.738 137.346 73.566 1.00 50.00 819 PRO A C 1
ATOM 6206 O O . PRO A 1 797 ? 81.720 137.129 74.275 1.00 50.00 819 PRO A O 1
ATOM 6210 N N . GLU A 1 798 ? 79.789 138.218 73.889 1.00 50.00 820 GLU A N 1
ATOM 6211 C CA . GLU A 1 798 ? 79.849 138.996 75.122 1.00 50.00 820 GLU A CA 1
ATOM 6212 C C . GLU A 1 798 ? 79.392 138.192 76.332 1.00 50.00 820 GLU A C 1
ATOM 6213 O O . GLU A 1 798 ? 80.008 138.254 77.391 1.00 50.00 820 GLU A O 1
ATOM 6219 N N . ASP A 1 799 ? 78.307 137.440 76.172 1.00 50.00 821 ASP A N 1
ATOM 6220 C CA . ASP A 1 799 ? 77.776 136.639 77.270 1.00 50.00 821 ASP A CA 1
ATOM 6221 C C . ASP A 1 799 ? 78.653 135.426 77.545 1.00 50.00 821 ASP A C 1
ATOM 6222 O O . ASP A 1 799 ? 79.529 135.090 76.749 1.00 50.00 821 ASP A O 1
ATOM 6227 N N . PHE A 1 800 ? 78.408 134.754 78.672 1.00 50.00 822 PHE A N 1
ATOM 6228 C CA . PHE A 1 800 ? 79.196 133.578 79.044 1.00 50.00 822 PHE A CA 1
ATOM 6229 C C . PHE A 1 800 ? 78.519 132.290 78.580 1.00 50.00 822 PHE A C 1
ATOM 6230 O O . PHE A 1 800 ? 79.162 131.246 78.465 1.00 50.00 822 PHE A O 1
ATOM 6238 N N . GLN A 1 801 ? 77.217 132.378 78.316 1.00 50.00 823 GLN A N 1
ATOM 6239 C CA . GLN A 1 801 ? 76.445 131.239 77.858 1.00 50.00 823 GLN A CA 1
ATOM 6240 C C . GLN A 1 801 ? 76.812 130.894 76.418 1.00 50.00 823 GLN A C 1
ATOM 6241 O O . GLN A 1 801 ? 76.756 129.727 76.008 1.00 50.00 823 GLN A O 1
ATOM 6247 N N . ASP A 1 802 ? 77.207 131.912 75.661 1.00 50.00 824 ASP A N 1
ATOM 6248 C CA . ASP A 1 802 ? 77.584 131.732 74.263 1.00 50.00 824 ASP A CA 1
ATOM 6249 C C . ASP A 1 802 ? 79.004 131.198 74.111 1.00 50.00 824 ASP A C 1
ATOM 6250 O O . ASP A 1 802 ? 79.418 130.821 73.018 1.00 50.00 824 ASP A O 1
ATOM 6255 N N . VAL A 1 803 ? 79.750 131.162 75.211 1.00 50.00 825 VAL A N 1
ATOM 6256 C CA . VAL A 1 803 ? 81.119 130.657 75.175 1.00 50.00 825 VAL A CA 1
ATOM 6257 C C . VAL A 1 803 ? 81.108 129.144 74.946 1.00 50.00 825 VAL A C 1
ATOM 6258 O O . VAL A 1 803 ? 80.979 128.355 75.886 1.00 50.00 825 VAL A O 1
ATOM 6262 N N . GLY A 1 804 ? 81.244 128.758 73.681 1.00 50.00 826 GLY A N 1
ATOM 6263 C CA . GLY A 1 804 ? 81.253 127.352 73.315 1.00 50.00 826 GLY A CA 1
ATOM 6264 C C . GLY A 1 804 ? 80.913 127.266 71.842 1.00 50.00 826 GLY A C 1
ATOM 6265 O O . GLY A 1 804 ? 81.434 126.423 71.106 1.00 50.00 826 GLY A O 1
ATOM 6266 N N . TRP A 1 805 ? 80.010 128.143 71.418 1.00 50.00 827 TRP A N 1
ATOM 6267 C CA . TRP A 1 805 ? 79.582 128.209 70.032 1.00 50.00 827 TRP A CA 1
ATOM 6268 C C . TRP A 1 805 ? 80.750 128.794 69.245 1.00 50.00 827 TRP A C 1
ATOM 6269 O O . TRP A 1 805 ? 80.912 128.530 68.048 1.00 50.00 827 TRP A O 1
ATOM 6280 N N . PHE A 1 806 ? 81.570 129.575 69.944 1.00 50.00 828 PHE A N 1
ATOM 6281 C CA . PHE A 1 806 ? 82.725 130.203 69.330 1.00 50.00 828 PHE A CA 1
ATOM 6282 C C . PHE A 1 806 ? 83.868 129.210 69.213 1.00 50.00 828 PHE A C 1
ATOM 6283 O O . PHE A 1 806 ? 84.585 129.205 68.219 1.00 50.00 828 PHE A O 1
ATOM 6291 N N . LEU A 1 807 ? 84.037 128.366 70.233 1.00 50.00 829 LEU A N 1
ATOM 6292 C CA . LEU A 1 807 ? 85.096 127.375 70.233 1.00 50.00 829 LEU A CA 1
ATOM 6293 C C . LEU A 1 807 ? 84.813 126.308 69.205 1.00 50.00 829 LEU A C 1
ATOM 6294 O O . LEU A 1 807 ? 85.730 125.648 68.704 1.00 50.00 829 LEU A O 1
ATOM 6299 N N . HIS A 1 808 ? 83.532 126.138 68.887 1.00 50.00 830 HIS A N 1
ATOM 6300 C CA . HIS A 1 808 ? 83.101 125.139 67.913 1.00 50.00 830 HIS A CA 1
ATOM 6301 C C . HIS A 1 808 ? 83.613 125.523 66.533 1.00 50.00 830 HIS A C 1
ATOM 6302 O O . HIS A 1 808 ? 84.362 124.775 65.899 1.00 50.00 830 HIS A O 1
ATOM 6309 N N . LYS A 1 809 ? 83.216 126.712 66.083 1.00 50.00 831 LYS A N 1
ATOM 6310 C CA . LYS A 1 809 ? 83.621 127.230 64.778 1.00 50.00 831 LYS A CA 1
ATOM 6311 C C . LYS A 1 809 ? 85.116 127.494 64.713 1.00 50.00 831 LYS A C 1
ATOM 6312 O O . LYS A 1 809 ? 85.732 127.353 63.652 1.00 50.00 831 LYS A O 1
ATOM 6318 N N . LEU A 1 810 ? 85.692 127.890 65.846 1.00 50.00 832 LEU A N 1
ATOM 6319 C CA . LEU A 1 810 ? 87.121 128.173 65.913 1.00 50.00 832 LEU A CA 1
ATOM 6320 C C . LEU A 1 810 ? 87.895 126.878 65.752 1.00 50.00 832 LEU A C 1
ATOM 6321 O O . LEU A 1 810 ? 89.081 126.892 65.434 1.00 50.00 832 LEU A O 1
ATOM 6326 N N . SER A 1 811 ? 87.220 125.758 65.981 1.00 50.00 833 SER A N 1
ATOM 6327 C CA . SER A 1 811 ? 87.843 124.446 65.853 1.00 50.00 833 SER A CA 1
ATOM 6328 C C . SER A 1 811 ? 87.317 123.746 64.605 1.00 50.00 833 SER A C 1
ATOM 6329 O O . SER A 1 811 ? 87.655 122.593 64.330 1.00 50.00 833 SER A O 1
ATOM 6332 N N . GLN A 1 812 ? 86.488 124.459 63.847 1.00 50.00 834 GLN A N 1
ATOM 6333 C CA . GLN A 1 812 ? 85.888 123.929 62.631 1.00 50.00 834 GLN A CA 1
ATOM 6334 C C . GLN A 1 812 ? 86.565 124.516 61.394 1.00 50.00 834 GLN A C 1
ATOM 6335 O O . GLN A 1 812 ? 87.133 123.777 60.592 1.00 50.00 834 GLN A O 1
ATOM 6341 N N . GLN A 1 813 ? 86.488 125.841 61.237 1.00 50.00 835 GLN A N 1
ATOM 6342 C CA . GLN A 1 813 ? 87.084 126.528 60.086 1.00 50.00 835 GLN A CA 1
ATOM 6343 C C . GLN A 1 813 ? 88.545 126.149 59.855 1.00 50.00 835 GLN A C 1
ATOM 6344 O O . GLN A 1 813 ? 89.017 126.132 58.723 1.00 50.00 835 GLN A O 1
ATOM 6350 N N . ILE A 1 814 ? 89.254 125.852 60.943 1.00 50.00 836 ILE A N 1
ATOM 6351 C CA . ILE A 1 814 ? 90.652 125.468 60.856 1.00 50.00 836 ILE A CA 1
ATOM 6352 C C . ILE A 1 814 ? 90.787 124.020 60.381 1.00 50.00 836 ILE A C 1
ATOM 6353 O O . ILE A 1 814 ? 91.699 123.685 59.616 1.00 50.00 836 ILE A O 1
ATOM 6358 N N . LEU A 1 815 ? 89.880 123.166 60.835 1.00 50.00 837 LEU A N 1
ATOM 6359 C CA . LEU A 1 815 ? 89.897 121.765 60.440 1.00 50.00 837 LEU A CA 1
ATOM 6360 C C . LEU A 1 815 ? 89.219 121.588 59.076 1.00 50.00 837 LEU A C 1
ATOM 6361 O O . LEU A 1 815 ? 89.214 120.506 58.509 1.00 50.00 837 LEU A O 1
ATOM 6366 N N . LYS A 1 816 ? 88.652 122.679 58.566 1.00 50.00 838 LYS A N 1
ATOM 6367 C CA . LYS A 1 816 ? 87.979 122.664 57.267 1.00 50.00 838 LYS A CA 1
ATOM 6368 C C . LYS A 1 816 ? 89.008 122.515 56.152 1.00 50.00 838 LYS A C 1
ATOM 6369 O O . LYS A 1 816 ? 90.084 123.101 56.220 1.00 50.00 838 LYS A O 1
ATOM 6375 N N . LYS A 1 817 ? 88.657 121.743 55.131 1.00 50.00 839 LYS A N 1
ATOM 6376 C CA . LYS A 1 817 ? 89.523 121.514 54.002 1.00 50.00 839 LYS A CA 1
ATOM 6377 C C . LYS A 1 817 ? 89.656 122.807 53.176 1.00 50.00 839 LYS A C 1
ATOM 6378 O O . LYS A 1 817 ? 88.653 123.400 52.803 1.00 50.00 839 LYS A O 1
ATOM 6384 N N . GLU A 1 818 ? 90.895 123.230 52.930 1.00 50.00 840 GLU A N 1
ATOM 6385 C CA . GLU A 1 818 ? 91.172 124.442 52.181 1.00 50.00 840 GLU A CA 1
ATOM 6386 C C . GLU A 1 818 ? 90.587 124.379 50.800 1.00 50.00 840 GLU A C 1
ATOM 6387 O O . GLU A 1 818 ? 90.521 123.280 50.171 1.00 50.00 840 GLU A O 1
ATOM 6393 N N . LYS A 1 819 ? 90.169 125.526 50.283 1.00 50.00 841 LYS A N 1
ATOM 6394 C CA . LYS A 1 819 ? 89.526 125.566 48.948 1.00 50.00 841 LYS A CA 1
ATOM 6395 C C . LYS A 1 819 ? 90.591 125.303 47.846 1.00 50.00 841 LYS A C 1
ATOM 6396 O O . LYS A 1 819 ? 91.722 125.866 47.960 1.00 50.00 841 LYS A O 1
ATOM 6402 N N . GLU A 1 820 ? 90.258 124.547 46.893 1.00 50.00 842 GLU A N 1
ATOM 6403 C CA . GLU A 1 820 ? 91.204 124.141 45.839 1.00 50.00 842 GLU A CA 1
ATOM 6404 C C . GLU A 1 820 ? 91.502 125.331 44.870 1.00 50.00 842 GLU A C 1
ATOM 6405 O O . GLU A 1 820 ? 90.831 126.404 44.945 1.00 50.00 842 GLU A O 1
ATOM 6411 N N . LYS A 1 821 ? 92.457 125.111 43.991 1.00 50.00 843 LYS A N 1
ATOM 6412 C CA . LYS A 1 821 ? 92.838 126.133 43.004 1.00 50.00 843 LYS A CA 1
ATOM 6413 C C . LYS A 1 821 ? 92.025 126.139 41.745 1.00 50.00 843 LYS A C 1
ATOM 6414 O O . LYS A 1 821 ? 91.766 127.182 41.154 1.00 50.00 843 LYS A O 1
ATOM 6420 N N . LYS A 1 822 ? 91.563 124.994 41.335 1.00 50.00 844 LYS A N 1
ATOM 6421 C CA . LYS A 1 822 ? 90.752 124.817 40.128 1.00 50.00 844 LYS A CA 1
ATOM 6422 C C . LYS A 1 822 ? 89.384 125.528 40.234 1.00 50.00 844 LYS A C 1
ATOM 6423 O O . LYS A 1 822 ? 88.908 125.783 41.333 1.00 50.00 844 LYS A O 1
ATOM 6429 N N . LYS A 1 823 ? 88.764 125.830 39.082 1.00 50.00 845 LYS A N 1
ATOM 6430 C CA . LYS A 1 823 ? 87.473 126.497 39.089 1.00 50.00 845 LYS A CA 1
ATOM 6431 C C . LYS A 1 823 ? 86.260 125.588 38.829 1.00 50.00 845 LYS A C 1
ATOM 6432 O O . LYS A 1 823 ? 86.497 124.372 38.588 1.00 50.00 845 LYS A O 1
ATOM 6438 N N . SER B 1 1 ? 82.642 81.982 104.175 1.00 50.00 23 SER B N 1
ATOM 6439 C CA . SER B 1 1 ? 83.290 80.856 104.907 1.00 50.00 23 SER B CA 1
ATOM 6440 C C . SER B 1 1 ? 84.654 80.525 104.293 1.00 50.00 23 SER B C 1
ATOM 6441 O O . SER B 1 1 ? 84.761 80.350 103.078 1.00 50.00 23 SER B O 1
ATOM 6444 N N . CYS B 1 2 ? 85.684 80.450 105.136 1.00 50.00 24 CYS B N 1
ATOM 6445 C CA . CYS B 1 2 ? 87.036 80.154 104.688 1.00 50.00 24 CYS B CA 1
ATOM 6446 C C . CYS B 1 2 ? 87.181 78.695 104.300 1.00 50.00 24 CYS B C 1
ATOM 6447 O O . CYS B 1 2 ? 87.610 78.377 103.184 1.00 50.00 24 CYS B O 1
ATOM 6450 N N . SER B 1 3 ? 86.825 77.804 105.219 1.00 50.00 25 SER B N 1
ATOM 6451 C CA . SER B 1 3 ? 86.917 76.367 104.980 1.00 50.00 25 SER B CA 1
ATOM 6452 C C . SER B 1 3 ? 85.576 75.701 105.220 1.00 50.00 25 SER B C 1
ATOM 6453 O O . SER B 1 3 ? 84.853 76.068 106.147 1.00 50.00 25 SER B O 1
ATOM 6456 N N . PHE B 1 4 ? 85.235 74.738 104.371 1.00 50.00 26 PHE B N 1
ATOM 6457 C CA . PHE B 1 4 ? 83.969 74.025 104.501 1.00 50.00 26 PHE B CA 1
ATOM 6458 C C . PHE B 1 4 ? 83.983 73.178 105.771 1.00 50.00 26 PHE B C 1
ATOM 6459 O O . PHE B 1 4 ? 84.935 72.434 106.017 1.00 50.00 26 PHE B O 1
ATOM 6467 N N . ASP B 1 5 ? 82.922 73.290 106.570 1.00 50.00 27 ASP B N 1
ATOM 6468 C CA . ASP B 1 5 ? 82.782 72.546 107.822 1.00 50.00 27 ASP B CA 1
ATOM 6469 C C . ASP B 1 5 ? 83.975 72.757 108.749 1.00 50.00 27 ASP B C 1
ATOM 6470 O O . ASP B 1 5 ? 84.940 71.988 108.738 1.00 50.00 27 ASP B O 1
ATOM 6475 N N . GLY B 1 6 ? 83.893 73.810 109.563 1.00 50.00 28 GLY B N 1
ATOM 6476 C CA . GLY B 1 6 ? 84.967 74.102 110.495 1.00 50.00 28 GLY B CA 1
ATOM 6477 C C . GLY B 1 6 ? 85.311 75.570 110.630 1.00 50.00 28 GLY B C 1
ATOM 6478 O O . GLY B 1 6 ? 85.121 76.165 111.694 1.00 50.00 28 GLY B O 1
ATOM 6479 N N . ARG B 1 7 ? 85.832 76.154 109.557 1.00 50.00 29 ARG B N 1
ATOM 6480 C CA . ARG B 1 7 ? 86.211 77.568 109.562 1.00 50.00 29 ARG B CA 1
ATOM 6481 C C . ARG B 1 7 ? 85.186 78.444 108.871 1.00 50.00 29 ARG B C 1
ATOM 6482 O O . ARG B 1 7 ? 85.075 78.438 107.642 1.00 50.00 29 ARG B O 1
ATOM 6490 N N . ILE B 1 8 ? 84.431 79.192 109.665 1.00 50.00 30 ILE B N 1
ATOM 6491 C CA . ILE B 1 8 ? 83.404 80.096 109.157 1.00 50.00 30 ILE B CA 1
ATOM 6492 C C . ILE B 1 8 ? 83.672 81.503 109.695 1.00 50.00 30 ILE B C 1
ATOM 6493 O O . ILE B 1 8 ? 83.868 81.696 110.900 1.00 50.00 30 ILE B O 1
ATOM 6498 N N . ALA B 1 9 ? 83.666 82.485 108.800 1.00 50.00 31 ALA B N 1
ATOM 6499 C CA . ALA B 1 9 ? 83.932 83.861 109.207 1.00 50.00 31 ALA B CA 1
ATOM 6500 C C . ALA B 1 9 ? 82.815 84.824 108.810 1.00 50.00 31 ALA B C 1
ATOM 6501 O O . ALA B 1 9 ? 82.398 84.854 107.655 1.00 50.00 31 ALA B O 1
ATOM 6503 N N . PHE B 1 10 ? 82.323 85.589 109.782 1.00 50.00 32 PHE B N 1
ATOM 6504 C CA . PHE B 1 10 ? 81.265 86.560 109.525 1.00 50.00 32 PHE B CA 1
ATOM 6505 C C . PHE B 1 10 ? 81.851 87.949 109.781 1.00 50.00 32 PHE B C 1
ATOM 6506 O O . PHE B 1 10 ? 81.738 88.507 110.882 1.00 50.00 32 PHE B O 1
ATOM 6514 N N . TYR B 1 11 ? 82.521 88.482 108.766 1.00 50.00 33 TYR B N 1
ATOM 6515 C CA . TYR B 1 11 ? 83.158 89.795 108.862 1.00 50.00 33 TYR B CA 1
ATOM 6516 C C . TYR B 1 11 ? 82.195 90.915 108.499 1.00 50.00 33 TYR B C 1
ATOM 6517 O O . TYR B 1 11 ? 81.942 91.168 107.314 1.00 50.00 33 TYR B O 1
ATOM 6526 N N . ARG B 1 12 ? 81.667 91.589 109.523 1.00 50.00 34 ARG B N 1
ATOM 6527 C CA . ARG B 1 12 ? 80.731 92.698 109.341 1.00 50.00 34 ARG B CA 1
ATOM 6528 C C . ARG B 1 12 ? 79.494 92.299 108.579 1.00 50.00 34 ARG B C 1
ATOM 6529 O O . ARG B 1 12 ? 79.427 92.404 107.362 1.00 50.00 34 ARG B O 1
ATOM 6537 N N . PHE B 1 13 ? 78.480 91.845 109.299 1.00 50.00 35 PHE B N 1
ATOM 6538 C CA . PHE B 1 13 ? 77.240 91.416 108.642 1.00 50.00 35 PHE B CA 1
ATOM 6539 C C . PHE B 1 13 ? 76.022 92.050 109.362 1.00 50.00 35 PHE B C 1
ATOM 6540 O O . PHE B 1 13 ? 74.900 91.933 108.879 1.00 50.00 35 PHE B O 1
ATOM 6548 N N . CYS B 1 14 ? 76.290 92.657 110.533 1.00 50.00 36 CYS B N 1
ATOM 6549 C CA . CYS B 1 14 ? 75.250 93.293 111.305 1.00 50.00 36 CYS B CA 1
ATOM 6550 C C . CYS B 1 14 ? 74.081 92.350 111.690 1.00 50.00 36 CYS B C 1
ATOM 6551 O O . CYS B 1 14 ? 73.039 92.285 111.024 1.00 50.00 36 CYS B O 1
ATOM 6554 N N . ASN B 1 15 ? 74.286 91.626 112.768 1.00 50.00 37 ASN B N 1
ATOM 6555 C CA . ASN B 1 15 ? 73.263 90.709 113.215 1.00 50.00 37 ASN B CA 1
ATOM 6556 C C . ASN B 1 15 ? 73.119 90.750 114.751 1.00 50.00 37 ASN B C 1
ATOM 6557 O O . ASN B 1 15 ? 74.086 90.440 115.450 1.00 50.00 37 ASN B O 1
ATOM 6562 N N . LEU B 1 16 ? 71.937 91.161 115.201 1.00 50.00 38 LEU B N 1
ATOM 6563 C CA . LEU B 1 16 ? 71.618 91.230 116.632 1.00 50.00 38 LEU B CA 1
ATOM 6564 C C . LEU B 1 16 ? 72.001 89.919 117.350 1.00 50.00 38 LEU B C 1
ATOM 6565 O O . LEU B 1 16 ? 72.948 89.863 118.118 1.00 50.00 38 LEU B O 1
ATOM 6570 N N . THR B 1 17 ? 71.222 88.879 117.062 1.00 50.00 39 THR B N 1
ATOM 6571 C CA . THR B 1 17 ? 71.435 87.565 117.646 1.00 50.00 39 THR B CA 1
ATOM 6572 C C . THR B 1 17 ? 72.464 86.727 116.864 1.00 50.00 39 THR B C 1
ATOM 6573 O O . THR B 1 17 ? 72.652 86.917 115.658 1.00 50.00 39 THR B O 1
ATOM 6577 N N . GLN B 1 18 ? 73.136 85.841 117.590 1.00 50.00 40 GLN B N 1
ATOM 6578 C CA . GLN B 1 18 ? 74.148 84.987 116.998 1.00 50.00 40 GLN B CA 1
ATOM 6579 C C . GLN B 1 18 ? 73.563 84.199 115.842 1.00 50.00 40 GLN B C 1
ATOM 6580 O O . GLN B 1 18 ? 72.354 83.969 115.777 1.00 50.00 40 GLN B O 1
ATOM 6586 N N . VAL B 1 19 ? 74.441 83.796 114.935 1.00 50.00 41 VAL B N 1
ATOM 6587 C CA . VAL B 1 19 ? 74.093 83.030 113.737 1.00 50.00 41 VAL B CA 1
ATOM 6588 C C . VAL B 1 19 ? 73.819 81.569 114.073 1.00 50.00 41 VAL B C 1
ATOM 6589 O O . VAL B 1 19 ? 74.738 80.833 114.428 1.00 50.00 41 VAL B O 1
ATOM 6593 N N . PRO B 1 20 ? 72.545 81.139 113.949 1.00 50.00 42 PRO B N 1
ATOM 6594 C CA . PRO B 1 20 ? 72.208 79.751 114.263 1.00 50.00 42 PRO B CA 1
ATOM 6595 C C . PRO B 1 20 ? 72.473 78.810 113.093 1.00 50.00 42 PRO B C 1
ATOM 6596 O O . PRO B 1 20 ? 72.541 77.599 113.284 1.00 50.00 42 PRO B O 1
ATOM 6600 N N . GLN B 1 21 ? 72.617 79.364 111.889 1.00 50.00 43 GLN B N 1
ATOM 6601 C CA . GLN B 1 21 ? 72.873 78.543 110.706 1.00 50.00 43 GLN B CA 1
ATOM 6602 C C . GLN B 1 21 ? 74.183 77.773 110.759 1.00 50.00 43 GLN B C 1
ATOM 6603 O O . GLN B 1 21 ? 74.349 76.784 110.038 1.00 50.00 43 GLN B O 1
ATOM 6609 N N . VAL B 1 22 ? 75.115 78.215 111.599 1.00 50.00 44 VAL B N 1
ATOM 6610 C CA . VAL B 1 22 ? 76.409 77.534 111.715 1.00 50.00 44 VAL B CA 1
ATOM 6611 C C . VAL B 1 22 ? 76.224 76.089 112.215 1.00 50.00 44 VAL B C 1
ATOM 6612 O O . VAL B 1 22 ? 75.173 75.751 112.750 1.00 50.00 44 VAL B O 1
ATOM 6616 N N . LEU B 1 23 ? 77.241 75.269 112.034 1.00 50.00 45 LEU B N 1
ATOM 6617 C CA . LEU B 1 23 ? 77.192 73.904 112.447 1.00 50.00 45 LEU B CA 1
ATOM 6618 C C . LEU B 1 23 ? 77.889 73.682 113.807 1.00 50.00 45 LEU B C 1
ATOM 6619 O O . LEU B 1 23 ? 78.571 74.581 114.307 1.00 50.00 45 LEU B O 1
ATOM 6624 N N . ASN B 1 24 ? 77.696 72.536 114.378 1.00 50.00 46 ASN B N 1
ATOM 6625 C CA . ASN B 1 24 ? 78.294 72.196 115.675 1.00 50.00 46 ASN B CA 1
ATOM 6626 C C . ASN B 1 24 ? 79.797 71.963 115.646 1.00 50.00 46 ASN B C 1
ATOM 6627 O O . ASN B 1 24 ? 80.503 72.164 116.611 1.00 50.00 46 ASN B O 1
ATOM 6632 N N . THR B 1 25 ? 80.294 71.548 114.464 1.00 50.00 47 THR B N 1
ATOM 6633 C CA . THR B 1 25 ? 81.709 71.251 114.297 1.00 50.00 47 THR B CA 1
ATOM 6634 C C . THR B 1 25 ? 82.553 72.470 113.961 1.00 50.00 47 THR B C 1
ATOM 6635 O O . THR B 1 25 ? 83.746 72.368 113.689 1.00 50.00 47 THR B O 1
ATOM 6639 N N . THR B 1 26 ? 81.906 73.632 113.960 1.00 50.00 48 THR B N 1
ATOM 6640 C CA . THR B 1 26 ? 82.578 74.881 113.678 1.00 50.00 48 THR B CA 1
ATOM 6641 C C . THR B 1 26 ? 83.646 75.118 114.734 1.00 50.00 48 THR B C 1
ATOM 6642 O O . THR B 1 26 ? 83.309 75.367 115.903 1.00 50.00 48 THR B O 1
ATOM 6646 N N . GLU B 1 27 ? 84.893 75.020 114.334 1.00 50.00 49 GLU B N 1
ATOM 6647 C CA . GLU B 1 27 ? 86.004 75.227 115.269 1.00 50.00 49 GLU B CA 1
ATOM 6648 C C . GLU B 1 27 ? 86.433 76.676 115.321 1.00 50.00 49 GLU B C 1
ATOM 6649 O O . GLU B 1 27 ? 86.812 77.173 116.378 1.00 50.00 49 GLU B O 1
ATOM 6655 N N . ARG B 1 28 ? 86.381 77.349 114.174 1.00 50.00 50 ARG B N 1
ATOM 6656 C CA . ARG B 1 28 ? 86.778 78.757 114.110 1.00 50.00 50 ARG B CA 1
ATOM 6657 C C . ARG B 1 28 ? 85.640 79.679 113.679 1.00 50.00 50 ARG B C 1
ATOM 6658 O O . ARG B 1 28 ? 85.250 79.701 112.511 1.00 50.00 50 ARG B O 1
ATOM 6666 N N . LEU B 1 29 ? 85.105 80.424 114.643 1.00 50.00 51 LEU B N 1
ATOM 6667 C CA . LEU B 1 29 ? 84.012 81.368 114.406 1.00 50.00 51 LEU B CA 1
ATOM 6668 C C . LEU B 1 29 ? 84.544 82.785 114.560 1.00 50.00 51 LEU B C 1
ATOM 6669 O O . LEU B 1 29 ? 85.304 83.065 115.490 1.00 50.00 51 LEU B O 1
ATOM 6674 N N . LEU B 1 30 ? 84.140 83.684 113.666 1.00 50.00 52 LEU B N 1
ATOM 6675 C CA . LEU B 1 30 ? 84.605 85.073 113.708 1.00 50.00 52 LEU B CA 1
ATOM 6676 C C . LEU B 1 30 ? 83.465 86.085 113.616 1.00 50.00 52 LEU B C 1
ATOM 6677 O O . LEU B 1 30 ? 82.981 86.396 112.528 1.00 50.00 52 LEU B O 1
ATOM 6682 N N . LEU B 1 31 ? 83.027 86.578 114.770 1.00 50.00 53 LEU B N 1
ATOM 6683 C CA . LEU B 1 31 ? 81.953 87.569 114.830 1.00 50.00 53 LEU B CA 1
ATOM 6684 C C . LEU B 1 31 ? 82.522 88.911 115.268 1.00 50.00 53 LEU B C 1
ATOM 6685 O O . LEU B 1 31 ? 82.681 89.172 116.454 1.00 50.00 53 LEU B O 1
ATOM 6690 N N . SER B 1 32 ? 82.845 89.760 114.293 1.00 50.00 54 SER B N 1
ATOM 6691 C CA . SER B 1 32 ? 83.395 91.084 114.547 1.00 50.00 54 SER B CA 1
ATOM 6692 C C . SER B 1 32 ? 82.623 92.115 113.728 1.00 50.00 54 SER B C 1
ATOM 6693 O O . SER B 1 32 ? 81.900 91.755 112.789 1.00 50.00 54 SER B O 1
ATOM 6696 N N . PHE B 1 33 ? 82.773 93.390 114.079 1.00 50.00 55 PHE B N 1
ATOM 6697 C CA . PHE B 1 33 ? 82.090 94.487 113.388 1.00 50.00 55 PHE B CA 1
ATOM 6698 C C . PHE B 1 33 ? 80.572 94.315 113.419 1.00 50.00 55 PHE B C 1
ATOM 6699 O O . PHE B 1 33 ? 79.880 94.591 112.443 1.00 50.00 55 PHE B O 1
ATOM 6707 N N . ASN B 1 34 ? 80.054 93.863 114.559 1.00 50.00 56 ASN B N 1
ATOM 6708 C CA . ASN B 1 34 ? 78.622 93.642 114.735 1.00 50.00 56 ASN B CA 1
ATOM 6709 C C . ASN B 1 34 ? 78.164 94.251 116.055 1.00 50.00 56 ASN B C 1
ATOM 6710 O O . ASN B 1 34 ? 78.916 94.985 116.698 1.00 50.00 56 ASN B O 1
ATOM 6715 N N . TYR B 1 35 ? 76.932 93.942 116.453 1.00 50.00 57 TYR B N 1
ATOM 6716 C CA . TYR B 1 35 ? 76.374 94.444 117.702 1.00 50.00 57 TYR B CA 1
ATOM 6717 C C . TYR B 1 35 ? 75.469 93.431 118.382 1.00 50.00 57 TYR B C 1
ATOM 6718 O O . TYR B 1 35 ? 74.683 92.749 117.730 1.00 50.00 57 TYR B O 1
ATOM 6727 N N . ILE B 1 36 ? 75.612 93.314 119.697 1.00 50.00 58 ILE B N 1
ATOM 6728 C CA . ILE B 1 36 ? 74.807 92.386 120.479 1.00 50.00 58 ILE B CA 1
ATOM 6729 C C . ILE B 1 36 ? 74.423 93.071 121.791 1.00 50.00 58 ILE B C 1
ATOM 6730 O O . ILE B 1 36 ? 73.308 92.892 122.288 1.00 50.00 58 ILE B O 1
ATOM 6735 N N . ARG B 1 37 ? 75.336 93.889 122.316 1.00 50.00 59 ARG B N 1
ATOM 6736 C CA . ARG B 1 37 ? 75.121 94.629 123.557 1.00 50.00 59 ARG B CA 1
ATOM 6737 C C . ARG B 1 37 ? 74.794 93.754 124.768 1.00 50.00 59 ARG B C 1
ATOM 6738 O O . ARG B 1 37 ? 75.704 93.349 125.501 1.00 50.00 59 ARG B O 1
ATOM 6746 N N . THR B 1 38 ? 73.512 93.459 124.980 1.00 50.00 60 THR B N 1
ATOM 6747 C CA . THR B 1 38 ? 73.108 92.631 126.117 1.00 50.00 60 THR B CA 1
ATOM 6748 C C . THR B 1 38 ? 73.419 91.150 125.912 1.00 50.00 60 THR B C 1
ATOM 6749 O O . THR B 1 38 ? 72.769 90.462 125.122 1.00 50.00 60 THR B O 1
ATOM 6753 N N . VAL B 1 39 ? 74.425 90.661 126.633 1.00 50.00 61 VAL B N 1
ATOM 6754 C CA . VAL B 1 39 ? 74.826 89.263 126.542 1.00 50.00 61 VAL B CA 1
ATOM 6755 C C . VAL B 1 39 ? 74.193 88.450 127.675 1.00 50.00 61 VAL B C 1
ATOM 6756 O O . VAL B 1 39 ? 74.679 88.475 128.808 1.00 50.00 61 VAL B O 1
ATOM 6760 N N . THR B 1 40 ? 73.103 87.753 127.369 1.00 50.00 62 THR B N 1
ATOM 6761 C CA . THR B 1 40 ? 72.395 86.944 128.348 1.00 50.00 62 THR B CA 1
ATOM 6762 C C . THR B 1 40 ? 72.947 85.524 128.412 1.00 50.00 62 THR B C 1
ATOM 6763 O O . THR B 1 40 ? 73.700 85.102 127.538 1.00 50.00 62 THR B O 1
ATOM 6767 N N . ALA B 1 41 ? 72.562 84.795 129.456 1.00 50.00 63 ALA B N 1
ATOM 6768 C CA . ALA B 1 41 ? 73.012 83.421 129.656 1.00 50.00 63 ALA B CA 1
ATOM 6769 C C . ALA B 1 41 ? 72.623 82.556 128.457 1.00 50.00 63 ALA B C 1
ATOM 6770 O O . ALA B 1 41 ? 71.723 82.909 127.695 1.00 50.00 63 ALA B O 1
ATOM 6772 N N . SER B 1 42 ? 73.308 81.423 128.307 1.00 50.00 64 SER B N 1
ATOM 6773 C CA . SER B 1 42 ? 73.063 80.492 127.209 1.00 50.00 64 SER B CA 1
ATOM 6774 C C . SER B 1 42 ? 73.199 81.207 125.868 1.00 50.00 64 SER B C 1
ATOM 6775 O O . SER B 1 42 ? 72.286 81.190 125.037 1.00 50.00 64 SER B O 1
ATOM 6778 N N . SER B 1 43 ? 74.353 81.820 125.660 1.00 50.00 65 SER B N 1
ATOM 6779 C CA . SER B 1 43 ? 74.628 82.554 124.435 1.00 50.00 65 SER B CA 1
ATOM 6780 C C . SER B 1 43 ? 74.893 81.650 123.235 1.00 50.00 65 SER B C 1
ATOM 6781 O O . SER B 1 43 ? 74.270 81.809 122.191 1.00 50.00 65 SER B O 1
ATOM 6784 N N . PHE B 1 44 ? 75.820 80.713 123.393 1.00 50.00 66 PHE B N 1
ATOM 6785 C CA . PHE B 1 44 ? 76.184 79.810 122.301 1.00 50.00 66 PHE B CA 1
ATOM 6786 C C . PHE B 1 44 ? 76.084 78.333 122.684 1.00 50.00 66 PHE B C 1
ATOM 6787 O O . PHE B 1 44 ? 77.098 77.632 122.747 1.00 50.00 66 PHE B O 1
ATOM 6795 N N . PRO B 1 45 ? 74.855 77.834 122.937 1.00 50.00 67 PRO B N 1
ATOM 6796 C CA . PRO B 1 45 ? 74.735 76.407 123.282 1.00 50.00 67 PRO B CA 1
ATOM 6797 C C . PRO B 1 45 ? 74.750 75.556 122.023 1.00 50.00 67 PRO B C 1
ATOM 6798 O O . PRO B 1 45 ? 74.669 74.326 122.103 1.00 50.00 67 PRO B O 1
ATOM 6802 N N . PHE B 1 46 ? 74.851 76.212 120.873 1.00 50.00 68 PHE B N 1
ATOM 6803 C CA . PHE B 1 46 ? 74.874 75.526 119.577 1.00 50.00 68 PHE B CA 1
ATOM 6804 C C . PHE B 1 46 ? 76.243 74.900 119.334 1.00 50.00 68 PHE B C 1
ATOM 6805 O O . PHE B 1 46 ? 76.371 73.672 119.262 1.00 50.00 68 PHE B O 1
ATOM 6813 N N . LEU B 1 47 ? 77.261 75.749 119.199 1.00 50.00 69 LEU B N 1
ATOM 6814 C CA . LEU B 1 47 ? 78.628 75.299 118.963 1.00 50.00 69 LEU B CA 1
ATOM 6815 C C . LEU B 1 47 ? 79.249 74.851 120.276 1.00 50.00 69 LEU B C 1
ATOM 6816 O O . LEU B 1 47 ? 79.105 75.512 121.301 1.00 50.00 69 LEU B O 1
ATOM 6821 N N . GLU B 1 48 ? 79.944 73.715 120.242 1.00 50.00 70 GLU B N 1
ATOM 6822 C CA . GLU B 1 48 ? 80.594 73.170 121.431 1.00 50.00 70 GLU B CA 1
ATOM 6823 C C . GLU B 1 48 ? 81.991 72.655 121.105 1.00 50.00 70 GLU B C 1
ATOM 6824 O O . GLU B 1 48 ? 82.660 72.053 121.944 1.00 50.00 70 GLU B O 1
ATOM 6830 N N . GLN B 1 49 ? 82.423 72.904 119.873 1.00 50.00 71 GLN B N 1
ATOM 6831 C CA . GLN B 1 49 ? 83.746 72.472 119.415 1.00 50.00 71 GLN B CA 1
ATOM 6832 C C . GLN B 1 49 ? 84.560 73.674 118.939 1.00 50.00 71 GLN B C 1
ATOM 6833 O O . GLN B 1 49 ? 85.349 73.577 117.986 1.00 50.00 71 GLN B O 1
ATOM 6839 N N . LEU B 1 50 ? 84.365 74.803 119.604 1.00 50.00 72 LEU B N 1
ATOM 6840 C CA . LEU B 1 50 ? 85.069 76.031 119.271 1.00 50.00 72 LEU B CA 1
ATOM 6841 C C . LEU B 1 50 ? 86.462 76.099 119.879 1.00 50.00 72 LEU B C 1
ATOM 6842 O O . LEU B 1 50 ? 86.723 75.521 120.928 1.00 50.00 72 LEU B O 1
ATOM 6847 N N . GLN B 1 51 ? 87.354 76.813 119.200 1.00 50.00 73 GLN B N 1
ATOM 6848 C CA . GLN B 1 51 ? 88.735 77.003 119.633 1.00 50.00 73 GLN B CA 1
ATOM 6849 C C . GLN B 1 51 ? 89.079 78.486 119.474 1.00 50.00 73 GLN B C 1
ATOM 6850 O O . GLN B 1 51 ? 89.469 79.145 120.437 1.00 50.00 73 GLN B O 1
ATOM 6856 N N . LEU B 1 52 ? 88.931 79.010 118.259 1.00 50.00 74 LEU B N 1
ATOM 6857 C CA . LEU B 1 52 ? 89.221 80.413 117.964 1.00 50.00 74 LEU B CA 1
ATOM 6858 C C . LEU B 1 52 ? 87.912 81.213 117.881 1.00 50.00 74 LEU B C 1
ATOM 6859 O O . LEU B 1 52 ? 87.328 81.352 116.807 1.00 50.00 74 LEU B O 1
ATOM 6864 N N . LEU B 1 53 ? 87.477 81.734 119.025 1.00 50.00 75 LEU B N 1
ATOM 6865 C CA . LEU B 1 53 ? 86.242 82.485 119.081 1.00 50.00 75 LEU B CA 1
ATOM 6866 C C . LEU B 1 53 ? 86.474 83.969 119.366 1.00 50.00 75 LEU B C 1
ATOM 6867 O O . LEU B 1 53 ? 86.265 84.443 120.484 1.00 50.00 75 LEU B O 1
ATOM 6872 N N . GLU B 1 54 ? 86.930 84.690 118.344 1.00 50.00 76 GLU B N 1
ATOM 6873 C CA . GLU B 1 54 ? 87.209 86.116 118.456 1.00 50.00 76 GLU B CA 1
ATOM 6874 C C . GLU B 1 54 ? 85.920 86.924 118.602 1.00 50.00 76 GLU B C 1
ATOM 6875 O O . GLU B 1 54 ? 85.324 87.360 117.612 1.00 50.00 76 GLU B O 1
ATOM 6881 N N . LEU B 1 55 ? 85.484 87.101 119.845 1.00 50.00 77 LEU B N 1
ATOM 6882 C CA . LEU B 1 55 ? 84.274 87.857 120.133 1.00 50.00 77 LEU B CA 1
ATOM 6883 C C . LEU B 1 55 ? 84.624 89.092 120.972 1.00 50.00 77 LEU B C 1
ATOM 6884 O O . LEU B 1 55 ? 85.366 88.995 121.950 1.00 50.00 77 LEU B O 1
ATOM 6889 N N . GLY B 1 56 ? 84.095 90.245 120.579 1.00 50.00 78 GLY B N 1
ATOM 6890 C CA . GLY B 1 56 ? 84.381 91.457 121.320 1.00 50.00 78 GLY B CA 1
ATOM 6891 C C . GLY B 1 56 ? 84.822 92.601 120.419 1.00 50.00 78 GLY B C 1
ATOM 6892 O O . GLY B 1 56 ? 84.590 93.769 120.746 1.00 50.00 78 GLY B O 1
ATOM 6893 N N . SER B 1 57 ? 85.460 92.273 119.295 1.00 50.00 79 SER B N 1
ATOM 6894 C CA . SER B 1 57 ? 85.925 93.278 118.339 1.00 50.00 79 SER B CA 1
ATOM 6895 C C . SER B 1 57 ? 84.796 94.253 118.004 1.00 50.00 79 SER B C 1
ATOM 6896 O O . SER B 1 57 ? 83.878 93.930 117.258 1.00 50.00 79 SER B O 1
ATOM 6899 N N .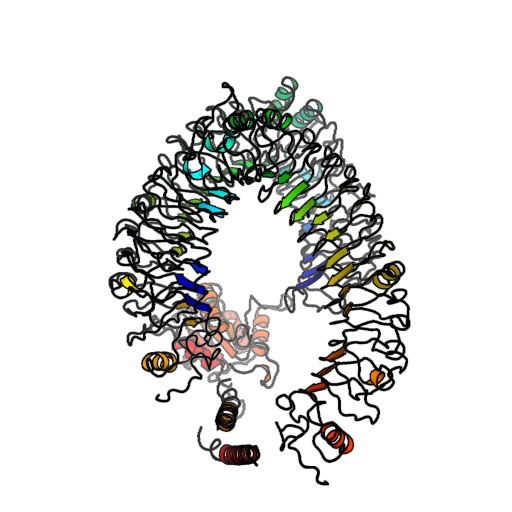 GLN B 1 58 ? 84.906 95.453 118.570 1.00 50.00 80 GLN B N 1
ATOM 6900 C CA . GLN B 1 58 ? 83.936 96.542 118.414 1.00 50.00 80 GLN B CA 1
ATOM 6901 C C . GLN B 1 58 ? 82.481 96.072 118.392 1.00 50.00 80 GLN B C 1
ATOM 6902 O O . GLN B 1 58 ? 81.640 96.648 117.716 1.00 50.00 80 GLN B O 1
ATOM 6908 N N . TYR B 1 59 ? 82.208 95.023 119.163 1.00 50.00 81 TYR B N 1
ATOM 6909 C CA . TYR B 1 59 ? 80.877 94.439 119.272 1.00 50.00 81 TYR B CA 1
ATOM 6910 C C . TYR B 1 59 ? 80.076 95.240 120.299 1.00 50.00 81 TYR B C 1
ATOM 6911 O O . TYR B 1 59 ? 78.949 94.873 120.637 1.00 50.00 81 TYR B O 1
ATOM 6920 N N . THR B 1 60 ? 80.665 96.341 120.762 1.00 50.00 82 THR B N 1
ATOM 6921 C CA . THR B 1 60 ? 80.069 97.228 121.765 1.00 50.00 82 THR B CA 1
ATOM 6922 C C . THR B 1 60 ? 79.233 96.527 122.848 1.00 50.00 82 THR B C 1
ATOM 6923 O O . THR B 1 60 ? 78.053 96.827 123.042 1.00 50.00 82 THR B O 1
ATOM 6927 N N . PRO B 1 61 ? 79.851 95.572 123.586 1.00 50.00 83 PRO B N 1
ATOM 6928 C CA . PRO B 1 61 ? 79.099 94.869 124.629 1.00 50.00 83 PRO B CA 1
ATOM 6929 C C . PRO B 1 61 ? 78.910 95.728 125.885 1.00 50.00 83 PRO B C 1
ATOM 6930 O O . PRO B 1 61 ? 79.863 95.996 126.619 1.00 50.00 83 PRO B O 1
ATOM 6934 N N . LEU B 1 62 ? 77.667 96.138 126.131 1.00 50.00 84 LEU B N 1
ATOM 6935 C CA . LEU B 1 62 ? 77.343 96.963 127.285 1.00 50.00 84 LEU B CA 1
ATOM 6936 C C . LEU B 1 62 ? 77.499 96.175 128.587 1.00 50.00 84 LEU B C 1
ATOM 6937 O O . LEU B 1 62 ? 78.250 96.585 129.475 1.00 50.00 84 LEU B O 1
ATOM 6942 N N . THR B 1 63 ? 76.791 95.054 128.696 1.00 50.00 85 THR B N 1
ATOM 6943 C CA . THR B 1 63 ? 76.861 94.218 129.891 1.00 50.00 85 THR B CA 1
ATOM 6944 C C . THR B 1 63 ? 77.081 92.753 129.552 1.00 50.00 85 THR B C 1
ATOM 6945 O O . THR B 1 63 ? 76.868 92.328 128.418 1.00 50.00 85 THR B O 1
ATOM 6949 N N . ILE B 1 64 ? 77.506 91.989 130.553 1.00 50.00 86 ILE B N 1
ATOM 6950 C CA . ILE B 1 64 ? 77.762 90.566 130.387 1.00 50.00 86 ILE B CA 1
ATOM 6951 C C . ILE B 1 64 ? 77.225 89.803 131.600 1.00 50.00 86 ILE B C 1
ATOM 6952 O O . ILE B 1 64 ? 77.566 90.113 132.743 1.00 50.00 86 ILE B O 1
ATOM 6957 N N . ASP B 1 65 ? 76.361 88.828 131.337 1.00 50.00 87 ASP B N 1
ATOM 6958 C CA . ASP B 1 65 ? 75.770 88.026 132.401 1.00 50.00 87 ASP B CA 1
ATOM 6959 C C . ASP B 1 65 ? 76.552 86.739 132.616 1.00 50.00 87 ASP B C 1
ATOM 6960 O O . ASP B 1 65 ? 77.614 86.544 132.021 1.00 50.00 87 ASP B O 1
ATOM 6965 N N . LYS B 1 66 ? 76.011 85.868 133.465 1.00 50.00 88 LYS B N 1
ATOM 6966 C CA . LYS B 1 66 ? 76.635 84.591 133.778 1.00 50.00 88 LYS B CA 1
ATOM 6967 C C . LYS B 1 66 ? 76.205 83.489 132.821 1.00 50.00 88 LYS B C 1
ATOM 6968 O O . LYS B 1 66 ? 75.257 83.655 132.050 1.00 50.00 88 LYS B O 1
ATOM 6974 N N . GLU B 1 67 ? 76.918 82.365 132.879 1.00 50.00 89 GLU B N 1
ATOM 6975 C CA . GLU B 1 67 ? 76.653 81.196 132.044 1.00 50.00 89 GLU B CA 1
ATOM 6976 C C . GLU B 1 67 ? 76.746 81.538 130.550 1.00 50.00 89 GLU B C 1
ATOM 6977 O O . GLU B 1 67 ? 76.159 80.846 129.714 1.00 50.00 89 GLU B O 1
ATOM 6983 N N . ALA B 1 68 ? 77.490 82.593 130.231 1.00 50.00 90 ALA B N 1
ATOM 6984 C CA . ALA B 1 68 ? 77.663 83.021 128.850 1.00 50.00 90 ALA B CA 1
ATOM 6985 C C . ALA B 1 68 ? 78.412 81.949 128.060 1.00 50.00 90 ALA B C 1
ATOM 6986 O O . ALA B 1 68 ? 77.895 81.414 127.081 1.00 50.00 90 ALA B O 1
ATOM 6988 N N . PHE B 1 69 ? 79.627 81.641 128.503 1.00 50.00 91 PHE B N 1
ATOM 6989 C CA . PHE B 1 69 ? 80.453 80.637 127.841 1.00 50.00 91 PHE B CA 1
ATOM 6990 C C . PHE B 1 69 ? 80.533 79.353 128.673 1.00 50.00 91 PHE B C 1
ATOM 6991 O O . PHE B 1 69 ? 81.612 78.921 129.086 1.00 50.00 91 PHE B O 1
ATOM 6999 N N . ARG B 1 70 ? 79.373 78.748 128.910 1.00 50.00 92 ARG B N 1
ATOM 7000 C CA . ARG B 1 70 ? 79.271 77.517 129.688 1.00 50.00 92 ARG B CA 1
ATOM 7001 C C . ARG B 1 70 ? 79.475 76.292 128.797 1.00 50.00 92 ARG B C 1
ATOM 7002 O O . ARG B 1 70 ? 80.178 75.357 129.170 1.00 50.00 92 ARG B O 1
ATOM 7010 N N . ASN B 1 71 ? 78.844 76.315 127.624 1.00 50.00 93 ASN B N 1
ATOM 7011 C CA . ASN B 1 71 ? 78.951 75.212 126.675 1.00 50.00 93 ASN B CA 1
ATOM 7012 C C . ASN B 1 71 ? 80.130 75.362 125.721 1.00 50.00 93 ASN B C 1
ATOM 7013 O O . ASN B 1 71 ? 80.002 75.124 124.517 1.00 50.00 93 ASN B O 1
ATOM 7018 N N . LEU B 1 72 ? 81.282 75.759 126.261 1.00 50.00 94 LEU B N 1
ATOM 7019 C CA . LEU B 1 72 ? 82.492 75.919 125.453 1.00 50.00 94 LEU B CA 1
ATOM 7020 C C . LEU B 1 72 ? 83.752 75.456 126.206 1.00 50.00 94 LEU B C 1
ATOM 7021 O O . LEU B 1 72 ? 84.633 76.267 126.508 1.00 50.00 94 LEU B O 1
ATOM 7026 N N . PRO B 1 73 ? 83.847 74.152 126.529 1.00 50.00 95 PRO B N 1
ATOM 7027 C CA . PRO B 1 73 ? 85.019 73.635 127.246 1.00 50.00 95 PRO B CA 1
ATOM 7028 C C . PRO B 1 73 ? 86.293 73.731 126.410 1.00 50.00 95 PRO B C 1
ATOM 7029 O O . PRO B 1 73 ? 87.329 74.205 126.877 1.00 50.00 95 PRO B O 1
ATOM 7033 N N . ASN B 1 74 ? 86.197 73.287 125.157 1.00 50.00 96 ASN B N 1
ATOM 7034 C CA . ASN B 1 74 ? 87.320 73.300 124.227 1.00 50.00 96 ASN B CA 1
ATOM 7035 C C . ASN B 1 74 ? 87.684 74.697 123.726 1.00 50.00 96 ASN B C 1
ATOM 7036 O O . ASN B 1 74 ? 88.523 74.832 122.830 1.00 50.00 96 ASN B O 1
ATOM 7041 N N . LEU B 1 75 ? 87.069 75.726 124.304 1.00 50.00 97 LEU B N 1
ATOM 7042 C CA . LEU B 1 75 ? 87.338 77.098 123.906 1.00 50.00 97 LEU B CA 1
ATOM 7043 C C . LEU B 1 75 ? 88.786 77.441 124.240 1.00 50.00 97 LEU B C 1
ATOM 7044 O O . LEU B 1 75 ? 89.149 77.540 125.411 1.00 50.00 97 LEU B O 1
ATOM 7049 N N . ARG B 1 76 ? 89.603 77.609 123.207 1.00 50.00 98 ARG B N 1
ATOM 7050 C CA . ARG B 1 76 ? 91.013 77.939 123.383 1.00 50.00 98 ARG B CA 1
ATOM 7051 C C . ARG B 1 76 ? 91.221 79.391 123.831 1.00 50.00 98 ARG B C 1
ATOM 7052 O O . ARG B 1 76 ? 91.556 79.657 124.985 1.00 50.00 98 ARG B O 1
ATOM 7060 N N . ILE B 1 77 ? 91.029 80.320 122.901 1.00 50.00 99 ILE B N 1
ATOM 7061 C CA . ILE B 1 77 ? 91.204 81.740 123.188 1.00 50.00 99 ILE B CA 1
ATOM 7062 C C . ILE B 1 77 ? 89.986 82.601 122.877 1.00 50.00 99 ILE B C 1
ATOM 7063 O O . ILE B 1 77 ? 89.115 82.222 122.081 1.00 50.00 99 ILE B O 1
ATOM 7068 N N . LEU B 1 78 ? 89.943 83.774 123.500 1.00 50.00 100 LEU B N 1
ATOM 7069 C CA . LEU B 1 78 ? 88.840 84.712 123.329 1.00 50.00 100 LEU B CA 1
ATOM 7070 C C . LEU B 1 78 ? 89.447 86.112 123.248 1.00 50.00 100 LEU B C 1
ATOM 7071 O O . LEU B 1 78 ? 90.218 86.511 124.123 1.00 50.00 100 LEU B O 1
ATOM 7076 N N . ASP B 1 79 ? 89.097 86.852 122.202 1.00 50.00 101 ASP B N 1
ATOM 7077 C CA . ASP B 1 79 ? 89.645 88.196 122.019 1.00 50.00 101 ASP B CA 1
ATOM 7078 C C . ASP B 1 79 ? 88.577 89.295 122.043 1.00 50.00 101 ASP B C 1
ATOM 7079 O O . ASP B 1 79 ? 87.947 89.590 121.026 1.00 50.00 101 ASP B O 1
ATOM 7084 N N . LEU B 1 80 ? 88.395 89.892 123.217 1.00 50.00 102 LEU B N 1
ATOM 7085 C CA . LEU B 1 80 ? 87.436 90.976 123.408 1.00 50.00 102 LEU B CA 1
ATOM 7086 C C . LEU B 1 80 ? 88.095 92.328 123.095 1.00 50.00 102 LEU B C 1
ATOM 7087 O O . LEU B 1 80 ? 88.307 93.149 123.991 1.00 50.00 102 LEU B O 1
ATOM 7092 N N . GLY B 1 81 ? 88.424 92.545 121.824 1.00 50.00 103 GLY B N 1
ATOM 7093 C CA . GLY B 1 81 ? 89.078 93.779 121.418 1.00 50.00 103 GLY B CA 1
ATOM 7094 C C . GLY B 1 81 ? 88.145 94.961 121.206 1.00 50.00 103 GLY B C 1
ATOM 7095 O O . GLY B 1 81 ? 87.023 94.782 120.730 1.00 50.00 103 GLY B O 1
ATOM 7096 N N . SER B 1 82 ? 88.619 96.160 121.542 1.00 50.00 104 SER B N 1
ATOM 7097 C CA . SER B 1 82 ? 87.862 97.401 121.392 1.00 50.00 104 SER B CA 1
ATOM 7098 C C . SER B 1 82 ? 86.413 97.289 121.871 1.00 50.00 104 SER B C 1
ATOM 7099 O O . SER B 1 82 ? 85.479 97.708 121.185 1.00 50.00 104 SER B O 1
ATOM 7102 N N . SER B 1 83 ? 86.246 96.715 123.060 1.00 50.00 105 SER B N 1
ATOM 7103 C CA . SER B 1 83 ? 84.923 96.544 123.655 1.00 50.00 105 SER B CA 1
ATOM 7104 C C . SER B 1 83 ? 84.658 97.646 124.679 1.00 50.00 105 SER B C 1
ATOM 7105 O O . SER B 1 83 ? 85.569 98.395 125.053 1.00 50.00 105 SER B O 1
ATOM 7108 N N . LYS B 1 84 ? 83.411 97.739 125.137 1.00 50.00 106 LYS B N 1
ATOM 7109 C CA . LYS B 1 84 ? 83.012 98.742 126.122 1.00 50.00 106 LYS B CA 1
ATOM 7110 C C . LYS B 1 84 ? 82.066 98.179 127.180 1.00 50.00 106 LYS B C 1
ATOM 7111 O O . LYS B 1 84 ? 80.867 98.474 127.176 1.00 50.00 106 LYS B O 1
ATOM 7117 N N . ILE B 1 85 ? 82.607 97.377 128.086 1.00 50.00 107 ILE B N 1
ATOM 7118 C CA . ILE B 1 85 ? 81.829 96.758 129.156 1.00 50.00 107 ILE B CA 1
ATOM 7119 C C . ILE B 1 85 ? 81.868 97.619 130.420 1.00 50.00 107 ILE B C 1
ATOM 7120 O O . ILE B 1 85 ? 82.915 98.151 130.788 1.00 50.00 107 ILE B O 1
ATOM 7125 N N . TYR B 1 86 ? 80.718 97.741 131.073 1.00 50.00 108 TYR B N 1
ATOM 7126 C CA . TYR B 1 86 ? 80.598 98.536 132.297 1.00 50.00 108 TYR B CA 1
ATOM 7127 C C . TYR B 1 86 ? 80.466 97.647 133.526 1.00 50.00 108 TYR B C 1
ATOM 7128 O O . TYR B 1 86 ? 81.176 97.830 134.520 1.00 50.00 108 TYR B O 1
ATOM 7137 N N . PHE B 1 87 ? 79.543 96.686 133.459 1.00 50.00 109 PHE B N 1
ATOM 7138 C CA . PHE B 1 87 ? 79.292 95.771 134.563 1.00 50.00 109 PHE B CA 1
ATOM 7139 C C . PHE B 1 87 ? 80.020 94.449 134.348 1.00 50.00 109 PHE B C 1
ATOM 7140 O O . PHE B 1 87 ? 79.912 93.828 133.290 1.00 50.00 109 PHE B O 1
ATOM 7148 N N . LEU B 1 88 ? 80.772 94.037 135.359 1.00 50.00 110 LEU B N 1
ATOM 7149 C CA . LEU B 1 88 ? 81.513 92.791 135.309 1.00 50.00 110 LEU B CA 1
ATOM 7150 C C . LEU B 1 88 ? 80.919 91.818 136.324 1.00 50.00 110 LEU B C 1
ATOM 7151 O O . LEU B 1 88 ? 80.927 92.083 137.522 1.00 50.00 110 LEU B O 1
ATOM 7156 N N . HIS B 1 89 ? 80.400 90.690 135.844 1.00 50.00 111 HIS B N 1
ATOM 7157 C CA . HIS B 1 89 ? 79.800 89.694 136.719 1.00 50.00 111 HIS B CA 1
ATOM 7158 C C . HIS B 1 89 ? 80.846 88.663 137.152 1.00 50.00 111 HIS B C 1
ATOM 7159 O O . HIS B 1 89 ? 81.612 88.164 136.325 1.00 50.00 111 HIS B O 1
ATOM 7166 N N . PRO B 1 90 ? 80.893 88.329 138.455 1.00 50.00 112 PRO B N 1
ATOM 7167 C CA . PRO B 1 90 ? 81.859 87.356 138.980 1.00 50.00 112 PRO B CA 1
ATOM 7168 C C . PRO B 1 90 ? 81.906 85.996 138.266 1.00 50.00 112 PRO B C 1
ATOM 7169 O O . PRO B 1 90 ? 82.983 85.515 137.910 1.00 50.00 112 PRO B O 1
ATOM 7173 N N . ASP B 1 91 ? 80.747 85.385 138.062 1.00 50.00 113 ASP B N 1
ATOM 7174 C CA . ASP B 1 91 ? 80.686 84.082 137.413 1.00 50.00 113 ASP B CA 1
ATOM 7175 C C . ASP B 1 91 ? 80.306 84.193 135.939 1.00 50.00 113 ASP B C 1
ATOM 7176 O O . ASP B 1 91 ? 79.408 83.510 135.464 1.00 50.00 113 ASP B O 1
ATOM 7181 N N . ALA B 1 92 ? 80.997 85.057 135.207 1.00 50.00 114 ALA B N 1
ATOM 7182 C CA . ALA B 1 92 ? 80.723 85.236 133.784 1.00 50.00 114 ALA B CA 1
ATOM 7183 C C . ALA B 1 92 ? 81.499 84.241 132.935 1.00 50.00 114 ALA B C 1
ATOM 7184 O O . ALA B 1 92 ? 80.929 83.595 132.061 1.00 50.00 114 ALA B O 1
ATOM 7186 N N . PHE B 1 93 ? 82.795 84.117 133.200 1.00 50.00 115 PHE B N 1
ATOM 7187 C CA . PHE B 1 93 ? 83.644 83.193 132.466 1.00 50.00 115 PHE B CA 1
ATOM 7188 C C . PHE B 1 93 ? 83.692 81.821 133.133 1.00 50.00 115 PHE B C 1
ATOM 7189 O O . PHE B 1 93 ? 84.766 81.299 133.430 1.00 50.00 115 PHE B O 1
ATOM 7197 N N . GLN B 1 94 ? 82.522 81.227 133.356 1.00 50.00 116 GLN B N 1
ATOM 7198 C CA . GLN B 1 94 ? 82.469 79.902 133.978 1.00 50.00 116 GLN B CA 1
ATOM 7199 C C . GLN B 1 94 ? 82.295 78.844 132.888 1.00 50.00 116 GLN B C 1
ATOM 7200 O O . GLN B 1 94 ? 81.566 79.056 131.916 1.00 50.00 116 GLN B O 1
ATOM 7206 N N . GLY B 1 95 ? 82.986 77.713 133.035 1.00 50.00 117 GLY B N 1
ATOM 7207 C CA . GLY B 1 95 ? 82.884 76.659 132.041 1.00 50.00 117 GLY B CA 1
ATOM 7208 C C . GLY B 1 95 ? 84.127 76.531 131.183 1.00 50.00 117 GLY B C 1
ATOM 7209 O O . GLY B 1 95 ? 84.365 75.487 130.570 1.00 50.00 117 GLY B O 1
ATOM 7210 N N . LEU B 1 96 ? 84.919 77.602 131.138 1.00 50.00 118 LEU B N 1
ATOM 7211 C CA . LEU B 1 96 ? 86.154 77.614 130.360 1.00 50.00 118 LEU B CA 1
ATOM 7212 C C . LEU B 1 96 ? 87.241 76.840 131.091 1.00 50.00 118 LEU B C 1
ATOM 7213 O O . LEU B 1 96 ? 87.811 77.330 132.064 1.00 50.00 118 LEU B O 1
ATOM 7218 N N . PHE B 1 97 ? 87.527 75.633 130.620 1.00 50.00 119 PHE B N 1
ATOM 7219 C CA . PHE B 1 97 ? 88.545 74.793 131.241 1.00 50.00 119 PHE B CA 1
ATOM 7220 C C . PHE B 1 97 ? 89.824 74.752 130.411 1.00 50.00 119 PHE B C 1
ATOM 7221 O O . PHE B 1 97 ? 90.916 74.580 130.951 1.00 50.00 119 PHE B O 1
ATOM 7229 N N . HIS B 1 98 ? 89.689 74.910 129.100 1.00 50.00 120 HIS B N 1
ATOM 7230 C CA . HIS B 1 98 ? 90.838 74.877 128.202 1.00 50.00 120 HIS B CA 1
ATOM 7231 C C . HIS B 1 98 ? 91.120 76.269 127.631 1.00 50.00 120 HIS B C 1
ATOM 7232 O O . HIS B 1 98 ? 91.475 76.411 126.462 1.00 50.00 120 HIS B O 1
ATOM 7239 N N . LEU B 1 99 ? 90.946 77.294 128.467 1.00 50.00 121 LEU B N 1
ATOM 7240 C CA . LEU B 1 99 ? 91.176 78.675 128.056 1.00 50.00 121 LEU B CA 1
ATOM 7241 C C . LEU B 1 99 ? 92.597 79.113 128.367 1.00 50.00 121 LEU B C 1
ATOM 7242 O O . LEU B 1 99 ? 92.960 79.266 129.535 1.00 50.00 121 LEU B O 1
ATOM 7247 N N . PHE B 1 100 ? 93.399 79.307 127.323 1.00 50.00 122 PHE B N 1
ATOM 7248 C CA . PHE B 1 100 ? 94.787 79.724 127.475 1.00 50.00 122 PHE B CA 1
ATOM 7249 C C . PHE B 1 100 ? 94.919 81.248 127.456 1.00 50.00 122 PHE B C 1
ATOM 7250 O O . PHE B 1 100 ? 94.913 81.890 128.505 1.00 50.00 122 PHE B O 1
ATOM 7258 N N . GLU B 1 101 ? 95.037 81.825 126.264 1.00 50.00 123 GLU B N 1
ATOM 7259 C CA . GLU B 1 101 ? 95.176 83.275 126.124 1.00 50.00 123 GLU B CA 1
ATOM 7260 C C . GLU B 1 101 ? 93.831 83.972 126.253 1.00 50.00 123 GLU B C 1
ATOM 7261 O O . GLU B 1 101 ? 92.783 83.323 126.205 1.00 50.00 123 GLU B O 1
ATOM 7267 N N . LEU B 1 102 ? 93.861 85.295 126.388 1.00 50.00 124 LEU B N 1
ATOM 7268 C CA . LEU B 1 102 ? 92.650 86.097 126.514 1.00 50.00 124 LEU B CA 1
ATOM 7269 C C . LEU B 1 102 ? 92.998 87.564 126.279 1.00 50.00 124 LEU B C 1
ATOM 7270 O O . LEU B 1 102 ? 93.554 88.230 127.159 1.00 50.00 124 LEU B O 1
ATOM 7275 N N . ARG B 1 103 ? 92.675 88.061 125.091 1.00 50.00 125 ARG B N 1
ATOM 7276 C CA . ARG B 1 103 ? 92.961 89.449 124.734 1.00 50.00 125 ARG B CA 1
ATOM 7277 C C . ARG B 1 103 ? 91.872 90.420 125.179 1.00 50.00 125 ARG B C 1
ATOM 7278 O O . ARG B 1 103 ? 90.739 90.354 124.698 1.00 50.00 125 ARG B O 1
ATOM 7286 N N . LEU B 1 104 ? 92.232 91.313 126.098 1.00 50.00 126 LEU B N 1
ATOM 7287 C CA . LEU B 1 104 ? 91.298 92.310 126.611 1.00 50.00 126 LEU B CA 1
ATOM 7288 C C . LEU B 1 104 ? 91.658 93.715 126.130 1.00 50.00 126 LEU B C 1
ATOM 7289 O O . LEU B 1 104 ? 91.485 94.696 126.862 1.00 50.00 126 LEU B O 1
ATOM 7294 N N . TYR B 1 105 ? 92.156 93.793 124.895 1.00 50.00 127 TYR B N 1
ATOM 7295 C CA . TYR B 1 105 ? 92.554 95.055 124.290 1.00 50.00 127 TYR B CA 1
ATOM 7296 C C . TYR B 1 105 ? 91.410 96.061 124.276 1.00 50.00 127 TYR B C 1
ATOM 7297 O O . TYR B 1 105 ? 90.399 95.851 123.608 1.00 50.00 127 TYR B O 1
ATOM 7306 N N . PHE B 1 106 ? 91.585 97.147 125.019 1.00 50.00 128 PHE B N 1
ATOM 7307 C CA . PHE B 1 106 ? 90.598 98.228 125.114 1.00 50.00 128 PHE B CA 1
ATOM 7308 C C . PHE B 1 106 ? 89.201 97.694 125.434 1.00 50.00 128 PHE B C 1
ATOM 7309 O O . PHE B 1 106 ? 88.262 97.840 124.645 1.00 50.00 128 PHE B O 1
ATOM 7317 N N . CYS B 1 107 ? 89.080 97.064 126.597 1.00 50.00 129 CYS B N 1
ATOM 7318 C CA . CYS B 1 107 ? 87.811 96.514 127.041 1.00 50.00 129 CYS B CA 1
ATOM 7319 C C . CYS B 1 107 ? 86.984 97.596 127.719 1.00 50.00 129 CYS B C 1
ATOM 7320 O O . CYS B 1 107 ? 85.856 97.358 128.151 1.00 50.00 129 CYS B O 1
ATOM 7323 N N . GLY B 1 108 ? 87.562 98.797 127.800 1.00 50.00 130 GLY B N 1
ATOM 7324 C CA . GLY B 1 108 ? 86.874 99.917 128.437 1.00 50.00 130 GLY B CA 1
ATOM 7325 C C . GLY B 1 108 ? 86.670 99.661 129.915 1.00 50.00 130 GLY B C 1
ATOM 7326 O O . GLY B 1 108 ? 85.537 99.544 130.393 1.00 50.00 130 GLY B O 1
ATOM 7327 N N . LEU B 1 109 ? 87.775 99.574 130.645 1.00 50.00 131 LEU B N 1
ATOM 7328 C CA . LEU B 1 109 ? 87.730 99.314 132.083 1.00 50.00 131 LEU B CA 1
ATOM 7329 C C . LEU B 1 109 ? 87.422 100.559 132.898 1.00 50.00 131 LEU B C 1
ATOM 7330 O O . LEU B 1 109 ? 88.347 101.279 133.319 1.00 50.00 131 LEU B O 1
ATOM 7335 N N . SER B 1 110 ? 86.133 100.819 133.118 1.00 50.00 132 SER B N 1
ATOM 7336 C CA . SER B 1 110 ? 85.702 101.961 133.913 1.00 50.00 132 SER B CA 1
ATOM 7337 C C . SER B 1 110 ? 85.791 101.554 135.377 1.00 50.00 132 SER B C 1
ATOM 7338 O O . SER B 1 110 ? 85.599 102.381 136.280 1.00 50.00 132 SER B O 1
ATOM 7341 N N . ASP B 1 111 ? 86.062 100.273 135.606 1.00 50.00 133 ASP B N 1
ATOM 7342 C CA . ASP B 1 111 ? 86.211 99.727 136.943 1.00 50.00 133 ASP B CA 1
ATOM 7343 C C . ASP B 1 111 ? 87.665 99.267 136.987 1.00 50.00 133 ASP B C 1
ATOM 7344 O O . ASP B 1 111 ? 87.970 98.070 137.058 1.00 50.00 133 ASP B O 1
ATOM 7349 N N . ALA B 1 112 ? 88.552 100.256 136.956 1.00 50.00 134 ALA B N 1
ATOM 7350 C CA . ALA B 1 112 ? 90.002 100.075 136.955 1.00 50.00 134 ALA B CA 1
ATOM 7351 C C . ALA B 1 112 ? 90.594 98.901 137.735 1.00 50.00 134 ALA B C 1
ATOM 7352 O O . ALA B 1 112 ? 91.120 97.964 137.137 1.00 50.00 134 ALA B O 1
ATOM 7354 N N . VAL B 1 113 ? 90.491 98.943 139.062 1.00 50.00 135 VAL B N 1
ATOM 7355 C CA . VAL B 1 113 ? 91.048 97.906 139.940 1.00 50.00 135 VAL B CA 1
ATOM 7356 C C . VAL B 1 113 ? 90.801 96.477 139.471 1.00 50.00 135 VAL B C 1
ATOM 7357 O O . VAL B 1 113 ? 89.717 96.147 139.012 1.00 50.00 135 VAL B O 1
ATOM 7361 N N . LEU B 1 114 ? 91.824 95.640 139.581 1.00 50.00 136 LEU B N 1
ATOM 7362 C CA . LEU B 1 114 ? 91.777 94.249 139.148 1.00 50.00 136 LEU B CA 1
ATOM 7363 C C . LEU B 1 114 ? 91.327 93.266 140.211 1.00 50.00 136 LEU B C 1
ATOM 7364 O O . LEU B 1 114 ? 91.193 92.070 139.937 1.00 50.00 136 LEU B O 1
ATOM 7369 N N . LYS B 1 115 ? 91.080 93.758 141.422 1.00 50.00 137 LYS B N 1
ATOM 7370 C CA . LYS B 1 115 ? 90.637 92.909 142.519 1.00 50.00 137 LYS B CA 1
ATOM 7371 C C . LYS B 1 115 ? 89.314 92.256 142.137 1.00 50.00 137 LYS B C 1
ATOM 7372 O O . LYS B 1 115 ? 89.085 91.069 142.397 1.00 50.00 137 LYS B O 1
ATOM 7378 N N . ASP B 1 116 ? 88.453 93.046 141.509 1.00 50.00 138 ASP B N 1
ATOM 7379 C CA . ASP B 1 116 ? 87.141 92.597 141.070 1.00 50.00 138 ASP B CA 1
ATOM 7380 C C . ASP B 1 116 ? 87.248 91.611 139.909 1.00 50.00 138 ASP B C 1
ATOM 7381 O O . ASP B 1 116 ? 86.256 90.999 139.522 1.00 50.00 138 ASP B O 1
ATOM 7386 N N . GLY B 1 117 ? 88.454 91.468 139.359 1.00 50.00 139 GLY B N 1
ATOM 7387 C CA . GLY B 1 117 ? 88.662 90.536 138.256 1.00 50.00 139 GLY B CA 1
ATOM 7388 C C . GLY B 1 117 ? 88.271 89.128 138.648 1.00 50.00 139 GLY B C 1
ATOM 7389 O O . GLY B 1 117 ? 88.332 88.765 139.831 1.00 50.00 139 GLY B O 1
ATOM 7390 N N . TYR B 1 118 ? 87.867 88.336 137.668 1.00 50.00 140 TYR B N 1
ATOM 7391 C CA . TYR B 1 118 ? 87.468 86.967 137.917 1.00 50.00 140 TYR B CA 1
ATOM 7392 C C . TYR B 1 118 ? 88.156 85.983 136.985 1.00 50.00 140 TYR B C 1
ATOM 7393 O O . TYR B 1 118 ? 87.564 85.513 136.013 1.00 50.00 140 TYR B O 1
ATOM 7402 N N . PHE B 1 119 ? 89.415 85.673 137.287 1.00 50.00 141 PHE B N 1
ATOM 7403 C CA . PHE B 1 119 ? 90.213 84.751 136.489 1.00 50.00 141 PHE B CA 1
ATOM 7404 C C . PHE B 1 119 ? 90.807 83.674 137.397 1.00 50.00 141 PHE B C 1
ATOM 7405 O O . PHE B 1 119 ? 91.977 83.288 137.252 1.00 50.00 141 PHE B O 1
ATOM 7413 N N . ARG B 1 120 ? 89.991 83.194 138.334 1.00 50.00 142 ARG B N 1
ATOM 7414 C CA . ARG B 1 120 ? 90.416 82.174 139.279 1.00 50.00 142 ARG B CA 1
ATOM 7415 C C . ARG B 1 120 ? 90.150 80.777 138.733 1.00 50.00 142 ARG B C 1
ATOM 7416 O O . ARG B 1 120 ? 90.994 79.889 138.854 1.00 50.00 142 ARG B O 1
ATOM 7424 N N . ASN B 1 121 ? 88.978 80.586 138.138 1.00 50.00 143 ASN B N 1
ATOM 7425 C CA . ASN B 1 121 ? 88.629 79.290 137.583 1.00 50.00 143 ASN B CA 1
ATOM 7426 C C . ASN B 1 121 ? 89.356 78.996 136.269 1.00 50.00 143 ASN B C 1
ATOM 7427 O O . ASN B 1 121 ? 89.055 78.014 135.600 1.00 50.00 143 ASN B O 1
ATOM 7432 N N . LEU B 1 122 ? 90.311 79.847 135.910 1.00 50.00 144 LEU B N 1
ATOM 7433 C CA . LEU B 1 122 ? 91.082 79.669 134.681 1.00 50.00 144 LEU B CA 1
ATOM 7434 C C . LEU B 1 122 ? 92.496 79.209 135.015 1.00 50.00 144 LEU B C 1
ATOM 7435 O O . LEU B 1 122 ? 93.374 80.027 135.313 1.00 50.00 144 LEU B O 1
ATOM 7440 N N . LYS B 1 123 ? 92.719 77.897 134.968 1.00 50.00 145 LYS B N 1
ATOM 7441 C CA . LYS B 1 123 ? 94.033 77.338 135.259 1.00 50.00 145 LYS B CA 1
ATOM 7442 C C . LYS B 1 123 ? 94.913 77.315 134.010 1.00 50.00 145 LYS B C 1
ATOM 7443 O O . LYS B 1 123 ? 96.123 77.518 134.087 1.00 50.00 145 LYS B O 1
ATOM 7449 N N . ALA B 1 124 ? 94.288 77.068 132.861 1.00 50.00 146 ALA B N 1
ATOM 7450 C CA . ALA B 1 124 ? 95.003 77.010 131.594 1.00 50.00 146 ALA B CA 1
ATOM 7451 C C . ALA B 1 124 ? 95.413 78.400 131.126 1.00 50.00 146 ALA B C 1
ATOM 7452 O O . ALA B 1 124 ? 96.125 78.536 130.135 1.00 50.00 146 ALA B O 1
ATOM 7454 N N . LEU B 1 125 ? 94.953 79.419 131.843 1.00 50.00 147 LEU B N 1
ATOM 7455 C CA . LEU B 1 125 ? 95.263 80.803 131.515 1.00 50.00 147 LEU B CA 1
ATOM 7456 C C . LEU B 1 125 ? 96.767 81.008 131.477 1.00 50.00 147 LEU B C 1
ATOM 7457 O O . LEU B 1 125 ? 97.422 81.093 132.523 1.00 50.00 147 LEU B O 1
ATOM 7462 N N . THR B 1 126 ? 97.317 81.088 130.268 1.00 50.00 148 THR B N 1
ATOM 7463 C CA . THR B 1 126 ? 98.750 81.280 130.083 1.00 50.00 148 THR B CA 1
ATOM 7464 C C . THR B 1 126 ? 99.102 82.733 129.781 1.00 50.00 148 THR B C 1
ATOM 7465 O O . THR B 1 126 ? 99.757 83.394 130.587 1.00 50.00 148 THR B O 1
ATOM 7469 N N . ARG B 1 127 ? 98.664 83.226 128.623 1.00 50.00 149 ARG B N 1
ATOM 7470 C CA . ARG B 1 127 ? 98.954 84.599 128.228 1.00 50.00 149 ARG B CA 1
ATOM 7471 C C . ARG B 1 127 ? 97.729 85.496 128.367 1.00 50.00 149 ARG B C 1
ATOM 7472 O O . ARG B 1 127 ? 96.948 85.650 127.427 1.00 50.00 149 ARG B O 1
ATOM 7480 N N . LEU B 1 128 ? 97.570 86.073 129.554 1.00 50.00 150 LEU B N 1
ATOM 7481 C CA . LEU B 1 128 ? 96.449 86.969 129.834 1.00 50.00 150 LEU B CA 1
ATOM 7482 C C . LEU B 1 128 ? 96.895 88.379 129.458 1.00 50.00 150 LEU B C 1
ATOM 7483 O O . LEU B 1 128 ? 97.830 88.907 130.047 1.00 50.00 150 LEU B O 1
ATOM 7488 N N . ASP B 1 129 ? 96.218 88.973 128.479 1.00 50.00 151 ASP B N 1
ATOM 7489 C CA . ASP B 1 129 ? 96.564 90.312 128.002 1.00 50.00 151 ASP B CA 1
ATOM 7490 C C . ASP B 1 129 ? 95.585 91.385 128.471 1.00 50.00 151 ASP B C 1
ATOM 7491 O O . ASP B 1 129 ? 94.373 91.176 128.479 1.00 50.00 151 ASP B O 1
ATOM 7496 N N . LEU B 1 130 ? 96.137 92.537 128.856 1.00 50.00 152 LEU B N 1
ATOM 7497 C CA . LEU B 1 130 ? 95.344 93.668 129.330 1.00 50.00 152 LEU B CA 1
ATOM 7498 C C . LEU B 1 130 ? 95.972 94.969 128.836 1.00 50.00 152 LEU B C 1
ATOM 7499 O O . LEU B 1 130 ? 96.709 95.627 129.574 1.00 50.00 152 LEU B O 1
ATOM 7504 N N . SER B 1 131 ? 95.687 95.332 127.588 1.00 50.00 153 SER B N 1
ATOM 7505 C CA . SER B 1 131 ? 96.229 96.548 126.997 1.00 50.00 153 SER B CA 1
ATOM 7506 C C . SER B 1 131 ? 95.176 97.623 126.797 1.00 50.00 153 SER B C 1
ATOM 7507 O O . SER B 1 131 ? 93.982 97.334 126.725 1.00 50.00 153 SER B O 1
ATOM 7510 N N . LYS B 1 132 ? 95.632 98.868 126.701 1.00 50.00 154 LYS B N 1
ATOM 7511 C CA . LYS B 1 132 ? 94.759 100.022 126.494 1.00 50.00 154 LYS B CA 1
ATOM 7512 C C . LYS B 1 132 ? 93.661 100.152 127.550 1.00 50.00 154 LYS B C 1
ATOM 7513 O O . LYS B 1 132 ? 92.567 100.637 127.261 1.00 50.00 154 LYS B O 1
ATOM 7519 N N . ASN B 1 133 ? 93.948 99.712 128.773 1.00 50.00 155 ASN B N 1
ATOM 7520 C CA . ASN B 1 133 ? 92.973 99.776 129.865 1.00 50.00 155 ASN B CA 1
ATOM 7521 C C . ASN B 1 133 ? 93.200 101.017 130.734 1.00 50.00 155 ASN B C 1
ATOM 7522 O O . ASN B 1 133 ? 93.925 101.933 130.335 1.00 50.00 155 ASN B O 1
ATOM 7527 N N . GLN B 1 134 ? 92.582 101.048 131.909 1.00 50.00 156 GLN B N 1
ATOM 7528 C CA . GLN B 1 134 ? 92.719 102.177 132.820 1.00 50.00 156 GLN B CA 1
ATOM 7529 C C . GLN B 1 134 ? 93.100 101.731 134.227 1.00 50.00 156 GLN B C 1
ATOM 7530 O O . GLN B 1 134 ? 92.693 102.334 135.213 1.00 50.00 156 GLN B O 1
ATOM 7536 N N . ILE B 1 135 ? 93.907 100.678 134.293 1.00 50.00 157 ILE B N 1
ATOM 7537 C CA . ILE B 1 135 ? 94.377 100.129 135.562 1.00 50.00 157 ILE B CA 1
ATOM 7538 C C . ILE B 1 135 ? 95.280 101.145 136.274 1.00 50.00 157 ILE B C 1
ATOM 7539 O O . ILE B 1 135 ? 96.261 101.622 135.695 1.00 50.00 157 ILE B O 1
ATOM 7544 N N . ARG B 1 136 ? 94.957 101.435 137.532 1.00 50.00 158 ARG B N 1
ATOM 7545 C CA . ARG B 1 136 ? 95.725 102.395 138.310 1.00 50.00 158 ARG B CA 1
ATOM 7546 C C . ARG B 1 136 ? 96.680 101.706 139.274 1.00 50.00 158 ARG B C 1
ATOM 7547 O O . ARG B 1 136 ? 97.767 102.218 139.551 1.00 50.00 158 ARG B O 1
ATOM 7555 N N . SER B 1 137 ? 96.260 100.561 139.804 1.00 50.00 159 SER B N 1
ATOM 7556 C CA . SER B 1 137 ? 97.085 99.818 140.760 1.00 50.00 159 SER B CA 1
ATOM 7557 C C . SER B 1 137 ? 97.703 98.562 140.149 1.00 50.00 159 SER B C 1
ATOM 7558 O O . SER B 1 137 ? 97.020 97.768 139.501 1.00 50.00 159 SER B O 1
ATOM 7561 N N . LEU B 1 138 ? 99.005 98.400 140.354 1.00 50.00 160 LEU B N 1
ATOM 7562 C CA . LEU B 1 138 ? 99.750 97.251 139.852 1.00 50.00 160 LEU B CA 1
ATOM 7563 C C . LEU B 1 138 ? 99.637 96.105 140.859 1.00 50.00 160 LEU B C 1
ATOM 7564 O O . LEU B 1 138 ? 100.099 94.992 140.609 1.00 50.00 160 LEU B O 1
ATOM 7569 N N . TYR B 1 139 ? 98.987 96.400 141.983 1.00 50.00 161 TYR B N 1
ATOM 7570 C CA . TYR B 1 139 ? 98.779 95.442 143.062 1.00 50.00 161 TYR B CA 1
ATOM 7571 C C . TYR B 1 139 ? 98.192 94.126 142.550 1.00 50.00 161 TYR B C 1
ATOM 7572 O O . TYR B 1 139 ? 97.030 94.059 142.147 1.00 50.00 161 TYR B O 1
ATOM 7581 N N . LEU B 1 140 ? 99.014 93.082 142.581 1.00 50.00 162 LEU B N 1
ATOM 7582 C CA . LEU B 1 140 ? 98.611 91.764 142.111 1.00 50.00 162 LEU B CA 1
ATOM 7583 C C . LEU B 1 140 ? 97.664 91.110 143.109 1.00 50.00 162 LEU B C 1
ATOM 7584 O O . LEU B 1 140 ? 97.988 90.978 144.286 1.00 50.00 162 LEU B O 1
ATOM 7589 N N . HIS B 1 141 ? 96.493 90.697 142.632 1.00 50.00 163 HIS B N 1
ATOM 7590 C CA . HIS B 1 141 ? 95.513 90.053 143.499 1.00 50.00 163 HIS B CA 1
ATOM 7591 C C . HIS B 1 141 ? 95.950 88.617 143.819 1.00 50.00 163 HIS B C 1
ATOM 7592 O O . HIS B 1 141 ? 96.658 87.993 143.022 1.00 50.00 163 HIS B O 1
ATOM 7599 N N . PRO B 1 142 ? 95.545 88.076 144.988 1.00 50.00 164 PRO B N 1
ATOM 7600 C CA . PRO B 1 142 ? 95.916 86.715 145.383 1.00 50.00 164 PRO B CA 1
ATOM 7601 C C . PRO B 1 142 ? 95.519 85.635 144.383 1.00 50.00 164 PRO B C 1
ATOM 7602 O O . PRO B 1 142 ? 95.966 84.490 144.489 1.00 50.00 164 PRO B O 1
ATOM 7606 N N . SER B 1 143 ? 94.684 85.988 143.415 1.00 50.00 165 SER B N 1
ATOM 7607 C CA . SER B 1 143 ? 94.239 85.029 142.399 1.00 50.00 165 SER B CA 1
ATOM 7608 C C . SER B 1 143 ? 95.366 84.569 141.474 1.00 50.00 165 SER B C 1
ATOM 7609 O O . SER B 1 143 ? 95.286 83.491 140.883 1.00 50.00 165 SER B O 1
ATOM 7612 N N . PHE B 1 144 ? 96.412 85.389 141.346 1.00 50.00 166 PHE B N 1
ATOM 7613 C CA . PHE B 1 144 ? 97.558 85.039 140.495 1.00 50.00 166 PHE B CA 1
ATOM 7614 C C . PHE B 1 144 ? 98.252 83.795 141.054 1.00 50.00 166 PHE B C 1
ATOM 7615 O O . PHE B 1 144 ? 98.928 83.065 140.321 1.00 50.00 166 PHE B O 1
ATOM 7623 N N . GLY B 1 145 ? 98.093 83.572 142.355 1.00 50.00 167 GLY B N 1
ATOM 7624 C CA . GLY B 1 145 ? 98.700 82.432 143.014 1.00 50.00 167 GLY B CA 1
ATOM 7625 C C . GLY B 1 145 ? 98.225 81.110 142.447 1.00 50.00 167 GLY B C 1
ATOM 7626 O O . GLY B 1 145 ? 98.962 80.121 142.432 1.00 50.00 167 GLY B O 1
ATOM 7627 N N . LYS B 1 146 ? 96.982 81.098 141.973 1.00 50.00 168 LYS B N 1
ATOM 7628 C CA . LYS B 1 146 ? 96.399 79.902 141.380 1.00 50.00 168 LYS B CA 1
ATOM 7629 C C . LYS B 1 146 ? 96.853 79.751 139.931 1.00 50.00 168 LYS B C 1
ATOM 7630 O O . LYS B 1 146 ? 96.903 78.642 139.395 1.00 50.00 168 LYS B O 1
ATOM 7636 N N . LEU B 1 147 ? 97.180 80.880 139.307 1.00 50.00 169 LEU B N 1
ATOM 7637 C CA . LEU B 1 147 ? 97.630 80.891 137.920 1.00 50.00 169 LEU B CA 1
ATOM 7638 C C . LEU B 1 147 ? 99.052 80.366 137.815 1.00 50.00 169 LEU B C 1
ATOM 7639 O O . LEU B 1 147 ? 100.015 81.136 137.867 1.00 50.00 169 LEU B O 1
ATOM 7644 N N . ASN B 1 148 ? 99.171 79.047 137.672 1.00 50.00 170 ASN B N 1
ATOM 7645 C CA . ASN B 1 148 ? 100.468 78.395 137.550 1.00 50.00 170 ASN B CA 1
ATOM 7646 C C . ASN B 1 148 ? 100.933 78.410 136.101 1.00 50.00 170 ASN B C 1
ATOM 7647 O O . ASN B 1 148 ? 102.120 78.598 135.821 1.00 50.00 170 ASN B O 1
ATOM 7652 N N . SER B 1 149 ? 99.988 78.203 135.182 1.00 50.00 171 SER B N 1
ATOM 7653 C CA . SER B 1 149 ? 100.268 78.187 133.751 1.00 50.00 171 SER B CA 1
ATOM 7654 C C . SER B 1 149 ? 100.469 79.598 133.217 1.00 50.00 171 SER B C 1
ATOM 7655 O O . SER B 1 149 ? 100.836 79.781 132.063 1.00 50.00 171 SER B O 1
ATOM 7658 N N . LEU B 1 150 ? 100.240 80.589 134.077 1.00 50.00 172 LEU B N 1
ATOM 7659 C CA . LEU B 1 150 ? 100.395 81.993 133.716 1.00 50.00 172 LEU B CA 1
ATOM 7660 C C . LEU B 1 150 ? 101.837 82.259 133.317 1.00 50.00 172 LEU B C 1
ATOM 7661 O O . LEU B 1 150 ? 102.722 82.348 134.170 1.00 50.00 172 LEU B O 1
ATOM 7666 N N . LYS B 1 151 ? 102.065 82.390 132.015 1.00 50.00 173 LYS B N 1
ATOM 7667 C CA . LYS B 1 151 ? 103.401 82.616 131.483 1.00 50.00 173 LYS B CA 1
ATOM 7668 C C . LYS B 1 151 ? 103.697 84.083 131.190 1.00 50.00 173 LYS B C 1
ATOM 7669 O O . LYS B 1 151 ? 104.739 84.598 131.596 1.00 50.00 173 LYS B O 1
ATOM 7675 N N . SER B 1 152 ? 102.782 84.763 130.495 1.00 50.00 174 SER B N 1
ATOM 7676 C CA . SER B 1 152 ? 102.992 86.166 130.144 1.00 50.00 174 SER B CA 1
ATOM 7677 C C . SER B 1 152 ? 101.747 87.039 130.231 1.00 50.00 174 SER B C 1
ATOM 7678 O O . SER B 1 152 ? 100.621 86.573 130.054 1.00 50.00 174 SER B O 1
ATOM 7681 N N . ILE B 1 153 ? 101.970 88.326 130.497 1.00 50.00 175 ILE B N 1
ATOM 7682 C CA . ILE B 1 153 ? 100.910 89.330 130.588 1.00 50.00 175 ILE B CA 1
ATOM 7683 C C . ILE B 1 153 ? 101.481 90.640 130.045 1.00 50.00 175 ILE B C 1
ATOM 7684 O O . ILE B 1 153 ? 102.659 90.927 130.225 1.00 50.00 175 ILE B O 1
ATOM 7689 N N . ASP B 1 154 ? 100.641 91.416 129.367 1.00 50.00 176 ASP B N 1
ATOM 7690 C CA . ASP B 1 154 ? 101.071 92.682 128.791 1.00 50.00 176 ASP B CA 1
ATOM 7691 C C . ASP B 1 154 ? 100.296 93.877 129.345 1.00 50.00 176 ASP B C 1
ATOM 7692 O O . ASP B 1 154 ? 99.204 94.197 128.868 1.00 50.00 176 ASP B O 1
ATOM 7697 N N . PHE B 1 155 ? 100.854 94.522 130.369 1.00 50.00 177 PHE B N 1
ATOM 7698 C CA . PHE B 1 155 ? 100.218 95.692 130.971 1.00 50.00 177 PHE B CA 1
ATOM 7699 C C . PHE B 1 155 ? 100.699 96.954 130.263 1.00 50.00 177 PHE B C 1
ATOM 7700 O O . PHE B 1 155 ? 101.696 97.552 130.668 1.00 50.00 177 PHE B O 1
ATOM 7708 N N . SER B 1 156 ? 99.996 97.358 129.209 1.00 50.00 178 SER B N 1
ATOM 7709 C CA . SER B 1 156 ? 100.358 98.550 128.451 1.00 50.00 178 SER B CA 1
ATOM 7710 C C . SER B 1 156 ? 99.211 99.543 128.353 1.00 50.00 178 SER B C 1
ATOM 7711 O O . SER B 1 156 ? 98.049 99.157 128.255 1.00 50.00 178 SER B O 1
ATOM 7714 N N . SER B 1 157 ? 99.552 100.830 128.390 1.00 50.00 179 SER B N 1
ATOM 7715 C CA . SER B 1 157 ? 98.578 101.911 128.302 1.00 50.00 179 SER B CA 1
ATOM 7716 C C . SER B 1 157 ? 97.487 101.817 129.367 1.00 50.00 179 SER B C 1
ATOM 7717 O O . SER B 1 157 ? 96.312 101.661 129.045 1.00 50.00 179 SER B O 1
ATOM 7720 N N . ASN B 1 158 ? 97.886 101.904 130.632 1.00 50.00 180 ASN B N 1
ATOM 7721 C CA . ASN B 1 158 ? 96.930 101.857 131.732 1.00 50.00 180 ASN B CA 1
ATOM 7722 C C . ASN B 1 158 ? 96.955 103.191 132.477 1.00 50.00 180 ASN B C 1
ATOM 7723 O O . ASN B 1 158 ? 96.232 104.113 132.110 1.00 50.00 180 ASN B O 1
ATOM 7728 N N . GLN B 1 159 ? 97.781 103.285 133.519 1.00 50.00 181 GLN B N 1
ATOM 7729 C CA . GLN B 1 159 ? 97.914 104.509 134.308 1.00 50.00 181 GLN B CA 1
ATOM 7730 C C . GLN B 1 159 ? 99.078 104.398 135.295 1.00 50.00 181 GLN B C 1
ATOM 7731 O O . GLN B 1 159 ? 100.049 105.157 135.198 1.00 50.00 181 GLN B O 1
ATOM 7737 N N . ILE B 1 160 ? 98.952 103.444 136.226 1.00 50.00 182 ILE B N 1
ATOM 7738 C CA . ILE B 1 160 ? 99.920 103.123 137.289 1.00 50.00 182 ILE B CA 1
ATOM 7739 C C . ILE B 1 160 ? 101.060 104.112 137.527 1.00 50.00 182 ILE B C 1
ATOM 7740 O O . ILE B 1 160 ? 101.976 104.237 136.707 1.00 50.00 182 ILE B O 1
ATOM 7745 N N . PHE B 1 161 ? 101.020 104.786 138.678 1.00 50.00 183 PHE B N 1
ATOM 7746 C CA . PHE B 1 161 ? 102.037 105.767 139.037 1.00 50.00 183 PHE B CA 1
ATOM 7747 C C . PHE B 1 161 ? 103.113 105.251 139.987 1.00 50.00 183 PHE B C 1
ATOM 7748 O O . PHE B 1 161 ? 104.304 105.373 139.708 1.00 50.00 183 PHE B O 1
ATOM 7756 N N . LEU B 1 162 ? 102.693 104.692 141.118 1.00 50.00 184 LEU B N 1
ATOM 7757 C CA . LEU B 1 162 ? 103.639 104.180 142.108 1.00 50.00 184 LEU B CA 1
ATOM 7758 C C . LEU B 1 162 ? 103.619 102.655 142.118 1.00 50.00 184 LEU B C 1
ATOM 7759 O O . LEU B 1 162 ? 102.572 102.036 141.958 1.00 50.00 184 LEU B O 1
ATOM 7764 N N . VAL B 1 163 ? 104.803 102.072 142.294 1.00 50.00 185 VAL B N 1
ATOM 7765 C CA . VAL B 1 163 ? 104.940 100.626 142.346 1.00 50.00 185 VAL B CA 1
ATOM 7766 C C . VAL B 1 163 ? 105.569 100.228 143.689 1.00 50.00 185 VAL B C 1
ATOM 7767 O O . VAL B 1 163 ? 106.790 100.065 143.795 1.00 50.00 185 VAL B O 1
ATOM 7771 N N . CYS B 1 164 ? 104.724 100.058 144.705 1.00 50.00 186 CYS B N 1
ATOM 7772 C CA . CYS B 1 164 ? 105.180 99.689 146.047 1.00 50.00 186 CYS B CA 1
ATOM 7773 C C . CYS B 1 164 ? 105.662 98.251 146.121 1.00 50.00 186 CYS B C 1
ATOM 7774 O O . CYS B 1 164 ? 105.642 97.527 145.123 1.00 50.00 186 CYS B O 1
ATOM 7777 N N . GLU B 1 165 ? 106.113 97.855 147.309 1.00 50.00 187 GLU B N 1
ATOM 7778 C CA . GLU B 1 165 ? 106.602 96.508 147.565 1.00 50.00 187 GLU B CA 1
ATOM 7779 C C . GLU B 1 165 ? 105.410 95.580 147.784 1.00 50.00 187 GLU B C 1
ATOM 7780 O O . GLU B 1 165 ? 105.395 94.438 147.329 1.00 50.00 187 GLU B O 1
ATOM 7786 N N . HIS B 1 166 ? 104.410 96.092 148.496 1.00 50.00 188 HIS B N 1
ATOM 7787 C CA . HIS B 1 166 ? 103.201 95.339 148.800 1.00 50.00 188 HIS B CA 1
ATOM 7788 C C . HIS B 1 166 ? 102.416 94.949 147.551 1.00 50.00 188 HIS B C 1
ATOM 7789 O O . HIS B 1 166 ? 101.531 94.092 147.619 1.00 50.00 188 HIS B O 1
ATOM 7796 N N . GLU B 1 167 ? 102.736 95.573 146.415 1.00 50.00 189 GLU B N 1
ATOM 7797 C CA . GLU B 1 167 ? 102.056 95.264 145.155 1.00 50.00 189 GLU B CA 1
ATOM 7798 C C . GLU B 1 167 ? 102.739 94.126 144.415 1.00 50.00 189 GLU B C 1
ATOM 7799 O O . GLU B 1 167 ? 102.434 93.858 143.259 1.00 50.00 189 GLU B O 1
ATOM 7805 N N . LEU B 1 168 ? 103.676 93.466 145.087 1.00 50.00 190 LEU B N 1
ATOM 7806 C CA . LEU B 1 168 ? 104.411 92.365 144.479 1.00 50.00 190 LEU B CA 1
ATOM 7807 C C . LEU B 1 168 ? 104.605 91.229 145.492 1.00 50.00 190 LEU B C 1
ATOM 7808 O O . LEU B 1 168 ? 105.720 90.741 145.683 1.00 50.00 190 LEU B O 1
ATOM 7813 N N . GLU B 1 169 ? 103.511 90.821 146.129 1.00 50.00 191 GLU B N 1
ATOM 7814 C CA . GLU B 1 169 ? 103.543 89.748 147.122 1.00 50.00 191 GLU B CA 1
ATOM 7815 C C . GLU B 1 169 ? 103.262 88.372 146.492 1.00 50.00 191 GLU B C 1
ATOM 7816 O O . GLU B 1 169 ? 103.980 87.414 146.783 1.00 50.00 191 GLU B O 1
ATOM 7822 N N . PRO B 1 170 ? 102.228 88.251 145.631 1.00 50.00 192 PRO B N 1
ATOM 7823 C CA . PRO B 1 170 ? 101.958 86.940 145.025 1.00 50.00 192 PRO B CA 1
ATOM 7824 C C . PRO B 1 170 ? 103.135 86.365 144.239 1.00 50.00 192 PRO B C 1
ATOM 7825 O O . PRO B 1 170 ? 103.193 85.152 144.000 1.00 50.00 192 PRO B O 1
ATOM 7829 N N . LEU B 1 171 ? 104.065 87.227 143.848 1.00 50.00 193 LEU B N 1
ATOM 7830 C CA . LEU B 1 171 ? 105.242 86.800 143.097 1.00 50.00 193 LEU B CA 1
ATOM 7831 C C . LEU B 1 171 ? 106.161 85.912 143.928 1.00 50.00 193 LEU B C 1
ATOM 7832 O O . LEU B 1 171 ? 106.527 84.821 143.490 1.00 50.00 193 LEU B O 1
ATOM 7837 N N . GLN B 1 172 ? 106.532 86.388 145.113 1.00 50.00 194 GLN B N 1
ATOM 7838 C CA . GLN B 1 172 ? 107.420 85.643 145.991 1.00 50.00 194 GLN B CA 1
ATOM 7839 C C . GLN B 1 172 ? 106.802 84.329 146.469 1.00 50.00 194 GLN B C 1
ATOM 7840 O O . GLN B 1 172 ? 107.515 83.416 146.888 1.00 50.00 194 GLN B O 1
ATOM 7846 N N . GLY B 1 173 ? 105.480 84.236 146.388 1.00 50.00 195 GLY B N 1
ATOM 7847 C CA . GLY B 1 173 ? 104.793 83.028 146.812 1.00 50.00 195 GLY B CA 1
ATOM 7848 C C . GLY B 1 173 ? 105.135 81.825 145.946 1.00 50.00 195 GLY B C 1
ATOM 7849 O O . GLY B 1 173 ? 105.249 80.710 146.451 1.00 50.00 195 GLY B O 1
ATOM 7850 N N . LYS B 1 174 ? 105.299 82.043 144.642 1.00 50.00 196 LYS B N 1
ATOM 7851 C CA . LYS B 1 174 ? 105.629 80.965 143.713 1.00 50.00 196 LYS B CA 1
ATOM 7852 C C . LYS B 1 174 ? 107.132 80.807 143.538 1.00 50.00 196 LYS B C 1
ATOM 7853 O O . LYS B 1 174 ? 107.825 81.757 143.176 1.00 50.00 196 LYS B O 1
ATOM 7859 N N . THR B 1 175 ? 107.633 79.604 143.799 1.00 50.00 197 THR B N 1
ATOM 7860 C CA . THR B 1 175 ? 109.058 79.319 143.686 1.00 50.00 197 THR B CA 1
ATOM 7861 C C . THR B 1 175 ? 109.473 79.090 142.228 1.00 50.00 197 THR B C 1
ATOM 7862 O O . THR B 1 175 ? 110.615 79.361 141.850 1.00 50.00 197 THR B O 1
ATOM 7866 N N . LEU B 1 176 ? 108.541 78.590 141.419 1.00 50.00 198 LEU B N 1
ATOM 7867 C CA . LEU B 1 176 ? 108.812 78.323 140.008 1.00 50.00 198 LEU B CA 1
ATOM 7868 C C . LEU B 1 176 ? 107.660 78.754 139.101 1.00 50.00 198 LEU B C 1
ATOM 7869 O O . LEU B 1 176 ? 106.647 78.058 138.998 1.00 50.00 198 LEU B O 1
ATOM 7874 N N . SER B 1 177 ? 107.822 79.907 138.458 1.00 50.00 199 SER B N 1
ATOM 7875 C CA . SER B 1 177 ? 106.803 80.439 137.561 1.00 50.00 199 SER B CA 1
ATOM 7876 C C . SER B 1 177 ? 107.351 81.576 136.703 1.00 50.00 199 SER B C 1
ATOM 7877 O O . SER B 1 177 ? 107.705 82.646 137.217 1.00 50.00 199 SER B O 1
ATOM 7880 N N . PHE B 1 178 ? 107.428 81.337 135.395 1.00 50.00 200 PHE B N 1
ATOM 7881 C CA . PHE B 1 178 ? 107.915 82.357 134.465 1.00 50.00 200 PHE B CA 1
ATOM 7882 C C . PHE B 1 178 ? 106.898 83.493 134.406 1.00 50.00 200 PHE B C 1
ATOM 7883 O O . PHE B 1 178 ? 105.698 83.249 134.438 1.00 50.00 200 PHE B O 1
ATOM 7891 N N . PHE B 1 179 ? 107.368 84.734 134.329 1.00 50.00 201 PHE B N 1
ATOM 7892 C CA . PHE B 1 179 ? 106.475 85.878 134.275 1.00 50.00 201 PHE B CA 1
ATOM 7893 C C . PHE B 1 179 ? 107.042 86.999 133.404 1.00 50.00 201 PHE B C 1
ATOM 7894 O O . PHE B 1 179 ? 108.062 87.605 133.738 1.00 50.00 201 PHE B O 1
ATOM 7902 N N . SER B 1 180 ? 106.385 87.248 132.276 1.00 50.00 202 SER B N 1
ATOM 7903 C CA . SER B 1 180 ? 106.817 88.291 131.349 1.00 50.00 202 SER B CA 1
ATOM 7904 C C . SER B 1 180 ? 106.111 89.621 131.626 1.00 50.00 202 SER B C 1
ATOM 7905 O O . SER B 1 180 ? 105.238 90.055 130.872 1.00 50.00 202 SER B O 1
ATOM 7908 N N . LEU B 1 181 ? 106.492 90.258 132.732 1.00 50.00 203 LEU B N 1
ATOM 7909 C CA . LEU B 1 181 ? 105.914 91.539 133.124 1.00 50.00 203 LEU B CA 1
ATOM 7910 C C . LEU B 1 181 ? 106.213 92.598 132.060 1.00 50.00 203 LEU B C 1
ATOM 7911 O O . LEU B 1 181 ? 107.349 93.055 131.932 1.00 50.00 203 LEU B O 1
ATOM 7916 N N . ALA B 1 182 ? 105.196 92.965 131.292 1.00 50.00 204 ALA B N 1
ATOM 7917 C CA . ALA B 1 182 ? 105.340 93.964 130.242 1.00 50.00 204 ALA B CA 1
ATOM 7918 C C . ALA B 1 182 ? 104.671 95.269 130.657 1.00 50.00 204 ALA B C 1
ATOM 7919 O O . ALA B 1 182 ? 104.045 95.955 129.844 1.00 50.00 204 ALA B O 1
ATOM 7921 N N . ALA B 1 183 ? 104.815 95.596 131.938 1.00 50.00 205 ALA B N 1
ATOM 7922 C CA . ALA B 1 183 ? 104.222 96.804 132.499 1.00 50.00 205 ALA B CA 1
ATOM 7923 C C . ALA B 1 183 ? 105.024 98.048 132.154 1.00 50.00 205 ALA B C 1
ATOM 7924 O O . ALA B 1 183 ? 106.030 97.983 131.450 1.00 50.00 205 ALA B O 1
ATOM 7926 N N . ASN B 1 184 ? 104.555 99.191 132.642 1.00 50.00 206 ASN B N 1
ATOM 7927 C CA . ASN B 1 184 ? 105.208 100.479 132.416 1.00 50.00 206 ASN B CA 1
ATOM 7928 C C . ASN B 1 184 ? 105.429 100.821 130.939 1.00 50.00 206 ASN B C 1
ATOM 7929 O O . ASN B 1 184 ? 106.341 101.574 130.601 1.00 50.00 206 ASN B O 1
ATOM 7934 N N . SER B 1 185 ? 104.578 100.270 130.072 1.00 50.00 207 SER B N 1
ATOM 7935 C CA . SER B 1 185 ? 104.685 100.522 128.644 1.00 50.00 207 SER B CA 1
ATOM 7936 C C . SER B 1 185 ? 103.712 101.629 128.249 1.00 50.00 207 SER B C 1
ATOM 7937 O O . SER B 1 185 ? 102.497 101.423 128.215 1.00 50.00 207 SER B O 1
ATOM 7940 N N . LEU B 1 186 ? 104.265 102.815 127.979 1.00 50.00 208 LEU B N 1
ATOM 7941 C CA . LEU B 1 186 ? 103.496 103.995 127.594 1.00 50.00 208 LEU B CA 1
ATOM 7942 C C . LEU B 1 186 ? 102.579 104.442 128.729 1.00 50.00 208 LEU B C 1
ATOM 7943 O O . LEU B 1 186 ? 101.365 104.547 128.569 1.00 50.00 208 LEU B O 1
ATOM 7948 N N . TYR B 1 187 ? 103.178 104.692 129.888 1.00 50.00 209 TYR B N 1
ATOM 7949 C CA . TYR B 1 187 ? 102.436 105.133 131.065 1.00 50.00 209 TYR B CA 1
ATOM 7950 C C . TYR B 1 187 ? 102.784 106.589 131.382 1.00 50.00 209 TYR B C 1
ATOM 7951 O O . TYR B 1 187 ? 103.325 107.308 130.539 1.00 50.00 209 TYR B O 1
ATOM 7960 N N . SER B 1 188 ? 102.457 107.019 132.597 1.00 50.00 210 SER B N 1
ATOM 7961 C CA . SER B 1 188 ? 102.720 108.381 133.052 1.00 50.00 210 SER B CA 1
ATOM 7962 C C . SER B 1 188 ? 103.195 108.348 134.508 1.00 50.00 210 SER B C 1
ATOM 7963 O O . SER B 1 188 ? 102.871 109.237 135.294 1.00 50.00 210 SER B O 1
ATOM 7966 N N . ARG B 1 189 ? 103.952 107.313 134.850 1.00 50.00 211 ARG B N 1
ATOM 7967 C CA . ARG B 1 189 ? 104.472 107.158 136.209 1.00 50.00 211 ARG B CA 1
ATOM 7968 C C . ARG B 1 189 ? 105.363 108.320 136.625 1.00 50.00 211 ARG B C 1
ATOM 7969 O O . ARG B 1 189 ? 105.756 109.142 135.795 1.00 50.00 211 ARG B O 1
ATOM 7977 N N . VAL B 1 190 ? 105.693 108.372 137.915 1.00 50.00 212 VAL B N 1
ATOM 7978 C CA . VAL B 1 190 ? 106.545 109.427 138.454 1.00 50.00 212 VAL B CA 1
ATOM 7979 C C . VAL B 1 190 ? 107.708 108.849 139.260 1.00 50.00 212 VAL B C 1
ATOM 7980 O O . VAL B 1 190 ? 108.870 109.192 139.020 1.00 50.00 212 VAL B O 1
ATOM 7984 N N . SER B 1 191 ? 107.396 107.968 140.209 1.00 50.00 213 SER B N 1
ATOM 7985 C CA . SER B 1 191 ? 108.413 107.341 141.053 1.00 50.00 213 SER B CA 1
ATOM 7986 C C . SER B 1 191 ? 107.939 106.021 141.638 1.00 50.00 213 SER B C 1
ATOM 7987 O O . SER B 1 191 ? 106.813 105.587 141.387 1.00 50.00 213 SER B O 1
ATOM 7990 N N . VAL B 1 192 ? 108.818 105.390 142.415 1.00 50.00 214 VAL B N 1
ATOM 7991 C CA . VAL B 1 192 ? 108.542 104.119 143.068 1.00 50.00 214 VAL B CA 1
ATOM 7992 C C . VAL B 1 192 ? 109.174 104.091 144.459 1.00 50.00 214 VAL B C 1
ATOM 7993 O O . VAL B 1 192 ? 109.754 105.078 144.902 1.00 50.00 214 VAL B O 1
ATOM 7997 N N . ASP B 1 193 ? 109.042 102.961 145.149 1.00 50.00 215 ASP B N 1
ATOM 7998 C CA . ASP B 1 193 ? 109.619 102.811 146.480 1.00 50.00 215 ASP B CA 1
ATOM 7999 C C . ASP B 1 193 ? 110.962 102.089 146.419 1.00 50.00 215 ASP B C 1
ATOM 8000 O O . ASP B 1 193 ? 111.185 101.249 145.547 1.00 50.00 215 ASP B O 1
ATOM 8005 N N . TRP B 1 194 ? 111.852 102.429 147.349 1.00 50.00 216 TRP B N 1
ATOM 8006 C CA . TRP B 1 194 ? 113.182 101.836 147.408 1.00 50.00 216 TRP B CA 1
ATOM 8007 C C . TRP B 1 194 ? 113.465 101.348 148.822 1.00 50.00 216 TRP B C 1
ATOM 8008 O O . TRP B 1 194 ? 112.610 101.451 149.712 1.00 50.00 216 TRP B O 1
ATOM 8019 N N . GLY B 1 195 ? 114.665 100.808 149.025 1.00 50.00 217 GLY B N 1
ATOM 8020 C CA . GLY B 1 195 ? 115.065 100.327 150.338 1.00 50.00 217 GLY B CA 1
ATOM 8021 C C . GLY B 1 195 ? 114.167 99.298 150.988 1.00 50.00 217 GLY B C 1
ATOM 8022 O O . GLY B 1 195 ? 114.065 98.158 150.513 1.00 50.00 217 GLY B O 1
ATOM 8023 N N . LYS B 1 196 ? 113.509 99.704 152.073 1.00 50.00 218 LYS B N 1
ATOM 8024 C CA . LYS B 1 196 ? 112.602 98.848 152.839 1.00 50.00 218 LYS B CA 1
ATOM 8025 C C . LYS B 1 196 ? 113.342 97.613 153.349 1.00 50.00 218 LYS B C 1
ATOM 8026 O O . LYS B 1 196 ? 114.580 97.555 153.296 1.00 50.00 218 LYS B O 1
ATOM 8032 N N . CYS B 1 197 ? 112.600 96.624 153.840 1.00 50.00 219 CYS B N 1
ATOM 8033 C CA . CYS B 1 197 ? 113.198 95.389 154.334 1.00 50.00 219 CYS B CA 1
ATOM 8034 C C . CYS B 1 197 ? 113.811 94.660 153.154 1.00 50.00 219 CYS B C 1
ATOM 8035 O O . CYS B 1 197 ? 114.966 94.216 153.205 1.00 50.00 219 CYS B O 1
ATOM 8038 N N . MET B 1 198 ? 113.025 94.543 152.085 1.00 50.00 220 MET B N 1
ATOM 8039 C CA . MET B 1 198 ? 113.480 93.890 150.863 1.00 50.00 220 MET B CA 1
ATOM 8040 C C . MET B 1 198 ? 113.033 94.689 149.642 1.00 50.00 220 MET B C 1
ATOM 8041 O O . MET B 1 198 ? 111.970 95.297 149.649 1.00 50.00 220 MET B O 1
ATOM 8046 N N . ASN B 1 199 ? 113.859 94.690 148.600 1.00 50.00 221 ASN B N 1
ATOM 8047 C CA . ASN B 1 199 ? 113.537 95.411 147.365 1.00 50.00 221 ASN B CA 1
ATOM 8048 C C . ASN B 1 199 ? 112.270 94.838 146.716 1.00 50.00 221 ASN B C 1
ATOM 8049 O O . ASN B 1 199 ? 111.952 93.658 146.906 1.00 50.00 221 ASN B O 1
ATOM 8054 N N . PRO B 1 200 ? 111.524 95.674 145.964 1.00 50.00 222 PRO B N 1
ATOM 8055 C CA . PRO B 1 200 ? 110.300 95.192 145.314 1.00 50.00 222 PRO B CA 1
ATOM 8056 C C . PRO B 1 200 ? 110.570 94.060 144.327 1.00 50.00 222 PRO B C 1
ATOM 8057 O O . PRO B 1 200 ? 109.689 93.248 144.044 1.00 50.00 222 PRO B O 1
ATOM 8061 N N . PHE B 1 201 ? 111.794 94.010 143.809 1.00 50.00 223 PHE B N 1
ATOM 8062 C CA . PHE B 1 201 ? 112.180 92.977 142.854 1.00 50.00 223 PHE B CA 1
ATOM 8063 C C . PHE B 1 201 ? 113.274 92.090 143.453 1.00 50.00 223 PHE B C 1
ATOM 8064 O O . PHE B 1 201 ? 114.078 91.508 142.727 1.00 50.00 223 PHE B O 1
ATOM 8072 N N . ARG B 1 202 ? 113.290 91.993 144.779 1.00 50.00 224 ARG B N 1
ATOM 8073 C CA . ARG B 1 202 ? 114.273 91.174 145.477 1.00 50.00 224 ARG B CA 1
ATOM 8074 C C . ARG B 1 202 ? 113.777 89.735 145.553 1.00 50.00 224 ARG B C 1
ATOM 8075 O O . ARG B 1 202 ? 112.618 89.479 145.901 1.00 50.00 224 ARG B O 1
ATOM 8083 N N . ASN B 1 203 ? 114.661 88.798 145.208 1.00 50.00 225 ASN B N 1
ATOM 8084 C CA . ASN B 1 203 ? 114.356 87.374 145.226 1.00 50.00 225 ASN B CA 1
ATOM 8085 C C . ASN B 1 203 ? 113.137 87.047 144.351 1.00 50.00 225 ASN B C 1
ATOM 8086 O O . ASN B 1 203 ? 112.199 86.369 144.789 1.00 50.00 225 ASN B O 1
ATOM 8091 N N . MET B 1 204 ? 113.158 87.543 143.115 1.00 50.00 226 MET B N 1
ATOM 8092 C CA . MET B 1 204 ? 112.070 87.302 142.175 1.00 50.00 226 MET B CA 1
ATOM 8093 C C . MET B 1 204 ? 112.584 87.161 140.743 1.00 50.00 226 MET B C 1
ATOM 8094 O O . MET B 1 204 ? 113.027 88.140 140.144 1.00 50.00 226 MET B O 1
ATOM 8099 N N . VAL B 1 205 ? 112.519 85.940 140.211 1.00 50.00 227 VAL B N 1
ATOM 8100 C CA . VAL B 1 205 ? 112.967 85.655 138.849 1.00 50.00 227 VAL B CA 1
ATOM 8101 C C . VAL B 1 205 ? 111.840 85.893 137.853 1.00 50.00 227 VAL B C 1
ATOM 8102 O O . VAL B 1 205 ? 110.760 85.310 137.970 1.00 50.00 227 VAL B O 1
ATOM 8106 N N . LEU B 1 206 ? 112.110 86.748 136.871 1.00 50.00 228 LEU B N 1
ATOM 8107 C CA . LEU B 1 206 ? 111.140 87.075 135.839 1.00 50.00 228 LEU B CA 1
ATOM 8108 C C . LEU B 1 206 ? 111.668 86.639 134.479 1.00 50.00 228 LEU B C 1
ATOM 8109 O O . LEU B 1 206 ? 112.886 86.585 134.259 1.00 50.00 228 LEU B O 1
ATOM 8114 N N . GLU B 1 207 ? 110.754 86.323 133.568 1.00 50.00 229 GLU B N 1
ATOM 8115 C CA . GLU B 1 207 ? 111.125 85.885 132.231 1.00 50.00 229 GLU B CA 1
ATOM 8116 C C . GLU B 1 207 ? 111.413 87.073 131.329 1.00 50.00 229 GLU B C 1
ATOM 8117 O O . GLU B 1 207 ? 112.496 87.176 130.761 1.00 50.00 229 GLU B O 1
ATOM 8123 N N . ILE B 1 208 ? 110.436 87.969 131.194 1.00 50.00 230 ILE B N 1
ATOM 8124 C CA . ILE B 1 208 ? 110.590 89.147 130.348 1.00 50.00 230 ILE B CA 1
ATOM 8125 C C . ILE B 1 208 ? 110.132 90.405 131.082 1.00 50.00 230 ILE B C 1
ATOM 8126 O O . ILE B 1 208 ? 109.160 90.367 131.843 1.00 50.00 230 ILE B O 1
ATOM 8131 N N . LEU B 1 209 ? 110.836 91.511 130.857 1.00 50.00 231 LEU B N 1
ATOM 8132 C CA . LEU B 1 209 ? 110.483 92.781 131.483 1.00 50.00 231 LEU B CA 1
ATOM 8133 C C . LEU B 1 209 ? 110.622 93.922 130.476 1.00 50.00 231 LEU B C 1
ATOM 8134 O O . LEU B 1 209 ? 111.727 94.312 130.102 1.00 50.00 231 LEU B O 1
ATOM 8139 N N . ASP B 1 210 ? 109.479 94.441 130.038 1.00 50.00 232 ASP B N 1
ATOM 8140 C CA . ASP B 1 210 ? 109.448 95.529 129.063 1.00 50.00 232 ASP B CA 1
ATOM 8141 C C . ASP B 1 210 ? 109.125 96.872 129.716 1.00 50.00 232 ASP B C 1
ATOM 8142 O O . ASP B 1 210 ? 108.261 96.960 130.585 1.00 50.00 232 ASP B O 1
ATOM 8147 N N . VAL B 1 211 ? 109.840 97.908 129.292 1.00 50.00 233 VAL B N 1
ATOM 8148 C CA . VAL B 1 211 ? 109.627 99.261 129.793 1.00 50.00 233 VAL B CA 1
ATOM 8149 C C . VAL B 1 211 ? 109.637 100.256 128.632 1.00 50.00 233 VAL B C 1
ATOM 8150 O O . VAL B 1 211 ? 110.413 101.214 128.598 1.00 50.00 233 VAL B O 1
ATOM 8154 N N . SER B 1 212 ? 108.759 100.002 127.669 1.00 50.00 234 SER B N 1
ATOM 8155 C CA . SER B 1 212 ? 108.628 100.839 126.479 1.00 50.00 234 SER B CA 1
ATOM 8156 C C . SER B 1 212 ? 108.006 102.190 126.830 1.00 50.00 234 SER B C 1
ATOM 8157 O O . SER B 1 212 ? 106.778 102.334 126.826 1.00 50.00 234 SER B O 1
ATOM 8160 N N . GLY B 1 213 ? 108.857 103.173 127.123 1.00 50.00 235 GLY B N 1
ATOM 8161 C CA . GLY B 1 213 ? 108.375 104.500 127.471 1.00 50.00 235 GLY B CA 1
ATOM 8162 C C . GLY B 1 213 ? 107.780 104.513 128.868 1.00 50.00 235 GLY B C 1
ATOM 8163 O O . GLY B 1 213 ? 106.649 104.083 129.073 1.00 50.00 235 GLY B O 1
ATOM 8164 N N . ASN B 1 214 ? 108.553 104.996 129.835 1.00 50.00 236 ASN B N 1
ATOM 8165 C CA . ASN B 1 214 ? 108.110 105.050 131.229 1.00 50.00 236 ASN B CA 1
ATOM 8166 C C . ASN B 1 214 ? 107.869 106.476 131.708 1.00 50.00 236 ASN B C 1
ATOM 8167 O O . ASN B 1 214 ? 106.733 106.939 131.752 1.00 50.00 236 ASN B O 1
ATOM 8172 N N . GLY B 1 215 ? 108.947 107.168 132.064 1.00 50.00 237 GLY B N 1
ATOM 8173 C CA . GLY B 1 215 ? 108.826 108.531 132.555 1.00 50.00 237 GLY B CA 1
ATOM 8174 C C . GLY B 1 215 ? 108.665 109.589 131.490 1.00 50.00 237 GLY B C 1
ATOM 8175 O O . GLY B 1 215 ? 108.446 109.287 130.317 1.00 50.00 237 GLY B O 1
ATOM 8176 N N . TRP B 1 216 ? 108.770 110.845 131.911 1.00 50.00 238 TRP B N 1
ATOM 8177 C CA . TRP B 1 216 ? 108.633 111.995 131.020 1.00 50.00 238 TRP B CA 1
ATOM 8178 C C . TRP B 1 216 ? 109.995 112.652 130.874 1.00 50.00 238 TRP B C 1
ATOM 8179 O O . TRP B 1 216 ? 110.321 113.206 129.825 1.00 50.00 238 TRP B O 1
ATOM 8190 N N . THR B 1 217 ? 110.794 112.573 131.937 1.00 50.00 239 THR B N 1
ATOM 8191 C CA . THR B 1 217 ? 112.128 113.148 131.941 1.00 50.00 239 THR B CA 1
ATOM 8192 C C . THR B 1 217 ? 113.161 112.152 132.473 1.00 50.00 239 THR B C 1
ATOM 8193 O O . THR B 1 217 ? 112.817 111.210 133.193 1.00 50.00 239 THR B O 1
ATOM 8197 N N . VAL B 1 218 ? 114.417 112.374 132.105 1.00 50.00 240 VAL B N 1
ATOM 8198 C CA . VAL B 1 218 ? 115.513 111.503 132.530 1.00 50.00 240 VAL B CA 1
ATOM 8199 C C . VAL B 1 218 ? 115.756 111.535 134.042 1.00 50.00 240 VAL B C 1
ATOM 8200 O O . VAL B 1 218 ? 116.276 110.578 134.621 1.00 50.00 240 VAL B O 1
ATOM 8204 N N . ASP B 1 219 ? 115.372 112.636 134.672 1.00 50.00 241 ASP B N 1
ATOM 8205 C CA . ASP B 1 219 ? 115.560 112.773 136.106 1.00 50.00 241 ASP B CA 1
ATOM 8206 C C . ASP B 1 219 ? 114.650 111.853 136.920 1.00 50.00 241 ASP B C 1
ATOM 8207 O O . ASP B 1 219 ? 115.118 111.188 137.849 1.00 50.00 241 ASP B O 1
ATOM 8212 N N . ILE B 1 220 ? 113.361 111.822 136.594 1.00 50.00 242 ILE B N 1
ATOM 8213 C CA . ILE B 1 220 ? 112.420 110.987 137.325 1.00 50.00 242 ILE B CA 1
ATOM 8214 C C . ILE B 1 220 ? 112.566 109.502 137.043 1.00 50.00 242 ILE B C 1
ATOM 8215 O O . ILE B 1 220 ? 112.142 108.661 137.837 1.00 50.00 242 ILE B O 1
ATOM 8220 N N . THR B 1 221 ? 113.168 109.182 135.900 1.00 50.00 243 THR B N 1
ATOM 8221 C CA . THR B 1 221 ? 113.363 107.786 135.508 1.00 50.00 243 THR B CA 1
ATOM 8222 C C . THR B 1 221 ? 114.552 107.152 136.217 1.00 50.00 243 THR B C 1
ATOM 8223 O O . THR B 1 221 ? 114.659 105.932 136.278 1.00 50.00 243 THR B O 1
ATOM 8227 N N . GLY B 1 222 ? 115.441 107.986 136.756 1.00 50.00 244 GLY B N 1
ATOM 8228 C CA . GLY B 1 222 ? 116.613 107.475 137.440 1.00 50.00 244 GLY B CA 1
ATOM 8229 C C . GLY B 1 222 ? 116.269 106.808 138.777 1.00 50.00 244 GLY B C 1
ATOM 8230 O O . GLY B 1 222 ? 117.033 105.935 139.208 1.00 50.00 244 GLY B O 1
ATOM 8231 N N . ASN B 1 223 ? 115.192 107.214 139.364 1.00 50.00 245 ASN B N 1
ATOM 8232 C CA . ASN B 1 223 ? 114.711 106.673 140.648 1.00 50.00 245 ASN B CA 1
ATOM 8233 C C . ASN B 1 223 ? 114.242 105.245 140.452 1.00 50.00 245 ASN B C 1
ATOM 8234 O O . ASN B 1 223 ? 114.392 104.411 141.350 1.00 50.00 245 ASN B O 1
ATOM 8239 N N . PHE B 1 224 ? 113.666 104.973 139.282 1.00 50.00 246 PHE B N 1
ATOM 8240 C CA . PHE B 1 224 ? 113.141 103.656 138.951 1.00 50.00 246 PHE B CA 1
ATOM 8241 C C . PHE B 1 224 ? 114.251 102.620 138.778 1.00 50.00 246 PHE B C 1
ATOM 8242 O O . PHE B 1 224 ? 114.080 101.458 139.125 1.00 50.00 246 PHE B O 1
ATOM 8250 N N . SER B 1 225 ? 115.392 103.054 138.239 1.00 50.00 247 SER B N 1
ATOM 8251 C CA . SER B 1 225 ? 116.522 102.138 138.000 1.00 50.00 247 SER B CA 1
ATOM 8252 C C . SER B 1 225 ? 117.209 101.772 139.299 1.00 50.00 247 SER B C 1
ATOM 8253 O O . SER B 1 225 ? 118.003 100.829 139.337 1.00 50.00 247 SER B O 1
ATOM 8256 N N . ASN B 1 226 ? 116.897 102.491 140.366 1.00 50.00 248 ASN B N 1
ATOM 8257 C CA . ASN B 1 226 ? 117.479 102.234 141.675 1.00 50.00 248 ASN B CA 1
ATOM 8258 C C . ASN B 1 226 ? 116.577 101.285 142.476 1.00 50.00 248 ASN B C 1
ATOM 8259 O O . ASN B 1 226 ? 117.002 100.763 143.508 1.00 50.00 248 ASN B O 1
ATOM 8264 N N . ALA B 1 227 ? 115.351 101.074 142.008 1.00 50.00 249 ALA B N 1
ATOM 8265 C CA . ALA B 1 227 ? 114.417 100.191 142.686 1.00 50.00 249 ALA B CA 1
ATOM 8266 C C . ALA B 1 227 ? 114.427 98.813 142.048 1.00 50.00 249 ALA B C 1
ATOM 8267 O O . ALA B 1 227 ? 114.047 97.823 142.681 1.00 50.00 249 ALA B O 1
ATOM 8269 N N . ILE B 1 228 ? 114.853 98.748 140.789 1.00 50.00 250 ILE B N 1
ATOM 8270 C CA . ILE B 1 228 ? 114.916 97.474 140.067 1.00 50.00 250 ILE B CA 1
ATOM 8271 C C . ILE B 1 228 ? 116.204 96.740 140.388 1.00 50.00 250 ILE B C 1
ATOM 8272 O O . ILE B 1 228 ? 116.509 95.721 139.768 1.00 50.00 250 ILE B O 1
ATOM 8277 N N . SER B 1 229 ? 116.954 97.257 141.356 1.00 50.00 251 SER B N 1
ATOM 8278 C CA . SER B 1 229 ? 118.216 96.647 141.766 1.00 50.00 251 SER B CA 1
ATOM 8279 C C . SER B 1 229 ? 118.002 95.241 142.318 1.00 50.00 251 SER B C 1
ATOM 8280 O O . SER B 1 229 ? 116.948 94.942 142.891 1.00 50.00 251 SER B O 1
ATOM 8283 N N . LYS B 1 230 ? 119.012 94.387 142.152 1.00 50.00 252 LYS B N 1
ATOM 8284 C CA . LYS B 1 230 ? 118.961 93.003 142.625 1.00 50.00 252 LYS B CA 1
ATOM 8285 C C . LYS B 1 230 ? 117.730 92.267 142.099 1.00 50.00 252 LYS B C 1
ATOM 8286 O O . LYS B 1 230 ? 116.816 91.952 142.859 1.00 50.00 252 LYS B O 1
ATOM 8292 N N . SER B 1 231 ? 117.717 91.999 140.805 1.00 50.00 253 SER B N 1
ATOM 8293 C CA . SER B 1 231 ? 116.603 91.311 140.172 1.00 50.00 253 SER B CA 1
ATOM 8294 C C . SER B 1 231 ? 117.096 90.351 139.099 1.00 50.00 253 SER B C 1
ATOM 8295 O O . SER B 1 231 ? 117.747 90.762 138.142 1.00 50.00 253 SER B O 1
ATOM 8298 N N . GLN B 1 232 ? 116.754 89.070 139.246 1.00 50.00 254 GLN B N 1
ATOM 8299 C CA . GLN B 1 232 ? 117.157 88.046 138.292 1.00 50.00 254 GLN B CA 1
ATOM 8300 C C . GLN B 1 232 ? 116.198 88.010 137.101 1.00 50.00 254 GLN B C 1
ATOM 8301 O O . GLN B 1 232 ? 115.238 87.231 137.083 1.00 50.00 254 GLN B O 1
ATOM 8307 N N . ALA B 1 233 ? 116.465 88.839 136.095 1.00 50.00 255 ALA B N 1
ATOM 8308 C CA . ALA B 1 233 ? 115.625 88.896 134.902 1.00 50.00 255 ALA B CA 1
ATOM 8309 C C . ALA B 1 233 ? 116.357 88.362 133.683 1.00 50.00 255 ALA B C 1
ATOM 8310 O O . ALA B 1 233 ? 117.521 88.707 133.446 1.00 50.00 255 ALA B O 1
ATOM 8312 N N . PHE B 1 234 ? 115.677 87.515 132.921 1.00 50.00 256 PHE B N 1
ATOM 8313 C CA . PHE B 1 234 ? 116.246 86.923 131.716 1.00 50.00 256 PHE B CA 1
ATOM 8314 C C . PHE B 1 234 ? 116.464 87.998 130.657 1.00 50.00 256 PHE B C 1
ATOM 8315 O O . PHE B 1 234 ? 117.541 88.098 130.069 1.00 50.00 256 PHE B O 1
ATOM 8323 N N . SER B 1 235 ? 115.425 88.801 130.434 1.00 50.00 257 SER B N 1
ATOM 8324 C CA . SER B 1 235 ? 115.473 89.871 129.437 1.00 50.00 257 SER B CA 1
ATOM 8325 C C . SER B 1 235 ? 115.093 91.228 130.026 1.00 50.00 257 SER B C 1
ATOM 8326 O O . SER B 1 235 ? 114.469 91.295 131.086 1.00 50.00 257 SER B O 1
ATOM 8329 N N . LEU B 1 236 ? 115.461 92.293 129.322 1.00 50.00 258 LEU B N 1
ATOM 8330 C CA . LEU B 1 236 ? 115.162 93.654 129.758 1.00 50.00 258 LEU B CA 1
ATOM 8331 C C . LEU B 1 236 ? 115.330 94.627 128.589 1.00 50.00 258 LEU B C 1
ATOM 8332 O O . LEU B 1 236 ? 116.456 95.006 128.240 1.00 50.00 258 LEU B O 1
ATOM 8337 N N . ILE B 1 237 ? 114.209 95.033 127.999 1.00 50.00 259 ILE B N 1
ATOM 8338 C CA . ILE B 1 237 ? 114.227 95.942 126.853 1.00 50.00 259 ILE B CA 1
ATOM 8339 C C . ILE B 1 237 ? 113.995 97.401 127.244 1.00 50.00 259 ILE B C 1
ATOM 8340 O O . ILE B 1 237 ? 113.021 97.724 127.922 1.00 50.00 259 ILE B O 1
ATOM 8345 N N . LEU B 1 238 ? 114.901 98.269 126.809 1.00 50.00 260 LEU B N 1
ATOM 8346 C CA . LEU B 1 238 ? 114.785 99.693 127.080 1.00 50.00 260 LEU B CA 1
ATOM 8347 C C . LEU B 1 238 ? 114.523 100.357 125.725 1.00 50.00 260 LEU B C 1
ATOM 8348 O O . LEU B 1 238 ? 115.442 100.862 125.080 1.00 50.00 260 LEU B O 1
ATOM 8353 N N . ALA B 1 239 ? 113.263 100.340 125.307 1.00 50.00 261 ALA B N 1
ATOM 8354 C CA . ALA B 1 239 ? 112.879 100.893 124.022 1.00 50.00 261 ALA B CA 1
ATOM 8355 C C . ALA B 1 239 ? 112.218 102.256 124.077 1.00 50.00 261 ALA B C 1
ATOM 8356 O O . ALA B 1 239 ? 111.860 102.737 125.146 1.00 50.00 261 ALA B O 1
ATOM 8358 N N . HIS B 1 240 ? 112.058 102.859 122.899 1.00 50.00 262 HIS B N 1
ATOM 8359 C CA . HIS B 1 240 ? 111.421 104.168 122.745 1.00 50.00 262 HIS B CA 1
ATOM 8360 C C . HIS B 1 240 ? 111.918 105.257 123.685 1.00 50.00 262 HIS B C 1
ATOM 8361 O O . HIS B 1 240 ? 111.128 105.850 124.435 1.00 50.00 262 HIS B O 1
ATOM 8368 N N . HIS B 1 241 ? 113.221 105.520 123.644 1.00 50.00 263 HIS B N 1
ATOM 8369 C CA . HIS B 1 241 ? 113.808 106.557 124.490 1.00 50.00 263 HIS B CA 1
ATOM 8370 C C . HIS B 1 241 ? 115.262 106.872 124.155 1.00 50.00 263 HIS B C 1
ATOM 8371 O O . HIS B 1 241 ? 115.595 108.002 123.771 1.00 50.00 263 HIS B O 1
ATOM 8378 N N . ILE B 1 242 ? 116.134 105.877 124.314 1.00 50.00 264 ILE B N 1
ATOM 8379 C CA . ILE B 1 242 ? 117.566 106.034 124.056 1.00 50.00 264 ILE B CA 1
ATOM 8380 C C . ILE B 1 242 ? 117.830 106.474 122.619 1.00 50.00 264 ILE B C 1
ATOM 8381 O O . ILE B 1 242 ? 117.747 105.659 121.702 1.00 50.00 264 ILE B O 1
ATOM 8386 N N . MET B 1 243 ? 118.144 107.756 122.433 1.00 50.00 265 MET B N 1
ATOM 8387 C CA . MET B 1 243 ? 118.429 108.315 121.104 1.00 50.00 265 MET B CA 1
ATOM 8388 C C . MET B 1 243 ? 119.934 108.352 120.845 1.00 50.00 265 MET B C 1
ATOM 8389 O O . MET B 1 243 ? 120.389 108.873 119.830 1.00 50.00 265 MET B O 1
ATOM 8394 N N . GLY B 1 244 ? 120.693 107.787 121.774 1.00 50.00 266 GLY B N 1
ATOM 8395 C CA . GLY B 1 244 ? 122.137 107.767 121.647 1.00 50.00 266 GLY B CA 1
ATOM 8396 C C . GLY B 1 244 ? 122.781 106.856 122.674 1.00 50.00 266 GLY B C 1
ATOM 8397 O O . GLY B 1 244 ? 122.294 106.744 123.796 1.00 50.00 266 GLY B O 1
ATOM 8398 N N . ALA B 1 245 ? 123.876 106.198 122.286 1.00 50.00 267 ALA B N 1
ATOM 8399 C CA . ALA B 1 245 ? 124.589 105.286 123.173 1.00 50.00 267 ALA B CA 1
ATOM 8400 C C . ALA B 1 245 ? 125.805 105.973 123.783 1.00 50.00 267 ALA B C 1
ATOM 8401 O O . ALA B 1 245 ? 126.011 107.169 123.596 1.00 50.00 267 ALA B O 1
ATOM 8403 N N . GLY B 1 246 ? 126.596 105.201 124.522 1.00 50.00 268 GLY B N 1
ATOM 8404 C CA . GLY B 1 246 ? 127.785 105.731 125.155 1.00 50.00 268 GLY B CA 1
ATOM 8405 C C . GLY B 1 246 ? 128.145 105.054 126.463 1.00 50.00 268 GLY B C 1
ATOM 8406 O O . GLY B 1 246 ? 127.630 103.977 126.785 1.00 50.00 268 GLY B O 1
ATOM 8407 N N . PHE B 1 247 ? 129.043 105.687 127.213 1.00 50.00 269 PHE B N 1
ATOM 8408 C CA . PHE B 1 247 ? 129.500 105.156 128.491 1.00 50.00 269 PHE B CA 1
ATOM 8409 C C . PHE B 1 247 ? 128.330 104.944 129.447 1.00 50.00 269 PHE B C 1
ATOM 8410 O O . PHE B 1 247 ? 128.430 104.208 130.427 1.00 50.00 269 PHE B O 1
ATOM 8418 N N . GLY B 1 248 ? 127.230 105.614 129.141 1.00 50.00 270 GLY B N 1
ATOM 8419 C CA . GLY B 1 248 ? 126.020 105.505 129.930 1.00 50.00 270 GLY B CA 1
ATOM 8420 C C . GLY B 1 248 ? 125.144 106.703 129.623 1.00 50.00 270 GLY B C 1
ATOM 8421 O O . GLY B 1 248 ? 124.424 107.217 130.474 1.00 50.00 270 GLY B O 1
ATOM 8422 N N . PHE B 1 249 ? 125.215 107.151 128.376 1.00 50.00 271 PHE B N 1
ATOM 8423 C CA . PHE B 1 249 ? 124.458 108.318 127.921 1.00 50.00 271 PHE B CA 1
ATOM 8424 C C . PHE B 1 249 ? 123.029 107.976 127.519 1.00 50.00 271 PHE B C 1
ATOM 8425 O O . PHE B 1 249 ? 122.769 106.920 126.939 1.00 50.00 271 PHE B O 1
ATOM 8433 N N . HIS B 1 250 ? 122.113 108.892 127.824 1.00 50.00 272 HIS B N 1
ATOM 8434 C CA . HIS B 1 250 ? 120.699 108.708 127.506 1.00 50.00 272 HIS B CA 1
ATOM 8435 C C . HIS B 1 250 ? 120.066 109.992 126.976 1.00 50.00 272 HIS B C 1
ATOM 8436 O O . HIS B 1 250 ? 119.596 110.038 125.832 1.00 50.00 272 HIS B O 1
ATOM 8443 N N . ASN B 1 251 ? 120.026 111.026 127.817 1.00 50.00 273 ASN B N 1
ATOM 8444 C CA . ASN B 1 251 ? 119.448 112.312 127.432 1.00 50.00 273 ASN B CA 1
ATOM 8445 C C . ASN B 1 251 ? 120.342 113.487 127.843 1.00 50.00 273 ASN B C 1
ATOM 8446 O O . ASN B 1 251 ? 120.914 114.165 126.997 1.00 50.00 273 ASN B O 1
ATOM 8451 N N . ILE B 1 252 ? 120.443 113.716 129.149 1.00 50.00 274 ILE B N 1
ATOM 8452 C CA . ILE B 1 252 ? 121.268 114.787 129.693 1.00 50.00 274 ILE B CA 1
ATOM 8453 C C . ILE B 1 252 ? 122.516 114.134 130.278 1.00 50.00 274 ILE B C 1
ATOM 8454 O O . ILE B 1 252 ? 122.419 113.123 130.979 1.00 50.00 274 ILE B O 1
ATOM 8459 N N . LYS B 1 253 ? 123.686 114.721 129.998 1.00 50.00 275 LYS B N 1
ATOM 8460 C CA . LYS B 1 253 ? 124.965 114.177 130.465 1.00 50.00 275 LYS B CA 1
ATOM 8461 C C . LYS B 1 253 ? 125.161 114.068 131.969 1.00 50.00 275 LYS B C 1
ATOM 8462 O O . LYS B 1 253 ? 125.994 113.296 132.442 1.00 50.00 275 LYS B O 1
ATOM 8468 N N . ASP B 1 254 ? 124.381 114.838 132.740 1.00 50.00 276 ASP B N 1
ATOM 8469 C CA . ASP B 1 254 ? 124.530 114.819 134.187 1.00 50.00 276 ASP B CA 1
ATOM 8470 C C . ASP B 1 254 ? 123.769 113.713 134.926 1.00 50.00 276 ASP B C 1
ATOM 8471 O O . ASP B 1 254 ? 124.361 113.011 135.761 1.00 50.00 276 ASP B O 1
ATOM 8476 N N . PRO B 1 255 ? 122.466 113.511 134.632 1.00 50.00 277 PRO B N 1
ATOM 8477 C CA . PRO B 1 255 ? 121.755 112.442 135.350 1.00 50.00 277 PRO B CA 1
ATOM 8478 C C . PRO B 1 255 ? 121.759 111.054 134.708 1.00 50.00 277 PRO B C 1
ATOM 8479 O O . PRO B 1 255 ? 120.980 110.197 135.117 1.00 50.00 277 PRO B O 1
ATOM 8483 N N . ASP B 1 256 ? 122.643 110.820 133.727 1.00 50.00 278 ASP B N 1
ATOM 8484 C CA . ASP B 1 256 ? 122.674 109.505 133.082 1.00 50.00 278 ASP B CA 1
ATOM 8485 C C . ASP B 1 256 ? 123.734 108.551 133.642 1.00 50.00 278 ASP B C 1
ATOM 8486 O O . ASP B 1 256 ? 123.943 107.460 133.107 1.00 50.00 278 ASP B O 1
ATOM 8491 N N . GLN B 1 257 ? 124.395 108.969 134.721 1.00 50.00 279 GLN B N 1
ATOM 8492 C CA . GLN B 1 257 ? 125.426 108.149 135.352 1.00 50.00 279 GLN B CA 1
ATOM 8493 C C . GLN B 1 257 ? 124.802 107.317 136.476 1.00 50.00 279 GLN B C 1
ATOM 8494 O O . GLN B 1 257 ? 125.397 106.349 136.956 1.00 50.00 279 GLN B O 1
ATOM 8500 N N . ASN B 1 258 ? 123.596 107.696 136.881 1.00 50.00 280 ASN B N 1
ATOM 8501 C CA . ASN B 1 258 ? 122.886 106.992 137.946 1.00 50.00 280 ASN B CA 1
ATOM 8502 C C . ASN B 1 258 ? 121.984 105.885 137.395 1.00 50.00 280 ASN B C 1
ATOM 8503 O O . ASN B 1 258 ? 121.333 105.179 138.162 1.00 50.00 280 ASN B O 1
ATOM 8508 N N . THR B 1 259 ? 121.936 105.757 136.073 1.00 50.00 281 THR B N 1
ATOM 8509 C CA . THR B 1 259 ? 121.124 104.727 135.431 1.00 50.00 281 THR B CA 1
ATOM 8510 C C . THR B 1 259 ? 121.823 103.376 135.521 1.00 50.00 281 THR B C 1
ATOM 8511 O O . THR B 1 259 ? 121.318 102.451 136.162 1.00 50.00 281 THR B O 1
ATOM 8515 N N . PHE B 1 260 ? 122.993 103.267 134.898 1.00 50.00 282 PHE B N 1
ATOM 8516 C CA . PHE B 1 260 ? 123.764 102.025 134.911 1.00 50.00 282 PHE B CA 1
ATOM 8517 C C . PHE B 1 260 ? 124.258 101.665 136.309 1.00 50.00 282 PHE B C 1
ATOM 8518 O O . PHE B 1 260 ? 124.757 100.560 136.547 1.00 50.00 282 PHE B O 1
ATOM 8526 N N . ALA B 1 261 ? 124.124 102.605 137.232 1.00 50.00 283 ALA B N 1
ATOM 8527 C CA . ALA B 1 261 ? 124.558 102.387 138.609 1.00 50.00 283 ALA B CA 1
ATOM 8528 C C . ALA B 1 261 ? 123.754 101.279 139.294 1.00 50.00 283 ALA B C 1
ATOM 8529 O O . ALA B 1 261 ? 124.281 100.522 140.115 1.00 50.00 283 ALA B O 1
ATOM 8531 N N . GLY B 1 262 ? 122.479 101.188 138.946 1.00 50.00 284 GLY B N 1
ATOM 8532 C CA . GLY B 1 262 ? 121.613 100.182 139.535 1.00 50.00 284 GLY B CA 1
ATOM 8533 C C . GLY B 1 262 ? 121.604 98.871 138.772 1.00 50.00 284 GLY B C 1
ATOM 8534 O O . GLY B 1 262 ? 121.427 97.808 139.371 1.00 50.00 284 GLY B O 1
ATOM 8535 N N . LEU B 1 263 ? 121.772 98.945 137.455 1.00 50.00 285 LEU B N 1
ATOM 8536 C CA . LEU B 1 263 ? 121.782 97.761 136.595 1.00 50.00 285 LEU B CA 1
ATOM 8537 C C . LEU B 1 263 ? 123.144 97.076 136.612 1.00 50.00 285 LEU B C 1
ATOM 8538 O O . LEU B 1 263 ? 123.327 96.033 135.987 1.00 50.00 285 LEU B O 1
ATOM 8543 N N . ALA B 1 264 ? 124.089 97.669 137.342 1.00 50.00 286 ALA B N 1
ATOM 8544 C CA . ALA B 1 264 ? 125.440 97.123 137.456 1.00 50.00 286 ALA B CA 1
ATOM 8545 C C . ALA B 1 264 ? 125.451 95.898 138.363 1.00 50.00 286 ALA B C 1
ATOM 8546 O O . ALA B 1 264 ? 126.125 94.904 138.074 1.00 50.00 286 ALA B O 1
ATOM 8548 N N . ARG B 1 265 ? 124.719 95.986 139.473 1.00 50.00 287 ARG B N 1
ATOM 8549 C CA . ARG B 1 265 ? 124.634 94.889 140.431 1.00 50.00 287 ARG B CA 1
ATOM 8550 C C . ARG B 1 265 ? 123.857 93.734 139.819 1.00 50.00 287 ARG B C 1
ATOM 8551 O O . ARG B 1 265 ? 124.302 92.586 139.855 1.00 50.00 287 ARG B O 1
ATOM 8559 N N . SER B 1 266 ? 122.694 94.048 139.259 1.00 50.00 288 SER B N 1
ATOM 8560 C CA . SER B 1 266 ? 121.858 93.036 138.629 1.00 50.00 288 SER B CA 1
ATOM 8561 C C . SER B 1 266 ? 122.521 92.498 137.366 1.00 50.00 288 SER B C 1
ATOM 8562 O O . SER B 1 266 ? 122.892 93.260 136.476 1.00 50.00 288 SER B O 1
ATOM 8565 N N . SER B 1 267 ? 122.655 91.172 137.292 1.00 50.00 289 SER B N 1
ATOM 8566 C CA . SER B 1 267 ? 123.278 90.528 136.131 1.00 50.00 289 SER B CA 1
ATOM 8567 C C . SER B 1 267 ? 122.274 90.390 134.995 1.00 50.00 289 SER B C 1
ATOM 8568 O O . SER B 1 267 ? 121.442 89.476 134.983 1.00 50.00 289 SER B O 1
ATOM 8571 N N . VAL B 1 268 ? 122.357 91.317 134.043 1.00 50.00 290 VAL B N 1
ATOM 8572 C CA . VAL B 1 268 ? 121.464 91.318 132.889 1.00 50.00 290 VAL B CA 1
ATOM 8573 C C . VAL B 1 268 ? 121.954 90.324 131.842 1.00 50.00 290 VAL B C 1
ATOM 8574 O O . VAL B 1 268 ? 123.138 90.308 131.489 1.00 50.00 290 VAL B O 1
ATOM 8578 N N . ARG B 1 269 ? 121.037 89.486 131.366 1.00 50.00 291 ARG B N 1
ATOM 8579 C CA . ARG B 1 269 ? 121.367 88.464 130.376 1.00 50.00 291 ARG B CA 1
ATOM 8580 C C . ARG B 1 269 ? 120.962 88.884 128.969 1.00 50.00 291 ARG B C 1
ATOM 8581 O O . ARG B 1 269 ? 121.704 88.682 128.008 1.00 50.00 291 ARG B O 1
ATOM 8589 N N . HIS B 1 270 ? 119.780 89.481 128.857 1.00 50.00 292 HIS B N 1
ATOM 8590 C CA . HIS B 1 270 ? 119.276 89.917 127.569 1.00 50.00 292 HIS B CA 1
ATOM 8591 C C . HIS B 1 270 ? 118.944 91.398 127.617 1.00 50.00 292 HIS B C 1
ATOM 8592 O O . HIS B 1 270 ? 118.222 91.857 128.506 1.00 50.00 292 HIS B O 1
ATOM 8599 N N . LEU B 1 271 ? 119.481 92.141 126.660 1.00 50.00 293 LEU B N 1
ATOM 8600 C CA . LEU B 1 271 ? 119.231 93.569 126.579 1.00 50.00 293 LEU B CA 1
ATOM 8601 C C . LEU B 1 271 ? 118.833 93.939 125.151 1.00 50.00 293 LEU B C 1
ATOM 8602 O O . LEU B 1 271 ? 119.627 93.794 124.220 1.00 50.00 293 LEU B O 1
ATOM 8607 N N . ASP B 1 272 ? 117.602 94.414 124.974 1.00 50.00 294 ASP B N 1
ATOM 8608 C CA . ASP B 1 272 ? 117.109 94.789 123.650 1.00 50.00 294 ASP B CA 1
ATOM 8609 C C . ASP B 1 272 ? 116.780 96.267 123.537 1.00 50.00 294 ASP B C 1
ATOM 8610 O O . ASP B 1 272 ? 116.333 96.887 124.506 1.00 50.00 294 ASP B O 1
ATOM 8615 N N . LEU B 1 273 ? 117.003 96.830 122.348 1.00 50.00 295 LEU B N 1
ATOM 8616 C CA . LEU B 1 273 ? 116.740 98.244 122.098 1.00 50.00 295 LEU B CA 1
ATOM 8617 C C . LEU B 1 273 ? 116.021 98.420 120.754 1.00 50.00 295 LEU B C 1
ATOM 8618 O O . LEU B 1 273 ? 116.531 99.060 119.830 1.00 50.00 295 LEU B O 1
ATOM 8623 N N . SER B 1 274 ? 114.820 97.852 120.666 1.00 50.00 296 SER B N 1
ATOM 8624 C CA . SER B 1 274 ? 114.018 97.931 119.448 1.00 50.00 296 SER B CA 1
ATOM 8625 C C . SER B 1 274 ? 113.262 99.256 119.395 1.00 50.00 296 SER B C 1
ATOM 8626 O O . SER B 1 274 ? 112.767 99.733 120.409 1.00 50.00 296 SER B O 1
ATOM 8629 N N . HIS B 1 275 ? 113.172 99.829 118.195 1.00 50.00 297 HIS B N 1
ATOM 8630 C CA . HIS B 1 275 ? 112.480 101.100 117.963 1.00 50.00 297 HIS B CA 1
ATOM 8631 C C . HIS B 1 275 ? 113.021 102.189 118.890 1.00 50.00 297 HIS B C 1
ATOM 8632 O O . HIS B 1 275 ? 112.264 102.997 119.431 1.00 50.00 297 HIS B O 1
ATOM 8639 N N . GLY B 1 276 ? 114.335 102.200 119.070 1.00 50.00 298 GLY B N 1
ATOM 8640 C CA . GLY B 1 276 ? 114.959 103.186 119.934 1.00 50.00 298 GLY B CA 1
ATOM 8641 C C . GLY B 1 276 ? 115.470 104.403 119.191 1.00 50.00 298 GLY B C 1
ATOM 8642 O O . GLY B 1 276 ? 115.811 105.411 119.816 1.00 50.00 298 GLY B O 1
ATOM 8643 N N . PHE B 1 277 ? 115.519 104.310 117.864 1.00 50.00 299 PHE B N 1
ATOM 8644 C CA . PHE B 1 277 ? 115.979 105.406 117.019 1.00 50.00 299 PHE B CA 1
ATOM 8645 C C . PHE B 1 277 ? 117.391 105.846 117.382 1.00 50.00 299 PHE B C 1
ATOM 8646 O O . PHE B 1 277 ? 117.706 107.045 117.357 1.00 50.00 299 PHE B O 1
ATOM 8654 N N . VAL B 1 278 ? 118.247 104.882 117.718 1.00 50.00 300 VAL B N 1
ATOM 8655 C CA . VAL B 1 278 ? 119.631 105.167 118.079 1.00 50.00 300 VAL B CA 1
ATOM 8656 C C . VAL B 1 278 ? 120.379 105.658 116.849 1.00 50.00 300 VAL B C 1
ATOM 8657 O O . VAL B 1 278 ? 120.589 104.901 115.902 1.00 50.00 300 VAL B O 1
ATOM 8661 N N . PHE B 1 279 ? 120.781 106.927 116.877 1.00 50.00 301 PHE B N 1
ATOM 8662 C CA . PHE B 1 279 ? 121.512 107.540 115.768 1.00 50.00 301 PHE B CA 1
ATOM 8663 C C . PHE B 1 279 ? 123.013 107.242 115.883 1.00 50.00 301 PHE B C 1
ATOM 8664 O O . PHE B 1 279 ? 123.542 106.394 115.154 1.00 50.00 301 PHE B O 1
ATOM 8672 N N . SER B 1 280 ? 123.694 107.930 116.797 1.00 50.00 302 SER B N 1
ATOM 8673 C CA . SER B 1 280 ? 125.129 107.742 116.980 1.00 50.00 302 SER B CA 1
ATOM 8674 C C . SER B 1 280 ? 125.397 106.645 117.994 1.00 50.00 302 SER B C 1
ATOM 8675 O O . SER B 1 280 ? 124.669 106.508 118.981 1.00 50.00 302 SER B O 1
ATOM 8678 N N . LEU B 1 281 ? 126.445 105.862 117.763 1.00 50.00 303 LEU B N 1
ATOM 8679 C CA . LEU B 1 281 ? 126.827 104.775 118.655 1.00 50.00 303 LEU B CA 1
ATOM 8680 C C . LEU B 1 281 ? 128.238 105.047 119.175 1.00 50.00 303 LEU B C 1
ATOM 8681 O O . LEU B 1 281 ? 129.225 104.667 118.540 1.00 50.00 303 LEU B O 1
ATOM 8686 N N . ASN B 1 282 ? 128.319 105.708 120.322 1.00 50.00 304 ASN B N 1
ATOM 8687 C CA . ASN B 1 282 ? 129.613 106.049 120.931 1.00 50.00 304 ASN B CA 1
ATOM 8688 C C . ASN B 1 282 ? 130.436 104.813 121.276 1.00 50.00 304 ASN B C 1
ATOM 8689 O O . ASN B 1 282 ? 130.006 103.681 121.065 1.00 50.00 304 ASN B O 1
ATOM 8694 N N . SER B 1 283 ? 131.626 105.044 121.825 1.00 50.00 305 SER B N 1
ATOM 8695 C CA . SER B 1 283 ? 132.535 103.967 122.205 1.00 50.00 305 SER B CA 1
ATOM 8696 C C . SER B 1 283 ? 132.243 103.381 123.583 1.00 50.00 305 SER B C 1
ATOM 8697 O O . SER B 1 283 ? 132.008 104.111 124.545 1.00 50.00 305 SER B O 1
ATOM 8700 N N . ARG B 1 284 ? 132.249 102.052 123.651 1.00 50.00 306 ARG B N 1
ATOM 8701 C CA . ARG B 1 284 ? 131.999 101.312 124.883 1.00 50.00 306 ARG B CA 1
ATOM 8702 C C . ARG B 1 284 ? 130.653 101.670 125.509 1.00 50.00 306 ARG B C 1
ATOM 8703 O O . ARG B 1 284 ? 130.553 102.618 126.292 1.00 50.00 306 ARG B O 1
ATOM 8711 N N . VAL B 1 285 ? 129.629 100.896 125.154 1.00 50.00 307 VAL B N 1
ATOM 8712 C CA . VAL B 1 285 ? 128.281 101.115 125.651 1.00 50.00 307 VAL B CA 1
ATOM 8713 C C . VAL B 1 285 ? 127.969 100.142 126.779 1.00 50.00 307 VAL B C 1
ATOM 8714 O O . VAL B 1 285 ? 127.756 100.541 127.928 1.00 50.00 307 VAL B O 1
ATOM 8718 N N . PHE B 1 286 ? 127.970 98.858 126.440 1.00 50.00 308 PHE B N 1
ATOM 8719 C CA . PHE B 1 286 ? 127.693 97.798 127.401 1.00 50.00 308 PHE B CA 1
ATOM 8720 C C . PHE B 1 286 ? 129.007 97.284 127.983 1.00 50.00 308 PHE B C 1
ATOM 8721 O O . PHE B 1 286 ? 129.574 96.309 127.488 1.00 50.00 308 PHE B O 1
ATOM 8729 N N . GLU B 1 287 ? 129.476 97.941 129.042 1.00 50.00 309 GLU B N 1
ATOM 8730 C CA . GLU B 1 287 ? 130.723 97.559 129.690 1.00 50.00 309 GLU B CA 1
ATOM 8731 C C . GLU B 1 287 ? 130.450 96.946 131.055 1.00 50.00 309 GLU B C 1
ATOM 8732 O O . GLU B 1 287 ? 131.102 95.976 131.456 1.00 50.00 309 GLU B O 1
ATOM 8738 N N . THR B 1 288 ? 129.494 97.518 131.774 1.00 50.00 310 THR B N 1
ATOM 8739 C CA . THR B 1 288 ? 129.143 97.025 133.105 1.00 50.00 310 THR B CA 1
ATOM 8740 C C . THR B 1 288 ? 128.411 95.690 133.008 1.00 50.00 310 THR B C 1
ATOM 8741 O O . THR B 1 288 ? 128.428 94.897 133.949 1.00 50.00 310 THR B O 1
ATOM 8745 N N . LEU B 1 289 ? 127.769 95.461 131.863 1.00 50.00 311 LEU B N 1
ATOM 8746 C CA . LEU B 1 289 ? 127.022 94.232 131.633 1.00 50.00 311 LEU B CA 1
ATOM 8747 C C . LEU B 1 289 ? 127.814 93.255 130.762 1.00 50.00 311 LEU B C 1
ATOM 8748 O O . LEU B 1 289 ? 127.748 93.309 129.531 1.00 50.00 311 LEU B O 1
ATOM 8753 N N . LYS B 1 290 ? 128.552 92.361 131.414 1.00 50.00 312 LYS B N 1
ATOM 8754 C CA . LYS B 1 290 ? 129.367 91.372 130.724 1.00 50.00 312 LYS B CA 1
ATOM 8755 C C . LYS B 1 290 ? 128.670 90.022 130.713 1.00 50.00 312 LYS B C 1
ATOM 8756 O O . LYS B 1 290 ? 129.093 89.097 130.023 1.00 50.00 312 LYS B O 1
ATOM 8762 N N . ASP B 1 291 ? 127.593 89.920 131.485 1.00 50.00 313 ASP B N 1
ATOM 8763 C CA . ASP B 1 291 ? 126.833 88.685 131.573 1.00 50.00 313 ASP B CA 1
ATOM 8764 C C . ASP B 1 291 ? 125.763 88.613 130.496 1.00 50.00 313 ASP B C 1
ATOM 8765 O O . ASP B 1 291 ? 124.975 87.674 130.456 1.00 50.00 313 ASP B O 1
ATOM 8770 N N . LEU B 1 292 ? 125.748 89.607 129.613 1.00 50.00 314 LEU B N 1
ATOM 8771 C CA . LEU B 1 292 ? 124.779 89.650 128.525 1.00 50.00 314 LEU B CA 1
ATOM 8772 C C . LEU B 1 292 ? 125.033 88.484 127.580 1.00 50.00 314 LEU B C 1
ATOM 8773 O O . LEU B 1 292 ? 125.871 88.569 126.679 1.00 50.00 314 LEU B O 1
ATOM 8778 N N . LYS B 1 293 ? 124.318 87.382 127.798 1.00 50.00 315 LYS B N 1
ATOM 8779 C CA . LYS B 1 293 ? 124.479 86.201 126.958 1.00 50.00 315 LYS B CA 1
ATOM 8780 C C . LYS B 1 293 ? 123.950 86.458 125.550 1.00 50.00 315 LYS B C 1
ATOM 8781 O O . LYS B 1 293 ? 124.489 85.935 124.577 1.00 50.00 315 LYS B O 1
ATOM 8787 N N . VAL B 1 294 ? 122.901 87.271 125.452 1.00 50.00 316 VAL B N 1
ATOM 8788 C CA . VAL B 1 294 ? 122.294 87.598 124.161 1.00 50.00 316 VAL B CA 1
ATOM 8789 C C . VAL B 1 294 ? 121.875 89.066 124.045 1.00 50.00 316 VAL B C 1
ATOM 8790 O O . VAL B 1 294 ? 121.426 89.678 125.013 1.00 50.00 316 VAL B O 1
ATOM 8794 N N . LEU B 1 295 ? 122.022 89.613 122.838 1.00 50.00 317 LEU B N 1
ATOM 8795 C CA . LEU B 1 295 ? 121.669 91.007 122.561 1.00 50.00 317 LEU B CA 1
ATOM 8796 C C . LEU B 1 295 ? 120.690 91.102 121.393 1.00 50.00 317 LEU B C 1
ATOM 8797 O O . LEU B 1 295 ? 120.460 90.117 120.691 1.00 50.00 317 LEU B O 1
ATOM 8802 N N . ASN B 1 296 ? 120.110 92.286 121.195 1.00 50.00 318 ASN B N 1
ATOM 8803 C CA . ASN B 1 296 ? 119.156 92.504 120.113 1.00 50.00 318 ASN B CA 1
ATOM 8804 C C . ASN B 1 296 ? 118.932 93.990 119.841 1.00 50.00 318 ASN B C 1
ATOM 8805 O O . ASN B 1 296 ? 118.660 94.765 120.753 1.00 50.00 318 ASN B O 1
ATOM 8810 N N . LEU B 1 297 ? 119.059 94.371 118.575 1.00 50.00 319 LEU B N 1
ATOM 8811 C CA . LEU B 1 297 ? 118.872 95.760 118.142 1.00 50.00 319 LEU B CA 1
ATOM 8812 C C . LEU B 1 297 ? 118.027 95.791 116.871 1.00 50.00 319 LEU B C 1
ATOM 8813 O O . LEU B 1 297 ? 118.559 95.812 115.766 1.00 50.00 319 LEU B O 1
ATOM 8818 N N . ALA B 1 298 ? 116.712 95.809 117.035 1.00 50.00 320 ALA B N 1
ATOM 8819 C CA . ALA B 1 298 ? 115.800 95.806 115.897 1.00 50.00 320 ALA B CA 1
ATOM 8820 C C . ALA B 1 298 ? 115.251 97.192 115.560 1.00 50.00 320 ALA B C 1
ATOM 8821 O O . ALA B 1 298 ? 114.887 97.960 116.451 1.00 50.00 320 ALA B O 1
ATOM 8823 N N . TYR B 1 299 ? 115.194 97.496 114.265 1.00 50.00 321 TYR B N 1
ATOM 8824 C CA . TYR B 1 299 ? 114.694 98.771 113.772 1.00 50.00 321 TYR B CA 1
ATOM 8825 C C . TYR B 1 299 ? 115.390 99.974 114.408 1.00 50.00 321 TYR B C 1
ATOM 8826 O O . TYR B 1 299 ? 114.854 100.609 115.327 1.00 50.00 321 TYR B O 1
ATOM 8835 N N . ASN B 1 300 ? 116.590 100.271 113.921 1.00 50.00 322 ASN B N 1
ATOM 8836 C CA . ASN B 1 300 ? 117.368 101.405 114.419 1.00 50.00 322 ASN B CA 1
ATOM 8837 C C . ASN B 1 300 ? 118.026 102.132 113.252 1.00 50.00 322 ASN B C 1
ATOM 8838 O O . ASN B 1 300 ? 117.939 101.690 112.109 1.00 50.00 322 ASN B O 1
ATOM 8843 N N . LYS B 1 301 ? 118.673 103.253 113.543 1.00 50.00 323 LYS B N 1
ATOM 8844 C CA . LYS B 1 301 ? 119.347 104.029 112.513 1.00 50.00 323 LYS B CA 1
ATOM 8845 C C . LYS B 1 301 ? 120.776 104.366 112.943 1.00 50.00 323 LYS B C 1
ATOM 8846 O O . LYS B 1 301 ? 121.071 105.507 113.299 1.00 50.00 323 LYS B O 1
ATOM 8852 N N . ILE B 1 302 ? 121.645 103.356 112.925 1.00 50.00 324 ILE B N 1
ATOM 8853 C CA . ILE B 1 302 ? 123.039 103.541 113.316 1.00 50.00 324 ILE B CA 1
ATOM 8854 C C . ILE B 1 302 ? 123.840 104.118 112.158 1.00 50.00 324 ILE B C 1
ATOM 8855 O O . ILE B 1 302 ? 123.975 103.480 111.109 1.00 50.00 324 ILE B O 1
ATOM 8860 N N . ASN B 1 303 ? 124.369 105.324 112.344 1.00 50.00 325 ASN B N 1
ATOM 8861 C CA . ASN B 1 303 ? 125.161 105.991 111.319 1.00 50.00 325 ASN B CA 1
ATOM 8862 C C . ASN B 1 303 ? 126.545 105.350 111.217 1.00 50.00 325 ASN B C 1
ATOM 8863 O O . ASN B 1 303 ? 126.881 104.746 110.203 1.00 50.00 325 ASN B O 1
ATOM 8868 N N . LYS B 1 304 ? 127.334 105.482 112.279 1.00 50.00 326 LYS B N 1
ATOM 8869 C CA . LYS B 1 304 ? 128.679 104.922 112.311 1.00 50.00 326 LYS B CA 1
ATOM 8870 C C . LYS B 1 304 ? 128.891 104.149 113.607 1.00 50.00 326 LYS B C 1
ATOM 8871 O O . LYS B 1 304 ? 128.150 104.336 114.573 1.00 50.00 326 LYS B O 1
ATOM 8877 N N . ILE B 1 305 ? 129.905 103.288 113.618 1.00 50.00 327 ILE B N 1
ATOM 8878 C CA . ILE B 1 305 ? 130.221 102.477 114.793 1.00 50.00 327 ILE B CA 1
ATOM 8879 C C . ILE B 1 305 ? 131.684 102.652 115.172 1.00 50.00 327 ILE B C 1
ATOM 8880 O O . ILE B 1 305 ? 132.559 102.615 114.315 1.00 50.00 327 ILE B O 1
ATOM 8885 N N . ALA B 1 306 ? 131.939 102.838 116.460 1.00 50.00 328 ALA B N 1
ATOM 8886 C CA . ALA B 1 306 ? 133.303 103.021 116.958 1.00 50.00 328 ALA B CA 1
ATOM 8887 C C . ALA B 1 306 ? 133.984 101.665 117.107 1.00 50.00 328 ALA B C 1
ATOM 8888 O O . ALA B 1 306 ? 133.331 100.619 117.088 1.00 50.00 328 ALA B O 1
ATOM 8890 N N . ASP B 1 307 ? 135.307 101.696 117.261 1.00 50.00 329 ASP B N 1
ATOM 8891 C CA . ASP B 1 307 ? 136.102 100.487 117.416 1.00 50.00 329 ASP B CA 1
ATOM 8892 C C . ASP B 1 307 ? 135.864 99.824 118.756 1.00 50.00 329 ASP B C 1
ATOM 8893 O O . ASP B 1 307 ? 135.805 98.601 118.854 1.00 50.00 329 ASP B O 1
ATOM 8898 N N . GLU B 1 308 ? 135.713 100.644 119.792 1.00 50.00 330 GLU B N 1
ATOM 8899 C CA . GLU B 1 308 ? 135.481 100.148 121.153 1.00 50.00 330 GLU B CA 1
ATOM 8900 C C . GLU B 1 308 ? 133.986 100.095 121.469 1.00 50.00 330 GLU B C 1
ATOM 8901 O O . GLU B 1 308 ? 133.597 99.922 122.627 1.00 50.00 330 GLU B O 1
ATOM 8907 N N . ALA B 1 309 ? 133.153 100.247 120.443 1.00 50.00 331 ALA B N 1
ATOM 8908 C CA . ALA B 1 309 ? 131.707 100.225 120.603 1.00 50.00 331 ALA B CA 1
ATOM 8909 C C . ALA B 1 309 ? 131.162 98.947 121.242 1.00 50.00 331 ALA B C 1
ATOM 8910 O O . ALA B 1 309 ? 130.528 99.003 122.300 1.00 50.00 331 ALA B O 1
ATOM 8912 N N . PHE B 1 310 ? 131.391 97.809 120.592 1.00 50.00 332 PHE B N 1
ATOM 8913 C CA . PHE B 1 310 ? 130.904 96.529 121.100 1.00 50.00 332 PHE B CA 1
ATOM 8914 C C . PHE B 1 310 ? 131.758 95.942 122.225 1.00 50.00 332 PHE B C 1
ATOM 8915 O O . PHE B 1 310 ? 131.653 94.756 122.533 1.00 50.00 332 PHE B O 1
ATOM 8923 N N . TYR B 1 311 ? 132.610 96.771 122.818 1.00 50.00 333 TYR B N 1
ATOM 8924 C CA . TYR B 1 311 ? 133.478 96.334 123.912 1.00 50.00 333 TYR B CA 1
ATOM 8925 C C . TYR B 1 311 ? 132.671 96.117 125.205 1.00 50.00 333 TYR B C 1
ATOM 8926 O O . TYR B 1 311 ? 131.787 96.907 125.543 1.00 50.00 333 TYR B O 1
ATOM 8935 N N . GLY B 1 312 ? 133.002 95.039 125.917 1.00 50.00 334 GLY B N 1
ATOM 8936 C CA . GLY B 1 312 ? 132.318 94.719 127.150 1.00 50.00 334 GLY B CA 1
ATOM 8937 C C . GLY B 1 312 ? 131.673 93.348 127.051 1.00 50.00 334 GLY B C 1
ATOM 8938 O O . GLY B 1 312 ? 131.643 92.595 128.029 1.00 50.00 334 GLY B O 1
ATOM 8939 N N . LEU B 1 313 ? 131.160 93.031 125.864 1.00 50.00 335 LEU B N 1
ATOM 8940 C CA . LEU B 1 313 ? 130.501 91.748 125.631 1.00 50.00 335 LEU B CA 1
ATOM 8941 C C . LEU B 1 313 ? 131.538 90.633 125.585 1.00 50.00 335 LEU B C 1
ATOM 8942 O O . LEU B 1 313 ? 132.250 90.478 124.591 1.00 50.00 335 LEU B O 1
ATOM 8947 N N . ASP B 1 314 ? 131.631 89.857 126.663 1.00 50.00 336 ASP B N 1
ATOM 8948 C CA . ASP B 1 314 ? 132.592 88.766 126.737 1.00 50.00 336 ASP B CA 1
ATOM 8949 C C . ASP B 1 314 ? 131.977 87.457 126.254 1.00 50.00 336 ASP B C 1
ATOM 8950 O O . ASP B 1 314 ? 132.657 86.636 125.644 1.00 50.00 336 ASP B O 1
ATOM 8955 N N . ASN B 1 315 ? 130.689 87.268 126.538 1.00 50.00 337 ASN B N 1
ATOM 8956 C CA . ASN B 1 315 ? 129.979 86.067 126.124 1.00 50.00 337 ASN B CA 1
ATOM 8957 C C . ASN B 1 315 ? 128.658 86.373 125.421 1.00 50.00 337 ASN B C 1
ATOM 8958 O O . ASN B 1 315 ? 127.576 86.209 125.997 1.00 50.00 337 ASN B O 1
ATOM 8963 N N . LEU B 1 316 ? 128.743 86.828 124.169 1.00 50.00 338 LEU B N 1
ATOM 8964 C CA . LEU B 1 316 ? 127.552 87.131 123.395 1.00 50.00 338 LEU B CA 1
ATOM 8965 C C . LEU B 1 316 ? 127.259 85.925 122.497 1.00 50.00 338 LEU B C 1
ATOM 8966 O O . LEU B 1 316 ? 128.172 85.203 122.096 1.00 50.00 338 LEU B O 1
ATOM 8971 N N . GLN B 1 317 ? 125.983 85.692 122.200 1.00 50.00 339 GLN B N 1
ATOM 8972 C CA . GLN B 1 317 ? 125.582 84.596 121.343 1.00 50.00 339 GLN B CA 1
ATOM 8973 C C . GLN B 1 317 ? 124.736 85.140 120.218 1.00 50.00 339 GLN B C 1
ATOM 8974 O O . GLN B 1 317 ? 125.209 85.301 119.103 1.00 50.00 339 GLN B O 1
ATOM 8980 N N . VAL B 1 318 ? 123.480 85.460 120.527 1.00 50.00 340 VAL B N 1
ATOM 8981 C CA . VAL B 1 318 ? 122.537 85.973 119.508 1.00 50.00 340 VAL B CA 1
ATOM 8982 C C . VAL B 1 318 ? 122.695 87.504 119.373 1.00 50.00 340 VAL B C 1
ATOM 8983 O O . VAL B 1 318 ? 122.899 88.202 120.389 1.00 50.00 340 VAL B O 1
ATOM 8987 N N . LEU B 1 319 ? 122.549 87.999 118.156 1.00 50.00 341 LEU B N 1
ATOM 8988 C CA . LEU B 1 319 ? 122.643 89.439 117.916 1.00 50.00 341 LEU B CA 1
ATOM 8989 C C . LEU B 1 319 ? 121.911 89.826 116.579 1.00 50.00 341 LEU B C 1
ATOM 8990 O O . LEU B 1 319 ? 122.535 89.938 115.524 1.00 50.00 341 LEU B O 1
ATOM 8995 N N . ASN B 1 320 ? 120.619 90.046 116.664 1.00 50.00 342 ASN B N 1
ATOM 8996 C CA . ASN B 1 320 ? 119.825 90.437 115.518 1.00 50.00 342 ASN B CA 1
ATOM 8997 C C . ASN B 1 320 ? 119.865 91.946 115.244 1.00 50.00 342 ASN B C 1
ATOM 8998 O O . ASN B 1 320 ? 119.179 92.696 115.928 1.00 50.00 342 ASN B O 1
ATOM 9003 N N . LEU B 1 321 ? 120.700 92.333 114.293 1.00 50.00 343 LEU B N 1
ATOM 9004 C CA . LEU B 1 321 ? 120.809 93.772 113.943 1.00 50.00 343 LEU B CA 1
ATOM 9005 C C . LEU B 1 321 ? 119.947 94.023 112.693 1.00 50.00 343 LEU B C 1
ATOM 9006 O O . LEU B 1 321 ? 120.488 94.297 111.596 1.00 50.00 343 LEU B O 1
ATOM 9011 N N . SER B 1 322 ? 118.666 93.947 112.865 1.00 50.00 344 SER B N 1
ATOM 9012 C CA . SER B 1 322 ? 117.698 94.110 111.771 1.00 50.00 344 SER B CA 1
ATOM 9013 C C . SER B 1 322 ? 117.414 95.567 111.428 1.00 50.00 344 SER B C 1
ATOM 9014 O O . SER B 1 322 ? 116.951 96.340 112.285 1.00 50.00 344 SER B O 1
ATOM 9017 N N . TYR B 1 323 ? 117.684 95.942 110.198 1.00 50.00 345 TYR B N 1
ATOM 9018 C CA . TYR B 1 323 ? 117.436 97.328 109.728 1.00 50.00 345 TYR B CA 1
ATOM 9019 C C . TYR B 1 323 ? 118.046 98.391 110.631 1.00 50.00 345 TYR B C 1
ATOM 9020 O O . TYR B 1 323 ? 117.338 99.064 111.383 1.00 50.00 345 TYR B O 1
ATOM 9029 N N . ASN B 1 324 ? 119.361 98.538 110.552 1.00 50.00 346 ASN B N 1
ATOM 9030 C CA . ASN B 1 324 ? 120.080 99.522 111.352 1.00 50.00 346 ASN B CA 1
ATOM 9031 C C . ASN B 1 324 ? 121.514 99.723 110.854 1.00 50.00 346 ASN B C 1
ATOM 9032 O O . ASN B 1 324 ? 122.447 99.869 111.647 1.00 50.00 346 ASN B O 1
ATOM 9037 N N . LEU B 1 325 ? 121.678 99.706 109.532 1.00 50.00 347 LEU B N 1
ATOM 9038 C CA . LEU B 1 325 ? 122.989 99.885 108.905 1.00 50.00 347 LEU B CA 1
ATOM 9039 C C . LEU B 1 325 ? 123.049 101.201 108.133 1.00 50.00 347 LEU B C 1
ATOM 9040 O O . LEU B 1 325 ? 122.507 102.204 108.582 1.00 50.00 347 LEU B O 1
ATOM 9045 N N . LEU B 1 326 ? 123.706 101.182 106.971 1.00 50.00 348 LEU B N 1
ATOM 9046 C CA . LEU B 1 326 ? 123.865 102.355 106.094 1.00 50.00 348 LEU B CA 1
ATOM 9047 C C . LEU B 1 326 ? 124.657 103.473 106.775 1.00 50.00 348 LEU B C 1
ATOM 9048 O O . LEU B 1 326 ? 124.683 103.565 107.994 1.00 50.00 348 LEU B O 1
ATOM 9053 N N . GLY B 1 327 ? 125.329 104.282 105.966 1.00 50.00 349 GLY B N 1
ATOM 9054 C CA . GLY B 1 327 ? 126.113 105.382 106.486 1.00 50.00 349 GLY B CA 1
ATOM 9055 C C . GLY B 1 327 ? 127.560 104.969 106.685 1.00 50.00 349 GLY B C 1
ATOM 9056 O O . GLY B 1 327 ? 128.154 105.256 107.725 1.00 50.00 349 GLY B O 1
ATOM 9057 N N . GLU B 1 328 ? 128.127 104.307 105.674 1.00 50.00 350 GLU B N 1
ATOM 9058 C CA . GLU B 1 328 ? 129.510 103.835 105.702 1.00 50.00 350 GLU B CA 1
ATOM 9059 C C . GLU B 1 328 ? 129.793 102.866 106.853 1.00 50.00 350 GLU B C 1
ATOM 9060 O O . GLU B 1 328 ? 129.016 102.754 107.798 1.00 50.00 350 GLU B O 1
ATOM 9066 N N . LEU B 1 329 ? 130.919 102.164 106.756 1.00 50.00 351 LEU B N 1
ATOM 9067 C CA . LEU B 1 329 ? 131.304 101.209 107.790 1.00 50.00 351 LEU B CA 1
ATOM 9068 C C . LEU B 1 329 ? 132.824 101.180 107.933 1.00 50.00 351 LEU B C 1
ATOM 9069 O O . LEU B 1 329 ? 133.547 101.519 106.998 1.00 50.00 351 LEU B O 1
ATOM 9074 N N . TYR B 1 330 ? 133.301 100.783 109.109 1.00 50.00 352 TYR B N 1
ATOM 9075 C CA . TYR B 1 330 ? 134.737 100.710 109.362 1.00 50.00 352 TYR B CA 1
ATOM 9076 C C . TYR B 1 330 ? 135.211 99.264 109.368 1.00 50.00 352 TYR B C 1
ATOM 9077 O O . TYR B 1 330 ? 134.460 98.350 109.037 1.00 50.00 352 TYR B O 1
ATOM 9086 N N . SER B 1 331 ? 136.471 99.054 109.738 1.00 50.00 353 SER B N 1
ATOM 9087 C CA . SER B 1 331 ? 137.043 97.710 109.767 1.00 50.00 353 SER B CA 1
ATOM 9088 C C . SER B 1 331 ? 136.980 97.098 111.162 1.00 50.00 353 SER B C 1
ATOM 9089 O O . SER B 1 331 ? 137.174 97.787 112.165 1.00 50.00 353 SER B O 1
ATOM 9092 N N . SER B 1 332 ? 136.720 95.794 111.210 1.00 50.00 354 SER B N 1
ATOM 9093 C CA . SER B 1 332 ? 136.629 95.036 112.459 1.00 50.00 354 SER B CA 1
ATOM 9094 C C . SER B 1 332 ? 135.515 95.563 113.371 1.00 50.00 354 SER B C 1
ATOM 9095 O O . SER B 1 332 ? 135.766 96.343 114.296 1.00 50.00 354 SER B O 1
ATOM 9098 N N . ASN B 1 333 ? 134.287 95.121 113.099 1.00 50.00 355 ASN B N 1
ATOM 9099 C CA . ASN B 1 333 ? 133.122 95.532 113.888 1.00 50.00 355 ASN B CA 1
ATOM 9100 C C . ASN B 1 333 ? 133.090 94.783 115.207 1.00 50.00 355 ASN B C 1
ATOM 9101 O O . ASN B 1 333 ? 133.079 95.396 116.278 1.00 50.00 355 ASN B O 1
ATOM 9106 N N . PHE B 1 334 ? 133.072 93.454 115.124 1.00 50.00 356 PHE B N 1
ATOM 9107 C CA . PHE B 1 334 ? 133.026 92.609 116.309 1.00 50.00 356 PHE B CA 1
ATOM 9108 C C . PHE B 1 334 ? 134.420 92.037 116.606 1.00 50.00 356 PHE B C 1
ATOM 9109 O O . PHE B 1 334 ? 134.709 90.890 116.267 1.00 50.00 356 PHE B O 1
ATOM 9117 N N . TYR B 1 335 ? 135.274 92.839 117.239 1.00 50.00 357 TYR B N 1
ATOM 9118 C CA . TYR B 1 335 ? 136.630 92.415 117.583 1.00 50.00 357 TYR B CA 1
ATOM 9119 C C . TYR B 1 335 ? 136.658 91.728 118.943 1.00 50.00 357 TYR B C 1
ATOM 9120 O O . TYR B 1 335 ? 137.605 91.007 119.273 1.00 50.00 357 TYR B O 1
ATOM 9129 N N . GLY B 1 336 ? 135.611 91.968 119.728 1.00 50.00 358 GLY B N 1
ATOM 9130 C CA . GLY B 1 336 ? 135.524 91.375 121.045 1.00 50.00 358 GLY B CA 1
ATOM 9131 C C . GLY B 1 336 ? 134.334 90.450 121.205 1.00 50.00 358 GLY B C 1
ATOM 9132 O O . GLY B 1 336 ? 133.617 90.511 122.204 1.00 50.00 358 GLY B O 1
ATOM 9133 N N . LEU B 1 337 ? 134.107 89.603 120.201 1.00 50.00 359 LEU B N 1
ATOM 9134 C CA . LEU B 1 337 ? 132.993 88.664 120.242 1.00 50.00 359 LEU B CA 1
ATOM 9135 C C . LEU B 1 337 ? 133.404 87.291 119.711 1.00 50.00 359 LEU B C 1
ATOM 9136 O O . LEU B 1 337 ? 132.941 86.863 118.649 1.00 50.00 359 LEU B O 1
ATOM 9141 N N . PRO B 1 338 ? 134.295 86.585 120.431 1.00 50.00 360 PRO B N 1
ATOM 9142 C CA . PRO B 1 338 ? 134.722 85.257 119.971 1.00 50.00 360 PRO B CA 1
ATOM 9143 C C . PRO B 1 338 ? 133.591 84.232 120.027 1.00 50.00 360 PRO B C 1
ATOM 9144 O O . PRO B 1 338 ? 133.396 83.437 119.101 1.00 50.00 360 PRO B O 1
ATOM 9148 N N . LYS B 1 339 ? 132.840 84.267 121.128 1.00 50.00 361 LYS B N 1
ATOM 9149 C CA . LYS B 1 339 ? 131.738 83.344 121.352 1.00 50.00 361 LYS B CA 1
ATOM 9150 C C . LYS B 1 339 ? 130.439 83.641 120.604 1.00 50.00 361 LYS B C 1
ATOM 9151 O O . LYS B 1 339 ? 129.449 82.919 120.779 1.00 50.00 361 LYS B O 1
ATOM 9157 N N . VAL B 1 340 ? 130.426 84.687 119.780 1.00 50.00 362 VAL B N 1
ATOM 9158 C CA . VAL B 1 340 ? 129.217 85.031 119.030 1.00 50.00 362 VAL B CA 1
ATOM 9159 C C . VAL B 1 340 ? 128.909 83.872 118.079 1.00 50.00 362 VAL B C 1
ATOM 9160 O O . VAL B 1 340 ? 129.820 83.178 117.630 1.00 50.00 362 VAL B O 1
ATOM 9164 N N . ALA B 1 341 ? 127.630 83.670 117.779 1.00 50.00 363 ALA B N 1
ATOM 9165 C CA . ALA B 1 341 ? 127.226 82.584 116.889 1.00 50.00 363 ALA B CA 1
ATOM 9166 C C . ALA B 1 341 ? 126.188 82.997 115.867 1.00 50.00 363 ALA B C 1
ATOM 9167 O O . ALA B 1 341 ? 126.423 82.887 114.661 1.00 50.00 363 ALA B O 1
ATOM 9169 N N . TYR B 1 342 ? 125.037 83.472 116.337 1.00 50.00 364 TYR B N 1
ATOM 9170 C CA . TYR B 1 342 ? 123.963 83.889 115.434 1.00 50.00 364 TYR B CA 1
ATOM 9171 C C . TYR B 1 342 ? 123.792 85.401 115.352 1.00 50.00 364 TYR B C 1
ATOM 9172 O O . TYR B 1 342 ? 123.664 86.080 116.368 1.00 50.00 364 TYR B O 1
ATOM 9181 N N . ILE B 1 343 ? 123.791 85.908 114.126 1.00 50.00 365 ILE B N 1
ATOM 9182 C CA . ILE B 1 343 ? 123.627 87.327 113.848 1.00 50.00 365 ILE B CA 1
ATOM 9183 C C . ILE B 1 343 ? 122.620 87.492 112.718 1.00 50.00 365 ILE B C 1
ATOM 9184 O O . ILE B 1 343 ? 122.581 86.684 111.796 1.00 50.00 365 ILE B O 1
ATOM 9189 N N . ASP B 1 344 ? 121.807 88.542 112.803 1.00 50.00 366 ASP B N 1
ATOM 9190 C CA . ASP B 1 344 ? 120.778 88.791 111.797 1.00 50.00 366 ASP B CA 1
ATOM 9191 C C . ASP B 1 344 ? 120.843 90.215 111.261 1.00 50.00 366 ASP B C 1
ATOM 9192 O O . ASP B 1 344 ? 120.344 91.152 111.893 1.00 50.00 366 ASP B O 1
ATOM 9197 N N . LEU B 1 345 ? 121.455 90.377 110.090 1.00 50.00 367 LEU B N 1
ATOM 9198 C CA . LEU B 1 345 ? 121.583 91.690 109.451 1.00 50.00 367 LEU B CA 1
ATOM 9199 C C . LEU B 1 345 ? 120.666 91.743 108.228 1.00 50.00 367 LEU B C 1
ATOM 9200 O O . LEU B 1 345 ? 121.114 91.895 107.093 1.00 50.00 367 LEU B O 1
ATOM 9205 N N . GLN B 1 346 ? 119.367 91.603 108.484 1.00 50.00 368 GLN B N 1
ATOM 9206 C CA . GLN B 1 346 ? 118.369 91.623 107.429 1.00 50.00 368 GLN B CA 1
ATOM 9207 C C . GLN B 1 346 ? 117.883 93.031 107.123 1.00 50.00 368 GLN B C 1
ATOM 9208 O O . GLN B 1 346 ? 117.729 93.864 108.023 1.00 50.00 368 GLN B O 1
ATOM 9214 N N . LYS B 1 347 ? 117.658 93.285 105.833 1.00 50.00 369 LYS B N 1
ATOM 9215 C CA . LYS B 1 347 ? 117.182 94.570 105.338 1.00 50.00 369 LYS B CA 1
ATOM 9216 C C . LYS B 1 347 ? 118.086 95.740 105.749 1.00 50.00 369 LYS B C 1
ATOM 9217 O O . LYS B 1 347 ? 117.874 96.363 106.787 1.00 50.00 369 LYS B O 1
ATOM 9223 N N . ASN B 1 348 ? 119.079 96.036 104.918 1.00 50.00 370 ASN B N 1
ATOM 9224 C CA . ASN B 1 348 ? 120.009 97.129 105.185 1.00 50.00 370 ASN B CA 1
ATOM 9225 C C . ASN B 1 348 ? 120.409 97.839 103.889 1.00 50.00 370 ASN B C 1
ATOM 9226 O O . ASN B 1 348 ? 120.017 97.422 102.796 1.00 50.00 370 ASN B O 1
ATOM 9231 N N . HIS B 1 349 ? 121.202 98.902 104.016 1.00 50.00 371 HIS B N 1
ATOM 9232 C CA . HIS B 1 349 ? 121.677 99.668 102.860 1.00 50.00 371 HIS B CA 1
ATOM 9233 C C . HIS B 1 349 ? 123.177 99.913 102.929 1.00 50.00 371 HIS B C 1
ATOM 9234 O O . HIS B 1 349 ? 123.631 101.045 103.124 1.00 50.00 371 HIS B O 1
ATOM 9241 N N . ILE B 1 350 ? 123.939 98.842 102.754 1.00 50.00 372 ILE B N 1
ATOM 9242 C CA . ILE B 1 350 ? 125.394 98.908 102.785 1.00 50.00 372 ILE B CA 1
ATOM 9243 C C . ILE B 1 350 ? 125.945 98.867 101.361 1.00 50.00 372 ILE B C 1
ATOM 9244 O O . ILE B 1 350 ? 125.617 97.973 100.583 1.00 50.00 372 ILE B O 1
ATOM 9249 N N . ALA B 1 351 ? 126.789 99.836 101.031 1.00 50.00 373 ALA B N 1
ATOM 9250 C CA . ALA B 1 351 ? 127.379 99.917 99.703 1.00 50.00 373 ALA B CA 1
ATOM 9251 C C . ALA B 1 351 ? 128.345 98.759 99.456 1.00 50.00 373 ALA B C 1
ATOM 9252 O O . ALA B 1 351 ? 127.992 97.781 98.800 1.00 50.00 373 ALA B O 1
ATOM 9254 N N . ILE B 1 352 ? 129.559 98.875 99.990 1.00 50.00 374 ILE B N 1
ATOM 9255 C CA . ILE B 1 352 ? 130.569 97.839 99.836 1.00 50.00 374 ILE B CA 1
ATOM 9256 C C . ILE B 1 352 ? 131.184 97.482 101.192 1.00 50.00 374 ILE B C 1
ATOM 9257 O O . ILE B 1 352 ? 131.478 98.365 102.005 1.00 50.00 374 ILE B O 1
ATOM 9262 N N . ILE B 1 353 ? 131.369 96.187 101.426 1.00 50.00 375 ILE B N 1
ATOM 9263 C CA . ILE B 1 353 ? 131.952 95.704 102.681 1.00 50.00 375 ILE B CA 1
ATOM 9264 C C . ILE B 1 353 ? 133.459 95.486 102.517 1.00 50.00 375 ILE B C 1
ATOM 9265 O O . ILE B 1 353 ? 133.908 94.795 101.602 1.00 50.00 375 ILE B O 1
ATOM 9270 N N . GLN B 1 354 ? 134.226 96.072 103.428 1.00 50.00 376 GLN B N 1
ATOM 9271 C CA . GLN B 1 354 ? 135.684 95.962 103.399 1.00 50.00 376 GLN B CA 1
ATOM 9272 C C . GLN B 1 354 ? 136.143 94.518 103.558 1.00 50.00 376 GLN B C 1
ATOM 9273 O O . GLN B 1 354 ? 135.338 93.612 103.753 1.00 50.00 376 GLN B O 1
ATOM 9279 N N . ASP B 1 355 ? 137.453 94.313 103.465 1.00 50.00 377 ASP B N 1
ATOM 9280 C CA . ASP B 1 355 ? 138.053 92.984 103.596 1.00 50.00 377 ASP B CA 1
ATOM 9281 C C . ASP B 1 355 ? 137.895 92.499 105.034 1.00 50.00 377 ASP B C 1
ATOM 9282 O O . ASP B 1 355 ? 137.153 91.545 105.305 1.00 50.00 377 ASP B O 1
ATOM 9287 N N . GLN B 1 356 ? 138.592 93.166 105.952 1.00 50.00 378 GLN B N 1
ATOM 9288 C CA . GLN B 1 356 ? 138.537 92.811 107.367 1.00 50.00 378 GLN B CA 1
ATOM 9289 C C . GLN B 1 356 ? 137.275 93.376 108.008 1.00 50.00 378 GLN B C 1
ATOM 9290 O O . GLN B 1 356 ? 137.272 94.515 108.491 1.00 50.00 378 GLN B O 1
ATOM 9296 N N . THR B 1 357 ? 136.208 92.581 108.015 1.00 50.00 379 THR B N 1
ATOM 9297 C CA . THR B 1 357 ? 134.945 93.013 108.596 1.00 50.00 379 THR B CA 1
ATOM 9298 C C . THR B 1 357 ? 134.508 92.084 109.728 1.00 50.00 379 THR B C 1
ATOM 9299 O O . THR B 1 357 ? 134.188 92.547 110.825 1.00 50.00 379 THR B O 1
ATOM 9303 N N . PHE B 1 358 ? 134.502 90.781 109.457 1.00 50.00 380 PHE B N 1
ATOM 9304 C CA . PHE B 1 358 ? 134.112 89.785 110.455 1.00 50.00 380 PHE B CA 1
ATOM 9305 C C . PHE B 1 358 ? 135.358 89.220 111.149 1.00 50.00 380 PHE B C 1
ATOM 9306 O O . PHE B 1 358 ? 135.547 88.007 111.233 1.00 50.00 380 PHE B O 1
ATOM 9314 N N . LYS B 1 359 ? 136.195 90.127 111.646 1.00 50.00 381 LYS B N 1
ATOM 9315 C CA . LYS B 1 359 ? 137.428 89.768 112.336 1.00 50.00 381 LYS B CA 1
ATOM 9316 C C . LYS B 1 359 ? 137.172 89.307 113.769 1.00 50.00 381 LYS B C 1
ATOM 9317 O O . LYS B 1 359 ? 136.093 89.527 114.324 1.00 50.00 381 LYS B O 1
ATOM 9323 N N . PHE B 1 360 ? 138.177 88.653 114.346 1.00 50.00 382 PHE B N 1
ATOM 9324 C CA . PHE B 1 360 ? 138.137 88.153 115.716 1.00 50.00 382 PHE B CA 1
ATOM 9325 C C . PHE B 1 360 ? 136.876 87.351 116.063 1.00 50.00 382 PHE B C 1
ATOM 9326 O O . PHE B 1 360 ? 136.269 87.558 117.118 1.00 50.00 382 PHE B O 1
ATOM 9334 N N . LEU B 1 361 ? 136.487 86.443 115.169 1.00 50.00 383 LEU B N 1
ATOM 9335 C CA . LEU B 1 361 ? 135.312 85.605 115.387 1.00 50.00 383 LEU B CA 1
ATOM 9336 C C . LEU B 1 361 ? 135.702 84.142 115.235 1.00 50.00 383 LEU B C 1
ATOM 9337 O O . LEU B 1 361 ? 136.744 83.833 114.658 1.00 50.00 383 LEU B O 1
ATOM 9342 N N . GLU B 1 362 ? 134.875 83.238 115.756 1.00 50.00 384 GLU B N 1
ATOM 9343 C CA . GLU B 1 362 ? 135.170 81.809 115.663 1.00 50.00 384 GLU B CA 1
ATOM 9344 C C . GLU B 1 362 ? 133.948 80.899 115.834 1.00 50.00 384 GLU B C 1
ATOM 9345 O O . GLU B 1 362 ? 133.727 79.998 115.021 1.00 50.00 384 GLU B O 1
ATOM 9351 N N . LYS B 1 363 ? 133.150 81.141 116.871 1.00 50.00 385 LYS B N 1
ATOM 9352 C CA . LYS B 1 363 ? 131.967 80.323 117.149 1.00 50.00 385 LYS B CA 1
ATOM 9353 C C . LYS B 1 363 ? 130.725 80.734 116.354 1.00 50.00 385 LYS B C 1
ATOM 9354 O O . LYS B 1 363 ? 129.609 80.402 116.745 1.00 50.00 385 LYS B O 1
ATOM 9360 N N . LEU B 1 364 ? 130.926 81.441 115.243 1.00 50.00 386 LEU B N 1
ATOM 9361 C CA . LEU B 1 364 ? 129.820 81.890 114.397 1.00 50.00 386 LEU B CA 1
ATOM 9362 C C . LEU B 1 364 ? 129.342 80.694 113.583 1.00 50.00 386 LEU B C 1
ATOM 9363 O O . LEU B 1 364 ? 130.074 80.189 112.735 1.00 50.00 386 LEU B O 1
ATOM 9368 N N . GLN B 1 365 ? 128.116 80.237 113.843 1.00 50.00 387 GLN B N 1
ATOM 9369 C CA . GLN B 1 365 ? 127.581 79.069 113.147 1.00 50.00 387 GLN B CA 1
ATOM 9370 C C . GLN B 1 365 ? 126.440 79.357 112.176 1.00 50.00 387 GLN B C 1
ATOM 9371 O O . GLN B 1 365 ? 126.078 78.504 111.367 1.00 50.00 387 GLN B O 1
ATOM 9377 N N . THR B 1 366 ? 125.872 80.553 112.246 1.00 50.00 388 THR B N 1
ATOM 9378 C CA . THR B 1 366 ? 124.767 80.924 111.362 1.00 50.00 388 THR B CA 1
ATOM 9379 C C . THR B 1 366 ? 124.761 82.407 111.014 1.00 50.00 388 THR B C 1
ATOM 9380 O O . THR B 1 366 ? 124.437 83.256 111.851 1.00 50.00 388 THR B O 1
ATOM 9384 N N . LEU B 1 367 ? 125.113 82.702 109.768 1.00 50.00 389 LEU B N 1
ATOM 9385 C CA . LEU B 1 367 ? 125.180 84.071 109.268 1.00 50.00 389 LEU B CA 1
ATOM 9386 C C . LEU B 1 367 ? 124.053 84.421 108.304 1.00 50.00 389 LEU B C 1
ATOM 9387 O O . LEU B 1 367 ? 124.106 84.069 107.122 1.00 50.00 389 LEU B O 1
ATOM 9392 N N . ASP B 1 368 ? 123.036 85.111 108.805 1.00 50.00 390 ASP B N 1
ATOM 9393 C CA . ASP B 1 368 ? 121.900 85.507 107.973 1.00 50.00 390 ASP B CA 1
ATOM 9394 C C . ASP B 1 368 ? 122.106 86.920 107.439 1.00 50.00 390 ASP B C 1
ATOM 9395 O O . ASP B 1 368 ? 122.118 87.888 108.205 1.00 50.00 390 ASP B O 1
ATOM 9400 N N . LEU B 1 369 ? 122.254 87.045 106.119 1.00 50.00 391 LEU B N 1
ATOM 9401 C CA . LEU B 1 369 ? 122.463 88.343 105.482 1.00 50.00 391 LEU B CA 1
ATOM 9402 C C . LEU B 1 369 ? 121.484 88.581 104.331 1.00 50.00 391 LEU B C 1
ATOM 9403 O O . LEU B 1 369 ? 121.888 88.766 103.176 1.00 50.00 391 LEU B O 1
ATOM 9408 N N . ARG B 1 370 ? 120.192 88.589 104.652 1.00 50.00 392 ARG B N 1
ATOM 9409 C CA . ARG B 1 370 ? 119.160 88.816 103.651 1.00 50.00 392 ARG B CA 1
ATOM 9410 C C . ARG B 1 370 ? 119.147 90.287 103.254 1.00 50.00 392 ARG B C 1
ATOM 9411 O O . ARG B 1 370 ? 118.828 91.145 104.074 1.00 50.00 392 ARG B O 1
ATOM 9419 N N . ASP B 1 371 ? 119.493 90.565 102.000 1.00 50.00 393 ASP B N 1
ATOM 9420 C CA . ASP B 1 371 ? 119.537 91.936 101.487 1.00 50.00 393 ASP B CA 1
ATOM 9421 C C . ASP B 1 371 ? 120.462 92.799 102.340 1.00 50.00 393 ASP B C 1
ATOM 9422 O O . ASP B 1 371 ? 120.141 93.932 102.678 1.00 50.00 393 ASP B O 1
ATOM 9427 N N . ASN B 1 372 ? 121.618 92.239 102.683 1.00 50.00 394 ASN B N 1
ATOM 9428 C CA . ASN B 1 372 ? 122.607 92.924 103.508 1.00 50.00 394 ASN B CA 1
ATOM 9429 C C . ASN B 1 372 ? 123.476 93.891 102.706 1.00 50.00 394 ASN B C 1
ATOM 9430 O O . ASN B 1 372 ? 123.210 95.096 102.690 1.00 50.00 394 ASN B O 1
ATOM 9435 N N . ALA B 1 373 ? 124.502 93.373 102.034 1.00 50.00 395 ALA B N 1
ATOM 9436 C CA . ALA B 1 373 ? 125.402 94.212 101.242 1.00 50.00 395 ALA B CA 1
ATOM 9437 C C . ALA B 1 373 ? 125.862 93.515 99.963 1.00 50.00 395 ALA B C 1
ATOM 9438 O O . ALA B 1 373 ? 125.305 92.486 99.569 1.00 50.00 395 ALA B O 1
ATOM 9440 N N . LEU B 1 374 ? 126.884 94.075 99.315 1.00 50.00 396 LEU B N 1
ATOM 9441 C CA . LEU B 1 374 ? 127.431 93.512 98.082 1.00 50.00 396 LEU B CA 1
ATOM 9442 C C . LEU B 1 374 ? 128.160 92.200 98.376 1.00 50.00 396 LEU B C 1
ATOM 9443 O O . LEU B 1 374 ? 128.584 91.506 97.460 1.00 50.00 396 LEU B O 1
ATOM 9448 N N . THR B 1 375 ? 128.300 91.887 99.664 1.00 50.00 397 THR B N 1
ATOM 9449 C CA . THR B 1 375 ? 128.954 90.661 100.131 1.00 50.00 397 THR B CA 1
ATOM 9450 C C . THR B 1 375 ? 130.368 90.403 99.610 1.00 50.00 397 THR B C 1
ATOM 9451 O O . THR B 1 375 ? 130.583 90.167 98.422 1.00 50.00 397 THR B O 1
ATOM 9455 N N . THR B 1 376 ? 131.325 90.460 100.523 1.00 50.00 398 THR B N 1
ATOM 9456 C CA . THR B 1 376 ? 132.738 90.225 100.196 1.00 50.00 398 THR B CA 1
ATOM 9457 C C . THR B 1 376 ? 133.338 89.305 101.259 1.00 50.00 398 THR B C 1
ATOM 9458 O O . THR B 1 376 ? 133.821 89.767 102.294 1.00 50.00 398 THR B O 1
ATOM 9462 N N . ILE B 1 377 ? 133.286 88.004 100.991 1.00 50.00 399 ILE B N 1
ATOM 9463 C CA . ILE B 1 377 ? 133.799 86.998 101.915 1.00 50.00 399 ILE B CA 1
ATOM 9464 C C . ILE B 1 377 ? 135.316 86.869 101.868 1.00 50.00 399 ILE B C 1
ATOM 9465 O O . ILE B 1 377 ? 135.904 86.704 100.797 1.00 50.00 399 ILE B O 1
ATOM 9470 N N . HIS B 1 378 ? 135.939 86.949 103.044 1.00 50.00 400 HIS B N 1
ATOM 9471 C CA . HIS B 1 378 ? 137.389 86.837 103.176 1.00 50.00 400 HIS B CA 1
ATOM 9472 C C . HIS B 1 378 ? 137.766 86.159 104.501 1.00 50.00 400 HIS B C 1
ATOM 9473 O O . HIS B 1 378 ? 138.273 85.037 104.501 1.00 50.00 400 HIS B O 1
ATOM 9480 N N . PHE B 1 379 ? 137.520 86.840 105.617 1.00 50.00 401 PHE B N 1
ATOM 9481 C CA . PHE B 1 379 ? 137.827 86.287 106.932 1.00 50.00 401 PHE B CA 1
ATOM 9482 C C . PHE B 1 379 ? 136.547 85.859 107.642 1.00 50.00 401 PHE B C 1
ATOM 9483 O O . PHE B 1 379 ? 136.150 86.448 108.646 1.00 50.00 401 PHE B O 1
ATOM 9491 N N . ILE B 1 380 ? 135.906 84.825 107.098 1.00 50.00 402 ILE B N 1
ATOM 9492 C CA . ILE B 1 380 ? 134.678 84.296 107.672 1.00 50.00 402 ILE B CA 1
ATOM 9493 C C . ILE B 1 380 ? 134.977 82.953 108.344 1.00 50.00 402 ILE B C 1
ATOM 9494 O O . ILE B 1 380 ? 135.435 82.018 107.688 1.00 50.00 402 ILE B O 1
ATOM 9499 N N . PRO B 1 381 ? 134.715 82.841 109.667 1.00 50.00 403 PRO B N 1
ATOM 9500 C CA . PRO B 1 381 ? 134.960 81.601 110.420 1.00 50.00 403 PRO B CA 1
ATOM 9501 C C . PRO B 1 381 ? 134.163 80.391 109.927 1.00 50.00 403 PRO B C 1
ATOM 9502 O O . PRO B 1 381 ? 133.712 80.361 108.781 1.00 50.00 403 PRO B O 1
ATOM 9506 N N . SER B 1 382 ? 133.980 79.408 110.798 1.00 50.00 404 SER B N 1
ATOM 9507 C CA . SER B 1 382 ? 133.242 78.199 110.443 1.00 50.00 404 SER B CA 1
ATOM 9508 C C . SER B 1 382 ? 131.728 78.341 110.610 1.00 50.00 404 SER B C 1
ATOM 9509 O O . SER B 1 382 ? 131.175 78.027 111.661 1.00 50.00 404 SER B O 1
ATOM 9512 N N . ILE B 1 383 ? 131.067 78.817 109.550 1.00 50.00 405 ILE B N 1
ATOM 9513 C CA . ILE B 1 383 ? 129.620 79.009 109.564 1.00 50.00 405 ILE B CA 1
ATOM 9514 C C . ILE B 1 383 ? 128.931 78.001 108.639 1.00 50.00 405 ILE B C 1
ATOM 9515 O O . ILE B 1 383 ? 128.988 78.142 107.412 1.00 50.00 405 ILE B O 1
ATOM 9520 N N . PRO B 1 384 ? 128.280 76.969 109.203 1.00 50.00 406 PRO B N 1
ATOM 9521 C CA . PRO B 1 384 ? 127.582 75.965 108.391 1.00 50.00 406 PRO B CA 1
ATOM 9522 C C . PRO B 1 384 ? 126.533 76.513 107.409 1.00 50.00 406 PRO B C 1
ATOM 9523 O O . PRO B 1 384 ? 126.521 76.135 106.235 1.00 50.00 406 PRO B O 1
ATOM 9527 N N . ASP B 1 385 ? 125.683 77.422 107.883 1.00 50.00 407 ASP B N 1
ATOM 9528 C CA . ASP B 1 385 ? 124.637 77.985 107.031 1.00 50.00 407 ASP B CA 1
ATOM 9529 C C . ASP B 1 385 ? 124.672 79.498 106.912 1.00 50.00 407 ASP B C 1
ATOM 9530 O O . ASP B 1 385 ? 124.890 80.206 107.893 1.00 50.00 407 ASP B O 1
ATOM 9535 N N . ILE B 1 386 ? 124.456 79.986 105.692 1.00 50.00 408 ILE B N 1
ATOM 9536 C CA . ILE B 1 386 ? 124.453 81.418 105.407 1.00 50.00 408 ILE B CA 1
ATOM 9537 C C . ILE B 1 386 ? 123.432 81.752 104.321 1.00 50.00 408 ILE B C 1
ATOM 9538 O O . ILE B 1 386 ? 123.294 81.023 103.341 1.00 50.00 408 ILE B O 1
ATOM 9543 N N . PHE B 1 387 ? 122.720 82.860 104.508 1.00 50.00 409 PHE B N 1
ATOM 9544 C CA . PHE B 1 387 ? 121.712 83.299 103.555 1.00 50.00 409 PHE B CA 1
ATOM 9545 C C . PHE B 1 387 ? 122.133 84.619 102.901 1.00 50.00 409 PHE B C 1
ATOM 9546 O O . PHE B 1 387 ? 122.251 85.648 103.569 1.00 50.00 409 PHE B O 1
ATOM 9554 N N . LEU B 1 388 ? 122.356 84.581 101.592 1.00 50.00 410 LEU B N 1
ATOM 9555 C CA . LEU B 1 388 ? 122.768 85.762 100.839 1.00 50.00 410 LEU B CA 1
ATOM 9556 C C . LEU B 1 388 ? 121.830 86.003 99.653 1.00 50.00 410 LEU B C 1
ATOM 9557 O O . LEU B 1 388 ? 122.014 85.446 98.571 1.00 50.00 410 LEU B O 1
ATOM 9562 N N . SER B 1 389 ? 120.815 86.833 99.876 1.00 50.00 411 SER B N 1
ATOM 9563 C CA . SER B 1 389 ? 119.843 87.156 98.828 1.00 50.00 411 SER B CA 1
ATOM 9564 C C . SER B 1 389 ? 119.681 88.669 98.683 1.00 50.00 411 SER B C 1
ATOM 9565 O O . SER B 1 389 ? 120.238 89.436 99.465 1.00 50.00 411 SER B O 1
ATOM 9568 N N . GLY B 1 390 ? 118.913 89.088 97.680 1.00 50.00 412 GLY B N 1
ATOM 9569 C CA . GLY B 1 390 ? 118.683 90.502 97.443 1.00 50.00 412 GLY B CA 1
ATOM 9570 C C . GLY B 1 390 ? 119.972 91.303 97.316 1.00 50.00 412 GLY B C 1
ATOM 9571 O O . GLY B 1 390 ? 120.050 92.447 97.765 1.00 50.00 412 GLY B O 1
ATOM 9572 N N . ASN B 1 391 ? 120.982 90.685 96.712 1.00 50.00 413 ASN B N 1
ATOM 9573 C CA . ASN B 1 391 ? 122.286 91.307 96.537 1.00 50.00 413 ASN B CA 1
ATOM 9574 C C . ASN B 1 391 ? 122.624 91.446 95.056 1.00 50.00 413 ASN B C 1
ATOM 9575 O O . ASN B 1 391 ? 121.784 91.229 94.192 1.00 50.00 413 ASN B O 1
ATOM 9580 N N . LYS B 1 392 ? 123.880 91.786 94.777 1.00 50.00 414 LYS B N 1
ATOM 9581 C CA . LYS B 1 392 ? 124.359 91.978 93.411 1.00 50.00 414 LYS B CA 1
ATOM 9582 C C . LYS B 1 392 ? 125.570 91.091 93.126 1.00 50.00 414 LYS B C 1
ATOM 9583 O O . LYS B 1 392 ? 125.677 89.991 93.682 1.00 50.00 414 LYS B O 1
ATOM 9589 N N . LEU B 1 393 ? 126.467 91.556 92.263 1.00 50.00 415 LEU B N 1
ATOM 9590 C CA . LEU B 1 393 ? 127.670 90.803 91.907 1.00 50.00 415 LEU B CA 1
ATOM 9591 C C . LEU B 1 393 ? 128.502 90.463 93.137 1.00 50.00 415 LEU B C 1
ATOM 9592 O O . LEU B 1 393 ? 128.841 91.340 93.931 1.00 50.00 415 LEU B O 1
ATOM 9597 N N . VAL B 1 394 ? 128.830 89.181 93.285 1.00 50.00 416 VAL B N 1
ATOM 9598 C CA . VAL B 1 394 ? 129.623 88.702 94.409 1.00 50.00 416 VAL B CA 1
ATOM 9599 C C . VAL B 1 394 ? 131.055 88.399 93.971 1.00 50.00 416 VAL B C 1
ATOM 9600 O O . VAL B 1 394 ? 131.283 87.821 92.907 1.00 50.00 416 VAL B O 1
ATOM 9604 N N . THR B 1 395 ? 132.012 88.791 94.815 1.00 50.00 417 THR B N 1
ATOM 9605 C CA . THR B 1 395 ? 133.435 88.591 94.542 1.00 50.00 417 THR B CA 1
ATOM 9606 C C . THR B 1 395 ? 133.899 87.194 95.016 1.00 50.00 417 THR B C 1
ATOM 9607 O O . THR B 1 395 ? 133.083 86.379 95.438 1.00 50.00 417 THR B O 1
ATOM 9611 N N . LEU B 1 396 ? 135.204 86.957 94.965 1.00 50.00 418 LEU B N 1
ATOM 9612 C CA . LEU B 1 396 ? 135.809 85.691 95.368 1.00 50.00 418 LEU B CA 1
ATOM 9613 C C . LEU B 1 396 ? 135.423 85.255 96.784 1.00 50.00 418 LEU B C 1
ATOM 9614 O O . LEU B 1 396 ? 135.771 85.936 97.752 1.00 50.00 418 LEU B O 1
ATOM 9619 N N . PRO B 1 397 ? 134.719 84.114 96.928 1.00 50.00 419 PRO B N 1
ATOM 9620 C CA . PRO B 1 397 ? 134.303 83.620 98.238 1.00 50.00 419 PRO B CA 1
ATOM 9621 C C . PRO B 1 397 ? 135.433 82.944 99.006 1.00 50.00 419 PRO B C 1
ATOM 9622 O O . PRO B 1 397 ? 136.443 82.519 98.425 1.00 50.00 419 PRO B O 1
ATOM 9626 N N . LYS B 1 398 ? 135.258 82.822 100.319 1.00 50.00 420 LYS B N 1
ATOM 9627 C CA . LYS B 1 398 ? 136.245 82.164 101.162 1.00 50.00 420 LYS B CA 1
ATOM 9628 C C . LYS B 1 398 ? 135.618 81.420 102.349 1.00 50.00 420 LYS B C 1
ATOM 9629 O O . LYS B 1 398 ? 135.483 81.974 103.409 1.00 50.00 420 LYS B O 1
ATOM 9635 N N . ILE B 1 399 ? 135.233 80.153 102.136 1.00 50.00 421 ILE B N 1
ATOM 9636 C CA . ILE B 1 399 ? 134.606 79.344 103.139 1.00 50.00 421 ILE B CA 1
ATOM 9637 C C . ILE B 1 399 ? 135.271 78.004 103.273 1.00 50.00 421 ILE B C 1
ATOM 9638 O O . ILE B 1 399 ? 136.174 77.655 102.523 1.00 50.00 421 ILE B O 1
ATOM 9643 N N . ASN B 1 400 ? 134.875 77.213 104.297 1.00 50.00 422 ASN B N 1
ATOM 9644 C CA . ASN B 1 400 ? 135.453 75.905 104.543 1.00 50.00 422 ASN B CA 1
ATOM 9645 C C . ASN B 1 400 ? 134.434 74.736 104.505 1.00 50.00 422 ASN B C 1
ATOM 9646 O O . ASN B 1 400 ? 133.292 74.961 104.008 1.00 50.00 422 ASN B O 1
ATOM 9651 N N . LEU B 1 401 ? 134.836 73.587 104.890 1.00 50.00 423 LEU B N 1
ATOM 9652 C CA . LEU B 1 401 ? 134.038 72.369 104.904 1.00 50.00 423 LEU B CA 1
ATOM 9653 C C . LEU B 1 401 ? 132.763 72.479 105.705 1.00 50.00 423 LEU B C 1
ATOM 9654 O O . LEU B 1 401 ? 131.718 71.935 105.361 1.00 50.00 423 LEU B O 1
ATOM 9659 N N . THR B 1 402 ? 132.861 73.200 106.809 1.00 50.00 424 THR B N 1
ATOM 9660 C CA . THR B 1 402 ? 131.756 73.405 107.727 1.00 50.00 424 THR B CA 1
ATOM 9661 C C . THR B 1 402 ? 130.433 73.884 107.114 1.00 50.00 424 THR B C 1
ATOM 9662 O O . THR B 1 402 ? 129.349 73.527 107.579 1.00 50.00 424 THR B O 1
ATOM 9666 N N . ALA B 1 403 ? 130.555 74.593 106.009 1.00 50.00 425 ALA B N 1
ATOM 9667 C CA . ALA B 1 403 ? 129.376 75.059 105.310 1.00 50.00 425 ALA B CA 1
ATOM 9668 C C . ALA B 1 403 ? 128.620 73.921 104.648 1.00 50.00 425 ALA B C 1
ATOM 9669 O O . ALA B 1 403 ? 129.119 73.339 103.702 1.00 50.00 425 ALA B O 1
ATOM 9671 N N . ASN B 1 404 ? 127.448 73.617 105.215 1.00 50.00 426 ASN B N 1
ATOM 9672 C CA . ASN B 1 404 ? 126.614 72.538 104.710 1.00 50.00 426 ASN B CA 1
ATOM 9673 C C . ASN B 1 404 ? 125.298 73.068 104.149 1.00 50.00 426 ASN B C 1
ATOM 9674 O O . ASN B 1 404 ? 124.509 72.316 103.576 1.00 50.00 426 ASN B O 1
ATOM 9679 N N . LEU B 1 405 ? 125.074 74.368 104.334 1.00 50.00 427 LEU B N 1
ATOM 9680 C CA . LEU B 1 405 ? 123.865 75.039 103.865 1.00 50.00 427 LEU B CA 1
ATOM 9681 C C . LEU B 1 405 ? 124.211 76.432 103.354 1.00 50.00 427 LEU B C 1
ATOM 9682 O O . LEU B 1 405 ? 124.999 77.148 103.981 1.00 50.00 427 LEU B O 1
ATOM 9687 N N . ILE B 1 406 ? 123.635 76.808 102.214 1.00 50.00 428 ILE B N 1
ATOM 9688 C CA . ILE B 1 406 ? 123.909 78.107 101.619 1.00 50.00 428 ILE B CA 1
ATOM 9689 C C . ILE B 1 406 ? 122.779 78.451 100.661 1.00 50.00 428 ILE B C 1
ATOM 9690 O O . ILE B 1 406 ? 122.295 77.587 99.928 1.00 50.00 428 ILE B O 1
ATOM 9695 N N . HIS B 1 407 ? 122.348 79.710 100.681 1.00 50.00 429 HIS B N 1
ATOM 9696 C CA . HIS B 1 407 ? 121.268 80.160 99.809 1.00 50.00 429 HIS B CA 1
ATOM 9697 C C . HIS B 1 407 ? 121.606 81.442 99.054 1.00 50.00 429 HIS B C 1
ATOM 9698 O O . HIS B 1 407 ? 122.267 82.339 99.583 1.00 50.00 429 HIS B O 1
ATOM 9705 N N . LEU B 1 408 ? 121.137 81.521 97.813 1.00 50.00 430 LEU B N 1
ATOM 9706 C CA . LEU B 1 408 ? 121.362 82.673 96.952 1.00 50.00 430 LEU B CA 1
ATOM 9707 C C . LEU B 1 408 ? 120.140 82.898 96.057 1.00 50.00 430 LEU B C 1
ATOM 9708 O O . LEU B 1 408 ? 119.942 82.187 95.078 1.00 50.00 430 LEU B O 1
ATOM 9713 N N . SER B 1 409 ? 119.321 83.886 96.404 1.00 50.00 431 SER B N 1
ATOM 9714 C CA . SER B 1 409 ? 118.127 84.202 95.631 1.00 50.00 431 SER B CA 1
ATOM 9715 C C . SER B 1 409 ? 118.091 85.676 95.252 1.00 50.00 431 SER B C 1
ATOM 9716 O O . SER B 1 409 ? 118.543 86.532 96.013 1.00 50.00 431 SER B O 1
ATOM 9719 N N . GLU B 1 410 ? 117.554 85.955 94.065 1.00 50.00 432 GLU B N 1
ATOM 9720 C CA . GLU B 1 410 ? 117.441 87.327 93.560 1.00 50.00 432 GLU B CA 1
ATOM 9721 C C . GLU B 1 410 ? 118.807 88.013 93.563 1.00 50.00 432 GLU B C 1
ATOM 9722 O O . GLU B 1 410 ? 119.038 88.968 94.303 1.00 50.00 432 GLU B O 1
ATOM 9728 N N . ASN B 1 411 ? 119.711 87.531 92.718 1.00 50.00 433 ASN B N 1
ATOM 9729 C CA . ASN B 1 411 ? 121.059 88.081 92.645 1.00 50.00 433 ASN B CA 1
ATOM 9730 C C . ASN B 1 411 ? 121.575 88.249 91.218 1.00 50.00 433 ASN B C 1
ATOM 9731 O O . ASN B 1 411 ? 120.812 88.214 90.259 1.00 50.00 433 ASN B O 1
ATOM 9736 N N . ARG B 1 412 ? 122.878 88.440 91.102 1.00 50.00 434 ARG B N 1
ATOM 9737 C CA . ARG B 1 412 ? 123.558 88.600 89.825 1.00 50.00 434 ARG B CA 1
ATOM 9738 C C . ARG B 1 412 ? 124.949 88.007 90.012 1.00 50.00 434 ARG B C 1
ATOM 9739 O O . ARG B 1 412 ? 125.894 88.712 90.364 1.00 50.00 434 ARG B O 1
ATOM 9747 N N . LEU B 1 413 ? 125.075 86.704 89.771 1.00 50.00 435 LEU B N 1
ATOM 9748 C CA . LEU B 1 413 ? 126.344 86.002 89.938 1.00 50.00 435 LE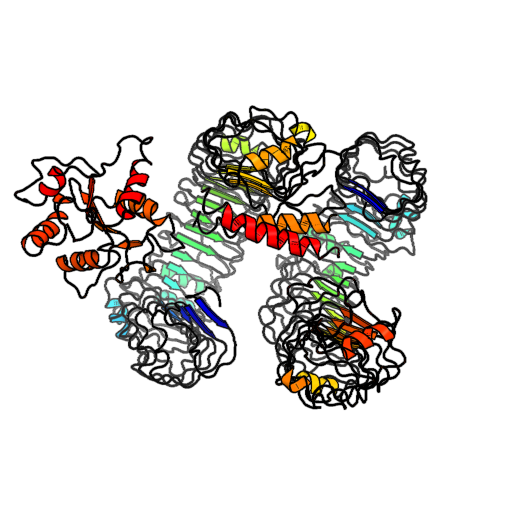U B CA 1
ATOM 9749 C C . LEU B 1 413 ? 127.064 85.665 88.640 1.00 50.00 435 LEU B C 1
ATOM 9750 O O . LEU B 1 413 ? 126.536 85.884 87.543 1.00 50.00 435 LEU B O 1
ATOM 9755 N N . GLU B 1 414 ? 128.274 85.126 88.774 1.00 50.00 436 GLU B N 1
ATOM 9756 C CA . GLU B 1 414 ? 129.101 84.733 87.640 1.00 50.00 436 GLU B CA 1
ATOM 9757 C C . GLU B 1 414 ? 129.540 83.278 87.817 1.00 50.00 436 GLU B C 1
ATOM 9758 O O . GLU B 1 414 ? 128.982 82.555 88.638 1.00 50.00 436 GLU B O 1
ATOM 9764 N N . ASN B 1 415 ? 130.559 82.868 87.070 1.00 50.00 437 ASN B N 1
ATOM 9765 C CA . ASN B 1 415 ? 131.066 81.503 87.153 1.00 50.00 437 ASN B CA 1
ATOM 9766 C C . ASN B 1 415 ? 132.307 81.366 88.043 1.00 50.00 437 ASN B C 1
ATOM 9767 O O . ASN B 1 415 ? 132.895 80.293 88.140 1.00 50.00 437 ASN B O 1
ATOM 9772 N N . LEU B 1 416 ? 132.690 82.458 88.697 1.00 50.00 438 LEU B N 1
ATOM 9773 C CA . LEU B 1 416 ? 133.850 82.460 89.587 1.00 50.00 438 LEU B CA 1
ATOM 9774 C C . LEU B 1 416 ? 133.442 82.185 91.029 1.00 50.00 438 LEU B C 1
ATOM 9775 O O . LEU B 1 416 ? 133.938 81.250 91.660 1.00 50.00 438 LEU B O 1
ATOM 9780 N N . ASP B 1 417 ? 132.526 83.004 91.532 1.00 50.00 439 ASP B N 1
ATOM 9781 C CA . ASP B 1 417 ? 132.036 82.879 92.903 1.00 50.00 439 ASP B CA 1
ATOM 9782 C C . ASP B 1 417 ? 131.313 81.575 93.246 1.00 50.00 439 ASP B C 1
ATOM 9783 O O . ASP B 1 417 ? 131.244 81.203 94.415 1.00 50.00 439 ASP B O 1
ATOM 9788 N N . ILE B 1 418 ? 130.773 80.885 92.242 1.00 50.00 440 ILE B N 1
ATOM 9789 C CA . ILE B 1 418 ? 130.073 79.624 92.489 1.00 50.00 440 ILE B CA 1
ATOM 9790 C C . ILE B 1 418 ? 131.071 78.461 92.493 1.00 50.00 440 ILE B C 1
ATOM 9791 O O . ILE B 1 418 ? 130.953 77.530 93.289 1.00 50.00 440 ILE B O 1
ATOM 9796 N N . LEU B 1 419 ? 132.059 78.531 91.605 1.00 50.00 441 LEU B N 1
ATOM 9797 C CA . LEU B 1 419 ? 133.079 77.489 91.498 1.00 50.00 441 LEU B CA 1
ATOM 9798 C C . LEU B 1 419 ? 133.874 77.279 92.786 1.00 50.00 441 LEU B C 1
ATOM 9799 O O . LEU B 1 419 ? 133.772 76.225 93.429 1.00 50.00 441 LEU B O 1
ATOM 9804 N N . TYR B 1 420 ? 134.656 78.289 93.154 1.00 50.00 442 TYR B N 1
ATOM 9805 C CA . TYR B 1 420 ? 135.495 78.239 94.349 1.00 50.00 442 TYR B CA 1
ATOM 9806 C C . TYR B 1 420 ? 134.730 77.999 95.654 1.00 50.00 442 TYR B C 1
ATOM 9807 O O . TYR B 1 420 ? 135.252 77.351 96.568 1.00 50.00 442 TYR B O 1
ATOM 9816 N N . PHE B 1 421 ? 133.504 78.519 95.750 1.00 50.00 443 PHE B N 1
ATOM 9817 C CA . PHE B 1 421 ? 132.692 78.356 96.951 1.00 50.00 443 PHE B CA 1
ATOM 9818 C C . PHE B 1 421 ? 132.258 76.893 97.133 1.00 50.00 443 PHE B C 1
ATOM 9819 O O . PHE B 1 421 ? 132.032 76.435 98.256 1.00 50.00 443 PHE B O 1
ATOM 9827 N N . LEU B 1 422 ? 132.168 76.165 96.027 1.00 50.00 444 LEU B N 1
ATOM 9828 C CA . LEU B 1 422 ? 131.769 74.763 96.074 1.00 50.00 444 LEU B CA 1
ATOM 9829 C C . LEU B 1 422 ? 132.952 73.818 96.244 1.00 50.00 444 LEU B C 1
ATOM 9830 O O . LEU B 1 422 ? 132.790 72.662 96.652 1.00 50.00 444 LEU B O 1
ATOM 9835 N N . LEU B 1 423 ? 134.144 74.320 95.962 1.00 50.00 445 LEU B N 1
ATOM 9836 C CA . LEU B 1 423 ? 135.369 73.526 96.054 1.00 50.00 445 LEU B CA 1
ATOM 9837 C C . LEU B 1 423 ? 135.671 73.005 97.452 1.00 50.00 445 LEU B C 1
ATOM 9838 O O . LEU B 1 423 ? 136.509 72.107 97.612 1.00 50.00 445 LEU B O 1
ATOM 9843 N N . ARG B 1 424 ? 134.997 73.549 98.461 1.00 50.00 446 ARG B N 1
ATOM 9844 C CA . ARG B 1 424 ? 135.227 73.124 99.832 1.00 50.00 446 ARG B CA 1
ATOM 9845 C C . ARG B 1 424 ? 133.955 72.933 100.658 1.00 50.00 446 ARG B C 1
ATOM 9846 O O . ARG B 1 424 ? 133.934 73.230 101.861 1.00 50.00 446 ARG B O 1
ATOM 9854 N N . VAL B 1 425 ? 132.905 72.435 100.018 1.00 50.00 447 VAL B N 1
ATOM 9855 C CA . VAL B 1 425 ? 131.654 72.176 100.724 1.00 50.00 447 VAL B CA 1
ATOM 9856 C C . VAL B 1 425 ? 131.003 70.859 100.292 1.00 50.00 447 VAL B C 1
ATOM 9857 O O . VAL B 1 425 ? 129.868 70.846 99.822 1.00 50.00 447 VAL B O 1
ATOM 9861 N N . PRO B 1 426 ? 131.715 69.722 100.447 1.00 50.00 448 PRO B N 1
ATOM 9862 C CA . PRO B 1 426 ? 131.120 68.435 100.055 1.00 50.00 448 PRO B CA 1
ATOM 9863 C C . PRO B 1 426 ? 129.977 68.026 100.986 1.00 50.00 448 PRO B C 1
ATOM 9864 O O . PRO B 1 426 ? 129.245 67.082 100.703 1.00 50.00 448 PRO B O 1
ATOM 9868 N N . HIS B 1 427 ? 129.855 68.739 102.107 1.00 50.00 449 HIS B N 1
ATOM 9869 C CA . HIS B 1 427 ? 128.806 68.462 103.088 1.00 50.00 449 HIS B CA 1
ATOM 9870 C C . HIS B 1 427 ? 127.540 69.269 102.782 1.00 50.00 449 HIS B C 1
ATOM 9871 O O . HIS B 1 427 ? 126.546 69.198 103.515 1.00 50.00 449 HIS B O 1
ATOM 9878 N N . LEU B 1 428 ? 127.592 70.042 101.695 1.00 50.00 450 LEU B N 1
ATOM 9879 C CA . LEU B 1 428 ? 126.454 70.871 101.267 1.00 50.00 450 LEU B CA 1
ATOM 9880 C C . LEU B 1 428 ? 125.253 69.979 100.967 1.00 50.00 450 LEU B C 1
ATOM 9881 O O . LEU B 1 428 ? 125.410 68.864 100.462 1.00 50.00 450 LEU B O 1
ATOM 9886 N N . GLN B 1 429 ? 124.054 70.468 101.283 1.00 50.00 451 GLN B N 1
ATOM 9887 C CA . GLN B 1 429 ? 122.831 69.717 101.050 1.00 50.00 451 GLN B CA 1
ATOM 9888 C C . GLN B 1 429 ? 121.822 70.546 100.271 1.00 50.00 451 GLN B C 1
ATOM 9889 O O . GLN B 1 429 ? 121.452 70.188 99.151 1.00 50.00 451 GLN B O 1
ATOM 9895 N N . ILE B 1 430 ? 121.382 71.652 100.857 1.00 50.00 452 ILE B N 1
ATOM 9896 C CA . ILE B 1 430 ? 120.413 72.526 100.205 1.00 50.00 452 ILE B CA 1
ATOM 9897 C C . ILE B 1 430 ? 121.100 73.723 99.553 1.00 50.00 452 ILE B C 1
ATOM 9898 O O . ILE B 1 430 ? 122.010 74.323 100.130 1.00 50.00 452 ILE B O 1
ATOM 9903 N N . LEU B 1 431 ? 120.650 74.066 98.349 1.00 50.00 453 LEU B N 1
ATOM 9904 C CA . LEU B 1 431 ? 121.198 75.195 97.598 1.00 50.00 453 LEU B CA 1
ATOM 9905 C C . LEU B 1 431 ? 120.136 75.732 96.651 1.00 50.00 453 LEU B C 1
ATOM 9906 O O . LEU B 1 431 ? 119.566 74.993 95.847 1.00 50.00 453 LEU B O 1
ATOM 9911 N N . ILE B 1 432 ? 119.875 77.030 96.754 1.00 50.00 454 ILE B N 1
ATOM 9912 C CA . ILE B 1 432 ? 118.868 77.681 95.932 1.00 50.00 454 ILE B CA 1
ATOM 9913 C C . ILE B 1 432 ? 119.474 78.793 95.072 1.00 50.00 454 ILE B C 1
ATOM 9914 O O . ILE B 1 432 ? 120.332 79.540 95.533 1.00 50.00 454 ILE B O 1
ATOM 9919 N N . LEU B 1 433 ? 119.035 78.863 93.818 1.00 50.00 455 LEU B N 1
ATOM 9920 C CA . LEU B 1 433 ? 119.511 79.881 92.886 1.00 50.00 455 LEU B CA 1
ATOM 9921 C C . LEU B 1 433 ? 118.361 80.336 91.989 1.00 50.00 455 LEU B C 1
ATOM 9922 O O . LEU B 1 433 ? 118.432 80.214 90.765 1.00 50.00 455 LEU B O 1
ATOM 9927 N N . ASN B 1 434 ? 117.301 80.854 92.607 1.00 50.00 456 ASN B N 1
ATOM 9928 C CA . ASN B 1 434 ? 116.141 81.334 91.858 1.00 50.00 456 ASN B CA 1
ATOM 9929 C C . ASN B 1 434 ? 116.304 82.801 91.476 1.00 50.00 456 ASN B C 1
ATOM 9930 O O . ASN B 1 434 ? 116.512 83.659 92.335 1.00 50.00 456 ASN B O 1
ATOM 9935 N N . GLN B 1 435 ? 116.192 83.065 90.181 1.00 50.00 457 GLN B N 1
ATOM 9936 C CA . GLN B 1 435 ? 116.318 84.418 89.639 1.00 50.00 457 GLN B CA 1
ATOM 9937 C C . GLN B 1 435 ? 117.667 85.049 89.968 1.00 50.00 457 GLN B C 1
ATOM 9938 O O . GLN B 1 435 ? 117.734 86.053 90.679 1.00 50.00 457 GLN B O 1
ATOM 9944 N N . ASN B 1 436 ? 118.744 84.438 89.465 1.00 50.00 458 ASN B N 1
ATOM 9945 C CA . ASN B 1 436 ? 120.093 84.955 89.704 1.00 50.00 458 ASN B CA 1
ATOM 9946 C C . ASN B 1 436 ? 120.694 85.535 88.430 1.00 50.00 458 ASN B C 1
ATOM 9947 O O . ASN B 1 436 ? 121.698 86.256 88.482 1.00 50.00 458 ASN B O 1
ATOM 9952 N N . ARG B 1 437 ? 120.068 85.214 87.298 1.00 50.00 459 ARG B N 1
ATOM 9953 C CA . ARG B 1 437 ? 120.508 85.685 85.990 1.00 50.00 459 ARG B CA 1
ATOM 9954 C C . ARG B 1 437 ? 121.983 85.380 85.758 1.00 50.00 459 ARG B C 1
ATOM 9955 O O . ARG B 1 437 ? 122.822 86.291 85.690 1.00 50.00 459 ARG B O 1
ATOM 9963 N N . PHE B 1 438 ? 122.290 84.089 85.639 1.00 50.00 460 PHE B N 1
ATOM 9964 C CA . PHE B 1 438 ? 123.661 83.641 85.415 1.00 50.00 460 PHE B CA 1
ATOM 9965 C C . PHE B 1 438 ? 124.188 84.271 84.127 1.00 50.00 460 PHE B C 1
ATOM 9966 O O . PHE B 1 438 ? 123.474 84.319 83.123 1.00 50.00 460 PHE B O 1
ATOM 9974 N N . SER B 1 439 ? 125.426 84.755 84.159 1.00 50.00 461 SER B N 1
ATOM 9975 C CA . SER B 1 439 ? 126.032 85.371 82.991 1.00 50.00 461 SER B CA 1
ATOM 9976 C C . SER B 1 439 ? 126.645 84.350 82.032 1.00 50.00 461 SER B C 1
ATOM 9977 O O . SER B 1 439 ? 126.065 84.062 80.986 1.00 50.00 461 SER B O 1
ATOM 9980 N N . SER B 1 440 ? 127.816 83.822 82.382 1.00 50.00 462 SER B N 1
ATOM 9981 C CA . SER B 1 440 ? 128.507 82.846 81.550 1.00 50.00 462 SER B CA 1
ATOM 9982 C C . SER B 1 440 ? 128.568 81.485 82.234 1.00 50.00 462 SER B C 1
ATOM 9983 O O . SER B 1 440 ? 128.877 81.393 83.416 1.00 50.00 462 SER B O 1
ATOM 9986 N N . CYS B 1 441 ? 128.258 80.438 81.474 1.00 50.00 463 CYS B N 1
ATOM 9987 C CA . CYS B 1 441 ? 128.249 79.074 81.978 1.00 50.00 463 CYS B CA 1
ATOM 9988 C C . CYS B 1 441 ? 129.484 78.307 81.524 1.00 50.00 463 CYS B C 1
ATOM 9989 O O . CYS B 1 441 ? 129.714 78.133 80.326 1.00 50.00 463 CYS B O 1
ATOM 9992 N N . SER B 1 442 ? 130.282 77.851 82.485 1.00 50.00 464 SER B N 1
ATOM 9993 C CA . SER B 1 442 ? 131.494 77.102 82.184 1.00 50.00 464 SER B CA 1
ATOM 9994 C C . SER B 1 442 ? 131.131 75.669 81.826 1.00 50.00 464 SER B C 1
ATOM 9995 O O . SER B 1 442 ? 130.031 75.209 82.125 1.00 50.00 464 SER B O 1
ATOM 9998 N N . GLY B 1 443 ? 132.062 74.969 81.184 1.00 50.00 465 GLY B N 1
ATOM 9999 C CA . GLY B 1 443 ? 131.819 73.593 80.799 1.00 50.00 465 GLY B CA 1
ATOM 10000 C C . GLY B 1 443 ? 131.769 72.645 81.983 1.00 50.00 465 GLY B C 1
ATOM 10001 O O . GLY B 1 443 ? 130.897 71.786 82.059 1.00 50.00 465 GLY B O 1
ATOM 10002 N N . ASP B 1 444 ? 132.723 72.796 82.898 1.00 50.00 466 ASP B N 1
ATOM 10003 C CA . ASP B 1 444 ? 132.776 71.943 84.085 1.00 50.00 466 ASP B CA 1
ATOM 10004 C C . ASP B 1 444 ? 133.503 72.644 85.218 1.00 50.00 466 ASP B C 1
ATOM 10005 O O . ASP B 1 444 ? 133.998 71.995 86.140 1.00 50.00 466 ASP B O 1
ATOM 10010 N N . GLN B 1 445 ? 133.553 73.974 85.152 1.00 50.00 467 GLN B N 1
ATOM 10011 C CA . GLN B 1 445 ? 134.221 74.739 86.194 1.00 50.00 467 GLN B CA 1
ATOM 10012 C C . GLN B 1 445 ? 133.260 75.646 86.969 1.00 50.00 467 GLN B C 1
ATOM 10013 O O . GLN B 1 445 ? 133.508 76.849 87.110 1.00 50.00 467 GLN B O 1
ATOM 10019 N N . THR B 1 446 ? 132.170 75.075 87.475 1.00 50.00 468 THR B N 1
ATOM 10020 C CA . THR B 1 446 ? 131.207 75.842 88.256 1.00 50.00 468 THR B CA 1
ATOM 10021 C C . THR B 1 446 ? 130.539 74.957 89.310 1.00 50.00 468 THR B C 1
ATOM 10022 O O . THR B 1 446 ? 130.489 75.335 90.484 1.00 50.00 468 THR B O 1
ATOM 10026 N N . PRO B 1 447 ? 130.033 73.761 88.928 1.00 50.00 469 PRO B N 1
ATOM 10027 C CA . PRO B 1 447 ? 129.402 72.911 89.933 1.00 50.00 469 PRO B CA 1
ATOM 10028 C C . PRO B 1 447 ? 130.293 71.705 90.280 1.00 50.00 469 PRO B C 1
ATOM 10029 O O . PRO B 1 447 ? 129.811 70.563 90.316 1.00 50.00 469 PRO B O 1
ATOM 10033 N N . SER B 1 448 ? 131.562 71.962 90.540 1.00 50.00 470 SER B N 1
ATOM 10034 C CA . SER B 1 448 ? 132.522 70.908 90.861 1.00 50.00 470 SER B CA 1
ATOM 10035 C C . SER B 1 448 ? 132.676 70.681 92.363 1.00 50.00 470 SER B C 1
ATOM 10036 O O . SER B 1 448 ? 132.547 71.609 93.159 1.00 50.00 470 SER B O 1
ATOM 10039 N N . GLU B 1 449 ? 132.976 69.436 92.732 1.00 50.00 471 GLU B N 1
ATOM 10040 C CA . GLU B 1 449 ? 133.161 69.020 94.116 1.00 50.00 471 GLU B CA 1
ATOM 10041 C C . GLU B 1 449 ? 131.954 69.334 94.996 1.00 50.00 471 GLU B C 1
ATOM 10042 O O . GLU B 1 449 ? 131.895 70.377 95.647 1.00 50.00 471 GLU B O 1
ATOM 10048 N N . ASN B 1 450 ? 130.994 68.416 95.003 1.00 50.00 472 ASN B N 1
ATOM 10049 C CA . ASN B 1 450 ? 129.762 68.531 95.782 1.00 50.00 472 ASN B CA 1
ATOM 10050 C C . ASN B 1 450 ? 128.949 67.240 95.603 1.00 50.00 472 ASN B C 1
ATOM 10051 O O . ASN B 1 450 ? 127.875 67.262 95.001 1.00 50.00 472 ASN B O 1
ATOM 10056 N N . PRO B 1 451 ? 129.457 66.100 96.119 1.00 50.00 473 PRO B N 1
ATOM 10057 C CA . PRO B 1 451 ? 128.730 64.836 95.985 1.00 50.00 473 PRO B CA 1
ATOM 10058 C C . PRO B 1 451 ? 127.407 64.770 96.747 1.00 50.00 473 PRO B C 1
ATOM 10059 O O . PRO B 1 451 ? 126.424 64.238 96.247 1.00 50.00 473 PRO B O 1
ATOM 10063 N N . SER B 1 452 ? 127.392 65.317 97.961 1.00 50.00 474 SER B N 1
ATOM 10064 C CA . SER B 1 452 ? 126.199 65.310 98.802 1.00 50.00 474 SER B CA 1
ATOM 10065 C C . SER B 1 452 ? 125.177 66.355 98.354 1.00 50.00 474 SER B C 1
ATOM 10066 O O . SER B 1 452 ? 124.230 66.664 99.081 1.00 50.00 474 SER B O 1
ATOM 10069 N N . LEU B 1 453 ? 125.372 66.901 97.158 1.00 50.00 475 LEU B N 1
ATOM 10070 C CA . LEU B 1 453 ? 124.479 67.922 96.626 1.00 50.00 475 LEU B CA 1
ATOM 10071 C C . LEU B 1 453 ? 123.065 67.358 96.491 1.00 50.00 475 LEU B C 1
ATOM 10072 O O . LEU B 1 453 ? 122.812 66.466 95.689 1.00 50.00 475 LEU B O 1
ATOM 10077 N N . GLU B 1 454 ? 122.150 67.876 97.308 1.00 50.00 476 GLU B N 1
ATOM 10078 C CA . GLU B 1 454 ? 120.766 67.422 97.273 1.00 50.00 476 GLU B CA 1
ATOM 10079 C C . GLU B 1 454 ? 119.887 68.340 96.448 1.00 50.00 476 GLU B C 1
ATOM 10080 O O . GLU B 1 454 ? 119.478 67.986 95.341 1.00 50.00 476 GLU B O 1
ATOM 10086 N N . GLN B 1 455 ? 119.588 69.518 96.986 1.00 50.00 477 GLN B N 1
ATOM 10087 C CA . GLN B 1 455 ? 118.746 70.484 96.286 1.00 50.00 477 GLN B CA 1
ATOM 10088 C C . GLN B 1 455 ? 119.598 71.488 95.521 1.00 50.00 477 GLN B C 1
ATOM 10089 O O . GLN B 1 455 ? 120.501 72.116 96.090 1.00 50.00 477 GLN B O 1
ATOM 10095 N N . LEU B 1 456 ? 119.302 71.631 94.231 1.00 50.00 478 LEU B N 1
ATOM 10096 C CA . LEU B 1 456 ? 120.013 72.558 93.359 1.00 50.00 478 LEU B CA 1
ATOM 10097 C C . LEU B 1 456 ? 119.053 73.142 92.334 1.00 50.00 478 LEU B C 1
ATOM 10098 O O . LEU B 1 456 ? 118.796 72.538 91.284 1.00 50.00 478 LEU B O 1
ATOM 10103 N N . PHE B 1 457 ? 118.534 74.329 92.638 1.00 50.00 479 PHE B N 1
ATOM 10104 C CA . PHE B 1 457 ? 117.580 75.006 91.772 1.00 50.00 479 PHE B CA 1
ATOM 10105 C C . PHE B 1 457 ? 118.247 76.052 90.886 1.00 50.00 479 PHE B C 1
ATOM 10106 O O . PHE B 1 457 ? 118.883 76.992 91.373 1.00 50.00 479 PHE B O 1
ATOM 10114 N N . LEU B 1 458 ? 118.098 75.885 89.578 1.00 50.00 480 LEU B N 1
ATOM 10115 C CA . LEU B 1 458 ? 118.668 76.812 88.601 1.00 50.00 480 LEU B CA 1
ATOM 10116 C C . LEU B 1 458 ? 117.558 77.501 87.811 1.00 50.00 480 LEU B C 1
ATOM 10117 O O . LEU B 1 458 ? 117.557 77.515 86.583 1.00 50.00 480 LEU B O 1
ATOM 10122 N N . GLY B 1 459 ? 116.604 78.069 88.537 1.00 50.00 481 GLY B N 1
ATOM 10123 C CA . GLY B 1 459 ? 115.496 78.752 87.898 1.00 50.00 481 GLY B CA 1
ATOM 10124 C C . GLY B 1 459 ? 115.829 80.182 87.522 1.00 50.00 481 GLY B C 1
ATOM 10125 O O . GLY B 1 459 ? 116.527 80.881 88.262 1.00 50.00 481 GLY B O 1
ATOM 10126 N N . GLU B 1 460 ? 115.337 80.604 86.362 1.00 50.00 482 GLU B N 1
ATOM 10127 C CA . GLU B 1 460 ? 115.555 81.951 85.858 1.00 50.00 482 GLU B CA 1
ATOM 10128 C C . GLU B 1 460 ? 117.022 82.356 85.810 1.00 50.00 482 GLU B C 1
ATOM 10129 O O . GLU B 1 460 ? 117.567 82.892 86.778 1.00 50.00 482 GLU B O 1
ATOM 10135 N N . ASN B 1 461 ? 117.663 82.085 84.681 1.00 50.00 483 ASN B N 1
ATOM 10136 C CA . ASN B 1 461 ? 119.067 82.435 84.473 1.00 50.00 483 ASN B CA 1
ATOM 10137 C C . ASN B 1 461 ? 119.446 82.306 83.001 1.00 50.00 483 ASN B C 1
ATOM 10138 O O . ASN B 1 461 ? 118.614 81.945 82.168 1.00 50.00 483 ASN B O 1
ATOM 10143 N N . MET B 1 462 ? 120.702 82.603 82.682 1.00 50.00 484 MET B N 1
ATOM 10144 C CA . MET B 1 462 ? 121.183 82.523 81.312 1.00 50.00 484 MET B CA 1
ATOM 10145 C C . MET B 1 462 ? 122.519 81.797 81.272 1.00 50.00 484 MET B C 1
ATOM 10146 O O . MET B 1 462 ? 123.231 81.738 82.276 1.00 50.00 484 MET B O 1
ATOM 10151 N N . LEU B 1 463 ? 122.853 81.239 80.115 1.00 50.00 485 LEU B N 1
ATOM 10152 C CA . LEU B 1 463 ? 124.099 80.507 79.940 1.00 50.00 485 LEU B CA 1
ATOM 10153 C C . LEU B 1 463 ? 124.833 81.009 78.701 1.00 50.00 485 LEU B C 1
ATOM 10154 O O . LEU B 1 463 ? 124.282 81.802 77.939 1.00 50.00 485 LEU B O 1
ATOM 10159 N N . GLN B 1 464 ? 126.071 80.558 78.513 1.00 50.00 486 GLN B N 1
ATOM 10160 C CA . GLN B 1 464 ? 126.856 80.954 77.355 1.00 50.00 486 GLN B CA 1
ATOM 10161 C C . GLN B 1 464 ? 126.139 80.449 76.113 1.00 50.00 486 GLN B C 1
ATOM 10162 O O . GLN B 1 464 ? 126.277 79.280 75.749 1.00 50.00 486 GLN B O 1
ATOM 10168 N N . LEU B 1 465 ? 125.371 81.341 75.488 1.00 50.00 487 LEU B N 1
ATOM 10169 C CA . LEU B 1 465 ? 124.582 81.040 74.295 1.00 50.00 487 LEU B CA 1
ATOM 10170 C C . LEU B 1 465 ? 123.427 80.111 74.640 1.00 50.00 487 LEU B C 1
ATOM 10171 O O . LEU B 1 465 ? 122.271 80.534 74.658 1.00 50.00 487 LEU B O 1
ATOM 10176 N N . ALA B 1 466 ? 123.735 78.847 74.907 1.00 50.00 488 ALA B N 1
ATOM 10177 C CA . ALA B 1 466 ? 122.713 77.869 75.261 1.00 50.00 488 ALA B CA 1
ATOM 10178 C C . ALA B 1 466 ? 123.358 76.654 75.926 1.00 50.00 488 ALA B C 1
ATOM 10179 O O . ALA B 1 466 ? 124.585 76.543 75.962 1.00 50.00 488 ALA B O 1
ATOM 10181 N N . TRP B 1 467 ? 122.532 75.746 76.442 1.00 50.00 489 TRP B N 1
ATOM 10182 C CA . TRP B 1 467 ? 123.015 74.539 77.098 1.00 50.00 489 TRP B CA 1
ATOM 10183 C C . TRP B 1 467 ? 123.738 73.690 76.051 1.00 50.00 489 TRP B C 1
ATOM 10184 O O . TRP B 1 467 ? 123.170 73.353 75.010 1.00 50.00 489 TRP B O 1
ATOM 10195 N N . GLU B 1 468 ? 124.993 73.352 76.338 1.00 50.00 490 GLU B N 1
ATOM 10196 C CA . GLU B 1 468 ? 125.798 72.565 75.411 1.00 50.00 490 GLU B CA 1
ATOM 10197 C C . GLU B 1 468 ? 126.995 71.908 76.092 1.00 50.00 490 GLU B C 1
ATOM 10198 O O . GLU B 1 468 ? 128.001 71.621 75.441 1.00 50.00 490 GLU B O 1
ATOM 10204 N N . THR B 1 469 ? 126.883 71.678 77.396 1.00 50.00 491 THR B N 1
ATOM 10205 C CA . THR B 1 469 ? 127.963 71.054 78.157 1.00 50.00 491 THR B CA 1
ATOM 10206 C C . THR B 1 469 ? 127.436 70.357 79.401 1.00 50.00 491 THR B C 1
ATOM 10207 O O . THR B 1 469 ? 126.358 70.684 79.895 1.00 50.00 491 THR B O 1
ATOM 10211 N N . GLU B 1 470 ? 128.193 69.380 79.893 1.00 50.00 492 GLU B N 1
ATOM 10212 C CA . GLU B 1 470 ? 127.800 68.646 81.090 1.00 50.00 492 GLU B CA 1
ATOM 10213 C C . GLU B 1 470 ? 128.472 69.235 82.324 1.00 50.00 492 GLU B C 1
ATOM 10214 O O . GLU B 1 470 ? 129.681 69.106 82.513 1.00 50.00 492 GLU B O 1
ATOM 10220 N N . LEU B 1 471 ? 127.670 69.900 83.151 1.00 50.00 493 LEU B N 1
ATOM 10221 C CA . LEU B 1 471 ? 128.176 70.523 84.365 1.00 50.00 493 LEU B CA 1
ATOM 10222 C C . LEU B 1 471 ? 128.101 69.562 85.547 1.00 50.00 493 LEU B C 1
ATOM 10223 O O . LEU B 1 471 ? 129.028 69.480 86.356 1.00 50.00 493 LEU B O 1
ATOM 10228 N N . CYS B 1 472 ? 126.997 68.824 85.632 1.00 50.00 494 CYS B N 1
ATOM 10229 C CA . CYS B 1 472 ? 126.800 67.870 86.714 1.00 50.00 494 CYS B CA 1
ATOM 10230 C C . CYS B 1 472 ? 127.367 66.506 86.351 1.00 50.00 494 CYS B C 1
ATOM 10231 O O . CYS B 1 472 ? 126.626 65.596 85.976 1.00 50.00 494 CYS B O 1
ATOM 10234 N N . TRP B 1 473 ? 128.684 66.371 86.451 1.00 50.00 495 TRP B N 1
ATOM 10235 C CA . TRP B 1 473 ? 129.342 65.112 86.137 1.00 50.00 495 TRP B CA 1
ATOM 10236 C C . TRP B 1 473 ? 129.818 64.423 87.410 1.00 50.00 495 TRP B C 1
ATOM 10237 O O . TRP B 1 473 ? 130.197 63.253 87.380 1.00 50.00 495 TRP B O 1
ATOM 10248 N N . ASP B 1 474 ? 129.793 65.154 88.521 1.00 50.00 496 ASP B N 1
ATOM 10249 C CA . ASP B 1 474 ? 130.227 64.618 89.804 1.00 50.00 496 ASP B CA 1
ATOM 10250 C C . ASP B 1 474 ? 129.059 64.654 90.793 1.00 50.00 496 ASP B C 1
ATOM 10251 O O . ASP B 1 474 ? 129.194 64.206 91.939 1.00 50.00 496 ASP B O 1
ATOM 10256 N N . VAL B 1 475 ? 127.924 65.170 90.344 1.00 50.00 497 VAL B N 1
ATOM 10257 C CA . VAL B 1 475 ? 126.733 65.275 91.177 1.00 50.00 497 VAL B CA 1
ATOM 10258 C C . VAL B 1 475 ? 125.810 64.073 90.991 1.00 50.00 497 VAL B C 1
ATOM 10259 O O . VAL B 1 475 ? 125.116 63.965 89.980 1.00 50.00 497 VAL B O 1
ATOM 10263 N N . PHE B 1 476 ? 125.800 63.193 91.988 1.00 50.00 498 PHE B N 1
ATOM 10264 C CA . PHE B 1 476 ? 124.967 61.990 91.946 1.00 50.00 498 PHE B CA 1
ATOM 10265 C C . PHE B 1 476 ? 123.492 62.303 92.198 1.00 50.00 498 PHE B C 1
ATOM 10266 O O . PHE B 1 476 ? 122.671 62.251 91.274 1.00 50.00 498 PHE B O 1
ATOM 10274 N N . GLU B 1 477 ? 123.167 62.616 93.448 1.00 50.00 499 GLU B N 1
ATOM 10275 C CA . GLU B 1 477 ? 121.793 62.932 93.853 1.00 50.00 499 GLU B CA 1
ATOM 10276 C C . GLU B 1 477 ? 121.455 64.400 93.612 1.00 50.00 499 GLU B C 1
ATOM 10277 O O . GLU B 1 477 ? 120.855 65.067 94.460 1.00 50.00 499 GLU B O 1
ATOM 10283 N N . GLY B 1 478 ? 121.823 64.895 92.436 1.00 50.00 500 GLY B N 1
ATOM 10284 C CA . GLY B 1 478 ? 121.545 66.274 92.112 1.00 50.00 500 GLY B CA 1
ATOM 10285 C C . GLY B 1 478 ? 120.167 66.523 91.531 1.00 50.00 500 GLY B C 1
ATOM 10286 O O . GLY B 1 478 ? 119.878 66.127 90.396 1.00 50.00 500 GLY B O 1
ATOM 10287 N N . LEU B 1 479 ? 119.309 67.167 92.314 1.00 50.00 501 LEU B N 1
ATOM 10288 C CA . LEU B 1 479 ? 117.957 67.481 91.869 1.00 50.00 501 LEU B CA 1
ATOM 10289 C C . LEU B 1 479 ? 117.954 68.865 91.247 1.00 50.00 501 LEU B C 1
ATOM 10290 O O . LEU B 1 479 ? 117.819 69.872 91.939 1.00 50.00 501 LEU B O 1
ATOM 10295 N N . SER B 1 480 ? 118.124 68.900 89.933 1.00 50.00 502 SER B N 1
ATOM 10296 C CA . SER B 1 480 ? 118.172 70.157 89.182 1.00 50.00 502 SER B CA 1
ATOM 10297 C C . SER B 1 480 ? 116.796 70.797 89.004 1.00 50.00 502 SER B C 1
ATOM 10298 O O . SER B 1 480 ? 115.768 70.163 89.245 1.00 50.00 502 SER B O 1
ATOM 10301 N N . HIS B 1 481 ? 116.804 72.064 88.593 1.00 50.00 503 HIS B N 1
ATOM 10302 C CA . HIS B 1 481 ? 115.592 72.839 88.364 1.00 50.00 503 HIS B CA 1
ATOM 10303 C C . HIS B 1 481 ? 115.835 73.756 87.168 1.00 50.00 503 HIS B C 1
ATOM 10304 O O . HIS B 1 481 ? 116.383 74.847 87.315 1.00 50.00 503 HIS B O 1
ATOM 10311 N N . LEU B 1 482 ? 115.427 73.301 85.988 1.00 50.00 504 LEU B N 1
ATOM 10312 C CA . LEU B 1 482 ? 115.617 74.084 84.775 1.00 50.00 504 LEU B CA 1
ATOM 10313 C C . LEU B 1 482 ? 114.351 74.801 84.313 1.00 50.00 504 LEU B C 1
ATOM 10314 O O . LEU B 1 482 ? 113.693 74.358 83.367 1.00 50.00 504 LEU B O 1
ATOM 10319 N N . GLN B 1 483 ? 114.009 75.901 84.978 1.00 50.00 505 GLN B N 1
ATOM 10320 C CA . GLN B 1 483 ? 112.832 76.681 84.602 1.00 50.00 505 GLN B CA 1
ATOM 10321 C C . GLN B 1 483 ? 113.282 77.891 83.804 1.00 50.00 505 GLN B C 1
ATOM 10322 O O . GLN B 1 483 ? 114.047 78.715 84.302 1.00 50.00 505 GLN B O 1
ATOM 10328 N N . VAL B 1 484 ? 112.782 77.987 82.570 1.00 50.00 506 VAL B N 1
ATOM 10329 C CA . VAL B 1 484 ? 113.091 79.064 81.623 1.00 50.00 506 VAL B CA 1
ATOM 10330 C C . VAL B 1 484 ? 114.541 79.558 81.685 1.00 50.00 506 VAL B C 1
ATOM 10331 O O . VAL B 1 484 ? 114.874 80.508 82.396 1.00 50.00 506 VAL B O 1
ATOM 10335 N N . LEU B 1 485 ? 115.398 78.890 80.919 1.00 50.00 507 LEU B N 1
ATOM 10336 C CA . LEU B 1 485 ? 116.818 79.213 80.867 1.00 50.00 507 LEU B CA 1
ATOM 10337 C C . LEU B 1 485 ? 117.199 79.963 79.596 1.00 50.00 507 LEU B C 1
ATOM 10338 O O . LEU B 1 485 ? 118.388 80.180 79.340 1.00 50.00 507 LEU B O 1
ATOM 10343 N N . TYR B 1 486 ? 116.195 80.357 78.818 1.00 50.00 508 TYR B N 1
ATOM 10344 C CA . TYR B 1 486 ? 116.412 81.071 77.567 1.00 50.00 508 TYR B CA 1
ATOM 10345 C C . TYR B 1 486 ? 117.356 80.279 76.659 1.00 50.00 508 TYR B C 1
ATOM 10346 O O . TYR B 1 486 ? 118.270 80.846 76.052 1.00 50.00 508 TYR B O 1
A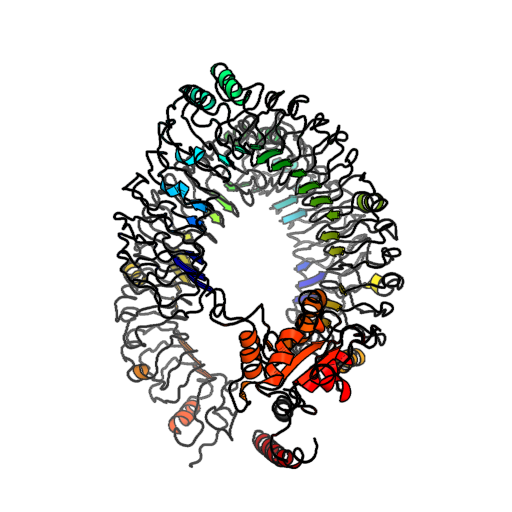TOM 10355 N N . LEU B 1 487 ? 117.123 78.971 76.564 1.00 50.00 509 LEU B N 1
ATOM 10356 C CA . LEU B 1 487 ? 117.946 78.098 75.742 1.00 50.00 509 LEU B CA 1
ATOM 10357 C C . LEU B 1 487 ? 117.515 78.091 74.283 1.00 50.00 509 LEU B C 1
ATOM 10358 O O . LEU B 1 487 ? 116.383 77.722 73.967 1.00 50.00 509 LEU B O 1
ATOM 10363 N N . ASN B 1 488 ? 118.416 78.505 73.395 1.00 50.00 510 ASN B N 1
ATOM 10364 C CA . ASN B 1 488 ? 118.118 78.539 71.966 1.00 50.00 510 ASN B CA 1
ATOM 10365 C C . ASN B 1 488 ? 117.976 77.111 71.431 1.00 50.00 510 ASN B C 1
ATOM 10366 O O . ASN B 1 488 ? 118.832 76.263 71.659 1.00 50.00 510 ASN B O 1
ATOM 10371 N N . HIS B 1 489 ? 116.882 76.864 70.716 1.00 50.00 511 HIS B N 1
ATOM 10372 C CA . HIS B 1 489 ? 116.596 75.537 70.159 1.00 50.00 511 HIS B CA 1
ATOM 10373 C C . HIS B 1 489 ? 117.605 75.030 69.136 1.00 50.00 511 HIS B C 1
ATOM 10374 O O . HIS B 1 489 ? 117.648 73.838 68.846 1.00 50.00 511 HIS B O 1
ATOM 10381 N N . ASN B 1 490 ? 118.425 75.929 68.607 1.00 50.00 512 ASN B N 1
ATOM 10382 C CA . ASN B 1 490 ? 119.415 75.550 67.605 1.00 50.00 512 ASN B CA 1
ATOM 10383 C C . ASN B 1 490 ? 120.587 74.758 68.181 1.00 50.00 512 ASN B C 1
ATOM 10384 O O . ASN B 1 490 ? 121.198 73.937 67.489 1.00 50.00 512 ASN B O 1
ATOM 10389 N N . TYR B 1 491 ? 120.894 74.986 69.450 1.00 50.00 513 TYR B N 1
ATOM 10390 C CA . TYR B 1 491 ? 121.982 74.273 70.109 1.00 50.00 513 TYR B CA 1
ATOM 10391 C C . TYR B 1 491 ? 121.421 73.097 70.899 1.00 50.00 513 TYR B C 1
ATOM 10392 O O . TYR B 1 491 ? 122.146 72.176 71.262 1.00 50.00 513 TYR B O 1
ATOM 10401 N N . LEU B 1 492 ? 120.122 73.144 71.171 1.00 50.00 514 LEU B N 1
ATOM 10402 C CA . LEU B 1 492 ? 119.453 72.089 71.921 1.00 50.00 514 LEU B CA 1
ATOM 10403 C C . LEU B 1 492 ? 119.253 70.857 71.055 1.00 50.00 514 LEU B C 1
ATOM 10404 O O . LEU B 1 492 ? 118.927 69.777 71.554 1.00 50.00 514 LEU B O 1
ATOM 10409 N N . ASN B 1 493 ? 119.452 71.030 69.750 1.00 50.00 515 ASN B N 1
ATOM 10410 C CA . ASN B 1 493 ? 119.319 69.937 68.800 1.00 50.00 515 ASN B CA 1
ATOM 10411 C C . ASN B 1 493 ? 120.415 68.910 69.072 1.00 50.00 515 ASN B C 1
ATOM 10412 O O . ASN B 1 493 ? 120.155 67.700 69.058 1.00 50.00 515 ASN B O 1
ATOM 10417 N N . SER B 1 494 ? 121.622 69.395 69.312 1.00 50.00 516 SER B N 1
ATOM 10418 C CA . SER B 1 494 ? 122.766 68.532 69.580 1.00 50.00 516 SER B CA 1
ATOM 10419 C C . SER B 1 494 ? 123.103 68.575 71.061 1.00 50.00 516 SER B C 1
ATOM 10420 O O . SER B 1 494 ? 124.257 68.808 71.449 1.00 50.00 516 SER B O 1
ATOM 10423 N N . LEU B 1 495 ? 122.091 68.336 71.887 1.00 50.00 517 LEU B N 1
ATOM 10424 C CA . LEU B 1 495 ? 122.268 68.352 73.340 1.00 50.00 517 LEU B CA 1
ATOM 10425 C C . LEU B 1 495 ? 123.183 67.213 73.776 1.00 50.00 517 LEU B C 1
ATOM 10426 O O . LEU B 1 495 ? 122.920 66.048 73.474 1.00 50.00 517 LEU B O 1
ATOM 10431 N N . PRO B 1 496 ? 124.271 67.541 74.506 1.00 50.00 518 PRO B N 1
ATOM 10432 C CA . PRO B 1 496 ? 125.203 66.502 74.974 1.00 50.00 518 PRO B CA 1
ATOM 10433 C C . PRO B 1 496 ? 124.536 65.420 75.809 1.00 50.00 518 PRO B C 1
ATOM 10434 O O . PRO B 1 496 ? 124.006 65.708 76.880 1.00 50.00 518 PRO B O 1
ATOM 10438 N N . PRO B 1 497 ? 124.558 64.160 75.333 1.00 50.00 519 PRO B N 1
ATOM 10439 C CA . PRO B 1 497 ? 123.946 63.055 76.077 1.00 50.00 519 PRO B CA 1
ATOM 10440 C C . PRO B 1 497 ? 124.610 62.806 77.432 1.00 50.00 519 PRO B C 1
ATOM 10441 O O . PRO B 1 497 ? 124.068 62.105 78.289 1.00 50.00 519 PRO B O 1
ATOM 10445 N N . GLY B 1 498 ? 125.788 63.395 77.623 1.00 50.00 520 GLY B N 1
ATOM 10446 C CA . GLY B 1 498 ? 126.516 63.212 78.865 1.00 50.00 520 GLY B CA 1
ATOM 10447 C C . GLY B 1 498 ? 126.154 64.147 80.006 1.00 50.00 520 GLY B C 1
ATOM 10448 O O . GLY B 1 498 ? 126.931 64.312 80.953 1.00 50.00 520 GLY B O 1
ATOM 10449 N N . VAL B 1 499 ? 124.975 64.760 79.932 1.00 50.00 521 VAL B N 1
ATOM 10450 C CA . VAL B 1 499 ? 124.515 65.677 80.975 1.00 50.00 521 VAL B CA 1
ATOM 10451 C C . VAL B 1 499 ? 123.651 64.905 81.978 1.00 50.00 521 VAL B C 1
ATOM 10452 O O . VAL B 1 499 ? 123.905 64.930 83.187 1.00 50.00 521 VAL B O 1
ATOM 10456 N N . PHE B 1 500 ? 122.644 64.209 81.460 1.00 50.00 522 PHE B N 1
ATOM 10457 C CA . PHE B 1 500 ? 121.737 63.430 82.301 1.00 50.00 522 PHE B CA 1
ATOM 10458 C C . PHE B 1 500 ? 122.288 62.011 82.474 1.00 50.00 522 PHE B C 1
ATOM 10459 O O . PHE B 1 500 ? 121.555 61.081 82.816 1.00 50.00 522 PHE B O 1
ATOM 10467 N N . SER B 1 501 ? 123.593 61.853 82.234 1.00 50.00 523 SER B N 1
ATOM 10468 C CA . SER B 1 501 ? 124.243 60.554 82.341 1.00 50.00 523 SER B CA 1
ATOM 10469 C C . SER B 1 501 ? 124.655 60.194 83.769 1.00 50.00 523 SER B C 1
ATOM 10470 O O . SER B 1 501 ? 124.366 59.096 84.247 1.00 50.00 523 SER B O 1
ATOM 10473 N N . HIS B 1 502 ? 125.340 61.114 84.442 1.00 50.00 524 HIS B N 1
ATOM 10474 C CA . HIS B 1 502 ? 125.795 60.880 85.808 1.00 50.00 524 HIS B CA 1
ATOM 10475 C C . HIS B 1 502 ? 124.633 60.832 86.791 1.00 50.00 524 HIS B C 1
ATOM 10476 O O . HIS B 1 502 ? 124.612 59.992 87.696 1.00 50.00 524 HIS B O 1
ATOM 10483 N N . LEU B 1 503 ? 123.679 61.748 86.626 1.00 50.00 525 LEU B N 1
ATOM 10484 C CA . LEU B 1 503 ? 122.508 61.817 87.494 1.00 50.00 525 LEU B CA 1
ATOM 10485 C C . LEU B 1 503 ? 121.711 60.517 87.476 1.00 50.00 525 LEU B C 1
ATOM 10486 O O . LEU B 1 503 ? 120.947 60.252 86.543 1.00 50.00 525 LEU B O 1
ATOM 10491 N N . THR B 1 504 ? 121.890 59.709 88.517 1.00 50.00 526 THR B N 1
ATOM 10492 C CA . THR B 1 504 ? 121.194 58.431 88.623 1.00 50.00 526 THR B CA 1
ATOM 10493 C C . THR B 1 504 ? 120.038 58.512 89.624 1.00 50.00 526 THR B C 1
ATOM 10494 O O . THR B 1 504 ? 118.917 58.086 89.323 1.00 50.00 526 THR B O 1
ATOM 10498 N N . ALA B 1 505 ? 120.318 59.057 90.807 1.00 50.00 527 ALA B N 1
ATOM 10499 C CA . ALA B 1 505 ? 119.306 59.197 91.850 1.00 50.00 527 ALA B CA 1
ATOM 10500 C C . ALA B 1 505 ? 118.591 60.540 91.741 1.00 50.00 527 ALA B C 1
ATOM 10501 O O . ALA B 1 505 ? 118.661 61.374 92.650 1.00 50.00 527 ALA B O 1
ATOM 10503 N N . LEU B 1 506 ? 117.916 60.750 90.611 1.00 50.00 528 LEU B N 1
ATOM 10504 C CA . LEU B 1 506 ? 117.178 61.982 90.354 1.00 50.00 528 LEU B CA 1
ATOM 10505 C C . LEU B 1 506 ? 115.693 61.775 90.645 1.00 50.00 528 LEU B C 1
ATOM 10506 O O . LEU B 1 506 ? 115.075 60.836 90.148 1.00 50.00 528 LEU B O 1
ATOM 10511 N N . ARG B 1 507 ? 115.126 62.667 91.450 1.00 50.00 529 ARG B N 1
ATOM 10512 C CA . ARG B 1 507 ? 113.723 62.584 91.824 1.00 50.00 529 ARG B CA 1
ATOM 10513 C C . ARG B 1 507 ? 112.806 63.125 90.732 1.00 50.00 529 ARG B C 1
ATOM 10514 O O . ARG B 1 507 ? 111.796 62.507 90.396 1.00 50.00 529 ARG B O 1
ATOM 10522 N N . GLY B 1 508 ? 113.156 64.283 90.179 1.00 50.00 530 GLY B N 1
ATOM 10523 C CA . GLY B 1 508 ? 112.352 64.876 89.130 1.00 50.00 530 GLY B CA 1
ATOM 10524 C C . GLY B 1 508 ? 113.007 66.073 88.467 1.00 50.00 530 GLY B C 1
ATOM 10525 O O . GLY B 1 508 ? 113.524 66.961 89.145 1.00 50.00 530 GLY B O 1
ATOM 10526 N N . LEU B 1 509 ? 112.969 66.106 87.142 1.00 50.00 531 LEU B N 1
ATOM 10527 C CA . LEU B 1 509 ? 113.565 67.208 86.397 1.00 50.00 531 LEU B CA 1
ATOM 10528 C C . LEU B 1 509 ? 112.440 68.110 85.898 1.00 50.00 531 LEU B C 1
ATOM 10529 O O . LEU B 1 509 ? 111.501 67.650 85.238 1.00 50.00 531 LEU B O 1
ATOM 10534 N N . SER B 1 510 ? 112.542 69.398 86.211 1.00 50.00 532 SER B N 1
ATOM 10535 C CA . SER B 1 510 ? 111.531 70.362 85.806 1.00 50.00 532 SER B CA 1
ATOM 10536 C C . SER B 1 510 ? 111.952 71.218 84.616 1.00 50.00 532 SER B C 1
ATOM 10537 O O . SER B 1 510 ? 112.664 72.209 84.765 1.00 50.00 532 SER B O 1
ATOM 10540 N N . LEU B 1 511 ? 111.523 70.813 83.427 1.00 50.00 533 LEU B N 1
ATOM 10541 C CA . LEU B 1 511 ? 111.816 71.555 82.201 1.00 50.00 533 LEU B CA 1
ATOM 10542 C C . LEU B 1 511 ? 110.537 72.276 81.775 1.00 50.00 533 LEU B C 1
ATOM 10543 O O . LEU B 1 511 ? 109.821 71.812 80.884 1.00 50.00 533 LEU B O 1
ATOM 10548 N N . ASN B 1 512 ? 110.261 73.412 82.408 1.00 50.00 534 ASN B N 1
ATOM 10549 C CA . ASN B 1 512 ? 109.079 74.201 82.101 1.00 50.00 534 ASN B CA 1
ATOM 10550 C C . ASN B 1 512 ? 109.458 75.625 81.723 1.00 50.00 534 ASN B C 1
ATOM 10551 O O . ASN B 1 512 ? 110.562 76.073 82.012 1.00 50.00 534 ASN B O 1
ATOM 10556 N N . SER B 1 513 ? 108.527 76.313 81.066 1.00 50.00 535 SER B N 1
ATOM 10557 C CA . SER B 1 513 ? 108.725 77.697 80.632 1.00 50.00 535 SER B CA 1
ATOM 10558 C C . SER B 1 513 ? 109.928 77.867 79.702 1.00 50.00 535 SER B C 1
ATOM 10559 O O . SER B 1 513 ? 110.317 78.982 79.374 1.00 50.00 535 SER B O 1
ATOM 10562 N N . ASN B 1 514 ? 110.511 76.755 79.271 1.00 50.00 536 ASN B N 1
ATOM 10563 C CA . ASN B 1 514 ? 111.672 76.784 78.379 1.00 50.00 536 ASN B CA 1
ATOM 10564 C C . ASN B 1 514 ? 111.231 77.132 76.958 1.00 50.00 536 ASN B C 1
ATOM 10565 O O . ASN B 1 514 ? 110.142 77.665 76.758 1.00 50.00 536 ASN B O 1
ATOM 10570 N N . ARG B 1 515 ? 112.072 76.842 75.969 1.00 50.00 537 ARG B N 1
ATOM 10571 C CA . ARG B 1 515 ? 111.732 77.139 74.584 1.00 50.00 537 ARG B CA 1
ATOM 10572 C C . ARG B 1 515 ? 112.409 76.194 73.590 1.00 50.00 537 ARG B C 1
ATOM 10573 O O . ARG B 1 515 ? 112.999 76.624 72.605 1.00 50.00 537 ARG B O 1
ATOM 10581 N N . LEU B 1 516 ? 112.323 74.897 73.860 1.00 50.00 538 LEU B N 1
ATOM 10582 C CA . LEU B 1 516 ? 112.921 73.883 72.991 1.00 50.00 538 LEU B CA 1
ATOM 10583 C C . LEU B 1 516 ? 112.019 73.581 71.792 1.00 50.00 538 LEU B C 1
ATOM 10584 O O . LEU B 1 516 ? 110.843 73.951 71.765 1.00 50.00 538 LEU B O 1
ATOM 10589 N N . THR B 1 517 ? 112.576 72.912 70.787 1.00 50.00 539 THR B N 1
ATOM 10590 C CA . THR B 1 517 ? 111.834 72.555 69.574 1.00 50.00 539 THR B CA 1
ATOM 10591 C C . THR B 1 517 ? 111.653 71.041 69.458 1.00 50.00 539 THR B C 1
ATOM 10592 O O . THR B 1 517 ? 110.613 70.568 69.001 1.00 50.00 539 THR B O 1
ATOM 10596 N N . VAL B 1 518 ? 112.667 70.293 69.884 1.00 50.00 540 VAL B N 1
ATOM 10597 C CA . VAL B 1 518 ? 112.627 68.839 69.846 1.00 50.00 540 VAL B CA 1
ATOM 10598 C C . VAL B 1 518 ? 112.886 68.277 71.245 1.00 50.00 540 VAL B C 1
ATOM 10599 O O . VAL B 1 518 ? 113.880 68.619 71.883 1.00 50.00 540 VAL B O 1
ATOM 10603 N N . LEU B 1 519 ? 111.992 67.404 71.712 1.00 50.00 541 LEU B N 1
ATOM 10604 C CA . LEU B 1 519 ? 112.110 66.805 73.041 1.00 50.00 541 LEU B CA 1
ATOM 10605 C C . LEU B 1 519 ? 112.832 65.468 73.037 1.00 50.00 541 LEU B C 1
ATOM 10606 O O . LEU B 1 519 ? 112.238 64.437 72.732 1.00 50.00 541 LEU B O 1
ATOM 10611 N N . SER B 1 520 ? 114.111 65.489 73.394 1.00 50.00 542 SER B N 1
ATOM 10612 C CA . SER B 1 520 ? 114.918 64.268 73.454 1.00 50.00 542 SER B CA 1
ATOM 10613 C C . SER B 1 520 ? 114.589 63.485 74.721 1.00 50.00 542 SER B C 1
ATOM 10614 O O . SER B 1 520 ? 114.052 64.039 75.677 1.00 50.00 542 SER B O 1
ATOM 10617 N N . HIS B 1 521 ? 114.933 62.197 74.725 1.00 50.00 543 HIS B N 1
ATOM 10618 C CA . HIS B 1 521 ? 114.662 61.347 75.881 1.00 50.00 543 HIS B CA 1
ATOM 10619 C C . HIS B 1 521 ? 115.762 60.327 76.169 1.00 50.00 543 HIS B C 1
ATOM 10620 O O . HIS B 1 521 ? 115.772 59.232 75.597 1.00 50.00 543 HIS B O 1
ATOM 10627 N N . ASN B 1 522 ? 116.683 60.689 77.066 1.00 50.00 544 ASN B N 1
ATOM 10628 C CA . ASN B 1 522 ? 117.778 59.799 77.457 1.00 50.00 544 ASN B CA 1
ATOM 10629 C C . ASN B 1 522 ? 117.339 59.131 78.764 1.00 50.00 544 ASN B C 1
ATOM 10630 O O . ASN B 1 522 ? 117.581 59.663 79.848 1.00 50.00 544 ASN B O 1
ATOM 10635 N N . ASP B 1 523 ? 116.706 57.967 78.636 1.00 50.00 545 ASP B N 1
ATOM 10636 C CA . ASP B 1 523 ? 116.201 57.218 79.784 1.00 50.00 545 ASP B CA 1
ATOM 10637 C C . ASP B 1 523 ? 117.263 56.486 80.596 1.00 50.00 545 ASP B C 1
ATOM 10638 O O . ASP B 1 523 ? 116.981 55.433 81.174 1.00 50.00 545 ASP B O 1
ATOM 10643 N N . LEU B 1 524 ? 118.477 57.044 80.674 1.00 50.00 546 LEU B N 1
ATOM 10644 C CA . LEU B 1 524 ? 119.526 56.417 81.467 1.00 50.00 546 LEU B CA 1
ATOM 10645 C C . LEU B 1 524 ? 119.166 56.411 82.965 1.00 50.00 546 LEU B C 1
ATOM 10646 O O . LEU B 1 524 ? 119.349 55.384 83.630 1.00 50.00 546 LEU B O 1
ATOM 10651 N N . PRO B 1 525 ? 118.652 57.533 83.522 1.00 50.00 547 PRO B N 1
ATOM 10652 C CA . PRO B 1 525 ? 118.303 57.510 84.945 1.00 50.00 547 PRO B CA 1
ATOM 10653 C C . PRO B 1 525 ? 117.141 56.557 85.204 1.00 50.00 547 PRO B C 1
ATOM 10654 O O . PRO B 1 525 ? 116.138 56.589 84.508 1.00 50.00 547 PRO B O 1
ATOM 10658 N N . ALA B 1 526 ? 117.276 55.717 86.229 1.00 50.00 548 ALA B N 1
ATOM 10659 C CA . ALA B 1 526 ? 116.236 54.760 86.558 1.00 50.00 548 ALA B CA 1
ATOM 10660 C C . ALA B 1 526 ? 115.426 55.114 87.806 1.00 50.00 548 ALA B C 1
ATOM 10661 O O . ALA B 1 526 ? 114.526 54.351 88.191 1.00 50.00 548 ALA B O 1
ATOM 10663 N N . ASN B 1 527 ? 115.711 56.260 88.421 1.00 50.00 549 ASN B N 1
ATOM 10664 C CA . ASN B 1 527 ? 114.986 56.693 89.616 1.00 50.00 549 ASN B CA 1
ATOM 10665 C C . ASN B 1 527 ? 114.126 57.936 89.384 1.00 50.00 549 ASN B C 1
ATOM 10666 O O . ASN B 1 527 ? 113.484 58.423 90.312 1.00 50.00 549 ASN B O 1
ATOM 10671 N N . LEU B 1 528 ? 114.126 58.442 88.156 1.00 50.00 550 LEU B N 1
ATOM 10672 C CA . LEU B 1 528 ? 113.345 59.632 87.826 1.00 50.00 550 LEU B CA 1
ATOM 10673 C C . LEU B 1 528 ? 111.848 59.368 87.948 1.00 50.00 550 LEU B C 1
ATOM 10674 O O . LEU B 1 528 ? 111.253 58.669 87.127 1.00 50.00 550 LEU B O 1
ATOM 10679 N N . GLU B 1 529 ? 111.249 59.926 88.997 1.00 50.00 551 GLU B N 1
ATOM 10680 C CA . GLU B 1 529 ? 109.834 59.762 89.252 1.00 50.00 551 GLU B CA 1
ATOM 10681 C C . GLU B 1 529 ? 108.969 60.695 88.412 1.00 50.00 551 GLU B C 1
ATOM 10682 O O . GLU B 1 529 ? 107.948 60.280 87.865 1.00 50.00 551 GLU B O 1
ATOM 10688 N N . ILE B 1 530 ? 109.375 61.963 88.313 1.00 50.00 552 ILE B N 1
ATOM 10689 C CA . ILE B 1 530 ? 108.604 62.942 87.540 1.00 50.00 552 ILE B CA 1
ATOM 10690 C C . ILE B 1 530 ? 109.451 63.759 86.568 1.00 50.00 552 ILE B C 1
ATOM 10691 O O . ILE B 1 530 ? 110.670 63.802 86.680 1.00 50.00 552 ILE B O 1
ATOM 10696 N N . LEU B 1 531 ? 108.777 64.412 85.622 1.00 50.00 553 LEU B N 1
ATOM 10697 C CA . LEU B 1 531 ? 109.428 65.237 84.605 1.00 50.00 553 LEU B CA 1
ATOM 10698 C C . LEU B 1 531 ? 108.441 66.275 84.077 1.00 50.00 553 LEU B C 1
ATOM 10699 O O . LEU B 1 531 ? 107.705 66.013 83.123 1.00 50.00 553 LEU B O 1
ATOM 10704 N N . ASP B 1 532 ? 108.426 67.450 84.696 1.00 50.00 554 ASP B N 1
ATOM 10705 C CA . ASP B 1 532 ? 107.521 68.519 84.293 1.00 50.00 554 ASP B CA 1
ATOM 10706 C C . ASP B 1 532 ? 107.931 69.123 82.957 1.00 50.00 554 ASP B C 1
ATOM 10707 O O . ASP B 1 532 ? 109.049 69.614 82.803 1.00 50.00 554 ASP B O 1
ATOM 10712 N N . ILE B 1 533 ? 107.016 69.084 81.994 1.00 50.00 555 ILE B N 1
ATOM 10713 C CA . ILE B 1 533 ? 107.266 69.656 80.677 1.00 50.00 555 ILE B CA 1
ATOM 10714 C C . ILE B 1 533 ? 106.044 70.468 80.264 1.00 50.00 555 ILE B C 1
ATOM 10715 O O . ILE B 1 533 ? 105.013 69.911 79.885 1.00 50.00 555 ILE B O 1
ATOM 10720 N N . SER B 1 534 ? 106.161 71.788 80.339 1.00 50.00 556 SER B N 1
ATOM 10721 C CA . SER B 1 534 ? 105.068 72.678 79.975 1.00 50.00 556 SER B CA 1
ATOM 10722 C C . SER B 1 534 ? 105.606 74.013 79.469 1.00 50.00 556 SER B C 1
ATOM 10723 O O . SER B 1 534 ? 106.765 74.342 79.688 1.00 50.00 556 SER B O 1
ATOM 10726 N N . ARG B 1 535 ? 104.750 74.762 78.780 1.00 50.00 557 ARG B N 1
ATOM 10727 C CA . ARG B 1 535 ? 105.115 76.068 78.237 1.00 50.00 557 ARG B CA 1
ATOM 10728 C C . ARG B 1 535 ? 106.342 75.979 77.328 1.00 50.00 557 ARG B C 1
ATOM 10729 O O . ARG B 1 535 ? 107.316 76.718 77.494 1.00 50.00 557 ARG B O 1
ATOM 10737 N N . ASN B 1 536 ? 106.285 75.074 76.358 1.00 50.00 558 ASN B N 1
ATOM 10738 C CA . ASN B 1 536 ? 107.392 74.876 75.425 1.00 50.00 558 ASN B CA 1
ATOM 10739 C C . ASN B 1 536 ? 106.881 74.817 73.988 1.00 50.00 558 ASN B C 1
ATOM 10740 O O . ASN B 1 536 ? 105.702 75.063 73.716 1.00 50.00 558 ASN B O 1
ATOM 10745 N N . GLN B 1 537 ? 107.785 74.482 73.070 1.00 50.00 559 GLN B N 1
ATOM 10746 C CA . GLN B 1 537 ? 107.467 74.366 71.648 1.00 50.00 559 GLN B CA 1
ATOM 10747 C C . GLN B 1 537 ? 107.988 73.014 71.154 1.00 50.00 559 GLN B C 1
ATOM 10748 O O . GLN B 1 537 ? 108.593 72.919 70.085 1.00 50.00 559 GLN B O 1
ATOM 10754 N N . LEU B 1 538 ? 107.738 71.971 71.941 1.00 50.00 560 LEU B N 1
ATOM 10755 C CA . LEU B 1 538 ? 108.175 70.621 71.602 1.00 50.00 560 LEU B CA 1
ATOM 10756 C C . LEU B 1 538 ? 107.202 69.944 70.655 1.00 50.00 560 LEU B C 1
ATOM 10757 O O . LEU B 1 538 ? 106.017 70.282 70.638 1.00 50.00 560 LEU B O 1
ATOM 10762 N N . LEU B 1 539 ? 107.711 68.999 69.864 1.00 50.00 561 LEU B N 1
ATOM 10763 C CA . LEU B 1 539 ? 106.910 68.248 68.909 1.00 50.00 561 LEU B CA 1
ATOM 10764 C C . LEU B 1 539 ? 107.703 67.084 68.310 1.00 50.00 561 LEU B C 1
ATOM 10765 O O . LEU B 1 539 ? 107.585 66.785 67.117 1.00 50.00 561 LEU B O 1
ATOM 10770 N N . ALA B 1 540 ? 108.509 66.437 69.144 1.00 50.00 562 ALA B N 1
ATOM 10771 C CA . ALA B 1 540 ? 109.326 65.312 68.698 1.00 50.00 562 ALA B CA 1
ATOM 10772 C C . ALA B 1 540 ? 109.225 64.092 69.626 1.00 50.00 562 ALA B C 1
ATOM 10773 O O . ALA B 1 540 ? 109.492 64.179 70.825 1.00 50.00 562 ALA B O 1
ATOM 10775 N N . PRO B 1 541 ? 108.843 62.929 69.070 1.00 50.00 563 PRO B N 1
ATOM 10776 C CA . PRO B 1 541 ? 108.723 61.710 69.884 1.00 50.00 563 PRO B CA 1
ATOM 10777 C C . PRO B 1 541 ? 110.031 60.930 69.989 1.00 50.00 563 PRO B C 1
ATOM 10778 O O . PRO B 1 541 ? 110.968 61.172 69.232 1.00 50.00 563 PRO B O 1
ATOM 10782 N N . ASN B 1 542 ? 110.078 59.977 70.924 1.00 50.00 564 ASN B N 1
ATOM 10783 C CA . ASN B 1 542 ? 111.253 59.138 71.129 1.00 50.00 564 ASN B CA 1
ATOM 10784 C C . ASN B 1 542 ? 110.893 57.802 71.801 1.00 50.00 564 ASN B C 1
ATOM 10785 O O . ASN B 1 542 ? 110.239 57.781 72.847 1.00 50.00 564 ASN B O 1
ATOM 10790 N N . PRO B 1 543 ? 111.306 56.672 71.198 1.00 50.00 565 PRO B N 1
ATOM 10791 C CA . PRO B 1 543 ? 111.008 55.350 71.764 1.00 50.00 565 PRO B CA 1
ATOM 10792 C C . PRO B 1 543 ? 111.541 55.122 73.181 1.00 50.00 565 PRO B C 1
ATOM 10793 O O . PRO B 1 543 ? 110.912 54.408 73.974 1.00 50.00 565 PRO B O 1
ATOM 10797 N N . ASP B 1 544 ? 112.691 55.711 73.498 1.00 50.00 566 ASP B N 1
ATOM 10798 C CA . ASP B 1 544 ? 113.276 55.560 74.826 1.00 50.00 566 ASP B CA 1
ATOM 10799 C C . ASP B 1 544 ? 112.414 56.230 75.894 1.00 50.00 566 ASP B C 1
ATOM 10800 O O . ASP B 1 544 ? 112.203 57.439 75.862 1.00 50.00 566 ASP B O 1
ATOM 10805 N N . VAL B 1 545 ? 111.917 55.436 76.837 1.00 50.00 567 VAL B N 1
ATOM 10806 C CA . VAL B 1 545 ? 111.081 55.937 77.926 1.00 50.00 567 VAL B CA 1
ATOM 10807 C C . VAL B 1 545 ? 111.688 55.436 79.231 1.00 50.00 567 VAL B C 1
ATOM 10808 O O . VAL B 1 545 ? 112.304 54.366 79.262 1.00 50.00 567 VAL B O 1
ATOM 10812 N N . PHE B 1 546 ? 111.537 56.218 80.300 1.00 50.00 568 PHE B N 1
ATOM 10813 C CA . PHE B 1 546 ? 112.070 55.828 81.607 1.00 50.00 568 PHE B CA 1
ATOM 10814 C C . PHE B 1 546 ? 111.269 54.647 82.152 1.00 50.00 568 PHE B C 1
ATOM 10815 O O . PHE B 1 546 ? 110.322 54.191 81.513 1.00 50.00 568 PHE B O 1
ATOM 10823 N N . VAL B 1 547 ? 111.657 54.153 83.328 1.00 50.00 569 VAL B N 1
ATOM 10824 C CA . VAL B 1 547 ? 110.977 53.017 83.940 1.00 50.00 569 VAL B CA 1
ATOM 10825 C C . VAL B 1 547 ? 110.158 53.395 85.164 1.00 50.00 569 VAL B C 1
ATOM 10826 O O . VAL B 1 547 ? 109.074 52.846 85.390 1.00 50.00 569 VAL B O 1
ATOM 10830 N N . SER B 1 548 ? 110.662 54.349 85.941 1.00 50.00 570 SER B N 1
ATOM 10831 C CA . SER B 1 548 ? 109.964 54.786 87.149 1.00 50.00 570 SER B CA 1
ATOM 10832 C C . SER B 1 548 ? 109.213 56.091 86.936 1.00 50.00 570 SER B C 1
ATOM 10833 O O . SER B 1 548 ? 108.912 56.811 87.893 1.00 50.00 570 SER B O 1
ATOM 10836 N N . LEU B 1 549 ? 108.913 56.394 85.680 1.00 50.00 571 LEU B N 1
ATOM 10837 C CA . LEU B 1 549 ? 108.187 57.618 85.332 1.00 50.00 571 LEU B CA 1
ATOM 10838 C C . LEU B 1 549 ? 106.692 57.363 85.521 1.00 50.00 571 LEU B C 1
ATOM 10839 O O . LEU B 1 549 ? 106.150 56.383 85.014 1.00 50.00 571 LEU B O 1
ATOM 10844 N N . SER B 1 550 ? 106.040 58.249 86.262 1.00 50.00 572 SER B N 1
ATOM 10845 C CA . SER B 1 550 ? 104.607 58.108 86.519 1.00 50.00 572 SER B CA 1
ATOM 10846 C C . SER B 1 550 ? 103.855 59.344 86.033 1.00 50.00 572 SER B C 1
ATOM 10847 O O . SER B 1 550 ? 103.025 59.265 85.114 1.00 50.00 572 SER B O 1
ATOM 10850 N N . VAL B 1 551 ? 104.148 60.486 86.643 1.00 50.00 573 VAL B N 1
ATOM 10851 C CA . VAL B 1 551 ? 103.502 61.736 86.270 1.00 50.00 573 VAL B CA 1
ATOM 10852 C C . VAL B 1 551 ? 104.356 62.508 85.273 1.00 50.00 573 VAL B C 1
ATOM 10853 O O . VAL B 1 551 ? 105.429 63.004 85.609 1.00 50.00 573 VAL B O 1
ATOM 10857 N N . LEU B 1 552 ? 103.869 62.598 84.044 1.00 50.00 574 LEU B N 1
ATOM 10858 C CA . LEU B 1 552 ? 104.576 63.316 82.993 1.00 50.00 574 LEU B CA 1
ATOM 10859 C C . LEU B 1 552 ? 103.744 64.522 82.561 1.00 50.00 574 LEU B C 1
ATOM 10860 O O . LEU B 1 552 ? 102.746 64.384 81.855 1.00 50.00 574 LEU B O 1
ATOM 10865 N N . ASP B 1 553 ? 104.162 65.702 83.003 1.00 50.00 575 ASP B N 1
ATOM 10866 C CA . ASP B 1 553 ? 103.470 66.943 82.645 1.00 50.00 575 ASP B CA 1
ATOM 10867 C C . ASP B 1 553 ? 103.813 67.301 81.198 1.00 50.00 575 ASP B C 1
ATOM 10868 O O . ASP B 1 553 ? 104.992 67.375 80.847 1.00 50.00 575 ASP B O 1
ATOM 10873 N N . ILE B 1 554 ? 102.787 67.503 80.381 1.00 50.00 576 ILE B N 1
ATOM 10874 C CA . ILE B 1 554 ? 102.966 67.851 78.978 1.00 50.00 576 ILE B CA 1
ATOM 10875 C C . ILE B 1 554 ? 101.737 68.640 78.485 1.00 50.00 576 ILE B C 1
ATOM 10876 O O . ILE B 1 554 ? 100.975 68.194 77.621 1.00 50.00 576 ILE B O 1
ATOM 10881 N N . THR B 1 555 ? 101.549 69.833 79.050 1.00 50.00 577 THR B N 1
ATOM 10882 C CA . THR B 1 555 ? 100.427 70.678 78.679 1.00 50.00 577 THR B CA 1
ATOM 10883 C C . THR B 1 555 ? 100.863 72.075 78.237 1.00 50.00 577 THR B C 1
ATOM 10884 O O . THR B 1 555 ? 101.959 72.539 78.584 1.00 50.00 577 THR B O 1
ATOM 10888 N N . HIS B 1 556 ? 99.990 72.725 77.472 1.00 50.00 578 HIS B N 1
ATOM 10889 C CA . HIS B 1 556 ? 100.239 74.072 76.968 1.00 50.00 578 HIS B CA 1
ATOM 10890 C C . HIS B 1 556 ? 101.557 74.148 76.196 1.00 50.00 578 HIS B C 1
ATOM 10891 O O . HIS B 1 556 ? 102.543 74.724 76.658 1.00 50.00 578 HIS B O 1
ATOM 10898 N N . ASN B 1 557 ? 101.577 73.540 75.019 1.00 50.00 579 ASN B N 1
ATOM 10899 C CA . ASN B 1 557 ? 102.763 73.525 74.169 1.00 50.00 579 ASN B CA 1
ATOM 10900 C C . ASN B 1 557 ? 102.329 73.631 72.717 1.00 50.00 579 ASN B C 1
ATOM 10901 O O . ASN B 1 557 ? 101.199 73.335 72.354 1.00 50.00 579 ASN B O 1
ATOM 10906 N N . LYS B 1 558 ? 103.251 74.099 71.885 1.00 50.00 580 LYS B N 1
ATOM 10907 C CA . LYS B 1 558 ? 102.998 74.266 70.469 1.00 50.00 580 LYS B CA 1
ATOM 10908 C C . LYS B 1 558 ? 102.979 72.894 69.800 1.00 50.00 580 LYS B C 1
ATOM 10909 O O . LYS B 1 558 ? 104.006 72.433 69.309 1.00 50.00 580 LYS B O 1
ATOM 10915 N N . PHE B 1 559 ? 101.816 72.252 69.761 1.00 50.00 581 PHE B N 1
ATOM 10916 C CA . PHE B 1 559 ? 101.719 70.933 69.156 1.00 50.00 581 PHE B CA 1
ATOM 10917 C C . PHE B 1 559 ? 101.087 71.129 67.775 1.00 50.00 581 PHE B C 1
ATOM 10918 O O . PHE B 1 559 ? 100.137 71.913 67.624 1.00 50.00 581 PHE B O 1
ATOM 10926 N N . ILE B 1 560 ? 101.550 70.364 66.801 1.00 50.00 582 ILE B N 1
ATOM 10927 C CA . ILE B 1 560 ? 101.089 70.505 65.371 1.00 50.00 582 ILE B CA 1
ATOM 10928 C C . ILE B 1 560 ? 100.102 69.358 65.126 1.00 50.00 582 ILE B C 1
ATOM 10929 O O . ILE B 1 560 ? 100.565 68.115 64.962 1.00 50.00 582 ILE B O 1
ATOM 10934 N N . CYS B 1 561 ? 98.797 69.657 65.252 1.00 50.00 583 CYS B N 1
ATOM 10935 C CA . CYS B 1 561 ? 97.836 68.598 65.117 1.00 50.00 583 CYS B CA 1
ATOM 10936 C C . CYS B 1 561 ? 97.454 68.441 63.585 1.00 50.00 583 CYS B C 1
ATOM 10937 O O . CYS B 1 561 ? 96.238 68.713 63.207 1.00 50.00 583 CYS B O 1
ATOM 10940 N N . GLU B 1 562 ? 98.376 67.918 62.784 1.00 50.00 584 GLU B N 1
ATOM 10941 C CA . GLU B 1 562 ? 98.157 67.680 61.359 1.00 50.00 584 GLU B CA 1
ATOM 10942 C C . GLU B 1 562 ? 98.540 66.282 61.011 1.00 50.00 584 GLU B C 1
ATOM 10943 O O . GLU B 1 562 ? 98.565 65.372 61.803 1.00 50.00 584 GLU B O 1
ATOM 10949 N N . CYS B 1 563 ? 98.735 66.064 59.706 1.00 50.00 585 CYS B N 1
ATOM 10950 C CA . CYS B 1 563 ? 99.058 64.761 59.173 1.00 50.00 585 CYS B CA 1
ATOM 10951 C C . CYS B 1 563 ? 100.550 64.539 59.008 1.00 50.00 585 CYS B C 1
ATOM 10952 O O . CYS B 1 563 ? 100.985 63.495 58.568 1.00 50.00 585 CYS B O 1
ATOM 10955 N N . GLU B 1 564 ? 101.353 65.548 59.321 1.00 50.00 586 GLU B N 1
ATOM 10956 C CA . GLU B 1 564 ? 102.822 65.474 59.209 1.00 50.00 586 GLU B CA 1
ATOM 10957 C C . GLU B 1 564 ? 103.403 64.560 60.288 1.00 50.00 586 GLU B C 1
ATOM 10958 O O . GLU B 1 564 ? 103.919 63.489 59.991 1.00 50.00 586 GLU B O 1
ATOM 10964 N N . LEU B 1 565 ? 103.343 65.000 61.548 1.00 50.00 587 LEU B N 1
ATOM 10965 C CA . LEU B 1 565 ? 103.868 64.228 62.682 1.00 50.00 587 LEU B CA 1
ATOM 10966 C C . LEU B 1 565 ? 102.726 63.395 63.259 1.00 50.00 587 LEU B C 1
ATOM 10967 O O . LEU B 1 565 ? 101.906 63.893 64.040 1.00 50.00 587 LEU B O 1
ATOM 10972 N N . SER B 1 566 ? 102.667 62.135 62.845 1.00 50.00 588 SER B N 1
ATOM 10973 C CA . SER B 1 566 ? 101.632 61.210 63.305 1.00 50.00 588 SER B CA 1
ATOM 10974 C C . SER B 1 566 ? 102.201 60.205 64.308 1.00 50.00 588 SER B C 1
ATOM 10975 O O . SER B 1 566 ? 101.454 59.533 65.023 1.00 50.00 588 SER B O 1
ATOM 10978 N N . THR B 1 567 ? 103.528 60.119 64.351 1.00 50.00 589 THR B N 1
ATOM 10979 C CA . THR B 1 567 ? 104.219 59.193 65.244 1.00 50.00 589 THR B CA 1
ATOM 10980 C C . THR B 1 567 ? 104.284 59.732 66.665 1.00 50.00 589 THR B C 1
ATOM 10981 O O . THR B 1 567 ? 104.363 58.967 67.625 1.00 50.00 589 THR B O 1
ATOM 10985 N N . PHE B 1 568 ? 104.282 61.057 66.783 1.00 50.00 590 PHE B N 1
ATOM 10986 C CA . PHE B 1 568 ? 104.337 61.718 68.080 1.00 50.00 590 PHE B CA 1
ATOM 10987 C C . PHE B 1 568 ? 102.981 61.659 68.787 1.00 50.00 590 PHE B C 1
ATOM 10988 O O . PHE B 1 568 ? 102.900 61.319 69.965 1.00 50.00 590 PHE B O 1
ATOM 10996 N N . ILE B 1 569 ? 101.925 61.976 68.039 1.00 50.00 591 ILE B N 1
ATOM 10997 C CA . ILE B 1 569 ? 100.555 61.977 68.551 1.00 50.00 591 ILE B CA 1
ATOM 10998 C C . ILE B 1 569 ? 100.061 60.570 68.857 1.00 50.00 591 ILE B C 1
ATOM 10999 O O . ILE B 1 569 ? 99.078 60.383 69.582 1.00 50.00 591 ILE B O 1
ATOM 11004 N N . ASN B 1 570 ? 100.752 59.582 68.294 1.00 50.00 592 ASN B N 1
ATOM 11005 C CA . ASN B 1 570 ? 100.408 58.180 68.504 1.00 50.00 592 ASN B CA 1
ATOM 11006 C C . ASN B 1 570 ? 101.116 57.634 69.752 1.00 50.00 592 ASN B C 1
ATOM 11007 O O . ASN B 1 570 ? 100.643 56.683 70.378 1.00 50.00 592 ASN B O 1
ATOM 11012 N N . TRP B 1 571 ? 102.235 58.257 70.122 1.00 50.00 593 TRP B N 1
ATOM 11013 C CA . TRP B 1 571 ? 103.000 57.829 71.295 1.00 50.00 593 TRP B CA 1
ATOM 11014 C C . TRP B 1 571 ? 102.320 58.228 72.614 1.00 50.00 593 TRP B C 1
ATOM 11015 O O . TRP B 1 571 ? 102.112 57.387 73.497 1.00 50.00 593 TRP B O 1
ATOM 11026 N N . LEU B 1 572 ? 101.956 59.494 72.732 1.00 50.00 594 LEU B N 1
ATOM 11027 C CA . LEU B 1 572 ? 101.302 60.019 73.920 1.00 50.00 594 LEU B CA 1
ATOM 11028 C C . LEU B 1 572 ? 100.038 59.243 74.264 1.00 50.00 594 LEU B C 1
ATOM 11029 O O . LEU B 1 572 ? 99.549 59.316 75.387 1.00 50.00 594 LEU B O 1
ATOM 11034 N N . ASN B 1 573 ? 99.513 58.519 73.287 1.00 50.00 595 ASN B N 1
ATOM 11035 C CA . ASN B 1 573 ? 98.278 57.727 73.494 1.00 50.00 595 ASN B CA 1
ATOM 11036 C C . ASN B 1 573 ? 98.575 56.344 74.081 1.00 50.00 595 ASN B C 1
ATOM 11037 O O . ASN B 1 573 ? 97.933 55.911 75.042 1.00 50.00 595 ASN B O 1
ATOM 11042 N N . HIS B 1 574 ? 99.549 55.651 73.505 1.00 50.00 596 HIS B N 1
ATOM 11043 C CA . HIS B 1 574 ? 99.926 54.311 73.963 1.00 50.00 596 HIS B CA 1
ATOM 11044 C C . HIS B 1 574 ? 100.447 54.345 75.410 1.00 50.00 596 HIS B C 1
ATOM 11045 O O . HIS B 1 574 ? 100.384 53.347 76.154 1.00 50.00 596 HIS B O 1
ATOM 11052 N N . THR B 1 575 ? 100.932 55.522 75.809 1.00 50.00 597 THR B N 1
ATOM 11053 C CA . THR B 1 575 ? 101.503 55.701 77.132 1.00 50.00 597 THR B CA 1
ATOM 11054 C C . THR B 1 575 ? 100.458 55.657 78.247 1.00 50.00 597 THR B C 1
ATOM 11055 O O . THR B 1 575 ? 100.773 55.948 79.407 1.00 50.00 597 THR B O 1
ATOM 11059 N N . ASN B 1 576 ? 99.199 55.315 77.878 1.00 50.00 598 ASN B N 1
ATOM 11060 C CA . ASN B 1 576 ? 98.085 55.203 78.829 1.00 50.00 598 ASN B CA 1
ATOM 11061 C C . ASN B 1 576 ? 97.854 56.498 79.612 1.00 50.00 598 ASN B C 1
ATOM 11062 O O . ASN B 1 576 ? 98.683 57.400 79.504 1.00 50.00 598 ASN B O 1
ATOM 11067 N N . VAL B 1 577 ? 96.771 56.549 80.336 1.00 50.00 599 VAL B N 1
ATOM 11068 C CA . VAL B 1 577 ? 96.388 57.733 81.120 1.00 50.00 599 VAL B CA 1
ATOM 11069 C C . VAL B 1 577 ? 97.277 57.887 82.369 1.00 50.00 599 VAL B C 1
ATOM 11070 O O . VAL B 1 577 ? 97.459 58.999 82.914 1.00 50.00 599 VAL B O 1
ATOM 11074 N N . THR B 1 578 ? 97.814 56.767 82.831 1.00 50.00 600 THR B N 1
ATOM 11075 C CA . THR B 1 578 ? 98.681 56.744 84.014 1.00 50.00 600 THR B CA 1
ATOM 11076 C C . THR B 1 578 ? 99.995 57.469 83.778 1.00 50.00 600 THR B C 1
ATOM 11077 O O . THR B 1 578 ? 100.649 57.868 84.736 1.00 50.00 600 THR B O 1
ATOM 11081 N N . ILE B 1 579 ? 100.368 57.636 82.512 1.00 50.00 601 ILE B N 1
ATOM 11082 C CA . ILE B 1 579 ? 101.617 58.316 82.172 1.00 50.00 601 ILE B CA 1
ATOM 11083 C C . ILE B 1 579 ? 101.299 59.488 81.244 1.00 50.00 601 ILE B C 1
ATOM 11084 O O . ILE B 1 579 ? 101.593 59.458 80.044 1.00 50.00 601 ILE B O 1
ATOM 11089 N N . ALA B 1 580 ? 100.690 60.520 81.811 1.00 50.00 602 ALA B N 1
ATOM 11090 C CA . ALA B 1 580 ? 100.296 61.710 81.070 1.00 50.00 602 ALA B CA 1
ATOM 11091 C C . ALA B 1 580 ? 99.960 62.833 82.045 1.00 50.00 602 ALA B C 1
ATOM 11092 O O . ALA B 1 580 ? 99.936 62.629 83.260 1.00 50.00 602 ALA B O 1
ATOM 11094 N N . GLY B 1 581 ? 99.700 64.022 81.494 1.00 50.00 603 GLY B N 1
ATOM 11095 C CA . GLY B 1 581 ? 99.342 65.168 82.322 1.00 50.00 603 GLY B CA 1
ATOM 11096 C C . GLY B 1 581 ? 97.903 65.578 82.051 1.00 50.00 603 GLY B C 1
ATOM 11097 O O . GLY B 1 581 ? 97.255 64.953 81.219 1.00 50.00 603 GLY B O 1
ATOM 11098 N N . PRO B 1 582 ? 97.361 66.620 82.723 1.00 50.00 604 PRO B N 1
ATOM 11099 C CA . PRO B 1 582 ? 95.976 67.054 82.497 1.00 50.00 604 PRO B CA 1
ATOM 11100 C C . PRO B 1 582 ? 95.633 67.346 81.028 1.00 50.00 604 PRO B C 1
ATOM 11101 O O . PRO B 1 582 ? 96.131 68.304 80.444 1.00 50.00 604 PRO B O 1
ATOM 11105 N N . PRO B 1 583 ? 94.784 66.500 80.414 1.00 50.00 605 PRO B N 1
ATOM 11106 C CA . PRO B 1 583 ? 94.398 66.709 79.014 1.00 50.00 605 PRO B CA 1
ATOM 11107 C C . PRO B 1 583 ? 93.676 68.036 78.801 1.00 50.00 605 PRO B C 1
ATOM 11108 O O . PRO B 1 583 ? 93.652 68.581 77.695 1.00 50.00 605 PRO B O 1
ATOM 11112 N N . ALA B 1 584 ? 93.097 68.549 79.880 1.00 50.00 606 ALA B N 1
ATOM 11113 C CA . ALA B 1 584 ? 92.338 69.796 79.855 1.00 50.00 606 ALA B CA 1
ATOM 11114 C C . ALA B 1 584 ? 93.148 71.029 79.445 1.00 50.00 606 ALA B C 1
ATOM 11115 O O . ALA B 1 584 ? 92.600 71.987 78.874 1.00 50.00 606 ALA B O 1
ATOM 11117 N N . ASP B 1 585 ? 94.447 70.994 79.726 1.00 50.00 607 ASP B N 1
ATOM 11118 C CA . ASP B 1 585 ? 95.340 72.100 79.404 1.00 50.00 607 ASP B CA 1
ATOM 11119 C C . ASP B 1 585 ? 96.151 71.859 78.107 1.00 50.00 607 ASP B C 1
ATOM 11120 O O . ASP B 1 585 ? 97.224 72.468 77.922 1.00 50.00 607 ASP B O 1
ATOM 11125 N N . ILE B 1 586 ? 95.622 71.004 77.218 1.00 50.00 608 ILE B N 1
ATOM 11126 C CA . ILE B 1 586 ? 96.316 70.649 75.968 1.00 50.00 608 ILE B CA 1
ATOM 11127 C C . ILE B 1 586 ? 95.436 71.036 74.757 1.00 50.00 608 ILE B C 1
ATOM 11128 O O . ILE B 1 586 ? 94.358 70.419 74.568 1.00 50.00 608 ILE B O 1
ATOM 11133 N N . TYR B 1 587 ? 95.888 72.048 73.985 1.00 50.00 609 TYR B N 1
ATOM 11134 C CA . TYR B 1 587 ? 95.128 72.479 72.835 1.00 50.00 609 TYR B CA 1
ATOM 11135 C C . TYR B 1 587 ? 96.074 72.596 71.638 1.00 50.00 609 TYR B C 1
ATOM 11136 O O . TYR B 1 587 ? 97.253 72.938 71.814 1.00 50.00 609 TYR B O 1
ATOM 11145 N N . CYS B 1 588 ? 95.528 72.497 70.411 1.00 50.00 610 CYS B N 1
ATOM 11146 C CA . CYS B 1 588 ? 96.309 72.633 69.168 1.00 50.00 610 CYS B CA 1
ATOM 11147 C C . CYS B 1 588 ? 96.556 74.101 68.862 1.00 50.00 610 CYS B C 1
ATOM 11148 O O . CYS B 1 588 ? 95.643 74.931 69.150 1.00 50.00 610 CYS B O 1
ATOM 11151 N N . VAL B 1 589 ? 97.744 74.452 68.401 1.00 50.00 611 VAL B N 1
ATOM 11152 C CA . VAL B 1 589 ? 98.031 75.834 68.065 1.00 50.00 611 VAL B CA 1
ATOM 11153 C C . VAL B 1 589 ? 98.035 76.115 66.515 1.00 50.00 611 VAL B C 1
ATOM 11154 O O . VAL B 1 589 ? 97.203 76.917 66.059 1.00 50.00 611 VAL B O 1
ATOM 11158 N N . TYR B 1 590 ? 99.049 75.558 65.846 1.00 50.00 612 TYR B N 1
ATOM 11159 C CA . TYR B 1 590 ? 99.152 75.749 64.402 1.00 50.00 612 TYR B CA 1
ATOM 11160 C C . TYR B 1 590 ? 97.874 75.728 63.587 1.00 50.00 612 TYR B C 1
ATOM 11161 O O . TYR B 1 590 ? 97.669 76.640 62.772 1.00 50.00 612 TYR B O 1
ATOM 11170 N N . PRO B 1 591 ? 96.963 74.758 63.815 1.00 50.00 613 PRO B N 1
ATOM 11171 C CA . PRO B 1 591 ? 95.721 74.740 63.019 1.00 50.00 613 PRO B CA 1
ATOM 11172 C C . PRO B 1 591 ? 94.853 75.988 63.246 1.00 50.00 613 PRO B C 1
ATOM 11173 O O . PRO B 1 591 ? 94.891 76.609 64.317 1.00 50.00 613 PRO B O 1
ATOM 11177 N N . ASP B 1 592 ? 94.042 76.347 62.245 1.00 50.00 614 ASP B N 1
ATOM 11178 C CA . ASP B 1 592 ? 93.152 77.509 62.348 1.00 50.00 614 ASP B CA 1
ATOM 11179 C C . ASP B 1 592 ? 91.692 77.073 62.340 1.00 50.00 614 ASP B C 1
ATOM 11180 O O . ASP B 1 592 ? 90.846 77.800 62.817 1.00 50.00 614 ASP B O 1
ATOM 11185 N N . SER B 1 593 ? 91.398 75.905 61.782 1.00 50.00 615 SER B N 1
ATOM 11186 C CA . SER B 1 593 ? 90.030 75.391 61.746 1.00 50.00 615 SER B CA 1
ATOM 11187 C C . SER B 1 593 ? 89.778 74.548 62.955 1.00 50.00 615 SER B C 1
ATOM 11188 O O . SER B 1 593 ? 88.849 74.773 63.751 1.00 50.00 615 SER B O 1
ATOM 11191 N N . PHE B 1 594 ? 90.647 73.570 63.128 1.00 50.00 616 PHE B N 1
ATOM 11192 C CA . PHE B 1 594 ? 90.583 72.669 64.291 1.00 50.00 616 PHE B CA 1
ATOM 11193 C C . PHE B 1 594 ? 91.410 73.291 65.432 1.00 50.00 616 PHE B C 1
ATOM 11194 O O . PHE B 1 594 ? 92.544 72.938 65.584 1.00 50.00 616 PHE B O 1
ATOM 11202 N N . SER B 1 595 ? 90.791 74.199 66.183 1.00 50.00 617 SER B N 1
ATOM 11203 C CA . SER B 1 595 ? 91.490 74.865 67.283 1.00 50.00 617 SER B CA 1
ATOM 11204 C C . SER B 1 595 ? 90.860 74.572 68.642 1.00 50.00 617 SER B C 1
ATOM 11205 O O . SER B 1 595 ? 89.633 74.404 68.736 1.00 50.00 617 SER B O 1
ATOM 11208 N N . GLY B 1 596 ? 91.685 74.541 69.698 1.00 50.00 618 GLY B N 1
ATOM 11209 C CA . GLY B 1 596 ? 91.137 74.267 71.024 1.00 50.00 618 GLY B CA 1
ATOM 11210 C C . GLY B 1 596 ? 90.614 72.847 71.216 1.00 50.00 618 GLY B C 1
ATOM 11211 O O . GLY B 1 596 ? 89.466 72.640 71.633 1.00 50.00 618 GLY B O 1
ATOM 11212 N N . VAL B 1 597 ? 91.426 71.865 70.840 1.00 50.00 619 VAL B N 1
ATOM 11213 C CA . VAL B 1 597 ? 91.045 70.468 70.949 1.00 50.00 619 VAL B CA 1
ATOM 11214 C C . VAL B 1 597 ? 92.209 69.633 71.508 1.00 50.00 619 VAL B C 1
ATOM 11215 O O . VAL B 1 597 ? 93.319 69.670 70.966 1.00 50.00 619 VAL B O 1
ATOM 11219 N N . SER B 1 598 ? 91.902 68.850 72.545 1.00 50.00 620 SER B N 1
ATOM 11220 C CA . SER B 1 598 ? 92.896 68.010 73.216 1.00 50.00 620 SER B CA 1
ATOM 11221 C C . SER B 1 598 ? 93.421 66.917 72.295 1.00 50.00 620 SER B C 1
ATOM 11222 O O . SER B 1 598 ? 92.691 66.413 71.438 1.00 50.00 620 SER B O 1
ATOM 11225 N N . LEU B 1 599 ? 94.706 66.591 72.446 1.00 50.00 621 LEU B N 1
ATOM 11226 C CA . LEU B 1 599 ? 95.387 65.572 71.652 1.00 50.00 621 LEU B CA 1
ATOM 11227 C C . LEU B 1 599 ? 94.667 64.234 71.680 1.00 50.00 621 LEU B C 1
ATOM 11228 O O . LEU B 1 599 ? 94.800 63.425 70.758 1.00 50.00 621 LEU B O 1
ATOM 11233 N N . PHE B 1 600 ? 93.889 63.992 72.728 1.00 50.00 622 PHE B N 1
ATOM 11234 C CA . PHE B 1 600 ? 93.153 62.741 72.857 1.00 50.00 622 PHE B CA 1
ATOM 11235 C C . PHE B 1 600 ? 91.732 62.853 72.244 1.00 50.00 622 PHE B C 1
ATOM 11236 O O . PHE B 1 600 ? 90.820 62.135 72.650 1.00 50.00 622 PHE B O 1
ATOM 11244 N N . SER B 1 601 ? 91.558 63.751 71.267 1.00 50.00 623 SER B N 1
ATOM 11245 C CA . SER B 1 601 ? 90.272 63.924 70.601 1.00 50.00 623 SER B CA 1
ATOM 11246 C C . SER B 1 601 ? 90.458 64.051 69.068 1.00 50.00 623 SER B C 1
ATOM 11247 O O . SER B 1 601 ? 89.497 63.871 68.312 1.00 50.00 623 SER B O 1
ATOM 11250 N N . LEU B 1 602 ? 91.685 64.321 68.648 1.00 50.00 624 LEU B N 1
ATOM 11251 C CA . LEU B 1 602 ? 92.048 64.458 67.241 1.00 50.00 624 LEU B CA 1
ATOM 11252 C C . LEU B 1 602 ? 92.029 63.115 66.553 1.00 50.00 624 LEU B C 1
ATOM 11253 O O . LEU B 1 602 ? 92.424 62.114 67.139 1.00 50.00 624 LEU B O 1
ATOM 11258 N N . SER B 1 603 ? 91.579 63.094 65.296 1.00 50.00 625 SER B N 1
ATOM 11259 C CA . SER B 1 603 ? 91.485 61.870 64.527 1.00 50.00 625 SER B CA 1
ATOM 11260 C C . SER B 1 603 ? 92.694 61.722 63.629 1.00 50.00 625 SER B C 1
ATOM 11261 O O . SER B 1 603 ? 93.177 62.715 63.085 1.00 50.00 625 SER B O 1
ATOM 11264 N N . THR B 1 604 ? 93.198 60.503 63.503 1.00 50.00 626 THR B N 1
ATOM 11265 C CA . THR B 1 604 ? 94.359 60.265 62.652 1.00 50.00 626 THR B CA 1
ATOM 11266 C C . THR B 1 604 ? 93.969 59.804 61.239 1.00 50.00 626 THR B C 1
ATOM 11267 O O . THR B 1 604 ? 93.861 58.597 60.973 1.00 50.00 626 THR B O 1
ATOM 11271 N N . GLU B 1 605 ? 93.766 60.761 60.332 1.00 50.00 627 GLU B N 1
ATOM 11272 C CA . GLU B 1 605 ? 93.417 60.461 58.946 1.00 50.00 627 GLU B CA 1
ATOM 11273 C C . GLU B 1 605 ? 94.472 61.129 58.055 1.00 50.00 627 GLU B C 1
ATOM 11274 O O . GLU B 1 605 ? 95.014 62.186 58.412 1.00 50.00 627 GLU B O 1
ATOM 11280 N N . GLY B 1 606 ? 94.766 60.509 56.913 1.00 50.00 628 GLY B N 1
ATOM 11281 C CA . GLY B 1 606 ? 95.768 61.054 56.006 1.00 50.00 628 GLY B CA 1
ATOM 11282 C C . GLY B 1 606 ? 95.311 62.287 55.226 1.00 50.00 628 GLY B C 1
ATOM 11283 O O . GLY B 1 606 ? 94.096 62.374 54.913 1.00 50.00 628 GLY B O 1
ATOM 11284 N N . CYS B 1 607 ? 96.249 63.200 54.921 1.00 50.00 629 CYS B N 1
ATOM 11285 C CA . CYS B 1 607 ? 95.939 64.411 54.142 1.00 50.00 629 CYS B CA 1
ATOM 11286 C C . CYS B 1 607 ? 95.542 64.114 52.696 1.00 50.00 629 CYS B C 1
ATOM 11287 O O . CYS B 1 607 ? 94.406 64.460 52.319 1.00 50.00 629 CYS B O 1
ATOM 11290 N N . PHE B 1 618 ? 82.455 67.529 66.977 1.00 50.00 640 PHE B N 1
ATOM 11291 C CA . PHE B 1 618 ? 81.475 68.254 66.121 1.00 50.00 640 PHE B CA 1
ATOM 11292 C C . PHE B 1 618 ? 80.859 69.397 66.937 1.00 50.00 640 PHE B C 1
ATOM 11293 O O . PHE B 1 618 ? 79.970 70.089 66.455 1.00 50.00 640 PHE B O 1
ATOM 11301 N N . SER B 1 619 ? 81.311 69.556 68.180 1.00 50.00 641 SER B N 1
ATOM 11302 C CA . SER B 1 619 ? 80.856 70.652 69.032 1.00 50.00 641 SER B CA 1
ATOM 11303 C C . SER B 1 619 ? 81.635 71.900 68.617 1.00 50.00 641 SER B C 1
ATOM 11304 O O . SER B 1 619 ? 81.047 72.946 68.370 1.00 50.00 641 SER B O 1
ATOM 11307 N N . LEU B 1 620 ? 82.954 71.786 68.531 1.00 50.00 642 LEU B N 1
ATOM 11308 C CA . LEU B 1 620 ? 83.779 72.916 68.112 1.00 50.00 642 LEU B CA 1
ATOM 11309 C C . LEU B 1 620 ? 83.738 73.160 66.605 1.00 50.00 642 LEU B C 1
ATOM 11310 O O . LEU B 1 620 ? 84.474 74.033 66.109 1.00 50.00 642 LEU B O 1
ATOM 11315 N N . PHE B 1 621 ? 82.790 72.485 65.937 1.00 50.00 643 PHE B N 1
ATOM 11316 C CA . PHE B 1 621 ? 82.616 72.600 64.501 1.00 50.00 643 PHE B CA 1
ATOM 11317 C C . PHE B 1 621 ? 81.511 73.587 64.202 1.00 50.00 643 PHE B C 1
ATOM 11318 O O . PHE B 1 621 ? 81.636 74.371 63.300 1.00 50.00 643 PHE B O 1
ATOM 11326 N N . ILE B 1 622 ? 80.465 73.572 65.025 1.00 50.00 644 ILE B N 1
ATOM 11327 C CA . ILE B 1 622 ? 79.355 74.480 64.781 1.00 50.00 644 ILE B CA 1
ATOM 11328 C C . ILE B 1 622 ? 79.731 75.932 65.002 1.00 50.00 644 ILE B C 1
ATOM 11329 O O . ILE B 1 622 ? 79.163 76.818 64.406 1.00 50.00 644 ILE B O 1
ATOM 11334 N N . VAL B 1 623 ? 80.666 76.144 65.931 1.00 50.00 645 VAL B N 1
ATOM 11335 C CA . VAL B 1 623 ? 81.139 77.481 66.245 1.00 50.00 645 VAL B CA 1
ATOM 11336 C C . VAL B 1 623 ? 82.056 77.924 65.090 1.00 50.00 645 VAL B C 1
ATOM 11337 O O . VAL B 1 623 ? 82.239 79.128 64.909 1.00 50.00 645 VAL B O 1
ATOM 11341 N N . CYS B 1 624 ? 82.590 76.985 64.341 1.00 50.00 646 CYS B N 1
ATOM 11342 C CA . CYS B 1 624 ? 83.488 77.328 63.244 1.00 50.00 646 CYS B CA 1
ATOM 11343 C C . CYS B 1 624 ? 82.653 77.663 62.014 1.00 50.00 646 CYS B C 1
ATOM 11344 O O . CYS B 1 624 ? 83.131 78.274 61.053 1.00 50.00 646 CYS B O 1
ATOM 11347 N N . THR B 1 625 ? 81.387 77.221 62.024 1.00 50.00 647 THR B N 1
ATOM 11348 C CA . THR B 1 625 ? 80.489 77.492 60.928 1.00 50.00 647 THR B CA 1
ATOM 11349 C C . THR B 1 625 ? 79.659 78.747 61.176 1.00 50.00 647 THR B C 1
ATOM 11350 O O . THR B 1 625 ? 79.365 79.520 60.259 1.00 50.00 647 THR B O 1
ATOM 11354 N N . VAL B 1 626 ? 79.278 78.959 62.431 1.00 50.00 648 VAL B N 1
ATOM 11355 C CA . VAL B 1 626 ? 78.480 80.129 62.780 1.00 50.00 648 VAL B CA 1
ATOM 11356 C C . VAL B 1 626 ? 79.362 81.376 62.748 1.00 50.00 648 VAL B C 1
ATOM 11357 O O . VAL B 1 626 ? 78.878 82.484 62.555 1.00 50.00 648 VAL B O 1
ATOM 11361 N N . THR B 1 627 ? 80.666 81.179 62.919 1.00 50.00 649 THR B N 1
ATOM 11362 C CA . THR B 1 627 ? 81.597 82.297 62.892 1.00 50.00 649 THR B CA 1
ATOM 11363 C C . THR B 1 627 ? 81.886 82.697 61.447 1.00 50.00 649 THR B C 1
ATOM 11364 O O . THR B 1 627 ? 82.289 83.824 61.174 1.00 50.00 649 THR B O 1
ATOM 11368 N N . LEU B 1 628 ? 81.678 81.761 60.526 1.00 50.00 650 LEU B N 1
ATOM 11369 C CA . LEU B 1 628 ? 81.904 82.006 59.111 1.00 50.00 650 LEU B CA 1
ATOM 11370 C C . LEU B 1 628 ? 80.653 82.649 58.529 1.00 50.00 650 LEU B C 1
ATOM 11371 O O . LEU B 1 628 ? 80.728 83.588 57.735 1.00 50.00 650 LEU B O 1
ATOM 11376 N N . THR B 1 629 ? 79.495 82.145 58.942 1.00 50.00 651 THR B N 1
ATOM 11377 C CA . THR B 1 629 ? 78.201 82.642 58.480 1.00 50.00 651 THR B CA 1
ATOM 11378 C C . THR B 1 629 ? 78.006 84.070 58.992 1.00 50.00 651 THR B C 1
ATOM 11379 O O . THR B 1 629 ? 77.395 84.895 58.310 1.00 50.00 651 THR B O 1
ATOM 11383 N N . LEU B 1 630 ? 78.521 84.365 60.183 1.00 50.00 652 LEU B N 1
ATOM 11384 C CA . LEU B 1 630 ? 78.408 85.714 60.719 1.00 50.00 652 LEU B CA 1
ATOM 11385 C C . LEU B 1 630 ? 79.535 86.599 60.192 1.00 50.00 652 LEU B C 1
ATOM 11386 O O . LEU B 1 630 ? 79.535 87.808 60.420 1.00 50.00 652 LEU B O 1
ATOM 11391 N N . PHE B 1 631 ? 80.489 86.005 59.486 1.00 50.00 653 PHE B N 1
ATOM 11392 C CA . PHE B 1 631 ? 81.583 86.773 58.919 1.00 50.00 653 PHE B CA 1
ATOM 11393 C C . PHE B 1 631 ? 81.256 87.031 57.457 1.00 50.00 653 PHE B C 1
ATOM 11394 O O . PHE B 1 631 ? 81.995 87.728 56.776 1.00 50.00 653 PHE B O 1
ATOM 11402 N N . LEU B 1 632 ? 80.153 86.442 56.992 1.00 50.00 654 LEU B N 1
ATOM 11403 C CA . LEU B 1 632 ? 79.696 86.605 55.611 1.00 50.00 654 LEU B CA 1
ATOM 11404 C C . LEU B 1 632 ? 78.457 87.493 55.616 1.00 50.00 654 LEU B C 1
ATOM 11405 O O . LEU B 1 632 ? 78.252 88.308 54.721 1.00 50.00 654 LEU B O 1
ATOM 11410 N N . MET B 1 633 ? 77.616 87.283 56.622 1.00 50.00 655 MET B N 1
ATOM 11411 C CA . MET B 1 633 ? 76.393 88.068 56.795 1.00 50.00 655 MET B CA 1
ATOM 11412 C C . MET B 1 633 ? 76.688 89.477 57.367 1.00 50.00 655 MET B C 1
ATOM 11413 O O . MET B 1 633 ? 75.769 90.245 57.564 1.00 50.00 655 MET B O 1
ATOM 11418 N N . THR B 1 634 ? 77.957 89.769 57.639 1.00 50.00 656 THR B N 1
ATOM 11419 C CA . THR B 1 634 ? 78.338 91.052 58.203 1.00 50.00 656 THR B CA 1
ATOM 11420 C C . THR B 1 634 ? 78.822 92.022 57.149 1.00 50.00 656 THR B C 1
ATOM 11421 O O . THR B 1 634 ? 78.425 93.163 57.158 1.00 50.00 656 THR B O 1
ATOM 11425 N N . ILE B 1 635 ? 79.698 91.559 56.257 1.00 50.00 657 ILE B N 1
ATOM 11426 C CA . ILE B 1 635 ? 80.187 92.390 55.159 1.00 50.00 657 ILE B CA 1
ATOM 11427 C C . ILE B 1 635 ? 78.960 92.826 54.334 1.00 50.00 657 ILE B C 1
ATOM 11428 O O . ILE B 1 635 ? 78.999 93.864 53.654 1.00 50.00 657 ILE B O 1
ATOM 11433 N N . LEU B 1 636 ? 77.866 92.080 54.465 1.00 50.00 658 LEU B N 1
ATOM 11434 C CA . LEU B 1 636 ? 76.644 92.357 53.729 1.00 50.00 658 LEU B CA 1
ATOM 11435 C C . LEU B 1 636 ? 75.824 93.532 54.312 1.00 50.00 658 LEU B C 1
ATOM 11436 O O . LEU B 1 636 ? 75.522 94.488 53.595 1.00 50.00 658 LEU B O 1
ATOM 11441 N N . THR B 1 637 ? 75.526 93.447 55.614 1.00 50.00 659 THR B N 1
ATOM 11442 C CA . THR B 1 637 ? 74.719 94.451 56.323 1.00 50.00 659 THR B CA 1
ATOM 11443 C C . THR B 1 637 ? 75.417 95.573 57.110 1.00 50.00 659 THR B C 1
ATOM 11444 O O . THR B 1 637 ? 74.838 96.162 58.022 1.00 50.00 659 THR B O 1
ATOM 11448 N N . VAL B 1 638 ? 76.660 95.865 56.771 1.00 50.00 660 VAL B N 1
ATOM 11449 C CA . VAL B 1 638 ? 77.396 96.945 57.406 1.00 50.00 660 VAL B CA 1
ATOM 11450 C C . VAL B 1 638 ? 77.596 98.091 56.401 1.00 50.00 660 VAL B C 1
ATOM 11451 O O . VAL B 1 638 ? 77.459 99.279 56.739 1.00 50.00 660 VAL B O 1
ATOM 11455 N N . THR B 1 639 ? 77.903 97.746 55.161 1.00 50.00 661 THR B N 1
ATOM 11456 C CA . THR B 1 639 ? 78.121 98.724 54.119 1.00 50.00 661 THR B CA 1
ATOM 11457 C C . THR B 1 639 ? 76.799 99.412 53.800 1.00 50.00 661 THR B C 1
ATOM 11458 O O . THR B 1 639 ? 76.779 100.426 53.133 1.00 50.00 661 THR B O 1
ATOM 11462 N N . LYS B 1 640 ? 75.714 98.807 54.266 1.00 50.00 662 LYS B N 1
ATOM 11463 C CA . LYS B 1 640 ? 74.390 99.352 54.047 1.00 50.00 662 LYS B CA 1
ATOM 11464 C C . LYS B 1 640 ? 73.843 100.191 55.193 1.00 50.00 662 LYS B C 1
ATOM 11465 O O . LYS B 1 640 ? 73.206 101.213 54.948 1.00 50.00 662 LYS B O 1
ATOM 11471 N N . PHE B 1 641 ? 74.111 99.769 56.433 1.00 50.00 663 PHE B N 1
ATOM 11472 C CA . PHE B 1 641 ? 73.584 100.461 57.609 1.00 50.00 663 PHE B CA 1
ATOM 11473 C C . PHE B 1 641 ? 74.213 101.838 57.868 1.00 50.00 663 PHE B C 1
ATOM 11474 O O . PHE B 1 641 ? 73.805 102.855 57.255 1.00 50.00 663 PHE B O 1
ATOM 11482 N N . ARG B 1 642 ? 75.220 101.886 58.737 1.00 50.00 664 ARG B N 1
ATOM 11483 C CA . ARG B 1 642 ? 75.797 103.181 59.033 1.00 50.00 664 ARG B CA 1
ATOM 11484 C C . ARG B 1 642 ? 77.241 103.118 59.489 1.00 50.00 664 ARG B C 1
ATOM 11485 O O . ARG B 1 642 ? 77.814 102.027 59.420 1.00 50.00 664 ARG B O 1
#